Protein 8GQJ (pdb70)

B-factor: mean 18.92, std 11.09, range [7.87, 96.49]

Foldseek 3Di:
DFFKFFLDKAKAFWAAQCGQCLPPQFLCQLLLQVLVQCVVLVPDLAQAQEEEAEEFQCVVVDPFSRLSNSVSNVRDPNHYYHYDPLWQQQFQVQVVVVRVCQVVVVHFKYKGGYWFNLNPRDWDFPPVVVHPPDDDGDTDRSCQVRHFAFPPPGFGVVLLLQVLCVVVVPALLNLLVLLLQLLVLQVCCQVVCVCVVRHRWDQRDDPDDGGDTRHGQDQRDPPRDSVVSVPFAADGDRVTSFGLRQAFHAIGMAIITMMGGPVVCVVSVRDGLWTWLFKAKFFDALSNLLLQQQVRVVVRCVSSVHQLQLFQAEEEAPRGSSSVVSNCVNNVHDCCRYSSNHHRSRRHRSRRRRNSVSVSSQSSVCVVVVTAKYKYKYGGRNGMMMMIMIGDD/DFFKFFQFWAKAQWAAQCGQCLPPQFLCQLLLQVLVQCVVLVDDLAQAQEEEAEEFQCVVVDPFSRLSNSVSNVRDPNHYYHYDDLAQQQFQVQVVVVRVCQVVPVHFKYKGGYWFNLNPRDWDFPPVVPHPPDDDGDGDRSCCVRHFAFPPPGFGPVLLLLVLCVVVVPALLLLLQLLQVLLVLQVCCQVVCLRVVRHRWDQGDDPDDGGDTRTGQDQRDPPRDSVVSVPFQADGDRVTSFGLRQAFHAIGMAIITMMGGPVVCVVSVGDTLWTWLFKFKFFDALSNLLLQQQVQVVVRCVSNVHQLVLAQAEEEAPRGSSSVVSNCVNNVHDCCRYSSNHHRSRRHRSRRRRNSVSVSSQSSVCVVVVRAKYKYKYGGRNGMMMMIMIGDD

Secondary structure (DSSP, 8-state):
---EEEEEEEEEPPEETTSTTTTS-HHHHHHHHHHHHHHHHT--GGG--EEEEE-S--TT--S-HHHHHHHHTT--TTS-EEEEEBTBTHHHHHHHHHHHHHHTTS-SEEEEEEEEESTT--EEETTTTT---SS----EEHHIIIIIB-TTT-SBHHHHHHHHHHHHT--HHHHHHHHHHHHHHHHHHHHTTTTTTTEEPEEE--SSSSPEEE-S-----TT--HHHHTTSPPSSSTT-S--TTTB---EEEEEEEEEEEHHHHHHHTPPPSEEEEEEEEEE--GGGGGGTHHHHHHHHHHHHT--GGG-SEEEE--SBHHHHHHHHHHHT--GGGBSTT--HHHH---HHHHHHHHHHHHHHHHHHHT-SEEEEEEEETTTEEEEEEEE--/---EEEEEEEEEPPEETTSTTTTS-HHHHHHHHHHHHHHHHT--GGG--EEEEE-S--TTS-S-HHHHHHHHTT--TTS-EEEEEBTBTHHHHHHHHHHHHHHTTS-SEEEEEEEEESTTPPEEETTTTT---SS----EEHHIIIIIB-TTT-SBHHHHHHHHHHHTT--HHHHHHHHHHHHHHHHHHHHTTTTTTTEEPEEE--SSSS-EEE-S-----TT--HHHHHTSPPSSSTT-S--TTTB---EEEEEEEEEEEHHHHHHHTPPPSEEEEEEEEEE--GGGGGGHHHHHHHHHHHHHT--GGG-SEEEE--SBHHHHHHHHHHHT--GGGBSTT--HHHH---HHHHHHHHHHHHHHHHHHHT-SEEEEEEEETTTEEEEEEEE--

Radius of gyration: 25.19 Å; Cα contacts (8 Å, |Δi|>4): 2240; chains: 2; bounding box: 61×63×73 Å

Structure (mmCIF, N/CA/C/O backbone):
data_8GQJ
#
_entry.id   8GQJ
#
_cell.length_a   173.201
_cell.length_b   173.201
_cell.length_c   139.692
_cell.angle_alpha   90.000
_cell.angle_beta   90.000
_cell.angle_gamma   120.000
#
_symmetry.space_group_name_H-M   'P 63 2 2'
#
loop_
_entity.id
_entity.type
_entity.pdbx_description
1 polymer Thiolase
2 non-polymer GLYCEROL
3 non-polymer 'TRIETHYLENE GLYCOL'
4 non-polymer 'NONAETHYLENE GLYCOL'
5 water water
#
loop_
_atom_site.group_PDB
_atom_site.id
_atom_site.type_symbol
_atom_site.label_atom_id
_atom_site.label_alt_id
_atom_site.label_comp_id
_atom_site.label_asym_id
_atom_site.label_entity_id
_atom_site.label_seq_id
_atom_site.pdbx_PDB_ins_code
_atom_site.Cartn_x
_atom_site.Cartn_y
_atom_site.Cartn_z
_atom_site.occupancy
_atom_site.B_iso_or_equiv
_atom_site.auth_seq_id
_atom_site.auth_comp_id
_atom_site.auth_asym_id
_atom_site.auth_atom_id
_atom_site.pdbx_PDB_model_num
ATOM 1 N N . MET A 1 21 ? 13.970 83.067 4.466 1.00 51.88 1 MET A N 1
ATOM 2 C CA . MET A 1 21 ? 12.492 82.741 4.612 1.00 46.42 1 MET A CA 1
ATOM 3 C C . MET A 1 21 ? 12.130 82.728 6.102 1.00 40.09 1 MET A C 1
ATOM 4 O O . MET A 1 21 ? 12.857 82.015 6.868 1.00 38.24 1 MET A O 1
ATOM 9 N N . GLN A 1 22 ? 10.996 83.355 6.456 1.00 39.52 2 GLN A N 1
ATOM 10 C CA . GLN A 1 22 ? 10.460 83.516 7.850 1.00 44.70 2 GLN A CA 1
ATOM 11 C C . GLN A 1 22 ? 10.399 82.166 8.623 1.00 39.24 2 GLN A C 1
ATOM 12 O O . GLN A 1 22 ? 10.064 81.117 8.019 1.00 34.49 2 GLN A O 1
ATOM 18 N N . ASP A 1 23 ? 10.740 82.190 9.916 1.00 33.14 3 ASP A N 1
ATOM 19 C CA . ASP A 1 23 ? 10.316 81.189 10.933 1.00 31.34 3 ASP A CA 1
ATOM 20 C C . ASP A 1 23 ? 8.783 81.196 10.998 1.00 24.57 3 ASP A C 1
ATOM 21 O O . ASP A 1 23 ? 8.141 82.306 10.925 1.00 22.81 3 ASP A O 1
ATOM 26 N N . VAL A 1 24 ? 8.208 80.006 11.106 1.00 18.65 4 VAL A N 1
ATOM 27 C CA . VAL A 1 24 ? 6.756 79.875 11.315 1.00 15.12 4 VAL A CA 1
ATOM 28 C C . VAL A 1 24 ? 6.510 79.503 12.771 1.00 12.94 4 VAL A C 1
ATOM 29 O O . VAL A 1 24 ? 7.069 78.525 13.222 1.00 12.68 4 VAL A O 1
ATOM 33 N N . VAL A 1 25 ? 5.701 80.303 13.451 1.00 12.94 5 VAL A N 1
ATOM 34 C CA . VAL A 1 25 ? 5.459 80.110 14.889 1.00 13.45 5 VAL A CA 1
ATOM 35 C C . VAL A 1 25 ? 3.976 79.856 15.119 1.00 13.10 5 VAL A C 1
ATOM 36 O O . VAL A 1 25 ? 3.119 80.307 14.327 1.00 13.83 5 VAL A O 1
ATOM 40 N N . ILE A 1 26 ? 3.709 79.194 16.234 1.00 11.65 6 ILE A N 1
ATOM 41 C CA . ILE A 1 26 ? 2.353 78.951 16.754 1.00 12.11 6 ILE A CA 1
ATOM 42 C C . ILE A 1 26 ? 2.130 79.922 17.889 1.00 11.91 6 ILE A C 1
ATOM 43 O O . ILE A 1 26 ? 2.914 79.854 18.826 1.00 14.85 6 ILE A O 1
ATOM 48 N N . VAL A 1 27 ? 1.070 80.718 17.863 1.00 12.50 7 VAL A N 1
ATOM 49 C CA . VAL A 1 27 ? 0.808 81.713 18.945 1.00 13.38 7 VAL A CA 1
ATOM 50 C C . VAL A 1 27 ? -0.422 81.283 19.730 1.00 13.30 7 VAL A C 1
ATOM 51 O O . VAL A 1 27 ? -0.703 81.852 20.785 1.00 11.63 7 VAL A O 1
ATOM 55 N N . ALA A 1 28 ? -1.162 80.293 19.221 1.00 11.67 8 ALA A N 1
ATOM 56 C CA . ALA A 1 28 ? -2.342 79.756 19.918 1.00 11.79 8 ALA A CA 1
ATOM 57 C C . ALA A 1 28 ? -2.658 78.362 19.373 1.00 12.42 8 ALA A C 1
ATOM 58 O O . ALA A 1 28 ? -2.346 78.088 18.194 1.00 12.72 8 ALA A O 1
ATOM 60 N N . ALA A 1 29 ? -3.210 77.515 20.229 1.00 12.55 9 ALA A N 1
ATOM 61 C CA . ALA A 1 29 ? -3.466 76.092 19.921 1.00 12.79 9 ALA A CA 1
ATOM 62 C C . ALA A 1 29 ? -4.603 75.614 20.813 1.00 12.42 9 ALA A C 1
ATOM 63 O O . ALA A 1 29 ? -4.502 75.781 22.030 1.00 11.82 9 ALA A O 1
ATOM 65 N N . THR A 1 30 ? -5.648 75.041 20.220 1.00 11.02 10 THR A N 1
ATOM 66 C CA . THR A 1 30 ? -6.809 74.559 20.991 1.00 11.08 10 THR A CA 1
ATOM 67 C C . THR A 1 30 ? -7.553 73.470 20.214 1.00 11.36 10 THR A C 1
ATOM 68 O O . THR A 1 30 ? -7.376 73.349 18.985 1.00 10.58 10 THR A O 1
ATOM 72 N N . ARG A 1 31 ? -8.351 72.701 20.946 1.00 11.57 11 ARG A N 1
ATOM 73 C CA . ARG A 1 31 ? -9.129 71.594 20.368 1.00 11.53 11 ARG A CA 1
ATOM 74 C C . ARG A 1 31 ? -10.405 71.460 21.163 1.00 11.67 11 ARG A C 1
ATOM 75 O O . ARG A 1 31 ? -10.473 71.930 22.327 1.00 12.06 11 ARG A O 1
ATOM 83 N N . THR A 1 32 ? -11.426 70.886 20.537 1.00 10.19 12 THR A N 1
ATOM 84 C CA . THR A 1 32 ? -12.603 70.401 21.285 1.00 9.99 12 THR A CA 1
ATOM 85 C C . THR A 1 32 ? -12.156 69.221 22.110 1.00 9.19 12 THR A C 1
ATOM 86 O O . THR A 1 32 ? -11.197 68.495 21.768 1.00 10.53 12 THR A O 1
ATOM 90 N N . ALA A 1 33 ? -12.897 68.940 23.146 1.00 10.13 13 ALA A N 1
ATOM 91 C CA . ALA A 1 33 ? -12.910 67.557 23.654 1.00 11.31 13 ALA A CA 1
ATOM 92 C C . ALA A 1 33 ? -13.333 66.646 22.501 1.00 11.25 13 ALA A C 1
ATOM 93 O O . ALA A 1 33 ? -14.092 67.113 21.622 1.00 11.10 13 ALA A O 1
ATOM 95 N N . VAL A 1 34 ? -12.897 65.397 22.533 1.00 11.54 14 VAL A N 1
ATOM 96 C CA . VAL A 1 34 ? -13.231 64.402 21.489 1.00 11.63 14 VAL A CA 1
ATOM 97 C C . VAL A 1 34 ? -14.487 63.653 21.940 1.00 11.53 14 VAL A C 1
ATOM 98 O O . VAL A 1 34 ? -14.498 63.020 23.010 1.00 11.71 14 VAL A O 1
ATOM 102 N N . GLY A 1 35 ? -15.520 63.713 21.106 1.00 11.33 15 GLY A N 1
ATOM 103 C CA . GLY A 1 35 ? -16.782 62.979 21.324 1.00 10.43 15 GLY A CA 1
ATOM 104 C C . GLY A 1 35 ? -16.701 61.557 20.825 1.00 9.85 15 GLY A C 1
ATOM 105 O O . GLY A 1 35 ? -15.950 61.299 19.904 1.00 10.23 15 GLY A O 1
ATOM 106 N N . SER A 1 36 ? -17.429 60.653 21.469 1.00 10.99 16 SER A N 1
ATOM 107 C CA . SER A 1 36 ? -17.532 59.239 21.074 1.00 11.30 16 SER A CA 1
ATOM 108 C C . SER A 1 36 ? -18.610 59.175 19.963 1.00 11.81 16 SER A C 1
ATOM 109 O O . SER A 1 36 ? -19.367 60.164 19.730 1.00 11.31 16 SER A O 1
ATOM 112 N N . PHE A 1 37 ? -18.663 58.066 19.266 1.00 11.09 17 PHE A N 1
ATOM 113 C CA . PHE A 1 37 ? -19.607 57.854 18.139 1.00 11.07 17 PHE A CA 1
ATOM 114 C C . PHE A 1 37 ? -21.043 57.919 18.648 1.00 11.21 17 PHE A C 1
ATOM 115 O O . PHE A 1 37 ? -21.407 57.108 19.530 1.00 11.82 17 PHE A O 1
ATOM 123 N N . GLN A 1 38 ? -21.821 58.859 18.125 1.00 10.56 18 GLN A N 1
ATOM 124 C CA . GLN A 1 38 ? -23.198 59.184 18.597 1.00 11.16 18 GLN A CA 1
ATOM 125 C C . GLN A 1 38 ? -23.160 59.628 20.065 1.00 11.78 18 GLN A C 1
ATOM 126 O O . GLN A 1 38 ? -24.154 59.408 20.802 1.00 11.26 18 GLN A O 1
ATOM 132 N N . GLY A 1 39 ? -22.051 60.238 20.480 1.00 12.31 19 GLY A N 1
ATOM 133 C CA . GLY A 1 39 ? -21.878 60.805 21.825 1.00 11.85 19 GLY A CA 1
ATOM 134 C C . GLY A 1 39 ? -22.222 62.284 21.865 1.00 11.77 19 GLY A C 1
ATOM 135 O O . GLY A 1 39 ? -23.158 62.730 21.163 1.00 11.79 19 GLY A O 1
ATOM 136 N N . SER A 1 40 ? -21.474 63.083 22.632 1.00 12.70 20 SER A N 1
ATOM 137 C CA . SER A 1 40 ? -21.910 64.449 23.022 1.00 13.30 20 SER A CA 1
ATOM 138 C C . SER A 1 40 ? -21.956 65.402 21.826 1.00 12.46 20 SER A C 1
ATOM 139 O O . SER A 1 40 ? -22.712 66.349 21.894 1.00 13.90 20 SER A O 1
ATOM 142 N N . LEU A 1 41 ? -21.175 65.171 20.784 1.00 12.75 21 LEU A N 1
ATOM 143 C CA . LEU A 1 41 ? -21.050 66.124 19.651 1.00 12.53 21 LEU A CA 1
ATOM 144 C C . LEU A 1 41 ? -21.805 65.552 18.454 1.00 13.07 21 LEU A C 1
ATOM 145 O O . LEU A 1 41 ? -21.708 66.144 17.386 1.00 13.50 21 LEU A O 1
ATOM 150 N N . ALA A 1 42 ? -22.545 64.471 18.636 1.00 12.39 22 ALA A N 1
ATOM 151 C CA . ALA A 1 42 ? -23.186 63.731 17.508 1.00 13.69 22 ALA A CA 1
ATOM 152 C C . ALA A 1 42 ? -24.159 64.612 16.694 1.00 12.63 22 ALA A C 1
ATOM 153 O O . ALA A 1 42 ? -24.339 64.292 15.491 1.00 13.45 22 ALA A O 1
ATOM 155 N N . GLY A 1 43 ? -24.692 65.701 17.247 1.00 12.52 23 GLY A N 1
ATOM 156 C CA . GLY A 1 43 ? -25.602 66.627 16.554 1.00 12.67 23 GLY A CA 1
ATOM 157 C C . GLY A 1 43 ? -24.925 67.862 15.975 1.00 13.77 23 GLY A C 1
ATOM 158 O O . GLY A 1 43 ? -25.620 68.713 15.405 1.00 13.78 23 GLY A O 1
ATOM 159 N N . ILE A 1 44 ? -23.610 68.007 16.087 1.00 12.52 24 ILE A N 1
ATOM 160 C CA . ILE A 1 44 ? -22.899 69.263 15.711 1.00 12.81 24 ILE A CA 1
ATOM 161 C C . ILE A 1 44 ? -22.049 69.070 14.460 1.00 11.59 24 ILE A C 1
ATOM 162 O O . ILE A 1 44 ? -21.022 68.386 14.466 1.00 12.33 24 ILE A O 1
ATOM 167 N N . PRO A 1 45 ? -22.454 69.650 13.324 1.00 10.45 25 PRO A N 1
ATOM 168 C CA . PRO A 1 45 ? -21.727 69.480 12.081 1.00 10.67 25 PRO A CA 1
ATOM 169 C C . PRO A 1 45 ? -20.262 69.891 12.218 1.00 10.41 25 PRO A C 1
ATOM 170 O O . PRO A 1 45 ? -19.968 70.844 12.972 1.00 10.73 25 PRO A O 1
ATOM 174 N N . ALA A 1 46 ? -19.388 69.160 11.507 1.00 10.58 26 ALA A N 1
ATOM 175 C CA . ALA A 1 46 ? -17.940 69.352 11.582 1.00 10.13 26 ALA A CA 1
ATOM 176 C C . ALA A 1 46 ? -17.591 70.842 11.511 1.00 11.74 26 ALA A C 1
ATOM 177 O O . ALA A 1 46 ? -16.766 71.306 12.311 1.00 9.80 26 ALA A O 1
ATOM 179 N N . PRO A 1 47 ? -18.123 71.636 10.563 1.00 10.07 27 PRO A N 1
ATOM 180 C CA . PRO A 1 47 ? -17.700 73.029 10.464 1.00 10.94 27 PRO A CA 1
ATOM 181 C C . PRO A 1 47 ? -18.068 73.888 11.689 1.00 11.23 27 PRO A C 1
ATOM 182 O O . PRO A 1 47 ? -17.393 74.904 11.906 1.00 11.36 27 PRO A O 1
ATOM 186 N N . GLU A 1 48 ? -19.086 73.512 12.448 1.00 11.48 28 GLU A N 1
ATOM 187 C CA . GLU A 1 48 ? -19.435 74.229 13.699 1.00 12.52 28 GLU A CA 1
ATOM 188 C C . GLU A 1 48 ? -18.383 73.903 14.771 1.00 11.76 28 GLU A C 1
ATOM 189 O O . GLU A 1 48 ? -18.078 74.810 15.593 1.00 12.78 28 GLU A O 1
ATOM 195 N N . LEU A 1 49 ? -17.812 72.694 14.752 1.00 11.18 29 LEU A N 1
ATOM 196 C CA . LEU A 1 49 ? -16.687 72.322 15.646 1.00 11.34 29 LEU A CA 1
ATOM 197 C C . LEU A 1 49 ? -15.468 73.167 15.273 1.00 11.27 29 LEU A C 1
ATOM 198 O O . LEU A 1 49 ? -14.827 73.729 16.169 1.00 11.10 29 LEU A O 1
ATOM 203 N N . GLY A 1 50 ? -15.179 73.271 13.979 1.00 11.18 30 GLY A N 1
ATOM 204 C CA . GLY A 1 50 ? -14.102 74.110 13.477 1.00 11.11 30 GLY A CA 1
ATOM 205 C C . GLY A 1 50 ? -14.347 75.562 13.874 1.00 11.15 30 GLY A C 1
ATOM 206 O O . GLY A 1 50 ? -13.359 76.221 14.250 1.00 10.16 30 GLY A O 1
ATOM 207 N N . ALA A 1 51 ? -15.567 76.080 13.715 1.00 11.44 31 ALA A N 1
ATOM 208 C CA . ALA A 1 51 ? -15.881 77.503 14.038 1.00 11.58 31 ALA A CA 1
ATOM 209 C C . ALA A 1 51 ? -15.511 77.742 15.510 1.00 12.47 31 ALA A C 1
ATOM 210 O O . ALA A 1 51 ? -15.010 78.840 15.837 1.00 11.90 31 ALA A O 1
ATOM 212 N N . ALA A 1 52 ? -15.853 76.803 16.389 1.00 12.12 32 ALA A N 1
ATOM 213 C CA . ALA A 1 52 ? -15.691 77.001 17.846 1.00 13.24 32 ALA A CA 1
ATOM 214 C C . ALA A 1 52 ? -14.193 77.148 18.166 1.00 12.56 32 ALA A C 1
ATOM 215 O O . ALA A 1 52 ? -13.856 78.025 19.004 1.00 13.13 32 ALA A O 1
ATOM 217 N N . VAL A 1 53 ? -13.324 76.363 17.533 1.00 13.09 33 VAL A N 1
ATOM 218 C CA . VAL A 1 53 ? -11.872 76.393 17.835 1.00 14.33 33 VAL A CA 1
ATOM 219 C C . VAL A 1 53 ? -11.280 77.646 17.200 1.00 14.12 33 VAL A C 1
ATOM 220 O O . VAL A 1 53 ? -10.394 78.255 17.822 1.00 12.18 33 VAL A O 1
ATOM 224 N N . ILE A 1 54 ? -11.761 78.068 16.030 1.00 13.59 34 ILE A N 1
ATOM 225 C CA . ILE A 1 54 ? -11.232 79.302 15.404 1.00 13.65 34 ILE A CA 1
ATOM 226 C C . ILE A 1 54 ? -11.583 80.502 16.315 1.00 14.13 34 ILE A C 1
ATOM 227 O O . ILE A 1 54 ? -10.661 81.328 16.590 1.00 14.62 34 ILE A O 1
ATOM 232 N N . ARG A 1 55 ? -12.829 80.591 16.782 1.00 14.87 35 ARG A N 1
ATOM 233 C CA . ARG A 1 55 ? -13.245 81.665 17.706 1.00 17.70 35 ARG A CA 1
ATOM 234 C C . ARG A 1 55 ? -12.327 81.701 18.931 1.00 16.27 35 ARG A C 1
ATOM 235 O O . ARG A 1 55 ? -11.868 82.810 19.318 1.00 16.33 35 ARG A O 1
ATOM 243 N N . ARG A 1 56 ? -12.074 80.554 19.528 1.00 15.45 36 ARG A N 1
ATOM 244 C CA . ARG A 1 56 ? -11.224 80.464 20.734 1.00 15.58 36 ARG A CA 1
ATOM 245 C C . ARG A 1 56 ? -9.800 80.983 20.425 1.00 15.36 36 ARG A C 1
ATOM 246 O O . ARG A 1 56 ? -9.239 81.739 21.261 1.00 16.49 36 ARG A O 1
ATOM 254 N N . LEU A 1 57 ? -9.188 80.614 19.308 1.00 13.64 37 LEU A N 1
ATOM 255 C CA . LEU A 1 57 ? -7.820 81.077 18.987 1.00 12.91 37 LEU A CA 1
ATOM 256 C C . LEU A 1 57 ? -7.793 82.615 18.959 1.00 14.77 37 LEU A C 1
ATOM 257 O O . LEU A 1 57 ? -6.780 83.192 19.440 1.00 13.74 37 LEU A O 1
ATOM 262 N N . LEU A 1 58 ? -8.808 83.250 18.365 1.00 14.18 38 LEU A N 1
ATOM 263 C CA . LEU A 1 58 ? -8.871 84.732 18.291 1.00 16.95 38 LEU A CA 1
ATOM 264 C C . LEU A 1 58 ? -9.096 85.317 19.697 1.00 16.48 38 LEU A C 1
ATOM 265 O O . LEU A 1 58 ? -8.397 86.315 20.043 1.00 16.05 38 LEU A O 1
ATOM 270 N N . GLU A 1 59 ? -9.958 84.700 20.504 1.00 17.98 39 GLU A N 1
ATOM 271 C CA . GLU A 1 59 ? -10.244 85.166 21.892 1.00 20.17 39 GLU A CA 1
ATOM 272 C C . GLU A 1 59 ? -8.947 85.107 22.689 1.00 19.17 39 GLU A C 1
ATOM 273 O O . GLU A 1 59 ? -8.638 86.091 23.377 1.00 19.85 39 GLU A O 1
ATOM 279 N N . GLN A 1 60 ? -8.207 84.011 22.618 1.00 18.58 40 GLN A N 1
ATOM 280 C CA . GLN A 1 60 ? -6.993 83.804 23.441 1.00 19.15 40 GLN A CA 1
ATOM 281 C C . GLN A 1 60 ? -5.946 84.851 23.089 1.00 20.08 40 GLN A C 1
ATOM 282 O O . GLN A 1 60 ? -5.181 85.176 23.954 1.00 21.36 40 GLN A O 1
ATOM 288 N N . THR A 1 61 ? -5.841 85.268 21.830 1.00 17.65 41 THR A N 1
ATOM 289 C CA . THR A 1 61 ? -4.741 86.138 21.355 1.00 16.96 41 THR A CA 1
ATOM 290 C C . THR A 1 61 ? -5.242 87.589 21.290 1.00 17.35 41 THR A C 1
ATOM 291 O O . THR A 1 61 ? -4.401 88.446 21.106 1.00 19.75 41 THR A O 1
ATOM 295 N N . GLY A 1 62 ? -6.549 87.839 21.414 1.00 15.76 42 GLY A N 1
ATOM 296 C CA . GLY A 1 62 ? -7.154 89.166 21.223 1.00 17.64 42 GLY A CA 1
ATOM 297 C C . GLY A 1 62 ? -6.920 89.659 19.796 1.00 19.79 42 GLY A C 1
ATOM 298 O O . GLY A 1 62 ? -6.994 90.867 19.569 1.00 17.65 42 GLY A O 1
ATOM 299 N N . LEU A 1 63 ? -6.747 88.753 18.833 1.00 16.74 43 LEU A N 1
ATOM 300 C CA . LEU A 1 63 ? -6.499 89.123 17.415 1.00 16.70 43 LEU A CA 1
ATOM 301 C C . LEU A 1 63 ? -7.834 89.489 16.740 1.00 17.41 43 LEU A C 1
ATOM 302 O O . LEU A 1 63 ? -8.793 88.721 16.828 1.00 16.11 43 LEU A O 1
ATOM 307 N N . ASP A 1 64 ? -7.896 90.622 16.055 1.00 15.25 44 ASP A N 1
ATOM 308 C CA . ASP A 1 64 ? -9.075 90.943 15.215 1.00 16.75 44 ASP A CA 1
ATOM 309 C C . ASP A 1 64 ? -9.153 89.895 14.083 1.00 13.62 44 ASP A C 1
ATOM 310 O O . ASP A 1 64 ? -8.142 89.589 13.501 1.00 13.87 44 ASP A O 1
ATOM 315 N N . ALA A 1 65 ? -10.346 89.446 13.757 1.00 15.02 45 ALA A N 1
ATOM 316 C CA . ALA A 1 65 ? -10.629 88.390 12.758 1.00 15.25 45 ALA A CA 1
ATOM 317 C C . ALA A 1 65 ? -10.109 88.812 11.371 1.00 16.71 45 ALA A C 1
ATOM 318 O O . ALA A 1 65 ? -9.693 87.946 10.593 1.00 14.10 45 ALA A O 1
ATOM 320 N N . GLY A 1 66 ? -10.067 90.118 11.081 1.00 16.25 46 GLY A N 1
ATOM 321 C CA . GLY A 1 66 ? -9.543 90.628 9.801 1.00 16.55 46 GLY A CA 1
ATOM 322 C C . GLY A 1 66 ? -8.055 90.401 9.636 1.00 16.31 46 GLY A C 1
ATOM 323 O O . GLY A 1 66 ? -7.566 90.558 8.529 1.00 17.41 46 GLY A O 1
ATOM 324 N N . GLN A 1 67 ? -7.334 90.023 10.688 1.00 15.70 47 GLN A N 1
ATOM 325 C CA . GLN A 1 67 ? -5.875 89.829 10.569 1.00 16.75 47 GLN A CA 1
ATOM 326 C C . GLN A 1 67 ? -5.602 88.444 9.954 1.00 14.18 47 GLN A C 1
ATOM 327 O O . GLN A 1 67 ? -4.435 88.167 9.615 1.00 14.79 47 GLN A O 1
ATOM 333 N N . VAL A 1 68 ? -6.605 87.573 9.893 1.00 14.97 48 VAL A N 1
ATOM 334 C CA . VAL A 1 68 ? -6.348 86.189 9.395 1.00 13.87 48 VAL A CA 1
ATOM 335 C C . VAL A 1 68 ? -6.238 86.276 7.861 1.00 12.96 48 VAL A C 1
ATOM 336 O O . VAL A 1 68 ? -7.143 86.813 7.231 1.00 12.13 48 VAL A O 1
ATOM 340 N N . ASP A 1 69 ? -5.204 85.707 7.282 1.00 12.54 49 ASP A N 1
ATOM 341 C CA . ASP A 1 69 ? -4.990 85.701 5.805 1.00 12.94 49 ASP A CA 1
ATOM 342 C C . ASP A 1 69 ? -5.680 84.478 5.163 1.00 14.15 49 ASP A C 1
ATOM 343 O O . ASP A 1 69 ? -6.022 84.552 3.955 1.00 15.38 49 ASP A O 1
ATOM 348 N N . GLU A 1 70 ? -5.782 83.342 5.861 1.00 13.12 50 GLU A N 1
ATOM 349 C CA . GLU A 1 70 ? -6.421 82.142 5.247 1.00 12.36 50 GLU A CA 1
ATOM 350 C C . GLU A 1 70 ? -6.825 81.191 6.360 1.00 11.75 50 GLU A C 1
ATOM 351 O O . GLU A 1 70 ? -6.175 81.160 7.474 1.00 10.99 50 GLU A O 1
ATOM 357 N N . VAL A 1 71 ? -7.818 80.378 6.035 1.00 11.31 51 VAL A N 1
ATOM 358 C CA . VAL A 1 71 ? -8.202 79.226 6.867 1.00 11.72 51 VAL A CA 1
ATOM 359 C C . VAL A 1 71 ? -7.949 77.960 6.040 1.00 11.73 51 VAL A C 1
ATOM 360 O O . VAL A 1 71 ? -8.461 77.861 4.902 1.00 10.02 51 VAL A O 1
ATOM 364 N N . ILE A 1 72 ? -7.176 77.051 6.609 1.00 10.64 52 ILE A N 1
ATOM 365 C CA . ILE A 1 72 ? -6.859 75.740 5.996 1.00 10.56 52 ILE A CA 1
ATOM 366 C C . ILE A 1 72 ? -7.297 74.636 6.948 1.00 10.43 52 ILE A C 1
ATOM 367 O O . ILE A 1 72 ? -6.604 74.426 7.984 1.00 11.81 52 ILE A O 1
ATOM 372 N N . LEU A 1 73 ? -8.374 73.931 6.604 1.00 9.83 53 LEU A N 1
ATOM 373 C CA . LEU A 1 73 ? -8.910 72.886 7.479 1.00 10.37 53 LEU A CA 1
ATOM 374 C C . LEU A 1 73 ? -8.962 71.553 6.735 1.00 10.14 53 LEU A C 1
ATOM 375 O O . LEU A 1 73 ? -9.529 71.454 5.599 1.00 9.10 53 LEU A O 1
ATOM 380 N N . GLY A 1 74 ? -8.465 70.536 7.423 1.00 9.25 54 GLY A N 1
ATOM 381 C CA . GLY A 1 74 ? -8.748 69.141 7.032 1.00 10.04 54 GLY A CA 1
ATOM 382 C C . GLY A 1 74 ? -10.190 68.724 7.384 1.00 9.70 54 GLY A C 1
ATOM 383 O O . GLY A 1 74 ? -10.686 69.026 8.467 1.00 9.82 54 GLY A O 1
ATOM 384 N N . GLN A 1 75 ? -10.793 67.922 6.508 1.00 9.62 55 GLN A N 1
ATOM 385 C CA . GLN A 1 75 ? -12.026 67.176 6.767 1.00 9.73 55 GLN A CA 1
ATOM 386 C C . GLN A 1 75 ? -12.129 66.090 5.702 1.00 10.07 55 GLN A C 1
ATOM 387 O O . GLN A 1 75 ? -12.011 66.419 4.515 1.00 9.46 55 GLN A O 1
ATOM 393 N N . VAL A 1 76 ? -12.276 64.851 6.128 1.00 9.73 56 VAL A N 1
ATOM 394 C CA . VAL A 1 76 ? -12.279 63.715 5.183 1.00 9.91 56 VAL A CA 1
ATOM 395 C C . VAL A 1 76 ? -13.700 63.436 4.662 1.00 9.46 56 VAL A C 1
ATOM 396 O O . VAL A 1 76 ? -13.845 63.149 3.459 1.00 8.74 56 VAL A O 1
ATOM 400 N N . LEU A 1 77 ? -14.650 63.371 5.567 1.00 9.64 57 LEU A N 1
ATOM 401 C CA . LEU A 1 77 ? -16.029 62.859 5.299 1.00 10.40 57 LEU A CA 1
ATOM 402 C C . LEU A 1 77 ? -16.924 64.067 4.990 1.00 10.13 57 LEU A C 1
ATOM 403 O O . LEU A 1 77 ? -17.355 64.738 5.953 1.00 10.39 57 LEU A O 1
ATOM 408 N N . THR A 1 78 ? -17.133 64.360 3.701 1.00 9.13 58 THR A N 1
ATOM 409 C CA . THR A 1 78 ? -17.750 65.651 3.252 1.00 9.83 58 THR A CA 1
ATOM 410 C C . THR A 1 78 ? -19.039 65.412 2.459 1.00 10.26 58 THR A C 1
ATOM 411 O O . THR A 1 78 ? -19.577 66.381 1.927 1.00 10.16 58 THR A O 1
ATOM 415 N N . ALA A 1 79 ? -19.541 64.173 2.417 1.00 11.10 59 ALA A N 1
ATOM 416 C CA . ALA A 1 79 ? -20.744 63.803 1.650 1.00 11.34 59 ALA A CA 1
ATOM 417 C C . ALA A 1 79 ? -21.946 64.599 2.179 1.00 12.06 59 ALA A C 1
ATOM 418 O O . ALA A 1 79 ? -22.303 64.457 3.365 1.00 14.06 59 ALA A O 1
ATOM 420 N N . GLY A 1 80 ? -22.485 65.511 1.389 1.00 11.55 60 GLY A N 1
ATOM 421 C CA . GLY A 1 80 ? -23.643 66.281 1.847 1.00 12.01 60 GLY A CA 1
ATOM 422 C C . GLY A 1 80 ? -23.303 67.352 2.882 1.00 11.43 60 GLY A C 1
ATOM 423 O O . GLY A 1 80 ? -24.245 67.969 3.415 1.00 10.33 60 GLY A O 1
ATOM 424 N N . SER A 1 81 ? -22.011 67.668 3.057 1.00 10.90 61 SER A N 1
ATOM 425 C CA . SER A 1 81 ? -21.538 68.713 4.009 1.00 11.04 61 SER A CA 1
ATOM 426 C C . SER A 1 81 ? -21.766 70.133 3.486 1.00 10.59 61 SER A C 1
ATOM 427 O O . SER A 1 81 ? -21.581 71.073 4.272 1.00 10.12 61 SER A O 1
ATOM 430 N N . GLY A 1 82 ? -22.056 70.302 2.188 1.00 10.21 62 GLY A N 1
ATOM 431 C CA . GLY A 1 82 ? -22.202 71.619 1.537 1.00 10.17 62 GLY A CA 1
ATOM 432 C C . GLY A 1 82 ? -20.873 72.129 1.018 1.00 10.62 62 GLY A C 1
ATOM 433 O O . GLY A 1 82 ? -19.806 71.514 1.298 1.00 10.86 62 GLY A O 1
ATOM 434 N N . GLN A 1 83 ? -20.906 73.229 0.294 1.00 9.43 63 GLN A N 1
ATOM 435 C CA . GLN A 1 83 ? -19.713 73.783 -0.365 1.00 10.09 63 GLN A CA 1
ATOM 436 C C . GLN A 1 83 ? -18.659 74.126 0.706 1.00 10.15 63 GLN A C 1
ATOM 437 O O . GLN A 1 83 ? -19.008 74.884 1.690 1.00 10.18 63 GLN A O 1
ATOM 443 N N . ASN A 1 84 ? -17.460 73.569 0.545 1.00 9.61 64 ASN A N 1
ATOM 444 C CA . ASN A 1 84 ? -16.217 74.031 1.210 1.00 10.24 64 ASN A CA 1
ATOM 445 C C . ASN A 1 84 ? -16.413 74.071 2.724 1.00 10.61 64 ASN A C 1
ATOM 446 O O . ASN A 1 84 ? -16.528 75.154 3.346 1.00 10.42 64 ASN A O 1
ATOM 451 N N . PRO A 1 85 ? -16.360 72.893 3.384 1.00 10.46 65 PRO A N 1
ATOM 452 C CA . PRO A 1 85 ? -16.461 72.872 4.848 1.00 10.93 65 PRO A CA 1
ATOM 453 C C . PRO A 1 85 ? -15.566 73.873 5.595 1.00 9.86 65 PRO A C 1
ATOM 454 O O . PRO A 1 85 ? -15.985 74.396 6.606 1.00 9.13 65 PRO A O 1
ATOM 458 N N . ALA A 1 86 ? -14.333 74.082 5.154 1.00 9.84 66 ALA A N 1
ATOM 459 C CA . ALA A 1 86 ? -13.395 75.037 5.814 1.00 10.32 66 ALA A CA 1
ATOM 460 C C . ALA A 1 86 ? -13.963 76.470 5.781 1.00 11.01 66 ALA A C 1
ATOM 461 O O . ALA A 1 86 ? -13.806 77.247 6.749 1.00 10.85 66 ALA A O 1
ATOM 463 N N . ARG A 1 87 ? -14.495 76.867 4.634 1.00 10.64 67 ARG A N 1
ATOM 464 C CA . ARG A 1 87 ? -15.137 78.187 4.430 1.00 10.61 67 ARG A CA 1
ATOM 465 C C . ARG A 1 87 ? -16.352 78.295 5.348 1.00 10.39 67 ARG A C 1
ATOM 466 O O . ARG A 1 87 ? -16.558 79.359 5.947 1.00 10.41 67 ARG A O 1
ATOM 474 N N . GLN A 1 88 ? -17.118 77.216 5.513 1.00 10.10 68 GLN A N 1
ATOM 475 C CA . GLN A 1 88 ? -18.263 77.229 6.445 1.00 9.63 68 GLN A CA 1
ATOM 476 C C . GLN A 1 88 ? -17.759 77.465 7.870 1.00 9.57 68 GLN A C 1
ATOM 477 O O . GLN A 1 88 ? -18.395 78.263 8.602 1.00 8.20 68 GLN A O 1
ATOM 483 N N . ALA A 1 89 ? -16.685 76.808 8.282 1.00 9.23 69 ALA A N 1
ATOM 484 C CA . ALA A 1 89 ? -16.132 77.015 9.667 1.00 10.22 69 ALA A CA 1
ATOM 485 C C . ALA A 1 89 ? -15.669 78.492 9.826 1.00 10.49 69 ALA A C 1
ATOM 486 O O . ALA A 1 89 ? -15.975 79.117 10.886 1.00 11.19 69 ALA A O 1
ATOM 488 N N . ALA A 1 90 ? -14.944 79.034 8.836 1.00 11.53 70 ALA A N 1
ATOM 489 C CA . ALA A 1 90 ? -14.382 80.412 8.852 1.00 12.73 70 ALA A CA 1
ATOM 490 C C . ALA A 1 90 ? -15.504 81.441 9.002 1.00 12.63 70 ALA A C 1
ATOM 491 O O . ALA A 1 90 ? -15.436 82.337 9.899 1.00 12.85 70 ALA A O 1
ATOM 493 N N . ILE A 1 91 ? -16.546 81.330 8.199 1.00 13.00 71 ILE A N 1
ATOM 494 C CA . ILE A 1 91 ? -17.687 82.288 8.237 1.00 13.86 71 ILE A CA 1
ATOM 495 C C . ILE A 1 91 ? -18.435 82.130 9.569 1.00 14.73 71 ILE A C 1
ATOM 496 O O . ILE A 1 91 ? -18.775 83.129 10.186 1.00 13.10 71 ILE A O 1
ATOM 501 N N . LYS A 1 92 ? -18.698 80.902 10.001 1.00 14.00 72 LYS A N 1
ATOM 502 C CA . LYS A 1 92 ? -19.459 80.648 11.248 1.00 14.84 72 LYS A CA 1
ATOM 503 C C . LYS A 1 92 ? -18.638 81.133 12.448 1.00 14.59 72 LYS A C 1
ATOM 504 O O . LYS A 1 92 ? -19.258 81.501 13.440 1.00 14.73 72 LYS A O 1
ATOM 510 N N . ALA A 1 93 ? -17.316 81.188 12.359 1.00 14.55 73 ALA A N 1
ATOM 511 C CA . ALA A 1 93 ? -16.451 81.694 13.455 1.00 14.60 73 ALA A CA 1
ATOM 512 C C . ALA A 1 93 ? -16.439 83.244 13.490 1.00 14.56 73 ALA A C 1
ATOM 513 O O . ALA A 1 93 ? -15.800 83.808 14.408 1.00 13.45 73 ALA A O 1
ATOM 515 N N . GLY A 1 94 ? -17.056 83.897 12.518 1.00 14.95 74 GLY A N 1
ATOM 516 C CA . GLY A 1 94 ? -17.134 85.369 12.415 1.00 15.52 74 GLY A CA 1
ATOM 517 C C . GLY A 1 94 ? -15.954 85.967 11.674 1.00 15.78 74 GLY A C 1
ATOM 518 O O . GLY A 1 94 ? -15.773 87.185 11.783 1.00 14.23 74 GLY A O 1
ATOM 519 N N . LEU A 1 95 ? -15.163 85.172 10.937 1.00 13.61 75 LEU A N 1
ATOM 520 C CA . LEU A 1 95 ? -14.128 85.738 10.064 1.00 14.21 75 LEU A CA 1
ATOM 521 C C . LEU A 1 95 ? -14.838 86.478 8.925 1.00 14.70 75 LEU A C 1
ATOM 522 O O . LEU A 1 95 ? -15.870 86.048 8.390 1.00 14.84 75 LEU A O 1
ATOM 527 N N . PRO A 1 96 ? -14.291 87.621 8.518 1.00 13.87 76 PRO A N 1
ATOM 528 C CA . PRO A 1 96 ? -14.887 88.370 7.426 1.00 15.31 76 PRO A CA 1
ATOM 529 C C . PRO A 1 96 ? -14.845 87.576 6.100 1.00 13.63 76 PRO A C 1
ATOM 530 O O . PRO A 1 96 ? -13.985 86.716 5.889 1.00 12.63 76 PRO A O 1
ATOM 534 N N . VAL A 1 97 ? -15.756 87.932 5.209 1.00 14.44 77 VAL A N 1
ATOM 535 C CA . VAL A 1 97 ? -15.917 87.226 3.898 1.00 14.03 77 VAL A CA 1
ATOM 536 C C . VAL A 1 97 ? -14.615 87.366 3.104 1.00 12.96 77 VAL A C 1
ATOM 537 O O . VAL A 1 97 ? -14.315 86.528 2.234 1.00 12.33 77 VAL A O 1
ATOM 541 N N . GLY A 1 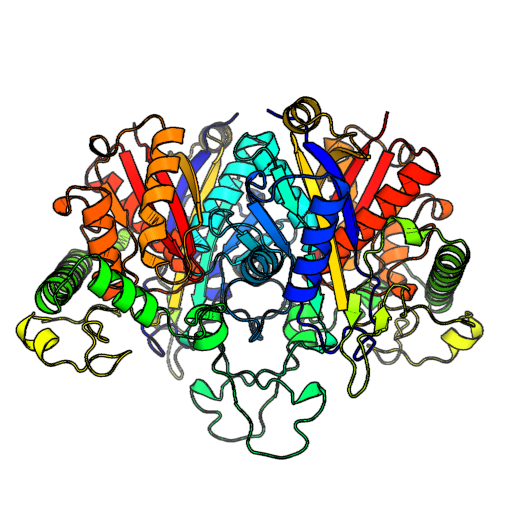98 ? -13.804 88.398 3.399 1.00 12.01 78 GLY A N 1
ATOM 542 C CA . GLY A 1 98 ? -12.513 88.609 2.718 1.00 11.87 78 GLY A CA 1
ATOM 543 C C . GLY A 1 98 ? -11.440 87.558 2.998 1.00 12.18 78 GLY A C 1
ATOM 544 O O . GLY A 1 98 ? -10.407 87.555 2.296 1.00 14.35 78 GLY A O 1
ATOM 545 N N . VAL A 1 99 ? -11.601 86.749 4.030 1.00 11.85 79 VAL A N 1
ATOM 546 C CA . VAL A 1 99 ? -10.623 85.698 4.407 1.00 11.75 79 VAL A CA 1
ATOM 547 C C . VAL A 1 99 ? -10.875 84.469 3.547 1.00 11.75 79 VAL A C 1
ATOM 548 O O . VAL A 1 99 ? -11.899 83.808 3.721 1.00 12.01 79 VAL A O 1
ATOM 552 N N . PRO A 1 100 ? -9.956 84.098 2.642 1.00 12.43 80 PRO A N 1
ATOM 553 C CA . PRO A 1 100 ? -10.143 82.857 1.896 1.00 12.38 80 PRO A CA 1
ATOM 554 C C . PRO A 1 100 ? -9.958 81.585 2.742 1.00 12.32 80 PRO A C 1
ATOM 555 O O . PRO A 1 100 ? -9.263 81.607 3.770 1.00 11.05 80 PRO A O 1
ATOM 559 N N . ALA A 1 101 ? -10.557 80.471 2.287 1.00 11.11 81 ALA A N 1
ATOM 560 C CA . ALA A 1 101 ? -10.477 79.192 3.004 1.00 10.72 81 ALA A CA 1
ATOM 561 C C . ALA A 1 101 ? -10.485 78.038 2.016 1.00 10.97 81 ALA A C 1
ATOM 562 O O . ALA A 1 101 ? -11.158 78.133 1.018 1.00 9.78 81 ALA A O 1
ATOM 564 N N . MET A 1 102 ? -9.852 76.958 2.416 1.00 10.78 82 MET A N 1
ATOM 565 C CA . MET A 1 102 ? -9.790 75.730 1.618 1.00 11.18 82 MET A CA 1
ATOM 566 C C . MET A 1 102 ? -9.865 74.536 2.562 1.00 11.28 82 MET A C 1
ATOM 567 O O . MET A 1 102 ? -9.326 74.578 3.670 1.00 9.83 82 MET A O 1
ATOM 572 N N . THR A 1 103 ? -10.484 73.472 2.061 1.00 9.68 83 THR A N 1
ATOM 573 C CA . THR A 1 103 ? -10.559 72.167 2.734 1.00 9.70 83 THR A CA 1
ATOM 574 C C . THR A 1 103 ? -9.541 71.223 2.097 1.00 10.27 83 THR A C 1
ATOM 575 O O . THR A 1 103 ? -9.279 71.347 0.882 1.00 10.65 83 THR A O 1
ATOM 579 N N . LEU A 1 104 ? -8.944 70.309 2.873 1.00 10.02 84 LEU A N 1
ATOM 580 C CA . LEU A 1 104 ? -8.058 69.306 2.270 1.00 10.41 84 LEU A CA 1
ATOM 581 C C . LEU A 1 104 ? -8.381 67.960 2.863 1.00 9.97 84 LEU A C 1
ATOM 582 O O . LEU A 1 104 ? -9.010 67.879 3.958 1.00 9.70 84 LEU A O 1
ATOM 587 N N . ASN A 1 105 ? -7.961 66.962 2.111 1.00 10.56 85 ASN A N 1
ATOM 588 C CA . ASN A 1 105 ? -8.151 65.537 2.453 1.00 10.51 85 ASN A CA 1
ATOM 589 C C . ASN A 1 105 ? -6.834 64.811 2.171 1.00 11.34 85 ASN A C 1
ATOM 590 O O . ASN A 1 105 ? -6.568 64.549 0.993 1.00 11.10 85 ASN A O 1
ATOM 595 N N . LYS A 1 106 ? -6.080 64.503 3.233 1.00 10.17 86 LYS A N 1
ATOM 596 C CA . LYS A 1 106 ? -4.959 63.555 3.238 1.00 10.54 86 LYS A CA 1
ATOM 597 C C . LYS A 1 106 ? -5.315 62.496 4.284 1.00 10.39 86 LYS A C 1
ATOM 598 O O . LYS A 1 106 ? -4.490 62.180 5.135 1.00 9.46 86 LYS A O 1
ATOM 604 N N . VAL A 1 107 ? -6.585 62.076 4.260 1.00 11.80 87 VAL A N 1
ATOM 605 C CA . VAL A 1 107 ? -7.273 61.134 5.198 1.00 11.04 87 VAL A CA 1
ATOM 606 C C . VAL A 1 107 ? -6.788 61.422 6.623 1.00 11.25 87 VAL A C 1
ATOM 607 O O . VAL A 1 107 ? -6.969 62.555 7.118 1.00 11.73 87 VAL A O 1
ATOM 611 N N . CYS A 1 108 ? -6.228 60.422 7.292 1.00 10.93 88 CYS A N 1
ATOM 612 C CA . CYS A 1 108 ? -5.857 60.506 8.734 1.00 10.87 88 CYS A CA 1
ATOM 613 C C . CYS A 1 108 ? -4.856 61.651 8.981 1.00 9.49 88 CYS A C 1
ATOM 614 O O . CYS A 1 108 ? -4.747 62.134 10.103 1.00 10.34 88 CYS A O 1
ATOM 617 N N . GLY A 1 109 ? -4.108 62.074 7.994 1.00 10.86 89 GLY A N 1
ATOM 618 C CA . GLY A 1 109 ? -3.076 63.109 8.194 1.00 10.30 89 GLY A CA 1
ATOM 619 C C . GLY A 1 109 ? -3.547 64.507 7.891 1.00 11.25 89 GLY A C 1
ATOM 620 O O . GLY A 1 109 ? -2.694 65.427 8.027 1.00 9.51 89 GLY A O 1
ATOM 621 N N . SER A 1 110 ? -4.831 64.681 7.500 1.00 9.55 90 SER A N 1
ATOM 622 C CA . SER A 1 110 ? -5.364 65.965 6.980 1.00 10.36 90 SER A CA 1
ATOM 623 C C . SER A 1 110 ? -5.085 67.124 7.951 1.00 9.72 90 SER A C 1
ATOM 624 O O . SER A 1 110 ? -4.666 68.192 7.506 1.00 10.21 90 SER A O 1
ATOM 627 N N . GLY A 1 111 ? -5.372 66.914 9.223 1.00 10.26 91 GLY A N 1
ATOM 628 C CA . GLY A 1 111 ? -5.296 67.946 10.280 1.00 10.07 91 GLY A CA 1
ATOM 629 C C . GLY A 1 111 ? -3.869 68.427 10.548 1.00 10.34 91 GLY A C 1
ATOM 630 O O . GLY A 1 111 ? -3.695 69.569 11.017 1.00 10.27 91 GLY A O 1
ATOM 631 N N . LEU A 1 112 ? -2.872 67.603 10.282 1.00 10.86 92 LEU A N 1
ATOM 632 C CA . LEU A 1 112 ? -1.460 68.011 10.418 1.00 11.02 92 LEU A CA 1
ATOM 633 C C . LEU A 1 112 ? -0.988 68.577 9.094 1.00 10.84 92 LEU A C 1
ATOM 634 O O . LEU A 1 112 ? -0.295 69.601 9.106 1.00 9.52 92 LEU A O 1
ATOM 639 N N . LYS A 1 113 ? -1.362 67.972 7.965 1.00 10.39 93 LYS A N 1
ATOM 640 C CA . LYS A 1 113 ? -0.904 68.484 6.656 1.00 10.37 93 LYS A CA 1
ATOM 641 C C . LYS A 1 113 ? -1.361 69.937 6.504 1.00 9.62 93 LYS A C 1
ATOM 642 O O . LYS A 1 113 ? -0.648 70.716 5.859 1.00 9.55 93 LYS A O 1
ATOM 648 N N . ALA A 1 114 ? -2.485 70.300 7.107 1.00 9.36 94 ALA A N 1
ATOM 649 C CA . ALA A 1 114 ? -3.030 71.672 7.047 1.00 9.54 94 ALA A CA 1
ATOM 650 C C . ALA A 1 114 ? -1.961 72.638 7.590 1.00 9.77 94 ALA A C 1
ATOM 651 O O . ALA A 1 114 ? -1.767 73.706 7.019 1.00 10.44 94 ALA A O 1
ATOM 653 N N . LEU A 1 115 ? -1.254 72.270 8.656 1.00 10.19 95 LEU A N 1
ATOM 654 C CA . LEU A 1 115 ? -0.172 73.151 9.192 1.00 10.32 95 LEU A CA 1
ATOM 655 C C . LEU A 1 115 ? 1.017 73.193 8.238 1.00 10.85 95 LEU A C 1
ATOM 656 O O . LEU A 1 115 ? 1.685 74.268 8.154 1.00 10.39 95 LEU A O 1
ATOM 661 N N . HIS A 1 116 ? 1.349 72.082 7.569 1.00 10.87 96 HIS A N 1
ATOM 662 C CA . HIS A 1 116 ? 2.394 72.083 6.525 1.00 10.98 96 HIS A CA 1
ATOM 663 C C . HIS A 1 116 ? 2.026 73.109 5.432 1.00 12.03 96 HIS A C 1
ATOM 664 O O . HIS A 1 116 ? 2.866 73.905 5.083 1.00 11.10 96 HIS A O 1
ATOM 671 N N . LEU A 1 117 ? 0.796 73.077 4.901 1.00 11.48 97 LEU A N 1
ATOM 672 C CA . LEU A 1 117 ? 0.339 74.055 3.885 1.00 11.11 97 LEU A CA 1
ATOM 673 C C . LEU A 1 117 ? 0.421 75.471 4.454 1.00 10.18 97 LEU A C 1
ATOM 674 O O . LEU A 1 117 ? 0.894 76.371 3.725 1.00 10.56 97 LEU A O 1
ATOM 679 N N . GLY A 1 118 ? 0.002 75.672 5.692 1.00 10.60 98 GLY A N 1
ATOM 680 C CA . GLY A 1 118 ? 0.020 77.013 6.313 1.00 11.30 98 GLY A CA 1
ATOM 681 C C . GLY A 1 118 ? 1.452 77.506 6.472 1.00 11.74 98 GLY A C 1
ATOM 682 O O . GLY A 1 118 ? 1.725 78.690 6.138 1.00 10.81 98 GLY A O 1
ATOM 683 N N . ALA A 1 119 ? 2.360 76.612 6.862 1.00 12.01 99 ALA A N 1
ATOM 684 C CA . ALA A 1 119 ? 3.813 76.888 7.000 1.00 12.19 99 ALA A CA 1
ATOM 685 C C . ALA A 1 119 ? 4.345 77.337 5.637 1.00 13.47 99 ALA A C 1
ATOM 686 O O . ALA A 1 119 ? 5.077 78.377 5.562 1.00 12.16 99 ALA A O 1
ATOM 688 N N . GLN A 1 120 ? 4.054 76.579 4.563 1.00 11.74 100 GLN A N 1
ATOM 689 C CA . GLN A 1 120 ? 4.522 76.924 3.214 1.00 11.57 100 GLN A CA 1
ATOM 690 C C . GLN A 1 120 ? 4.085 78.329 2.805 1.00 11.34 100 GLN A C 1
ATOM 691 O O . GLN A 1 120 ? 4.899 79.039 2.196 1.00 12.50 100 GLN A O 1
ATOM 697 N N . ALA A 1 121 ? 2.830 78.692 3.055 1.00 11.18 101 ALA A N 1
ATOM 698 C CA . ALA A 1 121 ? 2.275 79.989 2.627 1.00 12.43 101 ALA A CA 1
ATOM 699 C C . ALA A 1 121 ? 3.050 81.104 3.339 1.00 13.37 101 ALA A C 1
ATOM 700 O O . ALA A 1 121 ? 3.377 82.121 2.712 1.00 14.96 101 ALA A O 1
ATOM 702 N N . ILE A 1 122 ? 3.311 80.915 4.616 1.00 13.10 102 ILE A N 1
ATOM 703 C CA . ILE A 1 122 ? 4.044 81.912 5.441 1.00 14.39 102 ILE A CA 1
ATOM 704 C C . ILE A 1 122 ? 5.507 81.948 5.000 1.00 14.08 102 ILE A C 1
ATOM 705 O O . ILE A 1 122 ? 6.026 83.067 4.746 1.00 16.28 102 ILE A O 1
ATOM 710 N N . ARG A 1 123 ? 6.140 80.819 4.805 1.00 13.92 103 ARG A N 1
ATOM 711 C CA . ARG A 1 123 ? 7.544 80.772 4.326 1.00 16.61 103 ARG A CA 1
ATOM 712 C C . ARG A 1 123 ? 7.693 81.445 2.962 1.00 16.96 103 ARG A C 1
ATOM 713 O O . ARG A 1 123 ? 8.770 82.045 2.737 1.00 16.98 103 ARG A O 1
ATOM 721 N N . CYS A 1 124 ? 6.693 81.385 2.080 1.00 16.55 104 CYS A N 1
ATOM 722 C CA . CYS A 1 124 ? 6.770 82.010 0.726 1.00 15.48 104 CYS A CA 1
ATOM 723 C C . CYS A 1 124 ? 6.426 83.503 0.788 1.00 16.96 104 CYS A C 1
ATOM 724 O O . CYS A 1 124 ? 6.470 84.134 -0.273 1.00 16.98 104 CYS A O 1
ATOM 727 N N . GLY A 1 125 ? 5.959 84.037 1.924 1.00 16.64 105 GLY A N 1
ATOM 728 C CA . GLY A 1 125 ? 5.447 85.418 2.031 1.00 16.30 105 GLY A CA 1
ATOM 729 C C . GLY A 1 125 ? 4.062 85.579 1.430 1.00 16.72 105 GLY A C 1
ATOM 730 O O . GLY A 1 125 ? 3.682 86.707 1.130 1.00 16.47 105 GLY A O 1
ATOM 731 N N . ASP A 1 126 ? 3.302 84.505 1.210 1.00 14.33 106 ASP A N 1
ATOM 732 C CA . ASP A 1 126 ? 1.928 84.621 0.697 1.00 14.60 106 ASP A CA 1
ATOM 733 C C . ASP A 1 126 ? 0.978 85.052 1.816 1.00 14.03 106 ASP A C 1
ATOM 734 O O . ASP A 1 126 ? -0.134 85.471 1.523 1.00 12.49 106 ASP A O 1
ATOM 739 N N . ALA A 1 127 ? 1.372 84.895 3.073 1.00 15.65 107 ALA A N 1
ATOM 740 C CA . ALA A 1 127 ? 0.498 85.162 4.235 1.00 14.36 107 ALA A CA 1
ATOM 741 C C . ALA A 1 127 ? 1.376 85.491 5.438 1.00 13.99 107 ALA A C 1
ATOM 742 O O . ALA A 1 127 ? 2.546 85.056 5.474 1.00 13.47 107 ALA A O 1
ATOM 744 N N . GLU A 1 128 ? 0.755 86.116 6.433 1.00 15.28 108 GLU A N 1
ATOM 745 C CA . GLU A 1 128 ? 1.413 86.347 7.747 1.00 15.85 108 GLU A CA 1
ATOM 746 C C . GLU A 1 128 ? 0.683 85.597 8.854 1.00 13.20 108 GLU A C 1
ATOM 747 O O . GLU A 1 128 ? 1.334 85.384 9.902 1.00 13.17 108 GLU A O 1
ATOM 753 N N . VAL A 1 129 ? -0.625 85.346 8.689 1.00 12.32 109 VAL A N 1
ATOM 754 C CA . VAL A 1 129 ? -1.489 84.742 9.728 1.00 11.84 109 VAL A CA 1
ATOM 755 C C . VAL A 1 129 ? -2.385 83.698 9.044 1.00 12.90 109 VAL A C 1
ATOM 756 O O . VAL A 1 129 ? -3.144 84.074 8.173 1.00 11.57 109 VAL A O 1
ATOM 760 N N . ILE A 1 130 ? -2.250 82.456 9.470 1.00 11.89 110 ILE A N 1
ATOM 761 C CA . ILE A 1 130 ? -3.076 81.318 8.970 1.00 12.24 110 ILE A CA 1
ATOM 762 C C . ILE A 1 130 ? -3.665 80.544 10.139 1.00 11.52 110 ILE A C 1
ATOM 763 O O . ILE A 1 130 ? -2.921 80.201 11.093 1.00 12.16 110 ILE A O 1
ATOM 768 N N . VAL A 1 131 ? -4.960 80.273 10.061 1.00 10.09 111 VAL A N 1
ATOM 769 C CA . VAL A 1 131 ? -5.606 79.263 10.913 1.00 10.67 111 VAL A CA 1
ATOM 770 C C . VAL A 1 131 ? -5.517 77.924 10.201 1.00 10.81 111 VAL A C 1
ATOM 771 O O . VAL A 1 131 ? -5.946 77.866 9.043 1.00 11.43 111 VAL A O 1
ATOM 775 N N . ALA A 1 132 ? -4.951 76.926 10.868 1.00 11.13 112 ALA A N 1
ATOM 776 C CA . ALA A 1 132 ? -4.697 75.594 10.288 1.00 10.62 112 ALA A CA 1
ATOM 777 C C . ALA A 1 132 ? -5.112 74.526 11.269 1.00 11.51 112 ALA A C 1
ATOM 778 O O . ALA A 1 132 ? -4.819 74.627 12.487 1.00 11.31 112 ALA A O 1
ATOM 780 N N . GLY A 1 133 ? -5.741 73.473 10.740 1.00 10.95 113 GLY A N 1
ATOM 781 C CA . GLY A 1 133 ? -6.086 72.329 11.581 1.00 10.61 113 GLY A CA 1
ATOM 782 C C . GLY A 1 133 ? -7.052 71.418 10.881 1.00 9.75 113 GLY A C 1
ATOM 783 O O . GLY A 1 133 ? -6.946 71.271 9.641 1.00 8.41 113 GLY A O 1
ATOM 784 N N . GLY A 1 134 ? -7.935 70.805 11.648 1.00 9.96 114 GLY A N 1
ATOM 785 C CA . GLY A 1 134 ? -8.914 69.903 11.019 1.00 9.75 114 GLY A CA 1
ATOM 786 C C . GLY A 1 134 ? -10.142 69.721 11.875 1.00 9.97 114 GLY A C 1
ATOM 787 O O . GLY A 1 134 ? -10.231 70.212 13.058 1.00 9.07 114 GLY A O 1
ATOM 788 N N . GLN A 1 135 ? -11.140 69.117 11.249 1.00 8.84 115 GLN A N 1
ATOM 789 C CA . GLN A 1 135 ? -12.487 68.987 11.862 1.00 9.16 115 GLN A CA 1
ATOM 790 C C . GLN A 1 135 ? -13.110 67.715 11.304 1.00 9.19 115 GLN A C 1
ATOM 791 O O . GLN A 1 135 ? -12.885 67.386 10.127 1.00 8.91 115 GLN A O 1
ATOM 797 N N . GLU A 1 136 ? -13.846 66.993 12.131 1.00 10.17 116 GLU A N 1
ATOM 798 C CA . GLU A 1 136 ? -14.536 65.758 11.635 1.00 9.79 116 GLU A CA 1
ATOM 799 C C . GLU A 1 136 ? -15.721 65.462 12.539 1.00 10.00 116 GLU A C 1
ATOM 800 O O . GLU A 1 136 ? -15.590 65.504 13.781 1.00 10.25 116 GLU A O 1
ATOM 806 N N . ASN A 1 137 ? -16.849 65.096 11.929 1.00 9.94 117 ASN A N 1
ATOM 807 C CA . ASN A 1 137 ? -17.957 64.504 12.678 1.00 10.42 117 ASN A CA 1
ATOM 808 C C . ASN A 1 137 ? -18.271 63.171 12.004 1.00 10.59 117 ASN A C 1
ATOM 809 O O . ASN A 1 137 ? -19.035 63.127 11.029 1.00 9.19 117 ASN A O 1
ATOM 814 N N . MET A 1 138 ? -17.748 62.097 12.587 1.00 11.43 118 MET A N 1
ATOM 815 C CA . MET A 1 138 ? -17.994 60.750 12.051 1.00 10.98 118 MET A CA 1
ATOM 816 C C . MET A 1 138 ? -19.441 60.356 12.326 1.00 10.14 118 MET A C 1
ATOM 817 O O . MET A 1 138 ? -20.020 59.625 11.481 1.00 10.96 118 MET A O 1
ATOM 822 N N . SER A 1 139 ? -19.995 60.742 13.470 1.00 10.92 119 SER A N 1
ATOM 823 C CA . SER A 1 139 ? -21.396 60.436 13.856 1.00 10.47 119 SER A CA 1
ATOM 824 C C . SER A 1 139 ? -22.328 60.856 12.692 1.00 10.87 119 SER A C 1
ATOM 825 O O . SER A 1 139 ? -23.360 60.144 12.467 1.00 11.00 119 SER A O 1
ATOM 828 N N . LEU A 1 140 ? -22.049 61.990 12.038 1.00 10.52 120 LEU A N 1
ATOM 829 C CA . LEU A 1 140 ? -22.936 62.605 11.024 1.00 11.08 120 LEU A CA 1
ATOM 830 C C . LEU A 1 140 ? -22.590 62.168 9.598 1.00 11.09 120 LEU A C 1
ATOM 831 O O . LEU A 1 140 ? -23.305 62.636 8.696 1.00 11.10 120 LEU A O 1
ATOM 836 N N . ALA A 1 141 ? -21.527 61.397 9.367 1.00 10.69 121 ALA A N 1
ATOM 837 C CA . ALA A 1 141 ? -21.175 60.926 8.014 1.00 10.18 121 ALA A CA 1
ATOM 838 C C . ALA A 1 141 ? -22.370 60.121 7.492 1.00 12.08 121 ALA A C 1
ATOM 839 O O . ALA A 1 141 ? -22.902 59.229 8.146 1.00 11.72 121 ALA A O 1
ATOM 841 N N . PRO A 1 142 ? -22.946 60.498 6.338 1.00 11.30 122 PRO A N 1
ATOM 842 C CA . PRO A 1 142 ? -24.154 59.783 5.916 1.00 11.74 122 PRO A CA 1
ATOM 843 C C . PRO A 1 142 ? -23.940 58.533 5.070 1.00 11.39 122 PRO A C 1
ATOM 844 O O . PRO A 1 142 ? -22.851 58.271 4.570 1.00 11.10 122 PRO A O 1
ATOM 848 N N . TYR A 1 143 ? -25.063 57.879 4.817 1.00 11.61 123 TYR A N 1
ATOM 849 C CA . TYR A 1 143 ? -25.191 56.814 3.818 1.00 11.78 123 TYR A CA 1
ATOM 850 C C . TYR A 1 143 ? -25.317 57.474 2.442 1.00 11.95 123 TYR A C 1
ATOM 851 O O . TYR A 1 143 ? -25.866 58.593 2.321 1.00 11.00 123 TYR A O 1
ATOM 860 N N . VAL A 1 144 ? -24.812 56.756 1.445 1.00 11.75 124 VAL A N 1
ATOM 861 C CA . VAL A 1 144 ? -24.711 57.152 0.031 1.00 13.18 124 VAL A CA 1
ATOM 862 C C . VAL A 1 144 ? -25.407 56.096 -0.838 1.00 12.74 124 VAL A C 1
ATOM 863 O O . VAL A 1 144 ? -25.300 54.886 -0.542 1.00 12.58 124 VAL A O 1
ATOM 867 N N . MET A 1 145 ? -26.092 56.527 -1.890 1.00 12.63 125 MET A N 1
ATOM 868 C CA . MET A 1 145 ? -26.763 55.539 -2.788 1.00 13.81 125 MET A CA 1
ATOM 869 C C . MET A 1 145 ? -26.228 55.655 -4.210 1.00 14.80 125 MET A C 1
ATOM 870 O O . MET A 1 145 ? -26.829 56.278 -5.092 1.00 14.69 125 MET A O 1
ATOM 875 N N . PRO A 1 146 ? -25.066 55.038 -4.504 1.00 14.53 126 PRO A N 1
ATOM 876 C CA . PRO A 1 146 ? -24.537 55.027 -5.854 1.00 14.41 126 PRO A CA 1
ATOM 877 C C . PRO A 1 146 ? -25.568 54.388 -6.799 1.00 13.96 126 PRO A C 1
ATOM 878 O O . PRO A 1 146 ? -26.235 53.423 -6.387 1.00 12.87 126 PRO A O 1
ATOM 882 N N . GLY A 1 147 ? -25.641 54.891 -8.022 1.00 12.42 127 GLY A N 1
ATOM 883 C CA . GLY A 1 147 ? -26.486 54.312 -9.078 1.00 14.04 127 GLY A CA 1
ATOM 884 C C . GLY A 1 147 ? -27.919 54.818 -9.070 1.00 13.75 127 GLY A C 1
ATOM 885 O O . GLY A 1 147 ? -28.612 54.615 -10.110 1.00 14.94 127 GLY A O 1
ATOM 886 N N . ALA A 1 148 ? -28.403 55.441 -7.981 1.00 12.28 128 ALA A N 1
ATOM 887 C CA . ALA A 1 148 ? -29.782 55.954 -7.926 1.00 11.69 128 ALA A CA 1
ATOM 888 C C . ALA A 1 148 ? -29.976 57.058 -8.968 1.00 11.71 128 ALA A C 1
ATOM 889 O O . ALA A 1 148 ? -31.108 57.219 -9.493 1.00 10.78 128 ALA A O 1
ATOM 891 N N . ARG A 1 149 ? -28.899 57.778 -9.310 1.00 10.99 129 ARG A N 1
ATOM 892 C CA . ARG A 1 149 ? -29.003 58.924 -10.232 1.00 11.02 129 ARG A CA 1
ATOM 893 C C . ARG A 1 149 ? -29.359 58.389 -11.633 1.00 11.09 129 ARG A C 1
ATOM 894 O O . ARG A 1 149 ? -30.153 59.026 -12.322 1.00 11.36 129 ARG A O 1
ATOM 902 N N . THR A 1 150 ? -28.730 57.311 -12.071 1.00 12.42 130 THR A N 1
ATOM 903 C CA . THR A 1 150 ? -28.874 56.818 -13.461 1.00 12.84 130 THR A CA 1
ATOM 904 C C . THR A 1 150 ? -29.800 55.617 -13.512 1.00 11.92 130 THR A C 1
ATOM 905 O O . THR A 1 150 ? -30.275 55.353 -14.603 1.00 11.90 130 THR A O 1
ATOM 909 N N . GLY A 1 151 ? -30.067 54.959 -12.398 1.00 11.36 131 GLY A N 1
ATOM 910 C CA . GLY A 1 151 ? -31.019 53.837 -12.353 1.00 12.70 131 GLY A CA 1
ATOM 911 C C . GLY A 1 151 ? -30.388 52.550 -11.855 1.00 11.90 131 GLY A C 1
ATOM 912 O O . GLY A 1 151 ? -29.427 52.078 -12.465 1.00 11.78 131 GLY A O 1
ATOM 913 N N . LEU A 1 152 ? -30.957 51.987 -10.808 1.00 11.49 132 LEU A N 1
ATOM 914 C CA . LEU A 1 152 ? -30.514 50.682 -10.245 1.00 13.28 132 LEU A CA 1
ATOM 915 C C . LEU A 1 152 ? -30.976 49.487 -11.103 1.00 13.31 132 LEU A C 1
ATOM 916 O O . LEU A 1 152 ? -30.368 48.409 -10.970 1.00 12.72 132 LEU A O 1
ATOM 921 N N . ARG A 1 153 ? -32.012 49.675 -11.919 1.00 14.17 133 ARG A N 1
ATOM 922 C CA . ARG A 1 153 ? -32.549 48.723 -12.929 1.00 16.11 133 ARG A CA 1
ATOM 923 C C . ARG A 1 153 ? -33.288 47.584 -12.235 1.00 13.49 133 ARG A C 1
ATOM 924 O O . ARG A 1 153 ? -34.488 47.541 -12.329 1.00 11.79 133 ARG A O 1
ATOM 932 N N . MET A 1 154 ? -32.584 46.694 -11.557 1.00 13.21 134 MET A N 1
ATOM 933 C CA . MET A 1 154 ? -33.216 45.656 -10.732 1.00 14.52 134 MET A CA 1
ATOM 934 C C . MET A 1 154 ? -32.141 44.985 -9.917 1.00 12.65 134 MET A C 1
ATOM 935 O O . MET A 1 154 ? -30.936 45.067 -10.281 1.00 14.72 134 MET A O 1
ATOM 940 N N . GLY A 1 155 ? -32.562 44.269 -8.912 1.00 11.04 135 GLY A N 1
ATOM 941 C CA . GLY A 1 155 ? -31.619 43.608 -8.012 1.00 11.09 135 GLY A CA 1
ATOM 942 C C . GLY A 1 155 ? -31.407 44.416 -6.752 1.00 10.78 135 GLY A C 1
ATOM 943 O O . GLY A 1 155 ? -31.369 45.638 -6.838 1.00 10.59 135 GLY A O 1
ATOM 944 N N . HIS A 1 156 ? -31.150 43.745 -5.646 1.00 11.24 136 HIS A N 1
ATOM 945 C CA . HIS A 1 156 ? -30.843 44.441 -4.375 1.00 12.18 136 HIS A CA 1
ATOM 946 C C . HIS A 1 156 ? -29.533 45.225 -4.554 1.00 12.68 136 HIS A C 1
ATOM 947 O O . HIS A 1 156 ? -28.669 44.795 -5.291 1.00 11.97 136 HIS A O 1
ATOM 954 N N . ALA A 1 157 ? -29.419 46.384 -3.945 1.00 12.48 137 ALA A N 1
ATOM 955 C CA . ALA A 1 157 ? -28.274 47.277 -4.173 1.00 12.53 137 ALA A CA 1
ATOM 956 C C . ALA A 1 157 ? -27.642 47.638 -2.826 1.00 13.17 137 ALA A C 1
ATOM 957 O O . ALA A 1 157 ? -28.197 47.313 -1.746 1.00 12.67 137 ALA A O 1
ATOM 959 N N . LYS A 1 158 ? -26.453 48.195 -2.907 1.00 13.66 138 LYS A N 1
ATOM 960 C CA . LYS A 1 158 ? -25.643 48.432 -1.691 1.00 15.25 138 LYS A CA 1
ATOM 961 C C . LYS A 1 158 ? -25.831 49.888 -1.290 1.00 12.43 138 LYS A C 1
ATOM 962 O O . LYS A 1 158 ? -25.539 50.745 -2.101 1.00 13.34 138 LYS A O 1
ATOM 968 N N . LEU A 1 159 ? -26.315 50.125 -0.091 1.00 12.49 139 LEU A N 1
ATOM 969 C CA . LEU A 1 159 ? -26.375 51.463 0.482 1.00 11.10 139 LEU A CA 1
ATOM 970 C C . LEU A 1 159 ? -25.072 51.642 1.264 1.00 11.42 139 LEU A C 1
ATOM 971 O O . LEU A 1 159 ? -24.841 50.912 2.222 1.00 11.10 139 LEU A O 1
ATOM 976 N N . VAL A 1 160 ? -24.251 52.553 0.803 1.00 11.29 140 VAL A N 1
ATOM 977 C CA . VAL A 1 160 ? -22.836 52.718 1.237 1.00 11.03 140 VAL A CA 1
ATOM 978 C C . VAL A 1 160 ? -22.731 53.632 2.481 1.00 10.98 140 VAL A C 1
ATOM 979 O O . VAL A 1 160 ? -23.205 54.800 2.464 1.00 9.67 140 VAL A O 1
ATOM 983 N N . ASP A 1 161 ? -22.087 53.093 3.515 1.00 10.25 141 ASP A N 1
ATOM 984 C CA . ASP A 1 161 ? -21.672 53.812 4.725 1.00 10.24 141 ASP A CA 1
ATOM 985 C C . ASP A 1 161 ? -20.472 54.684 4.315 1.00 9.85 141 ASP A C 1
ATOM 986 O O . ASP A 1 161 ? -19.397 54.093 4.062 1.00 9.98 141 ASP A O 1
ATOM 991 N N . SER A 1 162 ? -20.655 55.998 4.125 1.00 9.71 142 SER A N 1
ATOM 992 C CA . SER A 1 162 ? -19.568 56.869 3.587 1.00 9.24 142 SER A CA 1
ATOM 993 C C . SER A 1 162 ? -18.408 56.944 4.602 1.00 10.09 142 SER A C 1
ATOM 994 O O . SER A 1 162 ? -17.278 57.157 4.148 1.00 9.80 142 SER A O 1
ATOM 997 N N . MET A 1 163 ? -18.685 56.808 5.889 1.00 9.46 143 MET A N 1
ATOM 998 C CA . MET A 1 163 ? -17.636 56.805 6.942 1.00 9.92 143 MET A CA 1
ATOM 999 C C . MET A 1 163 ? -16.698 55.643 6.648 1.00 10.11 143 MET A C 1
ATOM 1000 O O . MET A 1 163 ? -15.486 55.848 6.614 1.00 10.00 143 MET A O 1
ATOM 1005 N N . ILE A 1 164 ? -17.235 54.457 6.352 1.00 10.11 144 ILE A N 1
ATOM 1006 C CA . ILE A 1 164 ? -16.388 53.272 6.040 1.00 10.91 144 ILE A CA 1
ATOM 1007 C C . ILE A 1 164 ? -15.718 53.480 4.697 1.00 10.04 144 ILE A C 1
ATOM 1008 O O . ILE A 1 164 ? -14.478 53.370 4.588 1.00 9.44 144 ILE A O 1
ATOM 1013 N N . GLU A 1 165 ? -16.515 53.745 3.654 1.00 9.94 145 GLU A N 1
ATOM 1014 C CA . GLU A 1 165 ? -15.966 53.789 2.291 1.00 10.48 145 GLU A CA 1
ATOM 1015 C C . GLU A 1 165 ? -14.905 54.897 2.145 1.00 10.95 145 GLU A C 1
ATOM 1016 O O . GLU A 1 165 ? -13.841 54.639 1.499 1.00 10.29 145 GLU A O 1
ATOM 1022 N N . ASP A 1 166 ? -15.193 56.099 2.638 1.00 11.19 146 ASP A N 1
ATOM 1023 C CA . ASP A 1 166 ? -14.327 57.270 2.350 1.00 10.98 146 ASP A CA 1
ATOM 1024 C C . ASP A 1 166 ? -13.256 57.438 3.450 1.00 10.61 146 ASP A C 1
ATOM 1025 O O . ASP A 1 166 ? -12.266 58.126 3.179 1.00 10.98 146 ASP A O 1
ATOM 1030 N N . GLY A 1 167 ? -13.483 56.876 4.637 1.00 10.94 147 GLY A N 1
ATOM 1031 C CA . GLY A 1 167 ? -12.635 57.075 5.824 1.00 11.69 147 GLY A CA 1
ATOM 1032 C C . GLY A 1 167 ? -11.795 55.872 6.214 1.00 12.70 147 GLY A C 1
ATOM 1033 O O . GLY A 1 167 ? -10.636 56.097 6.715 1.00 11.33 147 GLY A O 1
ATOM 1034 N N . LEU A 1 168 ? -12.339 54.651 6.116 1.00 11.52 148 LEU A N 1
ATOM 1035 C CA . LEU A 1 168 ? -11.774 53.502 6.873 1.00 11.64 148 LEU A CA 1
ATOM 1036 C C . LEU A 1 168 ? -11.421 52.323 5.959 1.00 11.90 148 LEU A C 1
ATOM 1037 O O . LEU A 1 168 ? -11.019 51.276 6.491 1.00 12.45 148 LEU A O 1
ATOM 1042 N N . TRP A 1 169 ? -11.585 52.459 4.645 1.00 11.63 149 TRP A N 1
ATOM 1043 C CA . TRP A 1 169 ? -11.460 51.310 3.725 1.00 11.62 149 TRP A CA 1
ATOM 1044 C C . TRP A 1 169 ? -10.352 51.602 2.741 1.00 10.97 149 TRP A C 1
ATOM 1045 O O . TRP A 1 169 ? -10.333 52.719 2.121 1.00 11.39 149 TRP A O 1
ATOM 1056 N N . ASP A 1 170 ? -9.476 50.638 2.523 1.00 12.43 150 ASP A N 1
ATOM 1057 C CA . ASP A 1 170 ? -8.387 50.851 1.548 1.00 12.88 150 ASP A CA 1
ATOM 1058 C C . ASP A 1 170 ? -8.955 50.778 0.129 1.00 14.26 150 ASP A C 1
ATOM 1059 O O . ASP A 1 170 ? -9.659 49.803 -0.208 1.00 14.30 150 ASP A O 1
ATOM 1064 N N . ALA A 1 171 ? -8.638 51.755 -0.689 1.00 13.05 151 ALA A N 1
ATOM 1065 C CA . ALA A 1 171 ? -9.200 51.872 -2.040 1.00 14.36 151 ALA A CA 1
ATOM 1066 C C . ALA A 1 171 ? -8.501 50.912 -3.007 1.00 16.74 151 ALA A C 1
ATOM 1067 O O . ALA A 1 171 ? -8.949 50.846 -4.119 1.00 17.08 151 ALA A O 1
ATOM 1069 N N . PHE A 1 172 ? -7.365 50.325 -2.651 1.00 14.99 152 PHE A N 1
ATOM 1070 C CA . PHE A 1 172 ? -6.519 49.532 -3.573 1.00 16.44 152 PHE A CA 1
ATOM 1071 C C . PHE A 1 172 ? -6.701 48.049 -3.267 1.00 17.24 152 PHE A C 1
ATOM 1072 O O . PHE A 1 172 ? -6.663 47.255 -4.220 1.00 17.56 152 PHE A O 1
ATOM 1080 N N . ASN A 1 173 ? -6.845 47.701 -2.004 1.00 15.90 153 ASN A N 1
ATOM 1081 C CA . ASN A 1 173 ? -6.817 46.273 -1.561 1.00 16.68 153 ASN A CA 1
ATOM 1082 C C . ASN A 1 173 ? -8.205 45.796 -1.135 1.00 15.82 153 ASN A C 1
ATOM 1083 O O . ASN A 1 173 ? -8.345 44.597 -0.783 1.00 14.97 153 ASN A O 1
ATOM 1088 N N . ASP A 1 174 ? -9.179 46.700 -1.072 1.00 13.90 154 ASP A N 1
ATOM 1089 C CA . ASP A 1 174 ? -10.579 46.366 -0.762 1.00 15.23 154 ASP A CA 1
ATOM 1090 C C . ASP A 1 174 ? -10.657 45.667 0.586 1.00 17.74 154 ASP A C 1
ATOM 1091 O O . ASP A 1 174 ? -11.324 44.605 0.714 1.00 16.36 154 ASP A O 1
ATOM 1096 N N . TYR A 1 175 ? -10.036 46.237 1.632 1.00 15.20 155 TYR A N 1
ATOM 1097 C CA . TYR A 1 175 ? -10.279 45.776 3.016 1.00 14.31 155 TYR A CA 1
ATOM 1098 C C . TYR A 1 175 ? -10.089 46.953 3.966 1.00 13.54 155 TYR A C 1
ATOM 1099 O O . TYR A 1 175 ? -9.613 48.017 3.535 1.00 13.28 155 TYR A O 1
ATOM 1108 N N . HIS A 1 176 ? -10.449 46.741 5.209 1.00 13.85 156 HIS A N 1
ATOM 1109 C CA . HIS A 1 176 ? -10.479 47.754 6.278 1.00 13.71 156 HIS A CA 1
ATOM 1110 C C . HIS A 1 176 ? -9.043 48.143 6.678 1.00 14.35 156 HIS A C 1
ATOM 1111 O O . HIS A 1 176 ? -8.089 47.331 6.546 1.00 13.44 156 HIS A O 1
ATOM 1118 N N . MET A 1 177 ? -8.884 49.361 7.154 1.00 12.38 157 MET A N 1
ATOM 1119 C CA . MET A 1 177 ? -7.647 49.788 7.838 1.00 12.77 157 MET A CA 1
ATOM 1120 C C . MET A 1 177 ? -7.200 48.712 8.840 1.00 13.36 157 MET A C 1
ATOM 1121 O O . MET A 1 177 ? -5.995 48.470 8.957 1.00 15.53 157 MET A O 1
ATOM 1126 N N . GLY A 1 178 ? -8.130 48.063 9.503 1.00 13.45 158 GLY A N 1
ATOM 1127 C CA . GLY A 1 178 ? -7.810 47.050 10.520 1.00 15.20 158 GLY A CA 1
ATOM 1128 C C . GLY A 1 178 ? -7.049 45.883 9.931 1.00 15.72 158 GLY A C 1
ATOM 1129 O O . GLY A 1 178 ? -6.277 45.257 10.656 1.00 16.67 158 GLY A O 1
ATOM 1130 N N . ILE A 1 179 ? -7.230 45.591 8.647 1.00 15.87 159 ILE A N 1
ATOM 1131 C CA . ILE A 1 179 ? -6.462 44.490 8.013 1.00 15.62 159 ILE A CA 1
ATOM 1132 C C . ILE A 1 179 ? -5.022 44.971 7.801 1.00 14.44 159 ILE A C 1
ATOM 1133 O O . ILE A 1 179 ? -4.085 44.154 7.913 1.00 12.64 159 ILE A O 1
ATOM 1138 N N . THR A 1 180 ? -4.810 46.268 7.529 1.00 14.14 160 THR A N 1
ATOM 1139 C CA . THR A 1 180 ? -3.434 46.809 7.436 1.00 12.74 160 THR A CA 1
ATOM 1140 C C . THR A 1 180 ? -2.757 46.609 8.800 1.00 12.93 160 THR A C 1
ATOM 1141 O O . THR A 1 180 ? -1.529 46.319 8.806 1.00 14.42 160 THR A O 1
ATOM 1145 N N . ALA A 1 181 ? -3.494 46.766 9.881 1.00 12.90 161 ALA A N 1
ATOM 1146 C CA . ALA A 1 181 ? -2.964 46.532 11.234 1.00 14.89 161 ALA A CA 1
ATOM 1147 C C . ALA A 1 181 ? -2.585 45.041 11.402 1.00 15.59 161 ALA A C 1
ATOM 1148 O O . ALA A 1 181 ? -1.488 44.778 11.974 1.00 14.44 161 ALA A O 1
ATOM 1150 N N . GLU A 1 182 ? -3.468 44.122 11.007 1.00 15.92 162 GLU A N 1
ATOM 1151 C CA . GLU A 1 182 ? -3.174 42.654 11.035 1.00 16.40 162 GLU A CA 1
ATOM 1152 C C . GLU A 1 182 ? -1.900 42.401 10.233 1.00 17.51 162 GLU A C 1
ATOM 1153 O O . GLU A 1 182 ? -1.020 41.631 10.705 1.00 16.69 162 GLU A O 1
ATOM 1159 N N . ASN A 1 183 ? -1.763 43.046 9.076 1.00 14.81 163 ASN A N 1
ATOM 1160 C CA . ASN A 1 183 ? -0.578 42.834 8.212 1.00 16.41 163 ASN A CA 1
ATOM 1161 C C . ASN A 1 183 ? 0.686 43.230 8.990 1.00 18.19 163 ASN A C 1
ATOM 1162 O O . ASN A 1 183 ? 1.727 42.490 8.891 1.00 18.21 163 ASN A O 1
ATOM 1167 N N . LEU A 1 184 ? 0.639 44.336 9.741 1.00 16.90 164 LEU A N 1
ATOM 1168 C CA . LEU A 1 184 ? 1.793 44.774 10.563 1.00 18.91 164 LEU A CA 1
ATOM 1169 C C . LEU A 1 184 ? 1.976 43.826 11.745 1.00 18.06 164 LEU A C 1
ATOM 1170 O O . LEU A 1 184 ? 3.143 43.566 12.068 1.00 19.33 164 LEU A O 1
ATOM 1175 N N . ALA A 1 185 ? 0.923 43.380 12.413 1.00 17.55 165 ALA A N 1
ATOM 1176 C CA . ALA A 1 185 ? 1.082 42.418 13.535 1.00 20.15 165 ALA A CA 1
ATOM 1177 C C . ALA A 1 185 ? 1.811 41.149 13.020 1.00 21.93 165 ALA A C 1
ATOM 1178 O O . ALA A 1 185 ? 2.729 40.672 13.711 1.00 20.70 165 ALA A O 1
ATOM 1180 N N . GLU A 1 186 ? 1.435 40.637 11.850 1.00 21.72 166 GLU A N 1
ATOM 1181 C CA . GLU A 1 186 ? 2.042 39.404 11.277 1.00 25.39 166 GLU A CA 1
ATOM 1182 C C . GLU A 1 186 ? 3.505 39.720 10.942 1.00 24.94 166 GLU A C 1
ATOM 1183 O O . GLU A 1 186 ? 4.401 38.952 11.294 1.00 23.98 166 GLU A O 1
ATOM 1189 N N . LYS A 1 187 ? 3.763 40.834 10.274 1.00 22.81 167 LYS A N 1
ATOM 1190 C CA . LYS A 1 187 ? 5.112 41.137 9.773 1.00 23.76 167 LYS A CA 1
ATOM 1191 C C . LYS A 1 187 ? 6.075 41.342 10.958 1.00 22.72 167 LYS A C 1
ATOM 1192 O O . LYS A 1 187 ? 7.214 40.953 10.844 1.00 21.75 167 LYS A O 1
ATOM 1198 N N . TYR A 1 188 ? 5.674 42.000 12.039 1.00 19.05 168 TYR A N 1
ATOM 1199 C CA . TYR A 1 188 ? 6.590 42.312 13.176 1.00 22.10 168 TYR A CA 1
ATOM 1200 C C . TYR A 1 188 ? 6.469 41.259 14.298 1.00 22.50 168 TYR A C 1
ATOM 1201 O O . TYR A 1 188 ? 7.091 41.443 15.353 1.00 24.14 168 TYR A O 1
ATOM 1210 N N . GLY A 1 189 ? 5.642 40.237 14.115 1.00 23.78 169 GLY A N 1
ATOM 1211 C CA . GLY A 1 189 ? 5.337 39.226 15.147 1.00 25.71 169 GLY A CA 1
ATOM 1212 C C . GLY A 1 189 ? 4.843 39.855 16.431 1.00 26.39 169 GLY A C 1
ATOM 1213 O O . GLY A 1 189 ? 5.324 39.468 17.516 1.00 22.74 169 GLY A O 1
ATOM 1214 N N . LEU A 1 190 ? 3.885 40.788 16.338 1.00 21.04 170 LEU A N 1
ATOM 1215 C CA . LEU A 1 190 ? 3.332 41.483 17.519 1.00 20.75 170 LEU A CA 1
ATOM 1216 C C . LEU A 1 190 ? 2.178 40.661 18.049 1.00 20.41 170 LEU A C 1
ATOM 1217 O O . LEU A 1 190 ? 1.156 40.525 17.341 1.00 23.41 170 LEU A O 1
ATOM 1222 N N . THR A 1 191 ? 2.286 40.193 19.285 1.00 21.79 171 THR A N 1
ATOM 1223 C CA . THR A 1 191 ? 1.278 39.297 19.881 1.00 22.44 171 THR A CA 1
ATOM 1224 C C . THR A 1 191 ? 0.043 40.097 20.286 1.00 22.73 171 THR A C 1
ATOM 1225 O O . THR A 1 191 ? 0.154 41.332 20.554 1.00 22.52 171 THR A O 1
ATOM 1229 N N . ARG A 1 192 ? -1.089 39.406 20.373 1.00 20.79 172 ARG A N 1
ATOM 1230 C CA . ARG A 1 192 ? -2.324 39.904 20.998 1.00 22.26 172 ARG A CA 1
ATOM 1231 C C . ARG A 1 192 ? -1.955 40.506 22.348 1.00 22.73 172 ARG A C 1
ATOM 1232 O O . ARG A 1 192 ? -2.497 41.573 22.678 1.00 21.96 172 ARG A O 1
ATOM 1240 N N . GLU A 1 193 ? -1.127 39.820 23.139 1.00 22.97 173 GLU A N 1
ATOM 1241 C CA . GLU A 1 193 ? -0.830 40.267 24.527 1.00 23.35 173 GLU A CA 1
ATOM 1242 C C . GLU A 1 193 ? -0.093 41.619 24.484 1.00 20.94 173 GLU A C 1
ATOM 1243 O O . GLU A 1 193 ? -0.372 42.488 25.344 1.00 21.74 173 GLU A O 1
ATOM 1249 N N . GLU A 1 194 ? 0.861 41.789 23.579 1.00 22.00 174 GLU A N 1
ATOM 1250 C CA . GLU A 1 194 ? 1.641 43.051 23.520 1.00 24.37 174 GLU A CA 1
ATOM 1251 C C . GLU A 1 194 ? 0.708 44.190 23.052 1.00 21.48 174 GLU A C 1
ATOM 1252 O O . GLU A 1 194 ? 0.745 45.269 23.641 1.00 19.16 174 GLU A O 1
ATOM 1258 N N . GLN A 1 195 ? -0.158 43.924 22.083 1.00 21.20 175 GLN A N 1
ATOM 1259 C CA . GLN A 1 195 ? -1.161 44.925 21.587 1.00 18.63 175 GLN A CA 1
ATOM 1260 C C . GLN A 1 195 ? -2.106 45.336 22.717 1.00 18.87 175 GLN A C 1
ATOM 1261 O O . GLN A 1 195 ? -2.327 46.550 22.946 1.00 17.93 175 GLN A O 1
ATOM 1267 N N . ASP A 1 196 ? -2.610 44.379 23.488 1.00 17.53 176 ASP A N 1
ATOM 1268 C CA . ASP A 1 196 ? -3.549 44.689 24.586 1.00 18.75 176 ASP A CA 1
ATOM 1269 C C . ASP A 1 196 ? -2.826 45.459 25.698 1.00 18.56 176 ASP A C 1
ATOM 1270 O O . ASP A 1 196 ? -3.450 46.319 26.315 1.00 18.34 176 ASP A O 1
ATOM 1275 N N . ALA A 1 197 ? -1.576 45.121 26.008 1.00 20.77 177 ALA A N 1
ATOM 1276 C CA . ALA A 1 197 ? -0.766 45.863 27.012 1.00 22.25 177 ALA A CA 1
ATOM 1277 C C . ALA A 1 197 ? -0.668 47.346 26.583 1.00 20.69 177 ALA A C 1
ATOM 1278 O O . ALA A 1 197 ? -0.881 48.239 27.430 1.00 21.07 177 ALA A O 1
ATOM 1280 N N . PHE A 1 198 ? -0.320 47.599 25.322 1.00 19.17 178 PHE A N 1
ATOM 1281 C CA . PHE A 1 198 ? -0.195 48.968 24.746 1.00 18.28 178 PHE A CA 1
ATOM 1282 C C . PHE A 1 198 ? -1.534 49.710 24.896 1.00 16.43 178 PHE A C 1
ATOM 1283 O O . PHE A 1 198 ? -1.580 50.811 25.424 1.00 14.83 178 PHE A O 1
ATOM 1291 N N . ALA A 1 199 ? -2.650 49.060 24.531 1.00 16.81 179 ALA A N 1
ATOM 1292 C CA . ALA A 1 199 ? -4.012 49.615 24.631 1.00 17.12 179 ALA A CA 1
ATOM 1293 C C . ALA A 1 199 ? -4.388 49.937 26.080 1.00 16.07 179 ALA A C 1
ATOM 1294 O O . ALA A 1 199 ? -4.933 51.005 26.328 1.00 14.89 179 ALA A O 1
ATOM 1296 N N . ALA A 1 200 ? -4.179 49.022 27.023 1.00 17.34 180 ALA A N 1
ATOM 1297 C CA . ALA A 1 200 ? -4.449 49.262 28.462 1.00 18.74 180 ALA A CA 1
ATOM 1298 C C . ALA A 1 200 ? -3.681 50.497 28.966 1.00 16.68 180 ALA A C 1
ATOM 1299 O O . ALA A 1 200 ? -4.267 51.283 29.732 1.00 18.91 180 ALA A O 1
ATOM 1301 N N . ALA A 1 201 ? -2.414 50.643 28.581 1.00 16.96 181 ALA A N 1
ATOM 1302 C CA . ALA A 1 201 ? -1.551 51.755 29.012 1.00 17.28 181 ALA A CA 1
ATOM 1303 C C . ALA A 1 201 ? -2.099 53.056 28.412 1.00 16.96 181 ALA A C 1
ATOM 1304 O O . ALA A 1 201 ? -2.148 54.073 29.121 1.00 16.67 181 ALA A O 1
ATOM 1306 N N . SER A 1 202 ? -2.531 53.016 27.155 1.00 16.45 182 SER A N 1
ATOM 1307 C CA . SER A 1 202 ? -3.121 54.228 26.516 1.00 16.29 182 SER A CA 1
ATOM 1308 C C . SER A 1 202 ? -4.335 54.653 27.324 1.00 15.04 182 SER A C 1
ATOM 1309 O O . SER A 1 202 ? -4.459 55.859 27.644 1.00 14.96 182 SER A O 1
ATOM 1312 N N . GLN A 1 203 ? -5.239 53.720 27.649 1.00 14.94 183 GLN A N 1
ATOM 1313 C CA . GLN A 1 203 ? -6.435 54.030 28.454 1.00 14.84 183 GLN A CA 1
ATOM 1314 C C . GLN A 1 203 ? -6.032 54.616 29.828 1.00 17.26 183 GLN A C 1
ATOM 1315 O O . GLN A 1 203 ? -6.629 55.624 30.262 1.00 15.37 183 GLN A O 1
ATOM 1321 N N . GLN A 1 204 ? -5.096 53.960 30.518 1.00 17.48 184 GLN A N 1
ATOM 1322 C CA . GLN A 1 204 ? -4.737 54.313 31.920 1.00 21.15 184 GLN A CA 1
ATOM 1323 C C . GLN A 1 204 ? -4.166 55.723 31.905 1.00 16.83 184 GLN A C 1
ATOM 1324 O O . GLN A 1 204 ? -4.641 56.529 32.682 1.00 18.72 184 GLN A O 1
ATOM 1330 N N . LYS A 1 205 ? -3.310 56.014 30.941 1.00 17.04 185 LYS A N 1
ATOM 1331 C CA . LYS A 1 205 ? -2.620 57.319 30.822 1.00 18.16 185 LYS A CA 1
ATOM 1332 C C . LYS A 1 205 ? -3.627 58.414 30.468 1.00 19.31 185 LYS A C 1
ATOM 1333 O O . LYS A 1 205 ? -3.546 59.505 31.022 1.00 16.00 185 LYS A O 1
ATOM 1339 N N . ALA A 1 206 ? -4.542 58.153 29.532 1.00 15.83 186 ALA A N 1
ATOM 1340 C CA . ALA A 1 206 ? -5.564 59.166 29.187 1.00 15.67 186 ALA A CA 1
ATOM 1341 C C . ALA A 1 206 ? -6.463 59.471 30.387 1.00 15.34 186 ALA A C 1
ATOM 1342 O O . ALA A 1 206 ? -6.836 60.616 30.609 1.00 14.10 186 ALA A O 1
ATOM 1344 N N . ILE A 1 207 ? -6.925 58.456 31.102 1.00 17.57 187 ILE A N 1
ATOM 1345 C CA . ILE A 1 207 ? -7.845 58.666 32.246 1.00 18.60 187 ILE A CA 1
ATOM 1346 C C . ILE A 1 207 ? -7.097 59.498 33.298 1.00 19.79 187 ILE A C 1
ATOM 1347 O O . ILE A 1 207 ? -7.688 60.411 33.872 1.00 17.67 187 ILE A O 1
ATOM 1352 N N . ALA A 1 208 ? -5.828 59.178 33.540 1.00 21.23 188 ALA A N 1
ATOM 1353 C CA . ALA A 1 208 ? -5.044 59.898 34.569 1.00 21.41 188 ALA A CA 1
ATOM 1354 C C . ALA A 1 208 ? -4.909 61.368 34.161 1.00 20.03 188 ALA A C 1
ATOM 1355 O O . ALA A 1 208 ? -5.061 62.238 35.032 1.00 18.60 188 ALA A O 1
ATOM 1357 N N . ALA A 1 209 ? -4.690 61.640 32.870 1.00 18.10 189 ALA A N 1
ATOM 1358 C CA . ALA A 1 209 ? -4.509 63.007 32.342 1.00 16.78 189 ALA A CA 1
ATOM 1359 C C . ALA A 1 209 ? -5.816 63.777 32.492 1.00 16.49 189 ALA A C 1
ATOM 1360 O O . ALA A 1 209 ? -5.825 64.931 32.960 1.00 15.82 189 ALA A O 1
ATOM 1362 N N . ILE A 1 210 ? -6.937 63.148 32.142 1.00 16.12 190 ILE A N 1
ATOM 1363 C CA . ILE A 1 210 ? -8.247 63.841 32.222 1.00 15.64 190 ILE A CA 1
ATOM 1364 C C . ILE A 1 210 ? -8.489 64.224 33.683 1.00 15.83 190 ILE A C 1
ATOM 1365 O O . ILE A 1 210 ? -8.713 65.419 33.972 1.00 15.41 190 ILE A O 1
ATOM 1370 N N . GLU A 1 211 ? -8.402 63.248 34.575 1.00 17.73 191 GLU A N 1
ATOM 1371 C CA . GLU A 1 211 ? -8.738 63.440 36.009 1.00 20.34 191 GLU A CA 1
ATOM 1372 C C . GLU A 1 211 ? -7.790 64.464 36.642 1.00 18.84 191 GLU A C 1
ATOM 1373 O O . GLU A 1 211 ? -8.199 65.159 37.580 1.00 21.18 191 GLU A O 1
ATOM 1379 N N . GLY A 1 212 ? -6.577 64.538 36.125 1.00 16.83 192 GLY A N 1
ATOM 1380 C CA . GLY A 1 212 ? -5.536 65.449 36.612 1.00 19.64 192 GLY A CA 1
ATOM 1381 C C . GLY A 1 212 ? -5.710 66.847 36.071 1.00 18.78 192 GLY A C 1
ATOM 1382 O O . GLY A 1 212 ? -4.902 67.685 36.460 1.00 18.21 192 GLY A O 1
ATOM 1383 N N . GLY A 1 213 ? -6.665 67.074 35.161 1.00 16.94 193 GLY A N 1
ATOM 1384 C CA . GLY A 1 213 ? -6.882 68.396 34.543 1.00 16.30 193 GLY A CA 1
ATOM 1385 C C . GLY A 1 213 ? -5.837 68.717 33.499 1.00 15.60 193 GLY A C 1
ATOM 1386 O O . GLY A 1 213 ? -5.720 69.913 33.093 1.00 17.75 193 GLY A O 1
ATOM 1387 N N . ARG A 1 214 ? -5.121 67.709 33.020 1.00 15.37 194 ARG A N 1
ATOM 1388 C CA . ARG A 1 214 ? -4.006 67.908 32.064 1.00 17.22 194 ARG A CA 1
ATOM 1389 C C . ARG A 1 214 ? -4.509 68.489 30.736 1.00 15.93 194 ARG A C 1
ATOM 1390 O O . ARG A 1 214 ? -3.746 69.164 30.071 1.00 18.01 194 ARG A O 1
ATOM 1398 N N . PHE A 1 215 ? -5.781 68.272 30.361 1.00 15.25 195 PHE A N 1
ATOM 1399 C CA . PHE A 1 215 ? -6.282 68.768 29.049 1.00 14.40 195 PHE A CA 1
ATOM 1400 C C . PHE A 1 215 ? -7.081 70.059 29.203 1.00 15.87 195 PHE A C 1
ATOM 1401 O O . PHE A 1 215 ? -7.633 70.601 28.207 1.00 15.05 195 PHE A O 1
ATOM 1409 N N . ARG A 1 216 ? -7.203 70.588 30.410 1.00 15.72 196 ARG A N 1
ATOM 1410 C CA . ARG A 1 216 ? -8.028 71.809 30.604 1.00 17.55 196 ARG A CA 1
ATOM 1411 C C . ARG A 1 216 ? -7.515 72.948 29.722 1.00 16.16 196 ARG A C 1
ATOM 1412 O O . ARG A 1 216 ? -8.366 73.619 29.123 1.00 16.89 196 ARG A O 1
ATOM 1420 N N . ASP A 1 217 ? -6.207 73.178 29.648 1.00 14.01 197 ASP A N 1
ATOM 1421 C CA . ASP A 1 217 ? -5.678 74.395 28.978 1.00 16.06 197 ASP A CA 1
ATOM 1422 C C . ASP A 1 217 ? -5.888 74.276 27.461 1.00 14.82 197 ASP A C 1
ATOM 1423 O O . ASP A 1 217 ? -6.122 75.297 26.854 1.00 16.07 197 ASP A O 1
ATOM 1428 N N . GLU A 1 218 ? -5.922 73.066 26.920 1.00 13.35 198 GLU A N 1
ATOM 1429 C CA . GLU A 1 218 ? -5.948 72.873 25.450 1.00 13.84 198 GLU A CA 1
ATOM 1430 C C . GLU A 1 218 ? -7.373 72.734 24.907 1.00 13.60 198 GLU A C 1
ATOM 1431 O O . GLU A 1 218 ? -7.506 72.731 23.652 1.00 15.16 198 GLU A O 1
ATOM 1437 N N . ILE A 1 219 ? -8.384 72.609 25.760 1.00 13.46 199 ILE A N 1
ATOM 1438 C CA . ILE A 1 219 ? -9.775 72.293 25.322 1.00 12.68 199 ILE A CA 1
ATOM 1439 C C . ILE A 1 219 ? -10.635 73.551 25.293 1.00 14.39 199 ILE A C 1
ATOM 1440 O O . ILE A 1 219 ? -10.673 74.286 26.287 1.00 14.46 199 ILE A O 1
ATOM 1445 N N . THR A 1 220 ? -11.318 73.754 24.173 1.00 13.25 200 THR A N 1
ATOM 1446 C CA . THR A 1 220 ? -12.426 74.716 24.001 1.00 14.10 200 THR A CA 1
ATOM 1447 C C . THR A 1 220 ? -13.731 73.972 24.271 1.00 14.00 200 THR A C 1
ATOM 1448 O O . THR A 1 220 ? -14.010 72.999 23.605 1.00 12.96 200 THR A O 1
ATOM 1452 N N . PRO A 1 221 ? -14.551 74.387 25.244 1.00 16.25 201 PRO A N 1
ATOM 1453 C CA . PRO A 1 221 ? -15.837 73.755 25.477 1.00 16.56 201 PRO A CA 1
ATOM 1454 C C . PRO A 1 221 ? -16.770 74.024 24.298 1.00 15.37 201 PRO A C 1
ATOM 1455 O O . PRO A 1 221 ? -16.642 75.057 23.628 1.00 16.51 201 PRO A O 1
ATOM 1459 N N . ILE A 1 222 ? -17.643 73.063 24.003 1.00 15.27 202 ILE A N 1
ATOM 1460 C CA . ILE A 1 222 ? -18.767 73.208 23.041 1.00 15.77 202 ILE A CA 1
ATOM 1461 C C . ILE A 1 222 ? -20.068 73.293 23.848 1.00 16.30 202 ILE A C 1
ATOM 1462 O O . ILE A 1 222 ? -20.289 72.442 24.709 1.00 16.22 202 ILE A O 1
ATOM 1467 N N . GLN A 1 223 ? -20.884 74.309 23.601 1.00 17.23 203 GLN A N 1
ATOM 1468 C CA . GLN A 1 223 ? -22.240 74.426 24.193 1.00 20.52 203 GLN A CA 1
ATOM 1469 C C . GLN A 1 223 ? -23.161 73.530 23.366 1.00 20.31 203 GLN A C 1
ATOM 1470 O O . GLN A 1 223 ? -23.441 73.852 22.203 1.00 22.43 203 GLN A O 1
ATOM 1476 N N . VAL A 1 224 ? -23.548 72.387 23.895 1.00 20.09 204 VAL A N 1
ATOM 1477 C CA . VAL A 1 224 ? -24.361 71.418 23.106 1.00 23.01 204 VAL A CA 1
ATOM 1478 C C . VAL A 1 224 ? -25.847 71.747 23.282 1.00 26.10 204 VAL A C 1
ATOM 1479 O O . VAL A 1 224 ? -26.365 71.628 24.390 1.00 24.76 204 VAL A O 1
ATOM 1483 N N . PRO A 1 225 ? -26.567 72.192 22.216 1.00 30.11 205 PRO A N 1
ATOM 1484 C CA . PRO A 1 225 ? -28.027 72.340 22.281 1.00 36.75 205 PRO A CA 1
ATOM 1485 C C . PRO A 1 225 ? -28.671 71.075 22.863 1.00 34.18 205 PRO A C 1
ATOM 1486 O O . PRO A 1 225 ? -28.234 69.978 22.515 1.00 36.20 205 PRO A O 1
ATOM 1490 N N . GLN A 1 226 ? -29.651 71.228 23.750 1.00 40.83 206 GLN A N 1
ATOM 1491 C CA . GLN A 1 226 ? -30.390 70.075 24.337 1.00 51.94 206 GLN A CA 1
ATOM 1492 C C . GLN A 1 226 ? -31.832 70.087 23.800 1.00 64.29 206 GLN A C 1
ATOM 1493 O O . GLN A 1 226 ? -32.361 71.197 23.535 1.00 67.41 206 GLN A O 1
ATOM 1499 N N . ARG A 1 227 ? -32.457 68.916 23.642 1.00 72.65 207 ARG A N 1
ATOM 1500 C CA . ARG A 1 227 ? -33.888 68.831 23.234 1.00 82.19 207 ARG A CA 1
ATOM 1501 C C . ARG A 1 227 ? -34.692 69.792 24.123 1.00 78.53 207 ARG A C 1
ATOM 1502 O O . ARG A 1 227 ? -35.357 70.669 23.540 1.00 70.16 207 ARG A O 1
ATOM 1510 N N . LYS A 1 228 ? -34.571 69.680 25.458 1.00 76.24 208 LYS A N 1
ATOM 1511 C CA . LYS A 1 228 ? -35.136 70.642 26.454 1.00 77.01 208 LYS A CA 1
ATOM 1512 C C . LYS A 1 228 ? -34.023 71.193 27.350 1.00 70.08 208 LYS A C 1
ATOM 1513 O O . LYS A 1 228 ? -33.173 70.396 27.777 1.00 71.19 208 LYS A O 1
ATOM 1519 N N . GLY A 1 229 ? -34.058 72.493 27.658 1.00 63.08 209 GLY A N 1
ATOM 1520 C CA . GLY A 1 229 ? -33.148 73.140 28.623 1.00 58.72 209 GLY A CA 1
ATOM 1521 C C . GLY A 1 229 ? -32.163 74.064 27.926 1.00 61.79 209 GLY A C 1
ATOM 1522 O O . GLY A 1 229 ? -32.190 74.126 26.673 1.00 57.58 209 GLY A O 1
ATOM 1523 N N . GLU A 1 230 ? -31.337 74.774 28.705 1.00 60.87 210 GLU A N 1
ATOM 1524 C CA . GLU A 1 230 ? -30.201 75.609 28.210 1.00 59.72 210 GLU A CA 1
ATOM 1525 C C . GLU A 1 230 ? -29.119 74.649 27.689 1.00 49.95 210 GLU A C 1
ATOM 1526 O O . GLU A 1 230 ? -29.093 73.483 28.091 1.00 43.37 210 GLU A O 1
ATOM 1532 N N . PRO A 1 231 ? -28.243 75.038 26.726 1.00 44.69 211 PRO A N 1
ATOM 1533 C CA . PRO A 1 231 ? -27.175 74.141 26.271 1.00 38.95 211 PRO A CA 1
ATOM 1534 C C . PRO A 1 231 ? -26.315 73.584 27.421 1.00 37.09 211 PRO A C 1
ATOM 1535 O O . PRO A 1 231 ? -26.223 74.207 28.454 1.00 31.64 211 PRO A O 1
ATOM 1539 N N . LEU A 1 232 ? -25.761 72.376 27.250 1.00 33.74 212 LEU A N 1
ATOM 1540 C CA . LEU A 1 232 ? -24.801 71.762 28.205 1.00 33.08 212 LEU A CA 1
ATOM 1541 C C . LEU A 1 232 ? -23.401 71.877 27.616 1.00 27.61 212 LEU A C 1
ATOM 1542 O O . LEU A 1 232 ? -23.247 71.486 26.412 1.00 20.62 212 LEU A O 1
ATOM 1547 N N . GLY A 1 233 ? -22.435 72.314 28.435 1.00 22.86 213 GLY A N 1
ATOM 1548 C CA . GLY A 1 233 ? -21.017 72.444 28.041 1.00 21.99 213 GLY A CA 1
ATOM 1549 C C . GLY A 1 233 ? -20.383 71.055 27.943 1.00 21.40 213 GLY A C 1
ATOM 1550 O O . GLY A 1 233 ? -20.640 70.205 28.825 1.00 22.64 213 GLY A O 1
ATOM 1551 N N . PHE A 1 234 ? -19.733 70.741 26.827 1.00 15.27 214 PHE A N 1
ATOM 1552 C CA . PHE A 1 234 ? -18.969 69.495 26.641 1.00 13.70 214 PHE A CA 1
ATOM 1553 C C . PHE A 1 234 ? -17.506 69.924 26.634 1.00 13.94 214 PHE A C 1
ATOM 1554 O O . PHE A 1 234 ? -17.139 70.735 25.760 1.00 12.97 214 PHE A O 1
ATOM 1562 N N . ASP A 1 235 ? -16.729 69.503 27.637 1.00 14.96 215 ASP A N 1
ATOM 1563 C CA . ASP A 1 235 ? -15.313 69.939 27.761 1.00 16.42 215 ASP A CA 1
ATOM 1564 C C . ASP A 1 235 ? -14.439 68.797 28.272 1.00 16.45 215 ASP A C 1
ATOM 1565 O O . ASP A 1 235 ? -13.288 69.074 28.558 1.00 15.37 215 ASP A O 1
ATOM 1570 N N . THR A 1 236 ? -14.963 67.565 28.345 1.00 14.47 216 THR A N 1
ATOM 1571 C CA . THR A 1 236 ? -14.184 66.433 28.860 1.00 14.21 216 THR A CA 1
ATOM 1572 C C . THR A 1 236 ? -14.187 65.286 27.857 1.00 13.82 216 THR A C 1
ATOM 1573 O O . THR A 1 236 ? -15.279 64.816 27.482 1.00 12.83 216 THR A O 1
ATOM 1577 N N . ASP A 1 237 ? -12.995 64.883 27.429 1.00 12.82 217 ASP A N 1
ATOM 1578 C CA . ASP A 1 237 ? -12.815 63.778 26.460 1.00 13.02 217 ASP A CA 1
ATOM 1579 C C . ASP A 1 237 ? -13.638 62.572 26.952 1.00 13.45 217 ASP A C 1
ATOM 1580 O O . ASP A 1 237 ? -13.458 62.186 28.125 1.00 13.41 217 ASP A O 1
ATOM 1585 N N . GLU A 1 238 ? -14.491 61.969 26.104 1.00 13.84 218 GLU A N 1
ATOM 1586 C CA . GLU A 1 238 ? -15.447 60.933 26.584 1.00 14.37 218 GLU A CA 1
ATOM 1587 C C . GLU A 1 238 ? -15.155 59.543 25.997 1.00 13.13 218 GLU A C 1
ATOM 1588 O O . GLU A 1 238 ? -15.795 58.599 26.450 1.00 14.42 218 GLU A O 1
ATOM 1594 N N . GLN A 1 239 ? -14.157 59.374 25.141 1.00 12.95 219 GLN A N 1
ATOM 1595 C CA . GLN A 1 239 ? -13.824 58.062 24.574 1.00 13.59 219 GLN A CA 1
ATOM 1596 C C . GLN A 1 239 ? -13.148 57.153 25.612 1.00 16.09 219 GLN A C 1
ATOM 1597 O O . GLN A 1 239 ? -13.361 55.951 25.561 1.00 14.81 219 GLN A O 1
ATOM 1603 N N . PRO A 1 240 ? -12.254 57.627 26.518 1.00 16.30 220 PRO A N 1
ATOM 1604 C CA . PRO A 1 240 ? -11.516 56.688 27.378 1.00 17.52 220 PRO A CA 1
ATOM 1605 C C . PRO A 1 240 ? -12.440 55.825 28.256 1.00 18.97 220 PRO A C 1
ATOM 1606 O O . PRO A 1 240 ? -13.486 56.299 28.677 1.00 19.37 220 PRO A O 1
ATOM 1610 N N . ARG A 1 241 ? -12.056 54.549 28.426 1.00 23.34 221 ARG A N 1
ATOM 1611 C CA . ARG A 1 241 ? -12.837 53.471 29.095 1.00 28.01 221 ARG A CA 1
ATOM 1612 C C . ARG A 1 241 ? -12.151 53.227 30.447 1.00 26.93 221 ARG A C 1
ATOM 1613 O O . ARG A 1 241 ? -11.000 52.691 30.460 1.00 25.48 221 ARG A O 1
ATOM 1621 N N . ALA A 1 242 ? -12.734 53.746 31.517 1.00 30.34 222 ALA A N 1
ATOM 1622 C CA . ALA A 1 242 ? -12.244 53.596 32.908 1.00 35.40 222 ALA A CA 1
ATOM 1623 C C . ALA A 1 242 ? -12.111 52.091 33.254 1.00 31.45 222 ALA A C 1
ATOM 1624 O O . ALA A 1 242 ? -12.873 51.268 32.696 1.00 31.28 222 ALA A O 1
ATOM 1626 N N . GLY A 1 243 ? -11.168 51.737 34.131 1.00 33.10 223 GLY A N 1
ATOM 1627 C CA . GLY A 1 243 ? -10.962 50.347 34.587 1.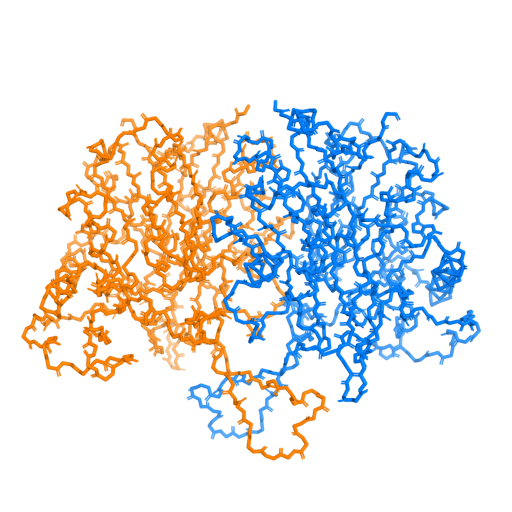00 33.35 223 GLY A CA 1
ATOM 1628 C C . GLY A 1 243 ? -10.734 49.388 33.430 1.00 34.31 223 GLY A C 1
ATOM 1629 O O . GLY A 1 243 ? -11.212 48.260 33.499 1.00 34.25 223 GLY A O 1
ATOM 1630 N N . THR A 1 244 ? -10.056 49.809 32.355 1.00 32.59 224 THR A N 1
ATOM 1631 C CA . THR A 1 244 ? -9.579 48.881 31.298 1.00 29.12 224 THR A CA 1
ATOM 1632 C C . THR A 1 244 ? -8.448 48.064 31.912 1.00 28.86 224 THR A C 1
ATOM 1633 O O . THR A 1 244 ? -7.600 48.663 32.587 1.00 29.00 224 THR A O 1
ATOM 1637 N N . THR A 1 245 ? -8.421 46.771 31.657 1.00 27.69 225 THR A N 1
ATOM 1638 C CA . THR A 1 245 ? -7.336 45.877 32.110 1.00 30.15 225 THR A CA 1
ATOM 1639 C C . THR A 1 245 ? -6.977 44.964 30.947 1.00 27.15 225 THR A C 1
ATOM 1640 O O . THR A 1 245 ? -7.873 44.696 30.091 1.00 27.68 225 THR A O 1
ATOM 1644 N N . VAL A 1 246 ? -5.754 44.449 30.947 1.00 28.90 226 VAL A N 1
ATOM 1645 C CA . VAL A 1 246 ? -5.332 43.435 29.944 1.00 27.19 226 VAL A CA 1
ATOM 1646 C C . VAL A 1 246 ? -6.247 42.207 30.056 1.00 27.84 226 VAL A C 1
ATOM 1647 O O . VAL A 1 246 ? -6.501 41.579 29.030 1.00 24.94 226 VAL A O 1
ATOM 1651 N N . GLU A 1 247 ? -6.768 41.880 31.248 1.00 32.58 227 GLU A N 1
ATOM 1652 C CA . GLU A 1 247 ? -7.552 40.620 31.437 1.00 32.38 227 GLU A CA 1
ATOM 1653 C C . GLU A 1 247 ? -8.874 40.779 30.692 1.00 28.83 227 GLU A C 1
ATOM 1654 O O . GLU A 1 247 ? -9.294 39.815 30.021 1.00 30.62 227 GLU A O 1
ATOM 1660 N N . ALA A 1 248 ? -9.463 41.977 30.761 1.00 25.92 228 ALA A N 1
ATOM 1661 C CA . ALA A 1 248 ? -10.717 42.340 30.064 1.00 26.40 228 ALA A CA 1
ATOM 1662 C C . ALA A 1 248 ? -10.439 42.422 28.561 1.00 24.59 228 ALA A C 1
ATOM 1663 O O . ALA A 1 248 ? -11.229 41.849 27.805 1.00 28.48 228 ALA A O 1
ATOM 1665 N N . LEU A 1 249 ? -9.347 43.066 28.138 1.00 26.58 229 LEU A N 1
ATOM 1666 C CA . LEU A 1 249 ? -9.013 43.165 26.684 1.00 23.80 229 LEU A CA 1
ATOM 1667 C C . LEU A 1 249 ? -8.778 41.761 26.117 1.00 25.56 229 LEU A C 1
ATOM 1668 O O . LEU A 1 249 ? -9.100 41.530 24.941 1.00 22.91 229 LEU A O 1
ATOM 1673 N N . ALA A 1 250 ? -8.233 40.839 26.912 1.00 23.82 230 ALA A N 1
ATOM 1674 C CA . ALA A 1 250 ? -7.921 39.464 26.449 1.00 25.41 230 ALA A CA 1
ATOM 1675 C C . ALA A 1 250 ? -9.189 38.728 26.000 1.00 23.22 230 ALA A C 1
ATOM 1676 O O . ALA A 1 250 ? -9.078 37.848 25.179 1.00 26.66 230 ALA A O 1
ATOM 1678 N N . LYS A 1 251 ? -10.353 39.102 26.474 1.00 23.34 231 LYS A N 1
ATOM 1679 C CA . LYS A 1 251 ? -11.610 38.370 26.170 1.00 28.77 231 LYS A CA 1
ATOM 1680 C C . LYS A 1 251 ? -12.281 38.822 24.873 1.00 30.01 231 LYS A C 1
ATOM 1681 O O . LYS A 1 251 ? -13.268 38.168 24.485 1.00 25.07 231 LYS A O 1
ATOM 1687 N N . LEU A 1 252 ? -11.836 39.915 24.240 1.00 26.51 232 LEU A N 1
ATOM 1688 C CA . LEU A 1 252 ? -12.599 40.499 23.107 1.00 24.52 232 LEU A CA 1
ATOM 1689 C C . LEU A 1 252 ? -12.368 39.612 21.877 1.00 23.29 232 LEU A C 1
ATOM 1690 O O . LEU A 1 252 ? -11.286 38.990 21.769 1.00 25.12 232 LEU A O 1
ATOM 1695 N N . LYS A 1 253 ? -13.320 39.600 20.956 1.00 25.51 233 LYS A N 1
ATOM 1696 C CA . LYS A 1 253 ? -13.203 38.865 19.671 1.00 29.68 233 LYS A CA 1
ATOM 1697 C C . LYS A 1 253 ? -12.399 39.721 18.713 1.00 27.90 233 LYS A C 1
ATOM 1698 O O . LYS A 1 253 ? -12.530 40.941 18.756 1.00 25.21 233 LYS A O 1
ATOM 1704 N N . PRO A 1 254 ? -11.631 39.101 17.796 1.00 28.90 234 PRO A N 1
ATOM 1705 C CA . PRO A 1 254 ? -10.968 39.829 16.723 1.00 28.20 234 PRO A CA 1
ATOM 1706 C C . PRO A 1 254 ? -12.026 40.598 15.928 1.00 28.03 234 PRO A C 1
ATOM 1707 O O . PRO A 1 254 ? -13.126 40.061 15.709 1.00 25.55 234 PRO A O 1
ATOM 1711 N N . ALA A 1 255 ? -11.710 41.827 15.512 1.00 23.35 235 ALA A N 1
ATOM 17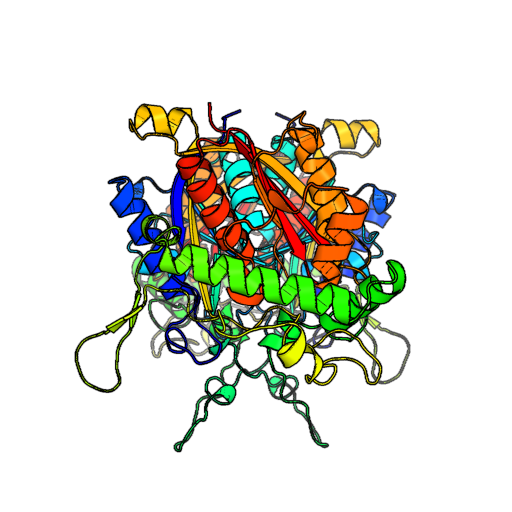12 C CA . ALA A 1 255 ? -12.712 42.733 14.916 1.00 22.80 235 ALA A CA 1
ATOM 1713 C C . ALA A 1 255 ? -12.659 42.618 13.391 1.00 21.84 235 ALA A C 1
ATOM 1714 O O . ALA A 1 255 ? -13.630 43.010 12.772 1.00 22.00 235 ALA A O 1
ATOM 1716 N N . PHE A 1 256 ? -11.566 42.168 12.795 1.00 21.84 236 PHE A N 1
ATOM 1717 C CA . PHE A 1 256 ? -11.377 42.291 11.319 1.00 23.44 236 PHE A CA 1
ATOM 1718 C C . PHE A 1 256 ? -11.127 40.965 10.600 1.00 25.79 236 PHE A C 1
ATOM 1719 O O . PHE A 1 256 ? -11.389 40.914 9.359 1.00 26.58 236 PHE A O 1
ATOM 1727 N N . ARG A 1 257 ? -10.587 39.957 11.287 1.00 27.85 237 ARG A N 1
ATOM 1728 C CA . ARG A 1 257 ? -10.236 38.656 10.657 1.00 30.33 237 ARG A CA 1
ATOM 1729 C C . ARG A 1 257 ? -10.456 37.541 11.695 1.00 31.82 237 ARG A C 1
ATOM 1730 O O . ARG A 1 257 ? -10.102 37.732 12.849 1.00 27.17 237 ARG A O 1
ATOM 1738 N N . LYS A 1 258 ? -11.043 36.419 11.281 1.00 35.29 238 LYS A N 1
ATOM 1739 C CA . LYS A 1 258 ? -11.335 35.228 12.125 1.00 39.73 238 LYS A CA 1
ATOM 1740 C C . LYS A 1 258 ? -10.249 34.988 13.185 1.00 37.98 238 LYS A C 1
ATOM 1741 O O . LYS A 1 258 ? -10.602 34.929 14.396 1.00 43.49 238 LYS A O 1
ATOM 1747 N N . ASP A 1 259 ? -8.991 34.767 12.814 1.00 34.30 239 ASP A N 1
ATOM 1748 C CA . ASP A 1 259 ? -8.024 34.354 13.878 1.00 37.77 239 ASP A CA 1
ATOM 1749 C C . ASP A 1 259 ? -7.063 35.526 14.160 1.00 33.66 239 ASP A C 1
ATOM 1750 O O . ASP A 1 259 ? -5.901 35.304 14.529 1.00 30.60 239 ASP A O 1
ATOM 1755 N N . GLY A 1 260 ? -7.559 36.751 14.037 1.00 29.13 240 GLY A N 1
ATOM 1756 C CA . GLY A 1 260 ? -6.707 37.957 14.108 1.00 26.97 240 GLY A CA 1
ATOM 1757 C C . GLY A 1 260 ? -6.363 38.318 15.535 1.00 24.58 240 GLY A C 1
ATOM 1758 O O . GLY A 1 260 ? -6.905 37.699 16.488 1.00 24.27 240 GLY A O 1
ATOM 1759 N N . SER A 1 261 ? -5.475 39.297 15.692 1.00 22.28 241 SER A N 1
ATOM 1760 C CA . SER A 1 261 ? -5.082 39.847 17.006 1.00 19.81 241 SER A CA 1
ATOM 1761 C C . SER A 1 261 ? -5.693 41.229 17.213 1.00 19.38 241 SER A C 1
ATOM 1762 O O . SER A 1 261 ? -5.699 41.690 18.372 1.00 18.53 241 SER A O 1
ATOM 1765 N N . VAL A 1 262 ? -6.197 41.879 16.153 1.00 19.08 242 VAL A N 1
ATOM 1766 C CA . VAL A 1 262 ? -6.743 43.257 16.291 1.00 17.31 242 VAL A CA 1
ATOM 1767 C C . VAL A 1 262 ? -8.199 43.196 16.702 1.00 17.33 242 VAL A C 1
ATOM 1768 O O . VAL A 1 262 ? -9.010 42.506 15.992 1.00 19.57 242 VAL A O 1
ATOM 1772 N N . THR A 1 263 ? -8.546 43.929 17.768 1.00 15.95 243 THR A N 1
ATOM 1773 C CA . THR A 1 263 ? -9.886 43.995 18.354 1.00 17.24 243 THR A CA 1
ATOM 1774 C C . THR A 1 263 ? -10.375 45.441 18.424 1.00 18.72 243 THR A C 1
ATOM 1775 O O . THR A 1 263 ? -9.557 46.377 18.249 1.00 18.09 243 THR A O 1
ATOM 1779 N N . ALA A 1 264 ? -11.627 45.611 18.819 1.00 18.73 244 ALA A N 1
ATOM 1780 C CA . ALA A 1 264 ? -12.218 46.929 19.122 1.00 18.61 244 ALA A CA 1
ATOM 1781 C C . ALA A 1 264 ? -11.456 47.560 20.298 1.00 20.78 244 ALA A C 1
ATOM 1782 O O . ALA A 1 264 ? -11.456 48.803 20.404 1.00 18.73 244 ALA A O 1
ATOM 1784 N N . GLY A 1 265 ? -10.881 46.754 21.198 1.00 18.40 245 GLY A N 1
ATOM 1785 C CA . GLY A 1 265 ? -10.218 47.306 22.394 1.00 19.10 245 GLY A CA 1
ATOM 1786 C C . GLY A 1 265 ? -8.779 47.728 22.150 1.00 17.39 245 GLY A C 1
ATOM 1787 O O . GLY A 1 265 ? -8.248 48.503 22.980 1.00 18.91 245 GLY A O 1
ATOM 1788 N N . ASN A 1 266 ? -8.128 47.216 21.106 1.00 16.05 246 ASN A N 1
ATOM 1789 C CA . ASN A 1 266 ? -6.718 47.597 20.808 1.00 16.49 246 ASN A CA 1
ATOM 1790 C C . ASN A 1 266 ? -6.633 48.363 19.471 1.00 15.24 246 ASN A C 1
ATOM 1791 O O . ASN A 1 266 ? -5.529 48.579 18.997 1.00 15.53 246 ASN A O 1
ATOM 1796 N N . ALA A 1 267 ? -7.778 48.819 18.949 1.00 16.91 247 ALA A N 1
ATOM 1797 C CA . ALA A 1 267 ? -7.901 49.701 17.763 1.00 16.87 247 ALA A CA 1
ATOM 1798 C C . ALA A 1 267 ? -8.432 51.044 18.226 1.00 15.13 247 ALA A C 1
ATOM 1799 O O . ALA A 1 267 ? -9.185 51.071 19.216 1.00 13.92 247 ALA A O 1
ATOM 1801 N N . SER A 1 268 ? -8.118 52.119 17.497 1.00 14.82 248 SER A N 1
ATOM 1802 C CA . SER A 1 268 ? -8.822 53.418 17.686 1.00 14.42 248 SER A CA 1
ATOM 1803 C C . SER A 1 268 ? -10.319 53.243 17.422 1.00 14.41 248 SER A C 1
ATOM 1804 O O . SER A 1 268 ? -10.760 52.255 16.818 1.00 13.84 248 SER A O 1
ATOM 1807 N N . SER A 1 269 ? -11.066 54.229 17.849 1.00 13.52 249 SER A N 1
ATOM 1808 C CA . SER A 1 269 ? -12.521 54.302 17.759 1.00 13.40 249 SER A CA 1
ATOM 1809 C C . SER A 1 269 ? -12.936 55.316 16.683 1.00 13.03 249 SER A C 1
ATOM 1810 O O . SER A 1 269 ? -12.085 55.938 15.995 1.00 13.63 249 SER A O 1
ATOM 1813 N N . LEU A 1 270 ? -14.242 55.480 16.579 1.00 12.00 250 LEU A N 1
ATOM 1814 C CA . LEU A 1 270 ? -14.928 56.433 15.690 1.00 11.72 250 LEU A CA 1
ATOM 1815 C C . LEU A 1 270 ? -15.300 57.652 16.533 1.00 10.89 250 LEU A C 1
ATOM 1816 O O . LEU A 1 270 ? -15.882 57.485 17.601 1.00 11.50 250 LEU A O 1
ATOM 1821 N N . ASN A 1 271 ? -15.037 58.860 16.038 1.00 10.11 251 ASN A N 1
ATOM 1822 C CA . ASN A 1 271 ? -15.115 60.044 16.914 1.00 10.21 251 ASN A CA 1
ATOM 1823 C C . ASN A 1 271 ? -15.423 61.345 16.167 1.00 9.72 251 ASN A C 1
ATOM 1824 O O . ASN A 1 271 ? -15.194 61.432 14.943 1.00 10.00 251 ASN A O 1
ATOM 1829 N N . ASP A 1 272 ? -15.746 62.360 16.964 1.00 9.77 252 ASP A N 1
ATOM 1830 C CA . ASP A 1 272 ? -16.106 63.710 16.510 1.00 9.72 252 ASP A CA 1
ATOM 1831 C C . ASP A 1 272 ? -15.217 64.728 17.230 1.00 10.56 252 ASP A C 1
ATOM 1832 O O . ASP A 1 272 ? -14.996 64.580 18.469 1.00 10.81 252 ASP A O 1
ATOM 1837 N N . GLY A 1 273 ? -14.693 65.692 16.485 1.00 10.03 253 GLY A N 1
ATOM 1838 C CA . GLY A 1 273 ? -13.943 66.779 17.134 1.00 10.45 253 GLY A CA 1
ATOM 1839 C C . GLY A 1 273 ? -13.277 67.685 16.135 1.00 10.45 253 GLY A C 1
ATOM 1840 O O . GLY A 1 273 ? -13.343 67.406 14.914 1.00 10.49 253 GLY A O 1
ATOM 1841 N N . ALA A 1 274 ? -12.664 68.760 16.639 1.00 9.33 254 ALA A N 1
ATOM 1842 C CA . ALA A 1 274 ? -11.887 69.696 15.805 1.00 10.17 254 ALA A CA 1
ATOM 1843 C C . ALA A 1 274 ? -10.712 70.220 16.615 1.00 10.16 254 ALA A C 1
ATOM 1844 O O . ALA A 1 274 ? -10.757 70.216 17.856 1.00 10.38 254 ALA A O 1
ATOM 1846 N N . ALA A 1 275 ? -9.703 70.673 15.911 1.00 10.53 255 ALA A N 1
ATOM 1847 C CA . ALA A 1 275 ? -8.460 71.189 16.525 1.00 10.14 255 ALA A CA 1
ATOM 1848 C C . ALA A 1 275 ? -7.856 72.176 15.544 1.00 10.21 255 ALA A C 1
ATOM 1849 O O . ALA A 1 275 ? -7.863 71.903 14.334 1.00 10.30 255 ALA A O 1
ATOM 1851 N N . ALA A 1 276 ? -7.321 73.283 16.029 1.00 10.48 256 ALA A N 1
ATOM 1852 C CA . ALA A 1 276 ? -6.667 74.261 15.144 1.00 10.83 256 ALA A CA 1
ATOM 1853 C C . ALA A 1 276 ? -5.602 75.036 15.919 1.00 12.23 256 ALA A C 1
ATOM 1854 O O . ALA A 1 276 ? -5.645 75.066 17.160 1.00 11.66 256 ALA A O 1
ATOM 1856 N N . VAL A 1 277 ? -4.677 75.552 15.139 1.00 11.66 257 VAL A N 1
ATOM 1857 C CA . VAL A 1 277 ? -3.608 76.462 15.617 1.00 11.49 257 VAL A CA 1
ATOM 1858 C C . VAL A 1 277 ? -3.662 77.751 14.821 1.00 11.91 257 VAL A C 1
ATOM 1859 O O . VAL A 1 277 ? -4.142 77.785 13.656 1.00 10.77 257 VAL A O 1
ATOM 1863 N N . LEU A 1 278 ? -3.121 78.789 15.449 1.00 12.68 258 LEU A N 1
ATOM 1864 C CA . LEU A 1 278 ? -2.908 80.097 14.805 1.00 13.45 258 LEU A CA 1
ATOM 1865 C C . LEU A 1 278 ? -1.412 80.220 14.483 1.00 13.11 258 LEU A C 1
ATOM 1866 O O . LEU A 1 278 ? -0.560 80.234 15.434 1.00 13.70 258 LEU A O 1
ATOM 1871 N N . LEU A 1 279 ? -1.080 80.107 13.218 1.00 11.91 259 LEU A N 1
ATOM 1872 C CA . LEU A 1 279 ? 0.296 80.219 12.690 1.00 11.93 259 LEU A CA 1
ATOM 1873 C C . LEU A 1 279 ? 0.563 81.664 12.289 1.00 12.60 259 LEU A C 1
ATOM 1874 O O . LEU A 1 279 ? -0.320 82.310 11.684 1.00 13.11 259 LEU A O 1
ATOM 1879 N N . MET A 1 280 ? 1.781 82.129 12.556 1.00 13.27 260 MET A N 1
ATOM 1880 C CA . MET A 1 280 ? 2.227 83.460 12.069 1.00 13.86 260 MET A CA 1
ATOM 1881 C C . MET A 1 280 ? 3.680 83.362 11.655 1.00 13.44 260 MET A C 1
ATOM 1882 O O . MET A 1 280 ? 4.375 82.404 12.075 1.00 15.10 260 MET A O 1
ATOM 1887 N N . SER A 1 281 ? 4.103 84.328 10.838 1.00 13.63 261 SER A N 1
ATOM 1888 C CA . SER A 1 281 ? 5.533 84.616 10.702 1.00 14.51 261 SER A CA 1
ATOM 1889 C C . SER A 1 281 ? 6.044 85.047 12.091 1.00 14.89 261 SER A C 1
ATOM 1890 O O . SER A 1 281 ? 5.285 85.718 12.832 1.00 13.94 261 SER A O 1
ATOM 1893 N N . ALA A 1 282 ? 7.324 84.806 12.377 1.00 14.84 262 ALA A N 1
ATOM 1894 C CA . ALA A 1 282 ? 7.979 85.305 13.613 1.00 17.13 262 ALA A CA 1
ATOM 1895 C C . ALA A 1 282 ? 7.806 86.839 13.674 1.00 16.10 262 ALA A C 1
ATOM 1896 O O . ALA A 1 282 ? 7.426 87.385 14.744 1.00 15.37 262 ALA A O 1
ATOM 1898 N N . ALA A 1 283 ? 7.913 87.499 12.516 1.00 15.59 263 ALA A N 1
ATOM 1899 C CA . ALA A 1 283 ? 7.866 88.969 12.396 1.00 17.96 263 ALA A CA 1
ATOM 1900 C C . ALA A 1 283 ? 6.495 89.468 12.810 1.00 18.62 263 ALA A C 1
ATOM 1901 O O . ALA A 1 283 ? 6.411 90.467 13.567 1.00 17.39 263 ALA A O 1
ATOM 1903 N N . LYS A 1 284 ? 5.432 88.802 12.339 1.00 16.46 264 LYS A N 1
ATOM 1904 C CA . LYS A 1 284 ? 4.038 89.236 12.596 1.00 16.34 264 LYS A CA 1
ATOM 1905 C C . LYS A 1 284 ? 3.724 89.021 14.075 1.00 15.65 264 LYS A C 1
ATOM 1906 O O . LYS A 1 284 ? 3.134 89.918 14.690 1.00 18.51 264 LYS A O 1
ATOM 1912 N N . ALA A 1 285 ? 4.122 87.890 14.642 1.00 15.60 265 ALA A N 1
ATOM 1913 C CA . ALA A 1 285 ? 3.888 87.612 16.065 1.00 15.75 265 ALA A CA 1
ATOM 1914 C C . ALA A 1 285 ? 4.569 88.740 16.876 1.00 16.89 265 ALA A C 1
ATOM 1915 O O . ALA A 1 285 ? 3.968 89.238 17.869 1.00 19.55 265 ALA A O 1
ATOM 1917 N N . LYS A 1 286 ? 5.777 89.103 16.490 1.00 17.70 266 LYS A N 1
ATOM 1918 C CA . LYS A 1 286 ? 6.549 90.149 17.232 1.00 20.39 266 LYS A CA 1
ATOM 1919 C C . LYS A 1 286 ? 5.793 91.477 17.119 1.00 20.77 266 LYS A C 1
ATOM 1920 O O . LYS A 1 286 ? 5.544 92.125 18.170 1.00 21.60 266 LYS A O 1
ATOM 1926 N N . ALA A 1 287 ? 5.329 91.828 15.931 1.00 17.42 267 ALA A N 1
ATOM 1927 C CA . ALA A 1 287 ? 4.674 93.120 15.658 1.00 20.10 267 ALA A CA 1
ATOM 1928 C C . ALA A 1 287 ? 3.365 93.193 16.435 1.00 21.85 267 ALA A C 1
ATOM 1929 O O . ALA A 1 287 ? 3.010 94.283 16.839 1.00 20.53 267 ALA A O 1
ATOM 1931 N N . LEU A 1 288 ? 2.708 92.058 16.688 1.00 19.81 268 LEU A N 1
ATOM 1932 C CA . LEU A 1 288 ? 1.445 92.032 17.458 1.00 19.19 268 LEU A CA 1
ATOM 1933 C C . LEU A 1 288 ? 1.737 91.942 18.963 1.00 19.50 268 LEU A C 1
ATOM 1934 O O . LEU A 1 288 ? 0.788 92.093 19.731 1.00 21.43 268 LEU A O 1
ATOM 1939 N N . GLY A 1 289 ? 2.957 91.652 19.375 1.00 18.86 269 GLY A N 1
ATOM 1940 C CA . GLY A 1 289 ? 3.272 91.463 20.804 1.00 21.05 269 GLY A CA 1
ATOM 1941 C C . GLY A 1 289 ? 2.748 90.139 21.330 1.00 22.86 269 GLY A C 1
ATOM 1942 O O . GLY A 1 289 ? 2.438 90.049 22.518 1.00 21.83 269 GLY A O 1
ATOM 1943 N N . LEU A 1 290 ? 2.627 89.118 20.476 1.00 20.53 270 LEU A N 1
ATOM 1944 C CA . LEU A 1 290 ? 2.128 87.789 20.916 1.00 18.34 270 LEU A CA 1
ATOM 1945 C C . LEU A 1 290 ? 3.302 86.886 21.236 1.00 17.76 270 LEU A C 1
ATOM 1946 O O . LEU A 1 290 ? 4.221 86.686 20.431 1.00 18.80 270 LEU A O 1
ATOM 1951 N N . PRO A 1 291 ? 3.293 86.271 22.426 1.00 16.65 271 PRO A N 1
ATOM 1952 C CA . PRO A 1 291 ? 4.290 85.273 22.768 1.00 18.40 271 PRO A CA 1
ATOM 1953 C C . PRO A 1 291 ? 4.224 84.063 21.819 1.00 18.60 271 PRO A C 1
ATOM 1954 O O . PRO A 1 291 ? 3.110 83.690 21.448 1.00 19.49 271 PRO A O 1
ATOM 1958 N N . VAL A 1 292 ? 5.385 83.495 21.514 1.00 17.86 272 VAL A N 1
ATOM 1959 C CA . VAL A 1 292 ? 5.558 82.302 20.654 1.00 18.08 272 VAL A CA 1
ATOM 1960 C C . VAL A 1 292 ? 5.391 81.084 21.559 1.00 19.37 272 VAL A C 1
ATOM 1961 O O . VAL A 1 292 ? 6.134 80.979 22.552 1.00 16.19 272 VAL A O 1
ATOM 1965 N N . LEU A 1 293 ? 4.437 80.189 21.258 1.00 15.79 273 LEU A N 1
ATOM 1966 C CA . LEU A 1 293 ? 4.293 78.932 22.018 1.00 14.83 273 LEU A CA 1
ATOM 1967 C C . LEU A 1 293 ? 5.346 77.949 21.542 1.00 15.08 273 LEU A C 1
ATOM 1968 O O . LEU A 1 293 ? 5.890 77.195 22.354 1.00 14.68 273 LEU A O 1
ATOM 1973 N N . ALA A 1 294 ? 5.561 77.869 20.245 1.00 14.60 274 ALA A N 1
ATOM 1974 C CA . ALA A 1 294 ? 6.573 76.988 19.642 1.00 14.61 274 ALA A CA 1
ATOM 1975 C C . ALA A 1 294 ? 6.837 77.453 18.211 1.00 14.43 274 ALA A C 1
ATOM 1976 O O . ALA A 1 294 ? 6.011 78.155 17.594 1.00 14.36 274 ALA A O 1
ATOM 1978 N N . ARG A 1 295 ? 7.970 77.047 17.699 1.00 14.33 275 ARG A N 1
ATOM 1979 C CA . ARG A 1 295 ? 8.326 77.223 16.280 1.00 16.58 275 ARG A CA 1
ATOM 1980 C C . ARG A 1 295 ? 8.138 75.885 15.559 1.00 15.32 275 ARG A C 1
ATOM 1981 O O . ARG A 1 295 ? 8.502 74.839 16.104 1.00 13.85 275 ARG A O 1
ATOM 1989 N N . ILE A 1 296 ? 7.624 75.912 14.334 1.00 13.58 276 ILE A N 1
ATOM 1990 C CA . ILE A 1 296 ? 7.636 74.676 13.505 1.00 13.82 276 ILE A CA 1
ATOM 1991 C C . ILE A 1 296 ? 9.025 74.544 12.885 1.00 13.22 276 ILE A C 1
ATOM 1992 O O . ILE A 1 296 ? 9.416 75.398 12.053 1.00 14.15 276 ILE A O 1
ATOM 1997 N N . ALA A 1 297 ? 9.788 73.559 13.290 1.00 12.17 277 ALA A N 1
ATOM 1998 C CA . ALA A 1 297 ? 11.185 73.435 12.829 1.00 14.82 277 ALA A CA 1
ATOM 1999 C C . ALA A 1 297 ? 11.230 72.695 11.478 1.00 16.10 277 ALA A C 1
ATOM 2000 O O . ALA A 1 297 ? 12.095 73.018 10.651 1.00 15.74 277 ALA A O 1
ATOM 2002 N N . SER A 1 298 ? 10.276 71.790 11.214 1.00 14.44 278 SER A N 1
ATOM 2003 C CA . SER A 1 298 ? 10.228 71.050 9.940 1.00 14.07 278 SER A CA 1
ATOM 2004 C C . SER A 1 298 ? 8.898 70.324 9.787 1.00 12.79 278 SER A C 1
ATOM 2005 O O . SER A 1 298 ? 8.188 70.198 10.747 1.00 12.30 278 SER A O 1
ATOM 2008 N N . TYR A 1 299 ? 8.671 69.770 8.612 1.00 12.11 279 TYR A N 1
ATOM 2009 C CA . TYR A 1 299 ? 7.464 68.949 8.363 1.00 12.56 279 TYR A CA 1
ATOM 2010 C C . TYR A 1 299 ? 7.785 68.134 7.126 1.00 12.92 279 TYR A C 1
ATOM 2011 O O . TYR A 1 299 ? 8.642 68.551 6.317 1.00 12.50 279 TYR A O 1
ATOM 2020 N N . ALA A 1 300 ? 7.128 66.979 6.986 1.00 12.72 280 ALA A N 1
ATOM 2021 C CA . ALA A 1 300 ? 7.348 66.085 5.828 1.00 12.95 280 ALA A CA 1
ATOM 2022 C C . ALA A 1 300 ? 6.159 65.152 5.651 1.00 12.16 280 ALA A C 1
ATOM 2023 O O . ALA A 1 300 ? 5.452 64.877 6.641 1.00 12.07 280 ALA A O 1
ATOM 2025 N N . SER A 1 301 ? 6.015 64.663 4.429 1.00 12.18 281 SER A N 1
ATOM 2026 C CA . SER A 1 301 ? 5.093 63.579 4.008 1.00 12.26 281 SER A CA 1
ATOM 2027 C C . SER A 1 301 ? 5.938 62.414 3.511 1.00 11.86 281 SER A C 1
ATOM 2028 O O . SER A 1 301 ? 7.085 62.627 3.056 1.00 12.75 281 SER A O 1
ATOM 2031 N N . ALA A 1 302 ? 5.383 61.213 3.548 1.00 12.21 282 ALA A N 1
ATOM 2032 C CA . ALA A 1 302 ? 5.990 60.016 2.961 1.00 11.90 282 ALA A CA 1
ATOM 2033 C C . ALA A 1 302 ? 4.879 59.101 2.413 1.00 12.71 282 ALA A C 1
ATOM 2034 O O . ALA A 1 302 ? 3.685 59.220 2.851 1.00 11.61 282 ALA A O 1
ATOM 2036 N N . GLY A 1 303 ? 5.264 58.249 1.466 1.00 12.64 283 GLY A N 1
ATOM 2037 C CA . GLY A 1 303 ? 4.399 57.226 0.885 1.00 14.35 283 GLY A CA 1
ATOM 2038 C C . GLY A 1 303 ? 4.946 55.849 1.146 1.00 14.15 283 GLY A C 1
ATOM 2039 O O . GLY A 1 303 ? 6.160 55.710 1.122 1.00 12.34 283 GLY A O 1
ATOM 2040 N N . VAL A 1 304 ? 4.086 54.916 1.520 1.00 12.32 284 VAL A N 1
ATOM 2041 C CA . VAL A 1 304 ? 4.428 53.486 1.681 1.00 13.37 284 VAL A CA 1
ATOM 2042 C C . VAL A 1 304 ? 3.349 52.621 1.006 1.00 14.46 284 VAL A C 1
ATOM 2043 O O . VAL A 1 304 ? 2.330 53.144 0.470 1.00 11.28 284 VAL A O 1
ATOM 2047 N N . ASP A 1 305 ? 3.579 51.305 1.023 1.00 13.30 285 ASP A N 1
ATOM 2048 C CA . ASP A 1 305 ? 2.601 50.311 0.551 1.00 14.44 285 ASP A CA 1
ATOM 2049 C C . ASP A 1 305 ? 1.306 50.496 1.331 1.00 12.92 285 ASP A C 1
ATOM 2050 O O . ASP A 1 305 ? 1.271 50.446 2.580 1.00 12.90 285 ASP A O 1
ATOM 2055 N N . PRO A 1 306 ? 0.178 50.679 0.627 1.00 12.79 286 PRO A N 1
ATOM 2056 C CA . PRO A 1 306 ? -1.131 50.767 1.296 1.00 12.69 286 PRO A CA 1
ATOM 2057 C C . PRO A 1 306 ? -1.448 49.619 2.266 1.00 11.66 286 PRO A C 1
ATOM 2058 O O . PRO A 1 306 ? -2.100 49.835 3.274 1.00 12.50 286 PRO A O 1
ATOM 2062 N N . ALA A 1 307 ? -0.951 48.423 1.955 1.00 12.59 287 ALA A N 1
ATOM 2063 C CA . ALA A 1 307 ? -1.192 47.176 2.728 1.00 13.26 287 ALA A CA 1
ATOM 2064 C C . ALA A 1 307 ? -0.612 47.317 4.138 1.00 12.98 287 ALA A C 1
ATOM 2065 O O . ALA A 1 307 ? -1.109 46.643 5.048 1.00 13.23 287 ALA A O 1
ATOM 2067 N N . ILE A 1 308 ? 0.427 48.140 4.300 1.00 13.62 288 ILE A N 1
ATOM 2068 C CA . ILE A 1 308 ? 1.058 48.373 5.630 1.00 14.15 288 ILE A CA 1
ATOM 2069 C C . ILE A 1 308 ? 1.100 49.875 5.898 1.00 13.95 288 ILE A C 1
ATOM 2070 O O . ILE A 1 308 ? 2.128 50.406 6.378 1.00 14.77 288 ILE A O 1
ATOM 2075 N N . MET A 1 309 ? -0.012 50.543 5.653 1.00 12.87 289 MET A N 1
ATOM 2076 C CA . MET A 1 309 ? -0.052 52.022 5.765 1.00 12.75 289 MET A CA 1
ATOM 2077 C C . MET A 1 309 ? 0.392 52.482 7.162 1.00 12.68 289 MET A C 1
ATOM 2078 O O . MET A 1 309 ? 0.897 53.598 7.265 1.00 13.29 289 MET A O 1
ATOM 2083 N N . GLY A 1 310 ? 0.172 51.683 8.199 1.00 12.84 290 GLY A N 1
ATOM 2084 C CA . GLY A 1 310 ? 0.508 52.033 9.585 1.00 13.34 290 GLY A CA 1
ATOM 2085 C C . GLY A 1 310 ? 1.979 52.355 9.806 1.00 14.12 290 GLY A C 1
ATOM 2086 O O . GLY A 1 310 ? 2.254 53.022 10.812 1.00 14.60 290 GLY A O 1
ATOM 2087 N N . ILE A 1 311 ? 2.868 51.992 8.884 1.00 14.46 291 ILE A N 1
ATOM 2088 C CA . ILE A 1 311 ? 4.340 52.186 8.979 1.00 15.27 291 ILE A CA 1
ATOM 2089 C C . ILE A 1 311 ? 4.740 53.542 8.380 1.00 15.30 291 ILE A C 1
ATOM 2090 O O . ILE A 1 311 ? 5.928 53.913 8.554 1.00 15.65 291 ILE A O 1
ATOM 2095 N N . GLY A 1 312 ? 3.791 54.289 7.769 1.00 14.07 292 GLY A N 1
ATOM 2096 C CA . GLY A 1 312 ? 4.039 55.613 7.158 1.00 12.87 292 GLY A CA 1
ATOM 2097 C C . GLY A 1 312 ? 4.850 56.542 8.069 1.00 13.33 292 GLY A C 1
ATOM 2098 O O . GLY A 1 312 ? 5.674 57.294 7.547 1.00 13.21 292 GLY A O 1
ATOM 2099 N N . PRO A 1 313 ? 4.584 56.590 9.400 1.00 11.89 293 PRO A N 1
ATOM 2100 C CA . PRO A 1 313 ? 5.321 57.485 10.297 1.00 12.87 293 PRO A CA 1
ATOM 2101 C C . PRO A 1 313 ? 6.851 57.309 10.318 1.00 13.77 293 PRO A C 1
ATOM 2102 O O . PRO A 1 313 ? 7.554 58.260 10.665 1.00 14.47 293 PRO A O 1
ATOM 2106 N N . VAL A 1 314 ? 7.341 56.124 9.949 1.00 15.36 294 VAL A N 1
ATOM 2107 C CA . VAL A 1 314 ? 8.801 55.835 10.041 1.00 15.74 294 VAL A CA 1
ATOM 2108 C C . VAL A 1 314 ? 9.539 56.768 9.077 1.00 16.01 294 VAL A C 1
ATOM 2109 O O . VAL A 1 314 ? 10.350 57.573 9.557 1.00 15.82 294 VAL A O 1
ATOM 2113 N N . SER A 1 315 ? 9.270 56.707 7.769 1.00 15.32 295 SER A N 1
ATOM 2114 C CA . SER A 1 315 ? 9.957 57.565 6.778 1.00 16.56 295 SER A CA 1
ATOM 2115 C C . SER A 1 315 ? 9.512 59.018 6.952 1.00 15.74 295 SER A C 1
ATOM 2116 O O . SER A 1 315 ? 10.367 59.887 6.726 1.00 16.67 295 SER A O 1
ATOM 2119 N N . ALA A 1 316 ? 8.257 59.311 7.296 1.00 14.31 296 ALA A N 1
ATOM 2120 C CA . ALA A 1 316 ? 7.828 60.727 7.494 1.00 13.86 296 ALA A CA 1
ATOM 2121 C C . ALA A 1 316 ? 8.671 61.357 8.627 1.00 12.85 296 ALA A C 1
ATOM 2122 O O . ALA A 1 316 ? 9.129 62.496 8.472 1.00 12.97 296 ALA A O 1
ATOM 2124 N N . THR A 1 317 ? 8.837 60.610 9.717 1.00 13.18 297 THR A N 1
ATOM 2125 C CA . THR A 1 317 ? 9.600 61.046 10.921 1.00 13.88 297 THR A CA 1
ATOM 2126 C C . THR A 1 317 ? 11.058 61.265 10.487 1.00 14.93 297 THR A C 1
ATOM 2127 O O . THR A 1 317 ? 11.621 62.315 10.829 1.00 14.79 297 THR A O 1
ATOM 2131 N N . ARG A 1 318 ? 11.645 60.316 9.762 1.00 16.34 298 ARG A N 1
ATOM 2132 C CA . ARG A 1 318 ? 13.076 60.383 9.369 1.00 16.72 298 ARG A CA 1
ATOM 2133 C C . ARG A 1 318 ? 13.282 61.589 8.473 1.00 17.45 298 ARG A C 1
ATOM 2134 O O . ARG A 1 318 ? 14.256 62.336 8.725 1.00 16.60 298 ARG A O 1
ATOM 2142 N N . ARG A 1 319 ? 12.354 61.855 7.541 1.00 15.68 299 ARG A N 1
ATOM 2143 C CA . ARG A 1 319 ? 12.474 63.022 6.656 1.00 15.61 299 ARG A CA 1
ATOM 2144 C C . ARG A 1 319 ? 12.347 64.297 7.506 1.00 15.76 299 ARG A C 1
ATOM 2145 O O . ARG A 1 319 ? 13.081 65.249 7.239 1.00 16.21 299 ARG A O 1
ATOM 2153 N N . ALA A 1 320 ? 11.392 64.386 8.422 1.00 14.37 300 ALA A N 1
ATOM 2154 C CA . ALA A 1 320 ? 11.190 65.629 9.194 1.00 14.59 300 ALA A CA 1
ATOM 2155 C C . ALA A 1 320 ? 12.435 65.907 10.073 1.00 16.63 300 ALA A C 1
ATOM 2156 O O . ALA A 1 320 ? 12.853 67.076 10.173 1.00 18.40 300 ALA A O 1
ATOM 2158 N N . LEU A 1 321 ? 12.992 64.884 10.694 1.00 14.62 301 LEU A N 1
ATOM 2159 C CA . LEU A 1 321 ? 14.228 65.004 11.509 1.00 18.05 301 LEU A CA 1
ATOM 2160 C C . LEU A 1 321 ? 15.371 65.477 10.613 1.00 19.74 301 LEU A C 1
ATOM 2161 O O . LEU A 1 321 ? 16.062 66.436 11.006 1.00 18.04 301 LEU A O 1
ATOM 2166 N N . ASP A 1 322 ? 15.546 64.877 9.440 1.00 18.94 302 ASP A N 1
ATOM 2167 C CA . ASP A 1 322 ? 16.603 65.307 8.490 1.00 23.04 302 ASP A CA 1
ATOM 2168 C C . ASP A 1 322 ? 16.412 66.781 8.145 1.00 22.63 302 ASP A C 1
ATOM 2169 O O . ASP A 1 322 ? 17.408 67.515 8.156 1.00 21.05 302 ASP A O 1
ATOM 2174 N N . LYS A 1 323 ? 15.196 67.202 7.808 1.00 19.56 303 LYS A N 1
ATOM 2175 C CA . LYS A 1 323 ? 14.941 68.616 7.448 1.00 21.16 303 LYS A CA 1
ATOM 2176 C C . LYS A 1 323 ? 15.241 69.530 8.651 1.00 20.71 303 LYS A C 1
ATOM 2177 O O . LYS A 1 323 ? 15.639 70.674 8.373 1.00 20.38 303 LYS A O 1
ATOM 2183 N N . ALA A 1 324 ? 15.009 69.111 9.901 1.00 17.82 304 ALA A N 1
ATOM 2184 C CA . ALA A 1 324 ? 15.262 69.976 11.088 1.00 20.13 304 ALA A CA 1
ATOM 2185 C C . ALA A 1 324 ? 16.769 69.945 11.463 1.00 21.71 304 ALA A C 1
ATOM 2186 O O . ALA A 1 324 ? 17.197 70.777 12.259 1.00 19.98 304 ALA A O 1
ATOM 2188 N N . GLY A 1 325 ? 17.514 68.953 10.976 1.00 23.39 305 GLY A N 1
ATOM 2189 C CA . GLY A 1 325 ? 18.896 68.696 11.414 1.00 24.83 305 GLY A CA 1
ATOM 2190 C C . GLY A 1 325 ? 18.930 68.051 12.775 1.00 24.29 305 GLY A C 1
ATOM 2191 O O . GLY A 1 325 ? 19.896 68.283 13.500 1.00 24.00 305 GLY A O 1
ATOM 2192 N N . TRP A 1 326 ? 17.913 67.259 13.141 1.00 22.13 306 TRP A N 1
ATOM 2193 C CA . TRP A 1 326 ? 17.822 66.622 14.471 1.00 19.64 306 TRP A CA 1
ATOM 2194 C C . TRP A 1 326 ? 17.963 65.110 14.336 1.00 21.92 306 TRP A C 1
ATOM 2195 O O . TRP A 1 326 ? 17.663 64.563 13.271 1.00 22.06 306 TRP A O 1
ATOM 2206 N N . SER A 1 327 ? 18.423 64.459 15.392 1.00 20.07 307 SER A N 1
ATOM 2207 C CA . SER A 1 327 ? 18.437 62.991 15.495 1.00 19.62 307 SER A CA 1
ATOM 2208 C C . SER A 1 327 ? 17.215 62.600 16.320 1.00 19.98 307 SER A C 1
ATOM 2209 O O . SER A 1 327 ? 16.719 63.449 17.093 1.00 18.13 307 SER A O 1
ATOM 2212 N N . LEU A 1 328 ? 16.801 61.333 16.252 1.00 21.11 308 LEU A N 1
ATOM 2213 C CA . LEU A 1 328 ? 15.643 60.851 17.028 1.00 22.34 308 LEU A CA 1
ATOM 2214 C C . LEU A 1 328 ? 15.918 61.025 18.515 1.00 24.73 308 LEU A C 1
ATOM 2215 O O . LEU A 1 328 ? 14.978 61.338 19.260 1.00 21.89 308 LEU A O 1
ATOM 2220 N N . GLU A 1 329 ? 17.181 60.812 18.936 1.00 24.63 309 GLU A N 1
ATOM 2221 C CA . GLU A 1 329 ? 17.583 60.845 20.368 1.00 25.45 309 GLU A CA 1
ATOM 2222 C C . GLU A 1 329 ? 17.373 62.253 20.927 1.00 21.94 309 GLU A C 1
ATOM 2223 O O . GLU A 1 329 ? 17.243 62.367 22.142 1.00 22.56 309 GLU A O 1
ATOM 2229 N N . GLN A 1 330 ? 17.344 63.298 20.103 1.00 20.75 310 GLN A N 1
ATOM 2230 C CA . GLN A 1 330 ? 17.180 64.698 20.566 1.00 20.79 310 GLN A CA 1
ATOM 2231 C C . GLN A 1 330 ? 15.721 65.022 20.902 1.00 20.30 310 GLN A C 1
ATOM 2232 O O . GLN A 1 330 ? 15.472 66.057 21.568 1.00 19.89 310 GLN A O 1
ATOM 2238 N N . LEU A 1 331 ? 14.754 64.216 20.447 1.00 18.57 311 LEU A N 1
ATOM 2239 C CA . LEU A 1 331 ? 13.334 64.520 20.770 1.00 18.53 311 LEU A CA 1
ATOM 2240 C C . LEU A 1 331 ? 13.064 64.319 22.258 1.00 17.70 311 LEU A C 1
ATOM 2241 O O . LEU A 1 331 ? 13.367 63.258 22.782 1.00 19.42 311 LEU A O 1
ATOM 2246 N N . ASP A 1 332 ? 12.451 65.299 22.898 1.00 16.24 312 ASP A N 1
ATOM 2247 C CA . ASP A 1 332 ? 12.027 65.209 24.310 1.00 16.40 312 ASP A CA 1
ATOM 2248 C C . ASP A 1 332 ? 10.679 64.495 24.366 1.00 18.01 312 ASP A C 1
ATOM 2249 O O . ASP A 1 332 ? 10.410 63.795 25.342 1.00 15.59 312 ASP A O 1
ATOM 2254 N N . LEU A 1 333 ? 9.828 64.682 23.350 1.00 15.66 313 LEU A N 1
ATOM 2255 C CA . LEU A 1 333 ? 8.405 64.310 23.482 1.00 13.69 313 LEU A CA 1
ATOM 2256 C C . LEU A 1 333 ? 7.842 64.013 22.074 1.00 14.66 313 LEU A C 1
ATOM 2257 O O . LEU A 1 333 ? 8.191 64.712 21.096 1.00 12.69 313 LEU A O 1
ATOM 2262 N N . ILE A 1 334 ? 7.048 62.968 21.995 1.00 13.66 314 ILE A N 1
ATOM 2263 C CA . ILE A 1 334 ? 6.511 62.446 20.714 1.00 13.91 314 ILE A CA 1
ATOM 2264 C C . ILE A 1 334 ? 5.013 62.205 20.894 1.00 12.97 314 ILE A C 1
ATOM 2265 O O . ILE A 1 334 ? 4.594 61.582 21.878 1.00 12.21 314 ILE A O 1
ATOM 2270 N N . GLU A 1 335 ? 4.238 62.627 19.899 1.00 13.59 315 GLU A N 1
ATOM 2271 C CA . GLU A 1 335 ? 2.816 62.219 19.732 1.00 13.23 315 GLU A CA 1
ATOM 2272 C C . GLU A 1 335 ? 2.753 61.453 18.405 1.00 12.40 315 GLU A C 1
ATOM 2273 O O . GLU A 1 335 ? 3.087 62.025 17.374 1.00 12.99 315 GLU A O 1
ATOM 2279 N N . ALA A 1 336 ? 2.523 60.140 18.471 1.00 12.55 316 ALA A N 1
ATOM 2280 C CA . ALA A 1 336 ? 2.440 59.231 17.317 1.00 12.41 316 ALA A CA 1
ATOM 2281 C C . ALA A 1 336 ? 1.023 58.656 17.340 1.00 12.38 316 ALA A C 1
ATOM 2282 O O . ALA A 1 336 ? 0.672 57.932 18.279 1.00 12.25 316 ALA A O 1
ATOM 2284 N N . ASN A 1 337 ? 0.181 59.080 16.396 1.00 12.39 317 ASN A N 1
ATOM 2285 C CA . ASN A 1 337 ? -1.266 58.786 16.475 1.00 11.63 317 ASN A CA 1
ATOM 2286 C C . ASN A 1 337 ? -1.503 57.266 16.518 1.00 11.11 317 ASN A C 1
ATOM 2287 O O . ASN A 1 337 ? -0.897 56.494 15.711 1.00 12.05 317 ASN A O 1
ATOM 2292 N N . GLU A 1 338 ? -2.321 56.822 17.469 1.00 11.69 318 GLU A N 1
ATOM 2293 C CA . GLU A 1 338 ? -2.563 55.373 17.674 1.00 12.28 318 GLU A CA 1
ATOM 2294 C C . GLU A 1 338 ? -3.766 54.917 16.823 1.00 11.47 318 GLU A C 1
ATOM 2295 O O . GLU A 1 338 ? -4.819 54.687 17.384 1.00 13.79 318 GLU A O 1
ATOM 2301 N N . ALA A 1 339 ? -3.562 54.659 15.541 1.00 12.32 319 ALA A N 1
ATOM 2302 C CA . ALA A 1 339 ? -4.605 54.069 14.663 1.00 12.28 319 ALA A CA 1
ATOM 2303 C C . ALA A 1 339 ? -4.966 52.675 15.210 1.00 13.62 319 ALA A C 1
ATOM 2304 O O . ALA A 1 339 ? -6.155 52.353 15.336 1.00 12.81 319 ALA A O 1
ATOM 2306 N N . PHE A 1 340 ? -3.940 51.885 15.546 1.00 12.59 320 PHE A N 1
ATOM 2307 C CA . PHE A 1 340 ? -4.085 50.516 16.107 1.00 14.11 320 PHE A CA 1
ATOM 2308 C C . PHE A 1 340 ? -2.868 50.243 16.997 1.00 14.14 320 PHE A C 1
ATOM 2309 O O . PHE A 1 340 ? -1.800 50.687 16.638 1.00 15.04 320 PHE A O 1
ATOM 2317 N N . ALA A 1 341 ? -3.009 49.503 18.074 1.00 14.75 321 ALA A N 1
ATOM 2318 C CA . ALA A 1 341 ? -1.819 49.115 18.876 1.00 14.58 321 ALA A CA 1
ATOM 2319 C C . ALA A 1 341 ? -0.764 48.447 17.985 1.00 14.96 321 ALA A C 1
ATOM 2320 O O . ALA A 1 341 ? 0.466 48.757 18.095 1.00 14.80 321 ALA A O 1
ATOM 2322 N N . ALA A 1 342 ? -1.169 47.558 17.086 1.00 14.56 322 ALA A N 1
ATOM 2323 C CA . ALA A 1 342 ? -0.215 46.835 16.234 1.00 15.61 322 ALA A CA 1
ATOM 2324 C C . ALA A 1 342 ? 0.583 47.847 15.400 1.00 17.19 322 ALA A C 1
ATOM 2325 O O . ALA A 1 342 ? 1.787 47.679 15.211 1.00 15.92 322 ALA A O 1
ATOM 2327 N N . GLN A 1 343 ? -0.107 48.864 14.871 1.00 17.55 323 GLN A N 1
ATOM 2328 C CA . GLN A 1 343 ? 0.502 49.893 14.006 1.00 15.68 323 GLN A CA 1
ATOM 2329 C C . GLN A 1 343 ? 1.499 50.705 14.842 1.00 14.68 323 GLN A C 1
ATOM 2330 O O . GLN A 1 343 ? 2.641 50.859 14.376 1.00 15.77 323 GLN A O 1
ATOM 2336 N N . SER A 1 344 ? 1.089 51.171 16.006 1.00 15.07 324 SER A N 1
ATOM 2337 C CA . SER A 1 344 ? 1.935 51.980 16.940 1.00 16.85 324 SER A CA 1
ATOM 2338 C C . SER A 1 344 ? 3.151 51.145 17.358 1.00 16.35 324 SER A C 1
ATOM 2339 O O . SER A 1 344 ? 4.257 51.655 17.291 1.00 15.48 324 SER A O 1
ATOM 2342 N N . LEU A 1 345 ? 2.955 49.879 17.715 1.00 17.96 325 LEU A N 1
ATOM 2343 C CA . LEU A 1 345 ? 4.110 49.027 18.099 1.00 17.32 325 LEU A CA 1
ATOM 2344 C C . LEU A 1 345 ? 5.096 48.863 16.942 1.00 17.82 325 LEU A C 1
ATOM 2345 O O . LEU A 1 345 ? 6.319 49.000 17.179 1.00 18.06 325 LEU A O 1
ATOM 2350 N N . ALA A 1 346 ? 4.622 48.640 15.723 1.00 15.76 326 ALA A N 1
ATOM 2351 C CA . ALA A 1 346 ? 5.481 48.448 14.557 1.00 16.36 326 ALA A CA 1
ATOM 2352 C C . ALA A 1 346 ? 6.346 49.696 14.355 1.00 17.24 326 ALA A C 1
ATOM 2353 O O . ALA A 1 346 ? 7.580 49.571 14.042 1.00 17.07 326 ALA A O 1
ATOM 2355 N N . VAL A 1 347 ? 5.744 50.884 14.464 1.00 15.70 327 VAL A N 1
ATOM 2356 C CA . VAL A 1 347 ? 6.509 52.120 14.200 1.00 14.77 327 VAL A CA 1
ATOM 2357 C C . VAL A 1 347 ? 7.640 52.206 15.266 1.00 16.27 327 VAL A C 1
ATOM 2358 O O . VAL A 1 347 ? 8.795 52.557 14.897 1.00 16.60 327 VAL A O 1
ATOM 2362 N N . GLY A 1 348 ? 7.286 51.980 16.526 1.00 17.55 328 GLY A N 1
ATOM 2363 C CA . GLY A 1 348 ? 8.222 51.999 17.666 1.00 21.26 328 GLY A CA 1
ATOM 2364 C C . GLY A 1 348 ? 9.358 51.009 17.453 1.00 21.50 328 GLY A C 1
ATOM 2365 O O . GLY A 1 348 ? 10.531 51.388 17.701 1.00 24.66 328 GLY A O 1
ATOM 2366 N N . ARG A 1 349 ? 9.072 49.822 16.922 1.00 21.95 329 ARG A N 1
ATOM 2367 C CA . ARG A 1 349 ? 10.124 48.797 16.653 1.00 24.17 329 ARG A CA 1
ATOM 2368 C C . ARG A 1 349 ? 11.081 49.282 15.580 1.00 23.83 329 ARG A C 1
ATOM 2369 O O . ARG A 1 349 ? 12.296 49.054 15.725 1.00 21.62 329 ARG A O 1
ATOM 2377 N N . GLU A 1 350 ? 10.577 49.867 14.496 1.00 20.96 330 GLU A N 1
ATOM 2378 C CA . GLU A 1 350 ? 11.442 50.327 13.387 1.00 21.64 330 GLU A CA 1
ATOM 2379 C C . GLU A 1 350 ? 12.286 51.531 13.797 1.00 19.64 330 GLU A C 1
ATOM 2380 O O . GLU A 1 350 ? 13.456 51.566 13.393 1.00 21.20 330 GLU A O 1
ATOM 2386 N N . LEU A 1 351 ? 11.697 52.529 14.446 1.00 18.53 331 LEU A N 1
ATOM 2387 C CA . LEU A 1 351 ? 12.419 53.776 14.807 1.00 19.17 331 LEU A CA 1
ATOM 2388 C C . LEU A 1 351 ? 13.300 53.560 16.056 1.00 20.61 331 LEU A C 1
ATOM 2389 O O . LEU A 1 351 ? 14.345 54.244 16.152 1.00 19.53 331 LEU A O 1
ATOM 2394 N N . GLY A 1 352 ? 12.906 52.663 16.948 1.00 19.75 332 GLY A N 1
ATOM 2395 C CA . GLY A 1 352 ? 13.651 52.370 18.195 1.00 21.96 332 GLY A CA 1
ATOM 2396 C C . GLY A 1 352 ? 13.568 53.520 19.178 1.00 25.80 332 GLY A C 1
ATOM 2397 O O . GLY A 1 352 ? 14.540 53.750 19.943 1.00 24.72 332 GLY A O 1
ATOM 2398 N N . TRP A 1 353 ? 12.445 54.239 19.223 1.00 23.58 333 TRP A N 1
ATOM 2399 C CA . TRP A 1 353 ? 12.358 55.416 20.119 1.00 21.35 333 TRP A CA 1
ATOM 2400 C C . TRP A 1 353 ? 12.089 54.954 21.549 1.00 20.71 333 TRP A C 1
ATOM 2401 O O . TRP A 1 353 ? 11.743 53.799 21.783 1.00 20.87 333 TRP A O 1
ATOM 2412 N N . ASP A 1 354 ? 12.226 55.860 22.490 1.00 21.61 334 ASP A N 1
ATOM 2413 C CA . ASP A 1 354 ? 11.905 55.582 23.909 1.00 22.70 334 ASP A CA 1
ATOM 2414 C C . ASP A 1 354 ? 10.402 55.725 24.095 1.00 21.73 334 ASP A C 1
ATOM 2415 O O . ASP A 1 354 ? 9.907 56.862 24.114 1.00 20.10 334 ASP A O 1
ATOM 2420 N N . ALA A 1 355 ? 9.700 54.631 24.311 1.00 22.01 335 ALA A N 1
ATOM 2421 C CA . ALA A 1 355 ? 8.233 54.627 24.472 1.00 22.94 335 ALA A CA 1
ATOM 2422 C C . ALA A 1 355 ? 7.793 55.518 25.637 1.00 21.35 335 ALA A C 1
ATOM 2423 O O . ALA A 1 355 ? 6.631 55.921 25.677 1.00 19.49 335 ALA A O 1
ATOM 2425 N N . ALA A 1 356 ? 8.653 55.758 26.618 1.00 21.26 336 ALA A N 1
ATOM 2426 C CA . ALA A 1 356 ? 8.300 56.569 27.803 1.00 20.81 336 ALA A CA 1
ATOM 2427 C C . ALA A 1 356 ? 8.058 58.021 27.374 1.00 17.04 336 ALA A C 1
ATOM 2428 O O . ALA A 1 356 ? 7.442 58.750 28.134 1.00 20.17 336 ALA A O 1
ATOM 2430 N N . ARG A 1 357 ? 8.577 58.444 26.230 1.00 17.32 337 ARG A N 1
ATOM 2431 C CA . ARG A 1 357 ? 8.445 59.825 25.695 1.00 17.83 337 ARG A CA 1
ATOM 2432 C C . ARG A 1 357 ? 7.297 59.890 24.655 1.00 16.54 337 ARG A C 1
ATOM 2433 O O . ARG A 1 357 ? 7.105 60.966 24.070 1.00 15.37 337 ARG A O 1
ATOM 2441 N N . VAL A 1 358 ? 6.607 58.773 24.394 1.00 16.89 338 VAL A N 1
ATOM 2442 C CA . VAL A 1 358 ? 5.539 58.686 23.337 1.00 15.87 338 VAL A CA 1
ATOM 2443 C C . VAL A 1 358 ? 4.151 58.661 23.957 1.00 14.77 338 VAL A C 1
ATOM 2444 O O . VAL A 1 358 ? 3.879 57.806 24.838 1.00 13.53 338 VAL A O 1
ATOM 2448 N N . ASN A 1 359 ? 3.269 59.559 23.494 1.00 14.33 339 ASN A N 1
ATOM 2449 C CA . ASN A 1 359 ? 1.855 59.594 23.918 1.00 13.36 339 ASN A CA 1
ATOM 2450 C C . ASN A 1 359 ? 1.747 59.509 25.438 1.00 14.10 339 ASN A C 1
ATOM 2451 O O . ASN A 1 359 ? 0.992 58.629 25.993 1.00 12.37 339 ASN A O 1
ATOM 2456 N N . VAL A 1 360 ? 2.372 60.462 26.118 1.00 15.30 340 VAL A N 1
ATOM 2457 C CA . VAL A 1 360 ? 2.561 60.338 27.592 1.00 14.30 340 VAL A CA 1
ATOM 2458 C C . VAL A 1 360 ? 1.240 60.578 28.317 1.00 15.20 340 VAL A C 1
ATOM 2459 O O . VAL A 1 360 ? 1.119 60.144 29.467 1.00 16.50 340 VAL A O 1
ATOM 2463 N N . ASN A 1 361 ? 0.259 61.200 27.668 1.00 15.51 341 ASN A N 1
ATOM 2464 C CA . ASN A 1 361 ? -1.096 61.427 28.223 1.00 16.73 341 ASN A CA 1
ATOM 2465 C C . ASN A 1 361 ? -2.142 60.525 27.533 1.00 17.17 341 ASN A C 1
ATOM 2466 O O . ASN A 1 361 ? -3.362 60.865 27.596 1.00 17.81 341 ASN A O 1
ATOM 2471 N N . GLY A 1 362 ? -1.711 59.428 26.928 1.00 16.97 342 GLY A N 1
ATOM 2472 C CA . GLY A 1 362 ? -2.601 58.511 26.192 1.00 15.92 342 GLY A CA 1
ATOM 2473 C C . GLY A 1 362 ? -2.674 58.919 24.724 1.00 14.93 342 GLY A C 1
ATOM 2474 O O . GLY A 1 362 ? -2.223 60.035 24.369 1.00 15.36 342 GLY A O 1
ATOM 2475 N N . GLY A 1 363 ? -3.189 58.040 23.891 1.00 13.85 343 GLY A N 1
ATOM 2476 C CA . GLY A 1 363 ? -3.394 58.298 22.459 1.00 13.41 343 GLY A CA 1
ATOM 2477 C C . GLY A 1 363 ? -4.773 57.844 22.008 1.00 13.23 343 GLY A C 1
ATOM 2478 O O . GLY A 1 363 ? -5.655 57.548 22.876 1.00 12.49 343 GLY A O 1
ATOM 2479 N N . ALA A 1 364 ? -4.911 57.720 20.691 1.00 12.76 344 ALA A N 1
ATOM 2480 C CA . ALA A 1 364 ? -6.203 57.579 19.989 1.00 13.72 344 ALA A CA 1
ATOM 2481 C C . ALA A 1 364 ? -6.934 56.297 20.418 1.00 13.82 344 ALA A C 1
ATOM 2482 O O . ALA A 1 364 ? -8.166 56.295 20.311 1.00 13.35 344 ALA A O 1
ATOM 2484 N N . ILE A 1 365 ? -6.243 55.237 20.864 1.00 14.45 345 ILE A N 1
ATOM 2485 C CA . ILE A 1 365 ? -7.005 54.028 21.336 1.00 15.40 345 ILE A CA 1
ATOM 2486 C C . ILE A 1 365 ? -7.941 54.476 22.444 1.00 14.65 345 ILE A C 1
ATOM 2487 O O . ILE A 1 365 ? -9.100 54.048 22.449 1.00 14.91 345 ILE A O 1
ATOM 2492 N N . ALA A 1 366 ? -7.440 55.311 23.366 1.00 13.65 346 ALA A N 1
ATOM 2493 C CA . ALA A 1 366 ? -8.214 55.852 24.475 1.00 13.45 346 ALA A CA 1
ATOM 2494 C C . ALA A 1 366 ? -9.014 57.084 24.053 1.00 12.82 346 ALA A C 1
ATOM 2495 O O . ALA A 1 366 ? -10.141 57.196 24.495 1.00 14.36 346 ALA A O 1
ATOM 2497 N N . LEU A 1 367 ? -8.407 58.048 23.342 1.00 13.25 347 LEU A N 1
ATOM 2498 C CA . LEU A 1 367 ? -8.964 59.415 23.190 1.00 13.12 347 LEU A CA 1
ATOM 2499 C C . LEU A 1 367 ? -9.809 59.550 21.925 1.00 13.04 347 LEU A C 1
ATOM 2500 O O . LEU A 1 367 ? -10.551 60.533 21.830 1.00 14.11 347 LEU A O 1
ATOM 2505 N N . GLY A 1 368 ? -9.619 58.664 20.959 1.00 14.89 348 GLY A N 1
ATOM 2506 C CA . GLY A 1 368 ? -10.436 58.664 19.728 1.00 13.92 348 GLY A CA 1
ATOM 2507 C C . GLY A 1 368 ? -9.671 59.143 18.515 1.00 14.39 348 GLY A C 1
ATOM 2508 O O . GLY A 1 368 ? -8.536 59.708 18.625 1.00 13.44 348 GLY A O 1
ATOM 2509 N N . HIS A 1 369 ? -10.183 58.833 17.332 1.00 12.64 349 HIS A N 1
ATOM 2510 C CA . HIS A 1 369 ? -9.542 59.181 16.045 1.00 13.00 349 HIS A CA 1
ATOM 2511 C C . HIS A 1 369 ? -10.569 59.882 15.142 1.00 12.49 349 HIS A C 1
ATOM 2512 O O . HIS A 1 369 ? -11.045 59.274 14.190 1.00 11.16 349 HIS A O 1
ATOM 2519 N N . PRO A 1 370 ? -10.906 61.147 15.432 1.00 11.92 350 PRO A N 1
ATOM 2520 C CA . PRO A 1 370 ? -11.779 61.964 14.569 1.00 11.64 350 PRO A CA 1
ATOM 2521 C C . PRO A 1 370 ? -10.979 62.349 13.314 1.00 12.35 350 PRO A C 1
ATOM 2522 O O . PRO A 1 370 ? -10.277 63.372 13.297 1.00 11.98 350 PRO A O 1
ATOM 2526 N N . ILE A 1 371 ? -11.054 61.461 12.299 1.00 10.62 351 ILE A N 1
ATOM 2527 C CA . ILE A 1 371 ? -10.030 61.299 11.230 1.00 11.76 351 ILE A CA 1
ATOM 2528 C C . ILE A 1 371 ? -9.382 62.645 10.849 1.00 10.87 351 ILE A C 1
ATOM 2529 O O . ILE A 1 371 ? -8.129 62.806 11.047 1.00 10.45 351 ILE A O 1
ATOM 2534 N N . GLY A 1 372 ? -10.149 63.545 10.215 1.00 9.66 352 GLY A N 1
ATOM 2535 C CA . GLY A 1 372 ? -9.591 64.783 9.639 1.00 9.48 352 GLY A CA 1
ATOM 2536 C C . GLY A 1 372 ? -9.095 65.782 10.686 1.00 10.00 352 GLY A C 1
ATOM 2537 O O . GLY A 1 372 ? -8.320 66.705 10.308 1.00 9.64 352 GLY A O 1
ATOM 2538 N N . ALA A 1 373 ? -9.466 65.620 11.949 1.00 10.25 353 ALA A N 1
ATOM 2539 C CA . ALA A 1 373 ? -8.969 66.488 13.035 1.00 10.55 353 ALA A CA 1
ATOM 2540 C C . ALA A 1 373 ? -7.757 65.901 13.767 1.00 11.45 353 ALA A C 1
ATOM 2541 O O . ALA A 1 373 ? -6.985 66.684 14.369 1.00 10.84 353 ALA A O 1
ATOM 2543 N N . SER A 1 374 ? -7.606 64.580 13.780 1.00 10.91 354 SER A N 1
ATOM 2544 C CA . SER A 1 374 ? -6.581 63.887 14.596 1.00 11.53 354 SER A CA 1
ATOM 2545 C C . SER A 1 374 ? -5.195 64.498 14.419 1.00 10.95 354 SER A C 1
ATOM 2546 O O . SER A 1 374 ? -4.484 64.554 15.412 1.00 9.82 354 SER A O 1
ATOM 2549 N N . GLY A 1 375 ? -4.834 64.893 13.208 1.00 10.93 355 GLY A N 1
ATOM 2550 C CA . GLY A 1 375 ? -3.490 65.411 12.942 1.00 10.76 355 GLY A CA 1
ATOM 2551 C C . GLY A 1 375 ? -3.215 66.662 13.759 1.00 11.27 355 GLY A C 1
ATOM 2552 O O . GLY A 1 375 ? -2.106 66.817 14.326 1.00 10.82 355 GLY A O 1
ATOM 2553 N N . CYS A 1 376 ? -4.190 67.540 13.842 1.00 10.78 356 CYS A N 1
ATOM 2554 C CA . CYS A 1 376 ? -4.031 68.741 14.680 1.00 11.06 356 CYS A CA 1
ATOM 2555 C C . CYS A 1 376 ? -4.336 68.395 16.143 1.00 11.39 356 CYS A C 1
ATOM 2556 O O . CYS A 1 376 ? -3.750 69.064 17.007 1.00 11.48 356 CYS A O 1
ATOM 2559 N N . ARG A 1 377 ? -5.202 67.419 16.436 1.00 9.97 357 ARG A N 1
ATOM 2560 C CA . ARG A 1 377 ? -5.545 67.069 17.831 1.00 10.79 357 ARG A CA 1
ATOM 2561 C C . ARG A 1 377 ? -4.250 66.662 18.555 1.00 11.30 357 ARG A C 1
ATOM 2562 O O . ARG A 1 377 ? -3.966 67.182 19.704 1.00 10.50 357 ARG A O 1
ATOM 2570 N N . VAL A 1 378 ? -3.471 65.788 17.924 1.00 11.26 358 VAL A N 1
ATOM 2571 C CA . VAL A 1 378 ? -2.230 65.274 18.574 1.00 12.32 358 VAL A CA 1
ATOM 2572 C C . VAL A 1 378 ? -1.181 66.398 18.669 1.00 12.81 358 VAL A C 1
ATOM 2573 O O . VAL A 1 378 ? -0.394 66.374 19.636 1.00 12.94 358 VAL A O 1
ATOM 2577 N N . LEU A 1 379 ? -1.180 67.348 17.742 1.00 12.23 359 LEU A N 1
ATOM 2578 C CA . LEU A 1 379 ? -0.206 68.473 17.719 1.00 12.39 359 LEU A CA 1
ATOM 2579 C C . LEU A 1 379 ? -0.529 69.402 18.892 1.00 12.09 359 LEU A C 1
ATOM 2580 O O . LEU A 1 379 ? 0.416 69.797 19.639 1.00 12.40 359 LEU A O 1
ATOM 2585 N N . VAL A 1 380 ? -1.807 69.677 19.108 1.00 10.53 360 VAL A N 1
ATOM 2586 C CA . VAL A 1 380 ? -2.273 70.497 20.240 1.00 11.98 360 VAL A CA 1
ATOM 2587 C C . VAL A 1 380 ? -1.856 69.837 21.561 1.00 12.67 360 VAL A C 1
ATOM 2588 O O . VAL A 1 380 ? -1.313 70.541 22.477 1.00 13.21 360 VAL A O 1
ATOM 2592 N N . THR A 1 381 ? -2.086 68.539 21.691 1.00 11.65 361 THR A N 1
ATOM 2593 C CA . THR A 1 381 ? -1.728 67.767 22.908 1.00 12.86 361 THR A CA 1
ATOM 2594 C C . THR A 1 381 ? -0.193 67.770 23.089 1.00 13.60 361 THR A C 1
ATOM 2595 O O . THR A 1 381 ? 0.244 68.059 24.218 1.00 14.31 361 THR A O 1
ATOM 2599 N N . LEU A 1 382 ? 0.586 67.528 22.012 1.00 12.70 362 LEU A N 1
ATOM 2600 C CA . LEU A 1 382 ? 2.076 67.639 22.044 1.00 13.51 362 LEU A CA 1
ATOM 2601 C C . LEU A 1 382 ? 2.477 69.013 22.612 1.00 14.76 362 LEU A C 1
ATOM 2602 O O . LEU A 1 382 ? 3.254 69.050 23.586 1.00 14.71 362 LEU A O 1
ATOM 2607 N N . LEU A 1 383 ? 1.967 70.092 22.049 1.00 13.27 363 LEU A N 1
ATOM 2608 C CA . LEU A 1 383 ? 2.429 71.455 22.370 1.00 14.34 363 LEU A CA 1
ATOM 2609 C C . LEU A 1 383 ? 2.150 71.761 23.842 1.00 14.50 363 LEU A C 1
ATOM 2610 O O . LEU A 1 383 ? 3.092 72.243 24.517 1.00 14.14 363 LEU A O 1
ATOM 2615 N N . HIS A 1 384 ? 0.973 71.421 24.379 1.00 12.98 364 HIS A N 1
ATOM 2616 C CA . HIS A 1 384 ? 0.623 71.768 25.776 1.00 13.03 364 HIS A CA 1
ATOM 2617 C C . HIS A 1 384 ? 1.489 70.978 26.748 1.00 13.84 364 HIS A C 1
ATOM 2618 O O . HIS A 1 384 ? 1.901 71.581 27.766 1.00 14.13 364 HIS A O 1
ATOM 2625 N N . GLU A 1 385 ? 1.802 69.735 26.429 1.00 13.23 365 GLU A N 1
ATOM 2626 C CA . GLU A 1 385 ? 2.684 68.894 27.271 1.00 14.67 365 GLU A CA 1
ATOM 2627 C C . GLU A 1 385 ? 4.145 69.390 27.198 1.00 13.99 365 GLU A C 1
ATOM 2628 O O . GLU A 1 385 ? 4.822 69.383 28.264 1.00 14.07 365 GLU A O 1
ATOM 2634 N N . MET A 1 386 ? 4.619 69.804 26.027 1.00 13.51 366 MET A N 1
ATOM 2635 C CA . MET A 1 386 ? 5.973 70.371 25.857 1.00 15.50 366 MET A CA 1
ATOM 2636 C C . MET A 1 386 ? 6.133 71.580 26.792 1.00 15.07 366 MET A C 1
ATOM 2637 O O . MET A 1 386 ? 7.159 71.664 27.461 1.00 17.04 366 MET A O 1
ATOM 2642 N N . ILE A 1 387 ? 5.125 72.428 26.868 1.00 15.37 367 ILE A N 1
ATOM 2643 C CA . ILE A 1 387 ? 5.167 73.622 27.745 1.00 16.12 367 ILE A CA 1
ATOM 2644 C C . ILE A 1 387 ? 5.263 73.189 29.210 1.00 17.33 367 ILE A C 1
ATOM 2645 O O . ILE A 1 387 ? 6.169 73.706 29.886 1.00 15.36 367 ILE A O 1
ATOM 2650 N N . ARG A 1 388 ? 4.431 72.273 29.677 1.00 16.53 368 ARG A N 1
ATOM 2651 C CA . ARG A 1 388 ? 4.429 71.844 31.112 1.00 17.96 368 ARG A CA 1
ATOM 2652 C C . ARG A 1 388 ? 5.756 71.166 31.483 1.00 18.99 368 ARG A C 1
ATOM 2653 O O . ARG A 1 388 ? 6.197 71.330 32.639 1.00 19.67 368 ARG A O 1
ATOM 2661 N N . ARG A 1 389 ? 6.370 70.417 30.562 1.00 17.94 369 ARG A N 1
ATOM 2662 C CA . ARG A 1 389 ? 7.644 69.700 30.783 1.00 18.44 369 ARG A CA 1
ATOM 2663 C C . ARG A 1 389 ? 8.843 70.602 30.530 1.00 18.87 369 ARG A C 1
ATOM 2664 O O . ARG A 1 389 ? 9.927 70.140 30.741 1.00 19.96 369 ARG A O 1
ATOM 2672 N N . ASP A 1 390 ? 8.650 71.779 29.952 1.00 19.97 370 ASP A N 1
ATOM 2673 C CA . ASP A 1 390 ? 9.738 72.598 29.396 1.00 21.25 370 ASP A CA 1
ATOM 2674 C C . ASP A 1 390 ? 10.534 71.761 28.393 1.00 20.89 370 ASP A C 1
ATOM 2675 O O . ASP A 1 390 ? 11.760 71.924 28.334 1.00 20.76 370 ASP A O 1
ATOM 2680 N N . ALA A 1 391 ? 9.866 70.952 27.565 1.00 19.78 371 ALA A N 1
ATOM 2681 C CA . ALA A 1 391 ? 10.503 70.228 26.444 1.00 18.27 371 ALA A CA 1
ATOM 2682 C C . ALA A 1 391 ? 10.927 71.226 25.368 1.00 16.44 371 ALA A C 1
ATOM 2683 O O . ALA A 1 391 ? 10.188 72.166 25.098 1.00 17.81 371 ALA A O 1
ATOM 2685 N N . LYS A 1 392 ? 12.095 71.007 24.756 1.00 16.07 372 LYS A N 1
ATOM 2686 C CA . LYS A 1 392 ? 12.638 71.910 23.718 1.00 16.28 372 LYS A CA 1
ATOM 2687 C C . LYS A 1 392 ? 12.319 71.396 22.301 1.00 14.31 372 LYS A C 1
ATOM 2688 O O . LYS A 1 392 ? 12.412 72.232 21.352 1.00 15.02 372 LYS A O 1
ATOM 2694 N N . LYS A 1 393 ? 12.223 70.072 22.145 1.00 14.56 373 LYS A N 1
ATOM 2695 C CA . LYS A 1 393 ? 12.091 69.430 20.805 1.00 14.98 373 LYS A CA 1
ATOM 2696 C C . LYS A 1 393 ? 10.985 68.376 20.844 1.00 15.17 373 LYS A C 1
ATOM 2697 O O . LYS A 1 393 ? 11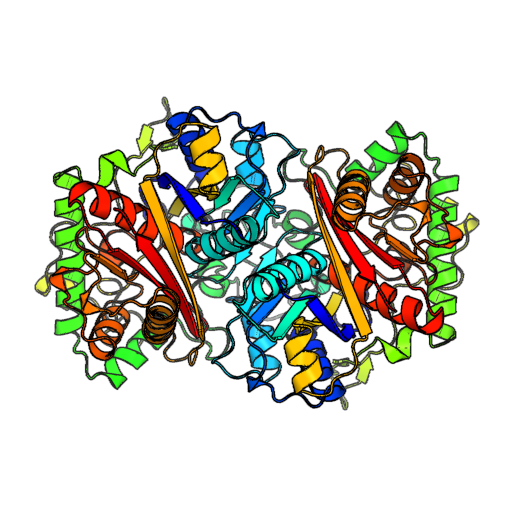.007 67.481 21.719 1.00 16.37 373 LYS A O 1
ATOM 2703 N N . GLY A 1 394 ? 10.007 68.510 19.945 1.00 15.18 374 GLY A N 1
ATOM 2704 C CA . GLY A 1 394 ? 8.810 67.654 19.924 1.00 14.21 374 GLY A CA 1
ATOM 2705 C C . GLY A 1 394 ? 8.487 67.178 18.512 1.00 13.70 374 GLY A C 1
ATOM 2706 O O . GLY A 1 394 ? 8.907 67.843 17.542 1.00 12.28 374 GLY A O 1
ATOM 2707 N N . LEU A 1 395 ? 7.860 66.015 18.420 1.00 13.47 375 LEU A N 1
ATOM 2708 C CA . LEU A 1 395 ? 7.433 65.447 17.120 1.00 14.11 375 LEU A CA 1
ATOM 2709 C C . LEU A 1 395 ? 5.981 65.015 17.191 1.00 13.40 375 LEU A C 1
ATOM 2710 O O . LEU A 1 395 ? 5.606 64.338 18.180 1.00 12.36 375 LEU A O 1
ATOM 2715 N N . ALA A 1 396 ? 5.216 65.308 16.127 1.00 13.05 376 ALA A N 1
ATOM 2716 C CA . ALA A 1 396 ? 3.855 64.765 15.909 1.00 12.86 376 ALA A CA 1
ATOM 2717 C C . ALA A 1 396 ? 3.890 64.001 14.597 1.00 11.57 376 ALA A C 1
ATOM 2718 O O . ALA A 1 396 ? 4.478 64.510 13.610 1.00 11.02 376 ALA A O 1
ATOM 2720 N N . THR A 1 397 ? 3.370 62.770 14.592 1.00 11.98 377 THR A N 1
ATOM 2721 C CA . THR A 1 397 ? 3.414 61.947 13.365 1.00 12.26 377 THR A CA 1
ATOM 2722 C C . THR A 1 397 ? 2.174 61.054 13.292 1.00 11.79 377 THR A C 1
ATOM 2723 O O . THR A 1 397 ? 1.641 60.707 14.357 1.00 12.43 377 THR A O 1
ATOM 2727 N N . LEU A 1 398 ? 1.701 60.801 12.063 1.00 10.83 378 LEU A N 1
ATOM 2728 C CA . LEU A 1 398 ? 0.467 60.015 11.845 1.00 10.56 378 LEU A CA 1
ATOM 2729 C C . LEU A 1 398 ? 0.668 59.099 10.666 1.00 10.58 378 LEU A C 1
ATOM 2730 O O . LEU A 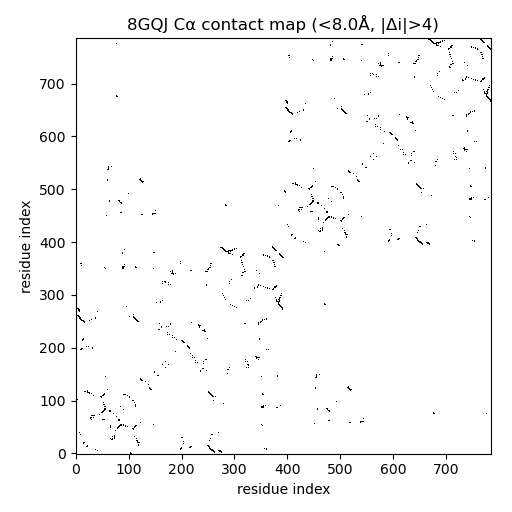1 398 ? 1.236 59.522 9.633 1.00 10.15 378 LEU A O 1
ATOM 2735 N N . CYS A 1 399 ? 0.095 57.916 10.783 1.00 11.02 379 CYS A N 1
ATOM 2736 C CA . CYS A 1 399 ? -0.078 57.068 9.597 1.00 11.59 379 CYS A CA 1
ATOM 2737 C C . CYS A 1 399 ? -1.365 57.509 8.904 1.00 10.49 379 CYS A C 1
ATOM 2738 O O . CYS A 1 399 ? -2.245 58.173 9.514 1.00 11.18 379 CYS A O 1
ATOM 2741 N N . ILE A 1 400 ? -1.441 57.151 7.647 1.00 11.23 380 ILE A N 1
ATOM 2742 C CA . ILE A 1 400 ? -2.516 57.616 6.728 1.00 10.76 380 ILE A CA 1
ATOM 2743 C C . ILE A 1 400 ? -2.986 56.446 5.866 1.00 10.97 380 ILE A C 1
ATOM 2744 O O . ILE A 1 400 ? -2.169 55.866 5.132 1.00 11.02 380 ILE A O 1
ATOM 2749 N N . GLY A 1 401 ? -4.293 56.231 5.866 1.00 10.80 381 GLY A N 1
ATOM 2750 C CA . GLY A 1 401 ? -4.957 55.265 4.994 1.00 11.58 381 GLY A CA 1
ATOM 2751 C C . GLY A 1 401 ? -4.606 55.543 3.572 1.00 10.69 381 GLY A C 1
ATOM 2752 O O . GLY A 1 401 ? -4.589 56.738 3.162 1.00 11.62 381 GLY A O 1
ATOM 2753 N N . GLY A 1 402 ? -4.267 54.498 2.839 1.00 11.44 382 GLY A N 1
ATOM 2754 C CA . GLY A 1 402 ? -3.791 54.641 1.449 1.00 12.12 382 GLY A CA 1
ATOM 2755 C C . GLY A 1 402 ? -2.268 54.556 1.347 1.00 11.36 382 GLY A C 1
ATOM 2756 O O . GLY A 1 402 ? -1.722 54.562 0.217 1.00 12.38 382 GLY A O 1
ATOM 2757 N N . GLY A 1 403 ? -1.579 54.496 2.476 1.00 12.05 383 GLY A N 1
ATOM 2758 C CA . GLY A 1 403 ? -0.121 54.295 2.512 1.00 11.96 383 GLY A CA 1
ATOM 2759 C C . GLY A 1 403 ? 0.648 55.591 2.568 1.00 10.76 383 GLY A C 1
ATOM 2760 O O . GLY A 1 403 ? 1.490 55.825 1.694 1.00 12.08 383 GLY A O 1
ATOM 2761 N N . GLN A 1 404 ? 0.380 56.417 3.567 1.00 10.94 384 GLN A N 1
ATOM 2762 C CA . GLN A 1 404 ? 1.133 57.664 3.706 1.00 10.76 384 GLN A CA 1
ATOM 2763 C C . GLN A 1 404 ? 1.446 57.911 5.175 1.00 11.26 384 GLN A C 1
ATOM 2764 O O . GLN A 1 404 ? 0.957 57.216 6.072 1.00 11.94 384 GLN A O 1
ATOM 2770 N N . GLY A 1 405 ? 2.284 58.905 5.368 1.00 12.31 385 GLY A N 1
ATOM 2771 C CA . GLY A 1 405 ? 2.653 59.416 6.684 1.00 11.92 385 GLY A CA 1
ATOM 2772 C C . GLY A 1 405 ? 2.867 60.912 6.635 1.00 10.85 385 GLY A C 1
ATOM 2773 O O . GLY A 1 405 ? 3.325 61.427 5.601 1.00 10.35 385 GLY A O 1
ATOM 2774 N N . VAL A 1 406 ? 2.642 61.568 7.758 1.00 10.59 386 VAL A N 1
ATOM 2775 C CA . VAL A 1 406 ? 3.069 62.986 7.936 1.00 10.71 386 VAL A CA 1
ATOM 2776 C C . VAL A 1 406 ? 3.796 63.089 9.262 1.00 11.39 386 VAL A C 1
ATOM 2777 O O . VAL A 1 406 ? 3.492 62.332 10.177 1.00 10.47 386 VAL A O 1
ATOM 2781 N N . ALA A 1 407 ? 4.674 64.061 9.342 1.00 11.49 387 ALA A N 1
ATOM 2782 C CA . ALA A 1 407 ? 5.427 64.352 10.583 1.00 11.63 387 ALA A CA 1
ATOM 2783 C C . ALA A 1 407 ? 5.707 65.845 10.617 1.00 11.73 387 ALA A C 1
ATOM 2784 O O . ALA A 1 407 ? 5.880 66.444 9.560 1.00 13.20 387 ALA A O 1
ATOM 2786 N N . LEU A 1 408 ? 5.720 66.432 11.807 1.00 12.19 388 LEU A N 1
ATOM 2787 C CA . LEU A 1 408 ? 6.056 67.852 11.985 1.00 11.39 388 LEU A CA 1
ATOM 2788 C C . LEU A 1 408 ? 6.784 67.976 13.334 1.00 11.58 388 LEU A C 1
ATOM 2789 O O . LEU A 1 408 ? 6.420 67.256 14.295 1.00 11.79 388 LEU A O 1
ATOM 2794 N N . THR A 1 409 ? 7.793 68.834 13.379 1.00 11.67 389 THR A N 1
ATOM 2795 C CA . THR A 1 409 ? 8.620 69.054 14.598 1.00 12.31 389 THR A CA 1
ATOM 2796 C C . THR A 1 409 ? 8.269 70.409 15.201 1.00 11.99 389 THR A C 1
ATOM 2797 O O . THR A 1 409 ? 8.062 71.360 14.442 1.00 13.17 389 THR A O 1
ATOM 2801 N N . LEU A 1 410 ? 8.218 70.480 16.526 1.00 12.19 390 LEU A N 1
ATOM 2802 C CA . LEU A 1 410 ? 8.133 71.751 17.281 1.00 13.65 390 LEU A CA 1
ATOM 2803 C C . LEU A 1 410 ? 9.444 71.993 18.062 1.00 13.97 390 LEU A C 1
ATOM 2804 O O . LEU A 1 410 ? 9.920 71.052 18.689 1.00 13.48 390 LEU A O 1
ATOM 2809 N N . ALA A 1 411 ? 9.928 73.232 18.044 1.00 14.87 391 ALA A N 1
ATOM 2810 C CA . ALA A 1 411 ? 11.042 73.703 18.899 1.00 16.29 391 ALA A CA 1
ATOM 2811 C C . ALA A 1 411 ? 10.524 74.773 19.862 1.00 17.22 391 ALA A C 1
ATOM 2812 O O . ALA A 1 411 ? 9.749 75.635 19.425 1.00 16.21 391 ALA A O 1
ATOM 2814 N N . ARG A 1 412 ? 11.013 74.756 21.102 1.00 18.63 392 ARG A N 1
ATOM 2815 C CA . ARG A 1 412 ? 10.929 75.883 22.061 1.00 19.84 392 ARG A CA 1
ATOM 2816 C C . ARG A 1 412 ? 12.365 76.262 22.495 1.00 23.06 392 ARG A C 1
ATOM 2817 O O . ARG A 1 412 ? 13.138 75.365 22.744 1.00 20.27 392 ARG A O 1
ATOM 2825 N N . ASP A 1 413 ? 12.677 77.545 22.668 1.00 29.08 393 ASP A N 1
ATOM 2826 C CA . ASP A 1 413 ? 13.935 78.049 23.321 1.00 32.63 393 ASP A CA 1
ATOM 2827 C C . ASP A 1 413 ? 14.188 77.474 24.730 1.00 32.38 393 ASP A C 1
ATOM 2828 O O . ASP A 1 413 ? 13.155 77.287 25.426 1.00 30.81 393 ASP A O 1
ATOM 2833 N N . MET B 1 21 ? 15.180 80.528 -2.521 1.00 28.71 1 MET B N 1
ATOM 2834 C CA . MET B 1 21 ? 13.807 80.278 -3.070 1.00 26.89 1 MET B CA 1
ATOM 2835 C C . MET B 1 21 ? 13.905 79.921 -4.562 1.00 25.68 1 MET B C 1
ATOM 2836 O O . MET B 1 21 ? 14.906 80.308 -5.178 1.00 27.30 1 MET B O 1
ATOM 2841 N N . GLN B 1 22 ? 12.987 79.093 -5.070 1.00 18.48 2 GLN B N 1
ATOM 2842 C CA . GLN B 1 22 ? 13.100 78.544 -6.447 1.00 18.31 2 GLN B CA 1
ATOM 2843 C C . GLN B 1 22 ? 12.049 79.230 -7.298 1.00 16.32 2 GLN B C 1
ATOM 2844 O O . GLN B 1 22 ? 11.003 79.617 -6.737 1.00 15.21 2 GLN B O 1
ATOM 2850 N N . ASP B 1 23 ? 12.322 79.382 -8.586 1.00 14.03 3 ASP B N 1
ATOM 2851 C CA . ASP B 1 23 ? 11.318 79.845 -9.570 1.00 14.49 3 ASP B CA 1
ATOM 2852 C C . ASP B 1 23 ? 10.515 78.613 -10.018 1.00 14.11 3 ASP B C 1
ATOM 2853 O O . ASP B 1 23 ? 11.099 77.532 -10.084 1.00 12.62 3 ASP B O 1
ATOM 2858 N N . VAL B 1 24 ? 9.217 78.773 -10.316 1.00 13.31 4 VAL B N 1
ATOM 2859 C CA . VAL B 1 24 ? 8.345 77.605 -10.620 1.00 12.20 4 VAL B CA 1
ATOM 2860 C C . VAL B 1 24 ? 7.962 77.668 -12.093 1.00 12.61 4 VAL B C 1
ATOM 2861 O O . VAL B 1 24 ? 7.504 78.752 -12.533 1.00 12.63 4 VAL B O 1
ATOM 2865 N N . VAL B 1 25 ? 8.175 76.556 -12.795 1.00 12.29 5 VAL B N 1
ATOM 2866 C CA . VAL B 1 25 ? 7.900 76.413 -14.236 1.00 12.14 5 VAL B CA 1
ATOM 2867 C C . VAL B 1 25 ? 6.964 75.240 -14.493 1.00 12.66 5 VAL B C 1
ATOM 2868 O O . VAL B 1 25 ? 6.824 74.329 -13.656 1.00 13.04 5 VAL B O 1
ATOM 2872 N N . ILE B 1 26 ? 6.350 75.282 -15.659 1.00 12.57 6 ILE B N 1
ATOM 2873 C CA . ILE B 1 26 ? 5.451 74.211 -16.154 1.00 11.98 6 ILE B CA 1
ATOM 2874 C C . ILE B 1 26 ? 6.199 73.555 -17.293 1.00 12.23 6 ILE B C 1
ATOM 2875 O O . ILE B 1 26 ? 6.508 74.273 -18.232 1.00 12.01 6 ILE B O 1
ATOM 2880 N N . VAL B 1 27 ? 6.404 72.258 -17.236 1.00 11.99 7 VAL B N 1
ATOM 2881 C CA . VAL B 1 27 ? 7.107 71.554 -18.336 1.00 12.30 7 VAL B CA 1
ATOM 2882 C C . VAL B 1 27 ? 6.145 70.674 -19.141 1.00 13.45 7 VAL B C 1
ATOM 2883 O O . VAL B 1 27 ? 6.558 70.203 -20.223 1.00 11.33 7 VAL B O 1
ATOM 2887 N N . ALA B 1 28 ? 4.911 70.495 -18.664 1.00 11.98 8 ALA B N 1
ATOM 2888 C CA . ALA B 1 28 ? 3.895 69.678 -19.359 1.00 13.01 8 ALA B CA 1
ATOM 2889 C C . ALA B 1 28 ? 2.532 70.076 -18.815 1.00 12.69 8 ALA B C 1
ATOM 2890 O O . ALA B 1 28 ? 2.432 70.444 -17.632 1.00 11.67 8 ALA B O 1
ATOM 2892 N N . ALA B 1 29 ? 1.528 70.034 -19.685 1.00 12.12 9 ALA B N 1
ATOM 2893 C CA . ALA B 1 29 ? 0.184 70.528 -19.390 1.00 12.37 9 ALA B CA 1
ATOM 2894 C C . ALA B 1 29 ? -0.775 69.789 -20.315 1.00 12.63 9 ALA B C 1
ATOM 2895 O O . ALA B 1 29 ? -0.559 69.811 -21.559 1.00 11.92 9 ALA B O 1
ATOM 2897 N N . THR B 1 30 ? -1.802 69.176 -19.735 1.00 12.56 10 THR B N 1
ATOM 2898 C CA . THR B 1 30 ? -2.762 68.389 -20.544 1.00 13.16 10 THR B CA 1
ATOM 2899 C C . THR B 1 30 ? -4.120 68.280 -19.825 1.00 12.93 10 THR B C 1
ATOM 2900 O O . THR B 1 30 ? -4.203 68.471 -18.613 1.00 10.83 10 THR B O 1
ATOM 2904 N N . ARG B 1 31 ? -5.164 67.982 -20.578 1.00 10.59 11 ARG B N 1
ATOM 2905 C CA . ARG B 1 31 ? -6.509 67.791 -20.026 1.00 10.95 11 ARG B CA 1
ATOM 2906 C C . ARG B 1 31 ? -7.229 66.697 -20.822 1.00 11.32 11 ARG B C 1
ATOM 2907 O O . ARG B 1 31 ? -6.882 66.458 -21.985 1.00 12.16 11 ARG B O 1
ATOM 2915 N N . THR B 1 32 ? -8.241 66.099 -20.237 1.00 11.89 12 THR B N 1
ATOM 2916 C CA . THR B 1 32 ? -9.216 65.308 -21.029 1.00 12.14 12 THR B CA 1
ATOM 2917 C C . THR B 1 32 ? -10.037 66.300 -21.833 1.00 12.22 12 THR B C 1
ATOM 2918 O O . THR B 1 32 ? -10.202 67.482 -21.437 1.00 11.39 12 THR B O 1
ATOM 2922 N N . ALA B 1 33 ? -10.646 65.840 -22.909 1.00 11.81 13 ALA B N 1
ATOM 2923 C CA . ALA B 1 33 ? -11.814 66.542 -23.465 1.00 12.95 13 ALA B CA 1
ATOM 2924 C C . ALA B 1 33 ? -12.851 66.600 -22.347 1.00 12.83 13 ALA B C 1
ATOM 2925 O O . ALA B 1 33 ? -12.812 65.740 -21.439 1.00 11.66 13 ALA B O 1
ATOM 2927 N N . VAL B 1 34 ? -13.754 67.562 -22.401 1.00 12.73 14 VAL B N 1
ATOM 2928 C CA . VAL B 1 34 ? -14.750 67.706 -21.314 1.00 12.43 14 VAL B CA 1
ATOM 2929 C C . VAL B 1 34 ? -16.054 67.012 -21.724 1.00 12.96 14 VAL B C 1
ATOM 2930 O O . VAL B 1 34 ? -16.599 67.349 -22.770 1.00 13.88 14 VAL B O 1
ATOM 2934 N N . GLY B 1 35 ? -16.495 66.058 -20.904 1.00 13.03 15 GLY B N 1
ATOM 2935 C CA . GLY B 1 35 ? -17.727 65.283 -21.127 1.00 13.50 15 GLY B CA 1
ATOM 2936 C C . GLY B 1 35 ? -18.941 66.030 -20.645 1.00 13.75 15 GLY B C 1
ATOM 2937 O O . GLY B 1 35 ? -18.824 66.819 -19.661 1.00 12.56 15 GLY B O 1
ATOM 2938 N N . SER B 1 36 ? -20.070 65.805 -21.326 1.00 12.22 16 SER B N 1
ATOM 2939 C CA . SER B 1 36 ? -21.372 66.371 -20.930 1.00 12.40 16 SER B CA 1
ATOM 2940 C C . SER B 1 36 ? -21.938 65.471 -19.827 1.00 11.73 16 SER B C 1
ATOM 2941 O O . SER B 1 36 ? -21.386 64.376 -19.550 1.00 11.92 16 SER B O 1
ATOM 2944 N N . PHE B 1 37 ? -22.984 65.945 -19.162 1.00 11.09 17 PHE B N 1
ATOM 2945 C CA . PHE B 1 37 ? -23.623 65.231 -18.053 1.00 11.14 17 PHE B CA 1
ATOM 2946 C C . PHE B 1 37 ? -24.279 63.942 -18.595 1.00 12.95 17 PHE B C 1
ATOM 2947 O O . PHE B 1 37 ? -25.086 64.020 -19.503 1.00 11.58 17 PHE B O 1
ATOM 2955 N N . GLN B 1 38 ? -23.861 62.794 -18.085 1.00 13.20 18 GLN B N 1
ATOM 2956 C CA . GLN B 1 38 ? -24.237 61.435 -18.551 1.00 13.62 18 GLN B CA 1
ATOM 2957 C C . GLN B 1 38 ? -23.799 61.280 -20.003 1.00 14.51 18 GLN B C 1
ATOM 2958 O O . GLN B 1 38 ? -24.455 60.500 -20.752 1.00 13.74 18 GLN B O 1
ATOM 2964 N N . GLY B 1 39 ? -22.724 61.954 -20.370 1.00 13.43 19 GLY B N 1
ATOM 2965 C CA . GLY B 1 39 ? -22.079 61.831 -21.683 1.00 13.31 19 GLY B CA 1
ATOM 2966 C C . GLY B 1 39 ? -20.975 60.793 -21.738 1.00 11.73 19 GLY B C 1
ATOM 2967 O O . GLY B 1 39 ? -21.040 59.725 -21.071 1.00 13.04 19 GLY B O 1
ATOM 2968 N N . SER B 1 40 ? -19.936 61.085 -22.496 1.00 13.34 20 SER B N 1
ATOM 2969 C CA . SER B 1 40 ? -18.922 60.079 -22.904 1.00 12.99 20 SER B CA 1
ATOM 2970 C C . SER B 1 40 ? -18.095 59.600 -21.712 1.00 14.02 20 SER B C 1
ATOM 2971 O O . SER B 1 40 ? -17.578 58.469 -21.800 1.00 14.48 20 SER B O 1
ATOM 2974 N N . LEU B 1 41 ? -17.914 60.421 -20.662 1.00 13.07 21 LEU B N 1
ATOM 2975 C CA . LEU B 1 41 ? -17.051 60.066 -19.491 1.00 12.97 21 LEU B CA 1
ATOM 2976 C C . LEU B 1 41 ? -17.896 59.643 -18.302 1.00 13.58 21 LEU B C 1
ATOM 2977 O O . LEU B 1 41 ? -17.307 59.398 -17.188 1.00 12.22 21 LEU B O 1
ATOM 2982 N N . ALA B 1 42 ? -19.194 59.456 -18.517 1.00 13.77 22 ALA B N 1
ATOM 2983 C CA . ALA B 1 42 ? -20.159 59.269 -17.417 1.00 14.91 22 ALA B CA 1
ATOM 2984 C C . ALA B 1 42 ? -19.910 57.976 -16.654 1.00 12.86 22 ALA B C 1
ATOM 2985 O O . ALA B 1 42 ? -20.386 57.914 -15.507 1.00 13.53 22 ALA B O 1
ATOM 2987 N N . GLY B 1 43 ? -19.191 56.998 -17.231 1.00 12.55 23 GLY B N 1
ATOM 2988 C CA . GLY B 1 43 ? -18.887 55.737 -16.561 1.00 13.75 23 GLY B CA 1
ATOM 2989 C C . GLY B 1 43 ? -17.493 55.697 -15.939 1.00 14.75 23 GLY B C 1
ATOM 2990 O O . GLY B 1 43 ? -17.148 54.657 -15.375 1.00 15.41 23 GLY B O 1
ATOM 2991 N N . ILE B 1 44 ? -16.736 56.790 -15.943 1.00 12.97 24 ILE B N 1
ATOM 2992 C CA . ILE B 1 44 ? -15.298 56.737 -15.586 1.00 13.22 24 ILE B CA 1
ATOM 2993 C C . ILE B 1 44 ? -15.033 57.585 -14.338 1.00 11.54 24 ILE B C 1
ATOM 2994 O O . ILE B 1 44 ? -15.077 58.799 -14.381 1.00 11.72 24 ILE B O 1
ATOM 2999 N N . PRO B 1 45 ? -14.769 56.952 -13.205 1.00 12.35 25 PRO B N 1
ATOM 3000 C CA . PRO B 1 45 ? -14.595 57.669 -11.958 1.00 12.54 25 PRO B CA 1
ATOM 3001 C C . PRO B 1 45 ? -13.500 58.742 -12.061 1.00 10.72 25 PRO B C 1
ATOM 3002 O O . PRO B 1 45 ? -12.523 58.577 -12.815 1.00 10.08 25 PRO B O 1
ATOM 3006 N N . ALA B 1 46 ? -13.681 59.825 -11.299 1.00 10.02 26 ALA B N 1
ATOM 3007 C CA . ALA B 1 46 ? -12.825 61.014 -11.381 1.00 10.77 26 ALA B CA 1
ATOM 3008 C C . ALA B 1 46 ? -11.345 60.615 -11.283 1.00 10.36 26 ALA B C 1
ATOM 3009 O O . ALA B 1 46 ? -10.549 61.131 -12.037 1.00 9.94 26 ALA B O 1
ATOM 3011 N N . PRO B 1 47 ? -10.911 59.746 -10.356 1.00 11.22 27 PRO B N 1
ATOM 3012 C CA . PRO B 1 47 ? -9.484 59.427 -10.243 1.00 11.44 27 PRO B CA 1
ATOM 3013 C C . PRO B 1 47 ? -8.898 58.689 -11.434 1.00 11.57 27 PRO B C 1
ATOM 3014 O O . PRO B 1 47 ? -7.694 58.822 -11.667 1.00 11.74 27 PRO B O 1
ATOM 3018 N N . GLU B 1 48 ? -9.747 57.994 -12.210 1.00 10.95 28 GLU B N 1
ATOM 3019 C CA . GLU B 1 48 ? -9.272 57.367 -13.473 1.00 12.07 28 GLU B CA 1
ATOM 3020 C C . GLU B 1 48 ? -9.069 58.470 -14.510 1.00 10.79 28 GLU B C 1
ATOM 3021 O O . GLU B 1 48 ? -8.144 58.309 -15.336 1.00 11.07 28 GLU B O 1
ATOM 3027 N N . LEU B 1 49 ? -9.869 59.538 -14.514 1.00 10.23 29 LEU B N 1
ATOM 3028 C CA . LEU B 1 49 ? -9.592 60.680 -15.430 1.00 10.74 29 LEU B CA 1
ATOM 3029 C C . LEU B 1 49 ? -8.261 61.359 -15.027 1.00 10.68 29 LEU B C 1
ATOM 3030 O O . LEU B 1 49 ? -7.434 61.656 -15.913 1.00 11.42 29 LEU B O 1
ATOM 3035 N N . GLY B 1 50 ? -8.069 61.615 -13.741 1.00 11.14 30 GLY B N 1
ATOM 3036 C CA . GLY B 1 50 ? -6.785 62.113 -13.199 1.00 11.09 30 GLY B CA 1
ATOM 3037 C C . GLY B 1 50 ? -5.622 61.213 -13.584 1.00 11.32 30 GLY B C 1
ATOM 3038 O O . GLY B 1 50 ? -4.567 61.733 -14.000 1.00 12.12 30 GLY B O 1
ATOM 3039 N N . ALA B 1 51 ? -5.787 59.891 -13.484 1.00 11.99 31 ALA B N 1
ATOM 3040 C CA . ALA B 1 51 ? -4.665 58.967 -13.756 1.00 11.97 31 ALA B CA 1
ATOM 3041 C C . ALA B 1 51 ? -4.236 59.126 -15.213 1.00 11.85 31 ALA B C 1
ATOM 3042 O O . ALA B 1 51 ? -3.018 59.104 -15.515 1.00 12.93 31 ALA B O 1
ATOM 3044 N N . ALA B 1 52 ? -5.226 59.273 -16.108 1.00 11.62 32 ALA B N 1
ATOM 3045 C CA . ALA B 1 52 ? -4.950 59.354 -17.557 1.00 12.18 32 ALA B CA 1
ATOM 3046 C C . ALA B 1 52 ? -4.154 60.628 -17.847 1.00 12.65 32 ALA B C 1
ATOM 3047 O O . ALA B 1 52 ? -3.218 60.574 -18.680 1.00 12.29 32 ALA B O 1
ATOM 3049 N N . VAL B 1 53 ? -4.444 61.746 -17.170 1.00 12.43 33 VAL B N 1
ATOM 3050 C CA . VAL B 1 53 ? -3.679 62.974 -17.494 1.00 12.26 33 VAL B CA 1
ATOM 3051 C C . VAL B 1 53 ? -2.290 62.894 -16.839 1.00 13.44 33 VAL B C 1
ATOM 3052 O O . VAL B 1 53 ? -1.362 63.433 -17.438 1.00 14.69 33 VAL B O 1
ATOM 3056 N N . ILE B 1 54 ? -2.153 62.301 -15.654 1.00 13.05 34 ILE B N 1
ATOM 3057 C CA . ILE B 1 54 ? -0.815 62.095 -15.037 1.00 14.23 34 ILE B CA 1
ATOM 3058 C C . ILE B 1 54 ? 0.066 61.256 -15.978 1.00 14.20 34 ILE B C 1
ATOM 3059 O O . ILE B 1 54 ? 1.216 61.648 -16.251 1.00 14.16 34 ILE B O 1
ATOM 3064 N N . ARG B 1 55 ? -0.437 60.130 -16.463 1.00 15.13 35 ARG B N 1
ATOM 3065 C CA . ARG B 1 55 ? 0.350 59.296 -17.392 1.00 17.49 35 ARG B CA 1
ATOM 3066 C C . ARG B 1 55 ? 0.821 60.127 -18.571 1.00 15.79 35 ARG B C 1
ATOM 3067 O O . ARG B 1 55 ? 1.993 59.997 -18.920 1.00 15.61 35 ARG B O 1
ATOM 3075 N N . ARG B 1 56 ? -0.050 60.935 -19.167 1.00 15.45 36 ARG B N 1
ATOM 3076 C CA . ARG B 1 56 ? 0.320 61.719 -20.363 1.00 16.63 36 ARG B CA 1
ATOM 3077 C C . ARG B 1 56 ? 1.453 62.693 -20.010 1.00 14.79 36 ARG B C 1
ATOM 3078 O O . ARG B 1 56 ? 2.386 62.832 -20.796 1.00 15.06 36 ARG B O 1
ATOM 3086 N N . LEU B 1 57 ? 1.383 63.393 -18.885 1.00 14.08 37 LEU B N 1
ATOM 3087 C CA . LEU B 1 57 ? 2.457 64.358 -18.520 1.00 13.87 37 LEU B CA 1
ATOM 3088 C C . LEU B 1 57 ? 3.804 63.638 -18.494 1.00 14.57 37 LEU B C 1
ATOM 3089 O O . LEU B 1 57 ? 4.797 64.206 -18.997 1.00 15.75 37 LEU B O 1
ATOM 3094 N N . LEU B 1 58 ? 3.851 62.456 -17.906 1.00 15.78 38 LEU B N 1
ATOM 3095 C CA . LEU B 1 58 ? 5.124 61.683 -17.809 1.00 17.34 38 LEU B CA 1
ATOM 3096 C C . LEU B 1 58 ? 5.542 61.201 -19.216 1.00 17.56 38 LEU B C 1
ATOM 3097 O O . LEU B 1 58 ? 6.768 61.247 -19.543 1.00 17.22 38 LEU B O 1
ATOM 3102 N N . GLU B 1 59 ? 4.600 60.753 -20.047 1.00 18.21 39 GLU B N 1
ATOM 3103 C CA . GLU B 1 59 ? 4.918 60.387 -21.465 1.00 21.07 39 GLU B CA 1
ATOM 3104 C C . GLU B 1 59 ? 5.498 61.586 -22.223 1.00 19.31 39 GLU B C 1
ATOM 3105 O O . GLU B 1 59 ? 6.466 61.433 -22.952 1.00 18.58 39 GLU B O 1
ATOM 3111 N N . GLN B 1 60 ? 4.932 62.763 -22.054 1.00 19.87 40 GLN B N 1
ATOM 3112 C CA . GLN B 1 60 ? 5.308 63.956 -22.845 1.00 19.81 40 GLN B CA 1
ATOM 3113 C C . GLN B 1 60 ? 6.722 64.386 -22.463 1.00 20.99 40 GLN B C 1
ATOM 3114 O O . GLN B 1 60 ? 7.372 64.958 -23.324 1.00 25.15 40 GLN B O 1
ATOM 3120 N N . THR B 1 61 ? 7.150 64.149 -21.224 1.00 19.06 41 THR B N 1
ATOM 3121 C CA . THR B 1 61 ? 8.466 64.593 -20.732 1.00 17.82 41 THR B CA 1
ATOM 3122 C C . THR B 1 61 ? 9.478 63.432 -20.692 1.00 18.80 41 THR B C 1
ATOM 3123 O O . THR B 1 61 ? 10.641 63.702 -20.351 1.00 20.61 41 THR B O 1
ATOM 3127 N N . GLY B 1 62 ? 9.050 62.170 -20.825 1.00 18.02 42 GLY B N 1
ATOM 3128 C CA . GLY B 1 62 ? 9.923 61.000 -20.613 1.00 17.68 42 GLY B CA 1
ATOM 3129 C C . GLY B 1 62 ? 10.407 60.919 -19.179 1.00 18.34 42 GLY B C 1
ATOM 3130 O O . GLY B 1 62 ? 11.415 60.292 -18.927 1.00 16.84 42 GLY B O 1
ATOM 3131 N N . LEU B 1 63 ? 9.642 61.465 -18.233 1.00 16.80 43 LEU B N 1
ATOM 3132 C CA . LEU B 1 63 ? 10.083 61.527 -16.822 1.00 19.04 43 LEU B CA 1
ATOM 3133 C C . LEU B 1 63 ? 9.831 60.186 -16.152 1.00 18.63 43 LEU B C 1
ATOM 3134 O O . LEU B 1 63 ? 8.674 59.734 -16.164 1.00 20.93 43 LEU B O 1
ATOM 3139 N N . ASP B 1 64 ? 10.837 59.651 -15.473 1.00 18.61 44 ASP B N 1
ATOM 3140 C CA . ASP B 1 64 ? 10.653 58.517 -14.545 1.00 22.24 44 ASP B CA 1
ATOM 3141 C C . ASP B 1 64 ? 9.648 58.903 -13.448 1.00 19.27 44 ASP B C 1
ATOM 3142 O O . ASP B 1 64 ? 9.815 59.969 -12.840 1.00 20.08 44 ASP B O 1
ATOM 3147 N N . ALA B 1 65 ? 8.673 58.037 -13.207 1.00 17.94 45 ALA B N 1
ATOM 3148 C CA . ALA B 1 65 ? 7.556 58.249 -12.265 1.00 18.51 45 ALA B CA 1
ATOM 3149 C C . ALA B 1 65 ? 8.112 58.520 -10.860 1.00 20.08 45 ALA B C 1
ATOM 3150 O O . ALA B 1 65 ? 7.474 59.290 -10.119 1.00 21.42 45 ALA B O 1
ATOM 3152 N N . GLY B 1 66 ? 9.271 57.950 -10.531 1.00 18.90 46 GLY B N 1
ATOM 3153 C CA . GLY B 1 66 ? 9.953 58.104 -9.234 1.00 19.21 46 GLY B CA 1
ATOM 3154 C C . GLY B 1 66 ? 10.435 59.523 -8.996 1.00 20.54 46 GLY B C 1
ATOM 3155 O O . GLY B 1 66 ? 10.821 59.812 -7.865 1.00 20.74 46 GLY B O 1
ATOM 3156 N N . GLN B 1 67 ? 10.504 60.366 -10.026 1.00 18.21 47 GLN B N 1
ATOM 3157 C CA . GLN B 1 67 ? 11.004 61.759 -9.883 1.00 18.75 47 GLN B CA 1
ATOM 3158 C C . GLN B 1 67 ? 9.870 62.668 -9.364 1.00 16.41 47 GLN B C 1
ATOM 3159 O O . GLN B 1 67 ? 10.143 63.826 -9.056 1.00 15.94 47 GLN B O 1
ATOM 3165 N N . VAL B 1 68 ? 8.615 62.220 -9.341 1.00 15.31 48 VAL B N 1
ATOM 3166 C CA . VAL B 1 68 ? 7.504 63.078 -8.838 1.00 14.15 48 VAL B CA 1
ATOM 3167 C C . VAL B 1 68 ? 7.621 63.148 -7.320 1.00 13.29 48 VAL B C 1
ATOM 3168 O O . VAL B 1 68 ? 7.628 62.078 -6.697 1.00 13.40 48 VAL B O 1
ATOM 3172 N N . ASP B 1 69 ? 7.560 64.342 -6.728 1.00 12.13 49 ASP B N 1
ATOM 3173 C CA . ASP B 1 69 ? 7.650 64.522 -5.256 1.00 12.51 49 ASP B CA 1
ATOM 3174 C C . ASP B 1 69 ? 6.267 64.470 -4.618 1.00 12.18 49 ASP B C 1
ATOM 3175 O O . ASP B 1 69 ? 6.165 64.089 -3.447 1.00 12.56 49 ASP B O 1
ATOM 3180 N N . GLU B 1 70 ? 5.230 64.920 -5.324 1.00 11.91 50 GLU B N 1
ATOM 3181 C CA . GLU B 1 70 ? 3.862 64.980 -4.762 1.00 11.42 50 GLU B CA 1
ATOM 3182 C C . GLU B 1 70 ? 2.846 65.082 -5.898 1.00 10.35 50 GLU B C 1
ATOM 3183 O O . GLU B 1 70 ? 3.152 65.640 -6.967 1.00 10.78 50 GLU B O 1
ATOM 3189 N N . VAL B 1 71 ? 1.651 64.597 -5.601 1.00 10.68 51 VAL B N 1
ATOM 3190 C CA . VAL B 1 71 ? 0.426 64.798 -6.422 1.00 10.36 51 VAL B CA 1
ATOM 3191 C C . VAL B 1 71 ? -0.600 65.584 -5.603 1.00 10.44 51 VAL B C 1
ATOM 3192 O O . VAL B 1 71 ? -0.975 65.149 -4.492 1.00 10.24 51 VAL B O 1
ATOM 3196 N N . ILE B 1 72 ? -1.034 66.719 -6.142 1.00 10.25 52 ILE B N 1
ATOM 3197 C CA . ILE B 1 72 ? -2.009 67.642 -5.508 1.00 10.50 52 ILE B CA 1
ATOM 3198 C C . ILE B 1 72 ? -3.159 67.787 -6.498 1.00 10.26 52 ILE B C 1
ATOM 3199 O O . ILE B 1 72 ? -2.948 68.402 -7.550 1.00 10.52 52 ILE B O 1
ATOM 3204 N N . LEU B 1 73 ? -4.323 67.211 -6.182 1.00 10.32 53 LEU B N 1
ATOM 3205 C CA . LEU B 1 73 ? -5.472 67.247 -7.120 1.00 10.68 53 LEU B CA 1
ATOM 3206 C C . LEU B 1 73 ? -6.715 67.765 -6.430 1.00 10.41 53 LEU B C 1
ATOM 3207 O O . LEU B 1 73 ? -7.061 67.287 -5.334 1.00 10.05 53 LEU B O 1
ATOM 3212 N N . GLY B 1 74 ? -7.361 68.734 -7.069 1.00 9.28 54 GLY B N 1
ATOM 3213 C CA . GLY B 1 74 ? -8.688 69.152 -6.656 1.00 9.39 54 GLY B CA 1
ATOM 3214 C C . GLY B 1 74 ? -9.771 68.149 -7.069 1.00 10.01 54 GLY B C 1
ATOM 3215 O O . GLY B 1 74 ? -9.671 67.531 -8.144 1.00 10.60 54 GLY B O 1
ATOM 3216 N N . GLN B 1 75 ? -10.732 67.960 -6.196 1.00 10.44 55 GLN B N 1
ATOM 3217 C CA . GLN B 1 75 ? -11.983 67.226 -6.501 1.00 10.10 55 GLN B CA 1
ATOM 3218 C C . GLN B 1 75 ? -12.981 67.670 -5.457 1.00 9.58 55 GLN B C 1
ATOM 3219 O O . GLN B 1 75 ? -12.697 67.529 -4.248 1.00 10.85 55 GLN B O 1
ATOM 3225 N N . VAL B 1 76 ? -14.150 68.098 -5.898 1.00 9.49 56 VAL B N 1
ATOM 3226 C CA . VAL B 1 76 ? -15.138 68.640 -4.949 1.00 9.27 56 VAL B CA 1
ATOM 3227 C C . VAL B 1 76 ? -16.069 67.538 -4.475 1.00 9.64 56 VAL B C 1
ATOM 3228 O O . VAL B 1 76 ? -16.418 67.521 -3.264 1.00 9.01 56 VAL B O 1
ATOM 3232 N N . LEU B 1 77 ? -16.535 66.710 -5.399 1.00 9.57 57 LEU B N 1
ATOM 3233 C CA . LEU B 1 77 ? -17.647 65.770 -5.116 1.00 10.42 57 LEU B CA 1
ATOM 3234 C C . LEU B 1 77 ? -17.056 64.391 -4.816 1.00 10.06 57 LEU B C 1
ATOM 3235 O O . LEU B 1 77 ? -16.705 63.681 -5.766 1.00 10.83 57 LEU B O 1
ATOM 3240 N N . THR B 1 78 ? -16.868 64.079 -3.529 1.00 9.39 58 THR B N 1
ATOM 3241 C CA . THR B 1 78 ? -16.084 62.910 -3.086 1.00 10.15 58 THR B CA 1
ATOM 3242 C C . THR B 1 78 ? -16.944 61.932 -2.288 1.00 10.47 58 THR B C 1
ATOM 3243 O O . THR B 1 78 ? -16.381 61.017 -1.730 1.00 10.28 58 THR B O 1
ATOM 3247 N N . ALA B 1 79 ? -18.270 62.050 -2.299 1.00 10.80 59 ALA B N 1
ATOM 3248 C CA . ALA B 1 79 ? -19.144 61.163 -1.515 1.00 10.01 59 ALA B CA 1
ATOM 3249 C C . ALA B 1 79 ? -18.998 59.757 -2.107 1.00 11.98 59 ALA B C 1
ATOM 3250 O O . ALA B 1 79 ? -19.339 59.600 -3.284 1.00 13.65 59 ALA B O 1
ATOM 3252 N N . GLY B 1 80 ? -18.586 58.784 -1.298 1.00 11.55 60 GLY B N 1
ATOM 3253 C CA . GLY B 1 80 ? -18.413 57.398 -1.755 1.00 12.25 60 GLY B CA 1
ATOM 3254 C C . GLY B 1 80 ? -17.265 57.204 -2.734 1.00 11.96 60 GLY B C 1
ATOM 3255 O O . GLY B 1 80 ? -17.143 56.047 -3.304 1.00 10.88 60 GLY B O 1
ATOM 3256 N N . SER B 1 81 ? -16.389 58.205 -2.917 1.00 10.91 61 SER B N 1
ATOM 3257 C CA . SER B 1 81 ? -15.230 58.097 -3.832 1.00 10.35 61 SER B CA 1
ATOM 3258 C C . SER B 1 81 ? -14.106 57.200 -3.278 1.00 10.29 61 SER B C 1
ATOM 3259 O O . SER B 1 81 ? -13.179 56.921 -4.039 1.00 10.75 61 SER B O 1
ATOM 3262 N N . GLY B 1 82 ? -14.146 56.813 -2.011 1.00 9.97 62 GLY B N 1
ATOM 3263 C CA . GLY B 1 82 ? -13.073 56.039 -1.368 1.00 9.34 62 GLY B CA 1
ATOM 3264 C C . GLY B 1 82 ? -12.004 56.968 -0.804 1.00 9.41 62 GLY B C 1
ATOM 3265 O O . GLY B 1 82 ? -12.013 58.202 -1.082 1.00 9.50 62 GLY B O 1
ATOM 3266 N N . GLN B 1 83 ? -11.058 56.402 -0.076 1.00 9.61 63 GLN B N 1
ATOM 3267 C CA . GLN B 1 83 ? -10.011 57.206 0.586 1.00 10.52 63 GLN B CA 1
ATOM 3268 C C . GLN B 1 83 ? -9.206 58.005 -0.461 1.00 10.75 63 GLN B C 1
ATOM 3269 O O . GLN B 1 83 ? -8.623 57.383 -1.366 1.00 11.01 63 GLN B O 1
ATOM 3275 N N . ASN B 1 84 ? -9.099 59.324 -0.242 1.00 11.04 64 ASN B N 1
ATOM 3276 C CA . ASN B 1 84 ? -8.115 60.242 -0.874 1.00 10.70 64 ASN B CA 1
ATOM 3277 C C . ASN B 1 84 ? -8.108 60.062 -2.402 1.00 10.80 64 ASN B C 1
ATOM 3278 O O . ASN B 1 84 ? -7.213 59.428 -2.950 1.00 10.10 64 ASN B O 1
ATOM 3283 N N . PRO B 1 85 ? -9.086 60.660 -3.108 1.00 10.22 65 PRO B N 1
ATOM 3284 C CA . PRO B 1 85 ? -9.144 60.603 -4.566 1.00 10.73 65 PRO B CA 1
ATOM 3285 C C . PRO B 1 85 ? -7.830 60.908 -5.279 1.00 9.95 65 PRO B C 1
ATOM 3286 O O . PRO B 1 85 ? -7.564 60.236 -6.279 1.00 10.04 65 PRO B O 1
ATOM 3290 N N . ALA B 1 86 ? -7.041 61.903 -4.819 1.00 9.97 66 ALA B N 1
ATOM 3291 C CA . ALA B 1 86 ? -5.728 62.236 -5.430 1.00 10.60 66 ALA B CA 1
ATOM 3292 C C . ALA B 1 86 ? -4.769 61.018 -5.355 1.00 11.27 66 ALA B C 1
ATOM 3293 O O . ALA B 1 86 ? -4.038 60.793 -6.316 1.00 11.28 66 ALA B O 1
ATOM 3295 N N . ARG B 1 87 ? -4.714 60.312 -4.224 1.00 11.03 67 ARG B N 1
ATOM 3296 C CA . ARG B 1 87 ? -3.876 59.096 -4.077 1.00 10.81 67 ARG B CA 1
ATOM 3297 C C . ARG B 1 87 ? -4.344 57.995 -5.059 1.00 10.12 67 ARG B C 1
ATOM 3298 O O . ARG B 1 87 ? -3.489 57.343 -5.686 1.00 9.95 67 ARG B O 1
ATOM 3306 N N . GLN B 1 88 ? -5.646 57.820 -5.212 1.00 10.12 68 GLN B N 1
ATOM 3307 C CA . GLN B 1 88 ? -6.214 56.866 -6.203 1.00 10.45 68 GLN B CA 1
ATOM 3308 C C . GLN B 1 88 ? -5.716 57.225 -7.597 1.00 10.62 68 GLN B C 1
ATOM 3309 O O . GLN B 1 88 ? -5.277 56.298 -8.325 1.00 10.76 68 GLN B O 1
ATOM 3315 N N . ALA B 1 89 ? -5.740 58.506 -7.997 1.00 10.00 69 ALA B N 1
ATOM 3316 C CA . ALA B 1 89 ? -5.266 58.924 -9.339 1.00 11.42 69 ALA B CA 1
ATOM 3317 C C . ALA B 1 89 ? -3.766 58.616 -9.500 1.00 11.50 69 ALA B C 1
ATOM 3318 O O . ALA B 1 89 ? -3.339 58.073 -10.514 1.00 12.81 69 ALA B O 1
ATOM 3320 N N . ALA B 1 90 ? -2.977 58.955 -8.485 1.00 12.13 70 ALA B N 1
ATOM 3321 C CA . ALA B 1 90 ? -1.507 58.757 -8.516 1.00 12.40 70 ALA B CA 1
ATOM 3322 C C . ALA B 1 90 ? -1.169 57.264 -8.667 1.00 12.21 70 ALA B C 1
ATOM 3323 O O . ALA B 1 90 ? -0.340 56.895 -9.537 1.00 12.52 70 ALA B O 1
ATOM 3325 N N . ILE B 1 91 ? -1.789 56.409 -7.861 1.00 12.47 71 ILE B N 1
ATOM 3326 C CA . ILE B 1 91 ? -1.500 54.943 -7.884 1.00 13.62 71 ILE B CA 1
ATOM 3327 C C . ILE B 1 91 ? -1.974 54.370 -9.231 1.00 14.83 71 ILE B C 1
ATOM 3328 O O . ILE B 1 91 ? -1.242 53.571 -9.871 1.00 14.47 71 ILE B O 1
ATOM 3333 N N . LYS B 1 92 ? -3.164 54.755 -9.673 1.00 15.60 72 LYS B N 1
ATOM 3334 C CA . LYS B 1 92 ? -3.727 54.247 -10.936 1.00 16.10 72 LYS B CA 1
ATOM 3335 C C . LYS B 1 92 ? -2.898 54.696 -12.134 1.00 14.63 72 LYS B C 1
ATOM 3336 O O . LYS B 1 92 ? -2.889 53.936 -13.135 1.00 14.09 72 LYS B O 1
ATOM 3342 N N . ALA B 1 93 ? -2.220 55.836 -12.052 1.00 12.60 73 ALA B N 1
ATOM 3343 C CA . ALA B 1 93 ? -1.308 56.350 -13.092 1.00 13.70 73 ALA B CA 1
ATOM 3344 C C . ALA B 1 93 ? 0.005 55.564 -13.136 1.00 15.14 73 ALA B C 1
ATOM 3345 O O . ALA B 1 93 ? 0.800 55.838 -14.074 1.00 15.95 73 ALA B O 1
ATOM 3347 N N . GLY B 1 94 ? 0.250 54.704 -12.154 1.00 15.60 74 GLY B N 1
ATOM 3348 C CA . GLY B 1 94 ? 1.505 53.936 -12.073 1.00 17.26 74 GLY B CA 1
ATOM 3349 C C . GLY B 1 94 ? 2.606 54.681 -11.317 1.00 17.64 74 GLY B C 1
ATOM 3350 O O . GLY B 1 94 ? 3.795 54.308 -11.464 1.00 18.11 74 GLY B O 1
ATOM 3351 N N . LEU B 1 95 ? 2.282 55.699 -10.526 1.00 14.84 75 LEU B N 1
ATOM 3352 C CA . LEU B 1 95 ? 3.345 56.380 -9.730 1.00 15.80 75 LEU B CA 1
ATOM 3353 C C . LEU B 1 95 ? 3.662 55.449 -8.566 1.00 14.50 75 LEU B C 1
ATOM 3354 O O . LEU B 1 95 ? 2.735 54.843 -8.067 1.00 15.29 75 LEU B O 1
ATOM 3359 N N . PRO B 1 96 ? 4.925 55.355 -8.107 1.00 14.11 76 PRO B N 1
ATOM 3360 C CA . PRO B 1 96 ? 5.259 54.440 -7.021 1.00 15.16 76 PRO B CA 1
ATOM 3361 C C . PRO B 1 96 ? 4.545 54.828 -5.709 1.00 14.63 76 PRO B C 1
ATOM 3362 O O . PRO B 1 96 ? 4.154 55.998 -5.549 1.00 13.57 76 PRO B O 1
ATOM 3366 N N . VAL B 1 97 ? 4.419 53.876 -4.779 1.00 14.40 77 VAL B N 1
ATOM 3367 C CA . VAL B 1 97 ? 3.697 54.088 -3.500 1.00 14.53 77 VAL B CA 1
ATOM 3368 C C . VAL B 1 97 ? 4.409 55.191 -2.694 1.00 14.17 77 VAL B C 1
ATOM 3369 O O . VAL B 1 97 ? 3.747 55.803 -1.810 1.00 13.07 77 VAL B O 1
ATOM 3373 N N . GLY B 1 98 ? 5.691 55.445 -2.992 1.00 13.64 78 GLY B N 1
ATOM 3374 C CA . GLY B 1 98 ? 6.508 56.435 -2.280 1.00 14.02 78 GLY B CA 1
ATOM 3375 C C . GLY B 1 98 ? 6.114 57.865 -2.601 1.00 13.55 78 GLY B C 1
ATOM 3376 O O . GLY B 1 98 ? 6.525 58.750 -1.860 1.00 14.24 78 GLY B O 1
ATOM 3377 N N . VAL B 1 99 ? 5.288 58.117 -3.617 1.00 13.05 79 VAL B N 1
ATOM 3378 C CA . VAL B 1 99 ? 4.893 59.510 -3.955 1.00 12.99 79 VAL B CA 1
ATOM 3379 C C . VAL B 1 99 ? 3.676 59.885 -3.112 1.00 13.16 79 VAL B C 1
ATOM 3380 O O . VAL B 1 99 ? 2.626 59.266 -3.209 1.00 12.86 79 VAL B O 1
ATOM 3384 N N . PRO B 1 100 ? 3.767 60.905 -2.253 1.00 13.28 80 PRO B N 1
ATOM 3385 C CA . PRO B 1 100 ? 2.620 61.318 -1.450 1.00 12.91 80 PRO B CA 1
ATOM 3386 C C . PRO B 1 100 ? 1.600 62.067 -2.322 1.00 12.01 80 PRO B C 1
ATOM 3387 O O . PRO B 1 100 ? 1.967 62.581 -3.382 1.00 12.87 80 PRO B O 1
ATOM 3391 N N . ALA B 1 101 ? 0.351 62.047 -1.894 1.00 10.76 81 ALA B N 1
ATOM 3392 C CA . ALA B 1 101 ? -0.747 62.717 -2.623 1.00 11.16 81 ALA B CA 1
ATOM 3393 C C . ALA B 1 101 ? -1.757 63.257 -1.639 1.00 10.33 81 ALA B C 1
ATOM 3394 O O . ALA B 1 101 ? -1.993 62.629 -0.597 1.00 11.49 81 ALA B O 1
ATOM 3396 N N . MET B 1 102 ? -2.355 64.378 -1.995 1.00 10.10 82 MET B N 1
ATOM 3397 C CA . MET B 1 102 ? -3.479 64.943 -1.230 1.00 10.08 82 MET B CA 1
ATOM 3398 C C . MET B 1 102 ? -4.560 65.468 -2.173 1.00 9.92 82 MET B C 1
ATOM 3399 O O . MET B 1 102 ? -4.245 65.941 -3.262 1.00 9.54 82 MET B O 1
ATOM 3404 N N . THR B 1 103 ? -5.798 65.468 -1.689 1.00 9.72 83 THR B N 1
ATOM 3405 C CA . THR B 1 103 ? -6.963 66.015 -2.406 1.00 10.74 83 THR B CA 1
ATOM 3406 C C . THR B 1 103 ? -7.287 67.367 -1.777 1.00 11.01 83 THR B C 1
ATOM 3407 O O . THR B 1 103 ? -7.121 67.521 -0.524 1.00 10.49 83 THR B O 1
ATOM 3411 N N . LEU B 1 104 ? -7.722 68.324 -2.578 1.00 11.10 84 LEU B N 1
ATOM 3412 C CA . LEU B 1 104 ? -8.219 69.576 -1.975 1.00 12.10 84 LEU B CA 1
ATOM 3413 C C . LEU B 1 104 ? -9.553 69.972 -2.577 1.00 11.04 84 LEU B C 1
ATOM 3414 O O . LEU B 1 104 ? -9.927 69.480 -3.667 1.00 10.35 84 LEU B O 1
ATOM 3419 N N . ASN B 1 105 ? -10.227 70.810 -1.806 1.00 9.65 85 ASN B N 1
ATOM 3420 C CA . ASN B 1 105 ? -11.532 71.388 -2.150 1.00 10.06 85 ASN B CA 1
ATOM 3421 C C . ASN B 1 105 ? -11.526 72.884 -1.830 1.00 9.99 85 ASN B C 1
ATOM 3422 O O . ASN B 1 105 ? -11.754 73.199 -0.635 1.00 9.92 85 ASN B O 1
ATOM 3427 N N . LYS B 1 106 ? -11.407 73.712 -2.875 1.00 9.23 86 LYS B N 1
ATOM 3428 C CA . LYS B 1 106 ? -11.701 75.170 -2.902 1.00 10.11 86 LYS B CA 1
ATOM 3429 C C . LYS B 1 106 ? -12.839 75.308 -3.950 1.00 10.48 86 LYS B C 1
ATOM 3430 O O . LYS B 1 106 ? -12.753 76.185 -4.768 1.00 10.60 86 LYS B O 1
ATOM 3436 N N . VAL B 1 107 ? -13.788 74.347 -3.979 1.00 11.15 87 VAL B N 1
ATOM 3437 C CA . VAL B 1 107 ? -14.975 74.275 -4.892 1.00 10.40 87 VAL B CA 1
ATOM 3438 C C . VAL B 1 107 ? -14.474 74.569 -6.298 1.00 10.10 87 VAL B C 1
ATOM 3439 O O . VAL B 1 107 ? -13.537 73.886 -6.743 1.00 10.09 87 VAL B O 1
ATOM 3443 N N . CYS B 1 108 ? -15.050 75.562 -6.969 1.00 10.09 88 CYS B N 1
ATOM 3444 C CA . CYS B 1 108 ? -14.781 75.859 -8.403 1.00 10.51 88 CYS B CA 1
ATOM 3445 C C . CYS B 1 108 ? -13.318 76.224 -8.634 1.00 9.78 88 CYS B C 1
ATOM 3446 O O . CYS B 1 108 ? -12.804 76.080 -9.761 1.00 10.31 88 CYS B O 1
ATOM 3449 N N . GLY B 1 109 ? -12.602 76.643 -7.602 1.00 10.08 89 GLY B N 1
ATOM 3450 C CA . GLY B 1 109 ? -11.192 77.029 -7.780 1.00 9.36 89 GLY B CA 1
ATOM 3451 C C . GLY B 1 109 ? -10.207 75.915 -7.488 1.00 9.50 89 GLY B C 1
ATOM 3452 O O . GLY B 1 109 ? -8.987 76.145 -7.723 1.00 9.74 89 GLY B O 1
ATOM 3453 N N . SER B 1 110 ? -10.675 74.720 -7.081 1.00 9.54 90 SER B N 1
ATOM 3454 C CA . SER B 1 110 ? -9.806 73.613 -6.610 1.00 8.93 90 SER B CA 1
ATOM 3455 C C . SER B 1 110 ? -8.676 73.337 -7.592 1.00 9.14 90 SER B C 1
ATOM 3456 O O . SER B 1 110 ? -7.489 73.164 -7.156 1.00 8.73 90 SER B O 1
ATOM 3459 N N . GLY B 1 111 ? -8.984 73.211 -8.881 1.00 9.25 91 GLY B N 1
ATOM 3460 C CA . GLY B 1 111 ? -7.998 72.775 -9.881 1.00 9.11 91 GLY B CA 1
ATOM 3461 C C . GLY B 1 111 ? -6.903 73.819 -10.140 1.00 9.38 91 GLY B C 1
ATOM 3462 O O . GLY B 1 111 ? -5.813 73.416 -10.523 1.00 8.59 91 GLY B O 1
ATOM 3463 N N . LEU B 1 112 ? -7.152 75.097 -9.851 1.00 9.54 92 LEU B N 1
ATOM 3464 C CA . LEU B 1 112 ? -6.118 76.138 -9.963 1.00 10.12 92 LEU B CA 1
ATOM 3465 C C . LEU B 1 112 ? -5.364 76.297 -8.630 1.00 10.45 92 LEU B C 1
ATOM 3466 O O . LEU B 1 112 ? -4.104 76.306 -8.660 1.00 11.12 92 LEU B O 1
ATOM 3471 N N . LYS B 1 113 ? -6.072 76.253 -7.511 1.00 10.43 93 LYS B N 1
ATOM 3472 C CA . LYS B 1 113 ? -5.458 76.317 -6.170 1.00 10.03 93 LYS B CA 1
ATOM 3473 C C . LYS B 1 113 ? -4.458 75.165 -6.000 1.00 10.25 93 LYS B C 1
ATOM 3474 O O . LYS B 1 113 ? -3.456 75.350 -5.352 1.00 10.54 93 LYS B O 1
ATOM 3480 N N . ALA B 1 114 ? -4.671 74.016 -6.630 1.00 10.02 94 ALA B N 1
ATOM 3481 C CA . ALA B 1 114 ? -3.711 72.909 -6.607 1.00 10.18 94 ALA B CA 1
ATOM 3482 C C . ALA B 1 114 ? -2.378 73.425 -7.129 1.00 10.05 94 ALA B C 1
ATOM 3483 O O . ALA B 1 114 ? -1.338 73.057 -6.534 1.00 10.18 94 ALA B O 1
ATOM 3485 N N . LEU B 1 115 ? -2.365 74.230 -8.188 1.00 9.70 95 LEU B N 1
ATOM 3486 C CA . LEU B 1 115 ? -1.095 74.734 -8.750 1.00 10.52 95 LEU B CA 1
ATOM 3487 C C . LEU B 1 115 ? -0.488 75.736 -7.756 1.00 10.57 95 LEU B C 1
ATOM 3488 O O . LEU B 1 115 ? 0.741 75.788 -7.638 1.00 11.35 95 LEU B O 1
ATOM 3493 N N . HIS B 1 116 ? -1.304 76.512 -7.057 1.00 10.89 96 HIS B N 1
ATOM 3494 C CA . HIS B 1 116 ? -0.787 77.453 -6.043 1.00 10.60 96 HIS B CA 1
ATOM 3495 C C . HIS B 1 116 ? -0.031 76.663 -4.954 1.00 11.10 96 HIS B C 1
ATOM 3496 O O . HIS B 1 116 ? 1.090 77.094 -4.582 1.00 11.41 96 HIS B O 1
ATOM 3503 N N . LEU B 1 117 ? -0.612 75.557 -4.450 1.00 10.89 97 LEU B N 1
ATOM 3504 C CA . LEU B 1 117 ? 0.016 74.735 -3.379 1.00 11.06 97 LEU B CA 1
ATOM 3505 C C . LEU B 1 117 ? 1.277 74.092 -3.937 1.00 11.04 97 LEU B C 1
ATOM 3506 O O . LEU B 1 117 ? 2.283 74.074 -3.251 1.00 11.36 97 LEU B O 1
ATOM 3511 N N . GLY B 1 118 ? 1.253 73.615 -5.178 1.00 11.02 98 GLY B N 1
ATOM 3512 C CA . GLY B 1 118 ? 2.467 73.026 -5.754 1.00 12.10 98 GLY B CA 1
ATOM 3513 C C . GLY B 1 118 ? 3.582 74.046 -5.922 1.00 11.00 98 GLY B C 1
ATOM 3514 O O . GLY B 1 118 ? 4.779 73.721 -5.639 1.00 10.82 98 GLY B O 1
ATOM 3515 N N . ALA B 1 119 ? 3.221 75.247 -6.344 1.00 11.39 99 ALA B N 1
ATOM 3516 C CA . ALA B 1 119 ? 4.178 76.366 -6.536 1.00 11.95 99 ALA B CA 1
ATOM 3517 C C . ALA B 1 119 ? 4.792 76.671 -5.167 1.00 12.20 99 ALA B C 1
ATOM 3518 O O . ALA B 1 119 ? 6.025 76.829 -5.091 1.00 13.38 99 ALA B O 1
ATOM 3520 N N . GLN B 1 120 ? 3.972 76.744 -4.113 1.00 11.61 100 GLN B N 1
ATOM 3521 C CA . GLN B 1 120 ? 4.484 77.061 -2.756 1.00 12.51 100 GLN B CA 1
ATOM 3522 C C . GLN B 1 120 ? 5.506 76.014 -2.313 1.00 13.16 100 GLN B C 1
ATOM 3523 O O . GLN B 1 120 ? 6.590 76.395 -1.800 1.00 14.41 100 GLN B O 1
ATOM 3529 N N . ALA B 1 121 ? 5.201 74.732 -2.509 1.00 12.12 101 ALA B N 1
ATOM 3530 C CA . ALA B 1 121 ? 6.104 73.641 -2.084 1.00 12.50 101 ALA B CA 1
ATOM 3531 C C . ALA B 1 121 ? 7.421 73.737 -2.845 1.00 12.60 101 ALA B C 1
ATOM 3532 O O . ALA B 1 121 ? 8.494 73.486 -2.280 1.00 13.55 101 ALA B O 1
ATOM 3534 N N . ILE B 1 122 ? 7.354 74.073 -4.116 1.00 11.90 102 ILE B N 1
ATOM 3535 C CA . ILE B 1 122 ? 8.574 74.213 -4.933 1.00 11.85 102 ILE B CA 1
ATOM 3536 C C . ILE B 1 122 ? 9.333 75.493 -4.542 1.00 12.28 102 ILE B C 1
ATOM 3537 O O . ILE B 1 122 ? 10.587 75.361 -4.350 1.00 14.43 102 ILE B O 1
ATOM 3542 N N . ARG B 1 123 ? 8.649 76.620 -4.361 1.00 13.81 103 ARG B N 1
ATOM 3543 C CA . ARG B 1 123 ? 9.317 77.905 -4.031 1.00 15.12 103 ARG B CA 1
ATOM 3544 C C . ARG B 1 123 ? 10.167 77.731 -2.777 1.00 17.06 103 ARG B C 1
ATOM 3545 O O . ARG B 1 123 ? 11.298 78.248 -2.786 1.00 19.10 103 ARG B O 1
ATOM 3553 N N . CYS B 1 124 ? 9.673 77.056 -1.749 1.00 15.20 104 CYS B N 1
ATOM 3554 C CA . CYS B 1 124 ? 10.414 77.004 -0.468 1.00 18.37 104 CYS B CA 1
ATOM 3555 C C . CYS B 1 124 ? 11.281 75.731 -0.358 1.00 17.87 104 CYS B C 1
ATOM 3556 O O . CYS B 1 124 ? 11.846 75.477 0.736 1.00 19.87 104 CYS B O 1
ATOM 3559 N N . GLY B 1 125 ? 11.420 74.959 -1.441 1.00 17.17 105 GLY B N 1
ATOM 3560 C CA . GLY B 1 125 ? 12.374 73.833 -1.503 1.00 17.54 105 GLY B CA 1
ATOM 3561 C C . GLY B 1 125 ? 11.841 72.555 -0.885 1.00 17.13 105 GLY B C 1
ATOM 3562 O O . GLY B 1 125 ? 12.626 71.638 -0.692 1.00 16.63 105 GLY B O 1
ATOM 3563 N N . ASP B 1 126 ? 10.537 72.431 -0.624 1.00 14.09 106 ASP B N 1
ATOM 3564 C CA . ASP B 1 126 ? 9.986 71.166 -0.089 1.00 14.42 106 ASP B CA 1
ATOM 3565 C C . ASP B 1 126 ? 9.926 70.087 -1.177 1.00 14.24 106 ASP B C 1
ATOM 3566 O O . ASP B 1 126 ? 9.760 68.905 -0.843 1.00 15.28 106 ASP B O 1
ATOM 3571 N N . ALA B 1 127 ? 9.906 70.491 -2.435 1.00 14.77 107 ALA B N 1
ATOM 3572 C CA . ALA B 1 127 ? 9.739 69.588 -3.587 1.00 13.37 107 ALA B CA 1
ATOM 3573 C C . ALA B 1 127 ? 10.434 70.222 -4.788 1.00 14.27 107 ALA B C 1
ATOM 3574 O O . ALA B 1 127 ? 10.552 71.459 -4.847 1.00 12.59 107 ALA B O 1
ATOM 3576 N N . GLU B 1 128 ? 10.793 69.400 -5.772 1.00 13.61 108 GLU B N 1
ATOM 3577 C CA . GLU B 1 128 ? 11.311 69.880 -7.073 1.00 14.98 108 GLU B CA 1
ATOM 3578 C C . GLU B 1 128 ? 10.347 69.551 -8.209 1.00 12.64 108 GLU B C 1
ATOM 3579 O O . GLU B 1 128 ? 10.499 70.176 -9.269 1.00 13.72 108 GLU B O 1
ATOM 3585 N N . VAL B 1 129 ? 9.505 68.536 -8.046 1.00 12.65 109 VAL B N 1
ATOM 3586 C CA . VAL B 1 129 ? 8.582 68.090 -9.127 1.00 12.54 109 VAL B CA 1
ATOM 3587 C C . VAL B 1 129 ? 7.205 67.814 -8.518 1.00 12.60 109 VAL B C 1
ATOM 3588 O O . VAL B 1 129 ? 7.118 66.955 -7.643 1.00 12.64 109 VAL B O 1
ATOM 3592 N N . ILE B 1 130 ? 6.163 68.447 -9.041 1.00 13.08 110 ILE B N 1
ATOM 3593 C CA . ILE B 1 130 ? 4.789 68.241 -8.527 1.00 12.04 110 ILE B CA 1
ATOM 3594 C C . ILE B 1 130 ? 3.823 68.107 -9.697 1.00 12.06 110 ILE B C 1
ATOM 3595 O O . ILE B 1 130 ? 3.852 68.914 -10.635 1.00 11.96 110 ILE B O 1
ATOM 3600 N N . VAL B 1 131 ? 2.951 67.124 -9.584 1.00 10.99 111 VAL B N 1
ATOM 3601 C CA . VAL B 1 131 ? 1.749 67.033 -10.446 1.00 11.70 111 VAL B CA 1
ATOM 3602 C C . VAL B 1 131 ? 0.619 67.769 -9.742 1.00 10.89 111 VAL B C 1
ATOM 3603 O O . VAL B 1 131 ? 0.277 67.412 -8.602 1.00 10.38 111 VAL B O 1
ATOM 3607 N N . ALA B 1 132 ? 0.031 68.761 -10.398 1.00 11.17 112 ALA B N 1
ATOM 3608 C CA . ALA B 1 132 ? -1.046 69.567 -9.829 1.00 11.75 112 ALA B CA 1
ATOM 3609 C C . ALA B 1 132 ? -2.148 69.727 -10.868 1.00 10.55 112 ALA B C 1
ATOM 3610 O O . ALA B 1 132 ? -1.863 69.937 -12.043 1.00 11.72 112 ALA B O 1
ATOM 3612 N N . GLY B 1 133 ? -3.374 69.671 -10.400 1.00 11.34 113 GLY B N 1
ATOM 3613 C CA . GLY B 1 133 ? -4.559 69.931 -11.207 1.00 11.62 113 GLY B CA 1
ATOM 3614 C C . GLY B 1 133 ? -5.821 69.559 -10.476 1.00 11.39 113 GLY B C 1
ATOM 3615 O O . GLY B 1 133 ? -5.898 69.715 -9.246 1.00 10.40 113 GLY B O 1
ATOM 3616 N N . GLY B 1 134 ? -6.803 69.065 -11.232 1.00 10.18 114 GLY B N 1
ATOM 3617 C CA . GLY B 1 134 ? -8.076 68.643 -10.650 1.00 9.61 114 GLY B CA 1
ATOM 3618 C C . GLY B 1 134 ? -8.801 67.641 -11.546 1.00 9.49 114 GLY B C 1
ATOM 3619 O O . GLY B 1 134 ? -8.426 67.453 -12.725 1.00 10.66 114 GLY B O 1
ATOM 3620 N N . GLN B 1 135 ? -9.846 67.069 -10.988 1.00 9.67 115 GLN B N 1
ATOM 3621 C CA . GLN B 1 135 ? -10.611 65.964 -11.608 1.00 9.44 115 GLN B CA 1
ATOM 3622 C C . GLN B 1 135 ? -12.021 66.045 -11.034 1.00 9.85 115 GLN B C 1
ATOM 3623 O O . GLN B 1 135 ? -12.174 66.361 -9.816 1.00 9.58 115 GLN B O 1
ATOM 3629 N N . GLU B 1 136 ? -13.034 65.794 -11.871 1.00 9.73 116 GLU B N 1
ATOM 3630 C CA . GLU B 1 136 ? -14.419 65.755 -11.394 1.00 9.39 116 GLU B CA 1
ATOM 3631 C C . GLU B 1 136 ? -15.260 64.894 -12.325 1.00 9.41 116 GLU B C 1
ATOM 3632 O O . GLU B 1 136 ? -15.115 65.019 -13.540 1.00 10.66 116 GLU B O 1
ATOM 3638 N N . ASN B 1 137 ? -16.078 64.039 -11.739 1.00 9.65 117 ASN B N 1
ATOM 3639 C CA . ASN B 1 137 ? -17.120 63.319 -12.487 1.00 9.64 117 ASN B CA 1
ATOM 3640 C C . ASN B 1 137 ? -18.456 63.684 -11.868 1.00 9.35 117 ASN B C 1
ATOM 3641 O O . ASN B 1 137 ? -18.844 63.097 -10.861 1.00 10.22 117 ASN B O 1
ATOM 3646 N N . MET B 1 138 ? -19.112 64.683 -12.441 1.00 9.91 118 MET B N 1
ATOM 3647 C CA . MET B 1 138 ? -20.381 65.141 -11.866 1.00 10.47 118 MET B CA 1
ATOM 3648 C C . MET B 1 138 ? -21.472 64.105 -12.175 1.00 10.28 118 MET B C 1
ATOM 3649 O O . MET B 1 138 ? -22.318 63.905 -11.313 1.00 10.30 118 MET B O 1
ATOM 3654 N N . SER B 1 139 ? -21.380 63.429 -13.321 1.00 11.55 119 SER B N 1
ATOM 3655 C CA . SER B 1 139 ? -22.321 62.357 -13.736 1.00 10.80 119 SER B CA 1
ATOM 3656 C C . SER B 1 139 ? -22.417 61.294 -12.640 1.00 11.38 119 SER B C 1
ATOM 3657 O O . SER B 1 139 ? -23.540 60.780 -12.400 1.00 12.02 119 SER B O 1
ATOM 3660 N N . LEU B 1 140 ? -21.295 60.967 -11.987 1.00 10.75 120 LEU B N 1
ATOM 3661 C CA . LEU B 1 140 ? -21.189 59.889 -10.985 1.00 11.37 120 LEU B CA 1
ATOM 3662 C C . LEU B 1 140 ? -21.371 60.409 -9.549 1.00 11.18 120 LEU B C 1
ATOM 3663 O O . LEU B 1 140 ? -21.395 59.583 -8.607 1.00 10.63 120 LEU B O 1
ATOM 3668 N N . ALA B 1 141 ? -21.538 61.704 -9.337 1.00 11.22 121 ALA B N 1
ATOM 3669 C CA . ALA B 1 141 ? -21.807 62.187 -7.965 1.00 11.47 121 ALA B CA 1
ATOM 3670 C C . ALA B 1 141 ? -23.091 61.530 -7.455 1.00 11.38 121 ALA B C 1
ATOM 3671 O O . ALA B 1 141 ? -24.108 61.590 -8.139 1.00 12.00 121 ALA B O 1
ATOM 3673 N N . PRO B 1 142 ? -23.075 60.865 -6.277 1.00 11.48 122 PRO B N 1
ATOM 3674 C CA . PRO B 1 142 ? -24.236 60.126 -5.810 1.00 11.52 122 PRO B CA 1
ATOM 3675 C C . PRO B 1 142 ? -25.251 60.947 -5.005 1.00 12.71 122 PRO B C 1
ATOM 3676 O O . PRO B 1 142 ? -24.963 62.051 -4.502 1.00 12.58 122 PRO B O 1
ATOM 3680 N N . TYR B 1 143 ? -26.387 60.312 -4.792 1.00 11.48 123 TYR B N 1
ATOM 3681 C CA . TYR B 1 143 ? -27.396 60.720 -3.806 1.00 11.15 123 TYR B CA 1
ATOM 3682 C C . TYR B 1 143 ? -26.880 60.271 -2.439 1.00 11.92 123 TYR B C 1
ATOM 3683 O O . TYR B 1 143 ? -26.251 59.212 -2.309 1.00 12.84 123 TYR B O 1
ATOM 3692 N N . VAL B 1 144 ? -27.291 61.035 -1.443 1.00 12.32 124 VAL B N 1
ATOM 3693 C CA . VAL B 1 144 ? -26.863 60.908 -0.025 1.00 14.27 124 VAL B CA 1
ATOM 3694 C C . VAL B 1 144 ? -28.100 60.871 0.841 1.00 13.05 124 VAL B C 1
ATOM 3695 O O . VAL B 1 144 ? -29.090 61.568 0.500 1.00 12.90 124 VAL B O 1
ATOM 3699 N N . MET B 1 145 ? -28.094 60.068 1.915 1.00 12.28 125 MET B N 1
ATOM 3700 C CA . MET B 1 145 ? -29.295 59.922 2.762 1.00 13.72 125 MET B CA 1
ATOM 3701 C C . MET B 1 145 ? -28.957 60.304 4.192 1.00 13.63 125 MET B C 1
ATOM 3702 O O . MET B 1 145 ? -28.798 59.435 5.068 1.00 12.86 125 MET B O 1
ATOM 3707 N N . PRO B 1 146 ? -28.951 61.615 4.521 1.00 13.17 126 PRO B N 1
ATOM 3708 C CA . PRO B 1 146 ? -28.757 62.023 5.898 1.00 13.80 126 PRO B CA 1
ATOM 3709 C C . PRO B 1 146 ? -29.842 61.452 6.811 1.00 13.75 126 PRO B C 1
ATOM 3710 O O . PRO B 1 146 ? -31.011 61.382 6.408 1.00 15.44 126 PRO B O 1
ATOM 3714 N N . GLY B 1 147 ? -29.471 61.176 8.054 1.00 12.72 127 GLY B N 1
ATOM 3715 C CA . GLY B 1 147 ? -30.415 60.752 9.085 1.00 12.28 127 GLY B CA 1
ATOM 3716 C C . GLY B 1 147 ? -30.683 59.264 9.071 1.00 12.07 127 GLY B C 1
ATOM 3717 O O . GLY B 1 147 ? -31.117 58.787 10.150 1.00 14.31 127 GLY B O 1
ATOM 3718 N N . ALA B 1 148 ? -30.396 58.527 7.989 1.00 11.55 128 ALA B N 1
ATOM 3719 C CA . ALA B 1 148 ? -30.655 57.062 7.952 1.00 11.27 128 ALA B CA 1
ATOM 3720 C C . ALA B 1 148 ? -29.741 56.378 8.978 1.00 10.31 128 ALA B C 1
ATOM 3721 O O . ALA B 1 148 ? -30.134 55.346 9.563 1.00 11.45 128 ALA B O 1
ATOM 3723 N N . ARG B 1 149 ? -28.567 56.945 9.260 1.00 9.84 129 ARG B N 1
ATOM 3724 C CA . ARG B 1 149 ? -27.642 56.296 10.235 1.00 10.21 129 ARG B CA 1
ATOM 3725 C C . ARG B 1 149 ? -28.309 56.215 11.623 1.00 9.80 129 ARG B C 1
ATOM 3726 O O . ARG B 1 149 ? -28.255 55.136 12.269 1.00 10.70 129 ARG B O 1
ATOM 3734 N N . THR B 1 150 ? -28.919 57.291 12.082 1.00 10.88 130 THR B N 1
ATOM 3735 C CA . THR B 1 150 ? -29.418 57.409 13.466 1.00 12.25 130 THR B CA 1
ATOM 3736 C C . THR B 1 150 ? -30.926 57.211 13.518 1.00 12.53 130 THR B C 1
ATOM 3737 O O . THR B 1 150 ? -31.441 56.905 14.609 1.00 13.70 130 THR B O 1
ATOM 3741 N N . GLY B 1 151 ? -31.612 57.325 12.391 1.00 12.10 131 GLY B N 1
ATOM 3742 C CA . GLY B 1 151 ? -33.060 57.054 12.358 1.00 11.81 131 GLY B CA 1
ATOM 3743 C C . GLY B 1 151 ? -33.838 58.256 11.860 1.00 13.40 131 GLY B C 1
ATOM 3744 O O . GLY B 1 151 ? -33.773 59.332 12.477 1.00 11.41 131 GLY B O 1
ATOM 3745 N N . LEU B 1 152 ? -34.597 58.081 10.775 1.00 11.88 132 LEU B N 1
ATOM 3746 C CA . LEU B 1 152 ? -35.511 59.130 10.245 1.00 12.21 132 LEU B CA 1
ATOM 3747 C C . LEU B 1 152 ? -36.786 59.266 11.104 1.00 11.86 132 LEU B C 1
ATOM 3748 O O . LEU B 1 152 ? -37.375 60.325 11.040 1.00 11.84 132 LEU B O 1
ATOM 3753 N N . ARG B 1 153 ? -37.125 58.262 11.895 1.00 12.41 133 ARG B N 1
ATOM 3754 C CA . ARG B 1 153 ? -38.221 58.193 12.905 1.00 16.10 133 ARG B CA 1
ATOM 3755 C C . ARG B 1 153 ? -39.591 58.172 12.201 1.00 14.56 133 ARG B C 1
ATOM 3756 O O . ARG B 1 153 ? -40.318 57.184 12.369 1.00 13.71 133 ARG B O 1
ATOM 3764 N N . MET B 1 154 ? -39.972 59.269 11.547 1.00 14.16 134 MET B N 1
ATOM 3765 C CA . MET B 1 154 ? -41.229 59.342 10.772 1.00 14.68 134 MET B CA 1
ATOM 3766 C C . MET B 1 154 ? -41.250 60.613 9.950 1.00 14.31 134 MET B C 1
ATOM 3767 O O . MET B 1 154 ? -40.553 61.570 10.299 1.00 12.32 134 MET B O 1
ATOM 3772 N N . GLY B 1 155 ? -42.049 60.607 8.885 1.00 13.09 135 GLY B N 1
ATOM 3773 C CA . GLY B 1 155 ? -42.132 61.771 7.986 1.00 12.61 135 GLY B CA 1
ATOM 3774 C C . GLY B 1 155 ? -41.289 61.536 6.769 1.00 11.85 135 GLY B C 1
ATOM 3775 O O . GLY B 1 155 ? -40.263 60.837 6.902 1.00 11.18 135 GLY B O 1
ATOM 3776 N N . HIS B 1 156 ? -41.707 62.077 5.637 1.00 11.30 136 HIS B N 1
ATOM 3777 C CA . HIS B 1 156 ? -40.933 61.981 4.373 1.00 12.47 136 HIS B CA 1
ATOM 3778 C C . HIS B 1 156 ? -39.600 62.687 4.572 1.00 13.08 136 HIS B C 1
ATOM 3779 O O . HIS B 1 156 ? -39.575 63.655 5.343 1.00 11.51 136 HIS B O 1
ATOM 3786 N N . ALA B 1 157 ? -38.534 62.165 3.996 1.00 13.13 137 ALA B N 1
ATOM 3787 C CA . ALA B 1 157 ? -37.175 62.714 4.192 1.00 15.05 137 ALA B CA 1
ATOM 3788 C C . ALA B 1 157 ? -36.592 63.126 2.848 1.00 15.05 137 ALA B C 1
ATOM 3789 O O . ALA B 1 157 ? -37.115 62.728 1.754 1.00 13.96 137 ALA B O 1
ATOM 3791 N N . LYS B 1 158 ? -35.500 63.878 2.922 1.00 13.15 138 LYS B N 1
ATOM 3792 C CA . LYS B 1 158 ? -34.851 64.430 1.713 1.00 14.94 138 LYS B CA 1
ATOM 3793 C C . LYS B 1 158 ? -33.680 63.533 1.333 1.00 12.97 138 LYS B C 1
ATOM 3794 O O . LYS B 1 158 ? -32.783 63.332 2.189 1.00 13.05 138 LYS B O 1
ATOM 3800 N N . LEU B 1 159 ? -33.732 62.941 0.152 1.00 12.38 139 LEU B N 1
ATOM 3801 C CA . LEU B 1 159 ? -32.601 62.238 -0.481 1.00 12.08 139 LEU B CA 1
ATOM 3802 C C . LEU B 1 159 ? -31.827 63.319 -1.244 1.00 12.27 139 LEU B C 1
ATOM 3803 O O . LEU B 1 159 ? -32.332 63.904 -2.229 1.00 11.46 139 LEU B O 1
ATOM 3808 N N . VAL B 1 160 ? -30.627 63.619 -0.763 1.00 11.64 140 VAL B N 1
ATOM 3809 C CA . VAL B 1 160 ? -29.836 64.795 -1.193 1.00 11.22 140 VAL B CA 1
ATOM 3810 C C . VAL B 1 160 ? -29.006 64.468 -2.442 1.00 11.46 140 VAL B C 1
ATOM 3811 O O . VAL B 1 160 ? -28.217 63.491 -2.461 1.00 10.05 140 VAL B O 1
ATOM 3815 N N . ASP B 1 161 ? -29.165 65.315 -3.463 1.00 10.75 141 ASP B N 1
ATOM 3816 C CA . ASP B 1 161 ? -28.286 65.295 -4.641 1.00 11.24 141 ASP B CA 1
ATOM 3817 C C . ASP B 1 161 ? -26.941 65.914 -4.193 1.00 11.07 141 ASP B C 1
ATOM 3818 O O . ASP B 1 161 ? -26.908 67.162 -4.018 1.00 9.83 141 ASP B O 1
ATOM 3823 N N . SER B 1 162 ? -25.903 65.092 -4.024 1.00 10.37 142 SER B N 1
ATOM 3824 C CA . SER B 1 162 ? -24.598 65.574 -3.482 1.00 10.40 142 SER B CA 1
ATOM 3825 C C . SER B 1 162 ? -23.992 66.583 -4.457 1.00 10.90 142 SER B C 1
ATOM 3826 O O . SER B 1 162 ? -23.281 67.521 -3.978 1.00 10.56 142 SER B O 1
ATOM 3829 N N . MET B 1 163 ? -24.239 66.421 -5.754 1.00 10.79 143 MET B N 1
ATOM 3830 C CA . MET B 1 163 ? -23.692 67.366 -6.762 1.00 9.81 143 MET B CA 1
ATOM 3831 C C . MET B 1 163 ? -24.246 68.765 -6.465 1.00 10.75 143 MET B C 1
ATOM 3832 O O . MET B 1 163 ? -23.469 69.761 -6.465 1.00 9.91 143 MET B O 1
ATOM 3837 N N . ILE B 1 164 ? -25.549 68.870 -6.242 1.00 9.56 144 ILE B N 1
ATOM 3838 C CA . ILE B 1 164 ? -26.193 70.174 -5.939 1.00 10.46 144 ILE B CA 1
ATOM 3839 C C . ILE B 1 164 ? -25.681 70.630 -4.558 1.00 11.18 144 ILE B C 1
ATOM 3840 O O . ILE B 1 164 ? -25.217 71.757 -4.449 1.00 11.38 144 ILE B O 1
ATOM 3845 N N . GLU B 1 165 ? -25.849 69.815 -3.534 1.00 10.08 145 GLU B N 1
ATOM 3846 C CA . GLU B 1 165 ? -25.588 70.238 -2.156 1.00 10.77 145 GLU B CA 1
ATOM 3847 C C . GLU B 1 165 ? -24.112 70.647 -1.989 1.00 10.94 145 GLU B C 1
ATOM 3848 O O . GLU B 1 165 ? -23.864 71.664 -1.344 1.00 11.51 145 GLU B O 1
ATOM 3854 N N . ASP B 1 166 ? -23.182 69.853 -2.500 1.00 11.23 146 ASP B N 1
ATOM 3855 C CA . ASP B 1 166 ? -21.727 70.018 -2.213 1.00 11.62 146 ASP B CA 1
ATOM 3856 C C . ASP B 1 166 ? -21.071 70.870 -3.289 1.00 11.62 146 ASP B C 1
ATOM 3857 O O . ASP B 1 166 ? -19.961 71.386 -3.045 1.00 11.99 146 ASP B O 1
ATOM 3862 N N . GLY B 1 167 ? -21.696 70.987 -4.459 1.00 9.66 147 GLY B N 1
ATOM 3863 C CA . GLY B 1 167 ? -21.050 71.620 -5.622 1.00 10.29 147 GLY B CA 1
ATOM 3864 C C . GLY B 1 167 ? -21.711 72.928 -6.033 1.00 10.77 147 GLY B C 1
ATOM 3865 O O . GLY B 1 167 ? -20.983 73.839 -6.489 1.00 10.42 147 GLY B O 1
ATOM 3866 N N . LEU B 1 168 ? -23.035 73.055 -5.873 1.00 11.19 148 LEU B N 1
ATOM 3867 C CA . LEU B 1 168 ? -23.767 74.113 -6.602 1.00 11.89 148 LEU B CA 1
ATOM 3868 C C . LEU B 1 168 ? -24.670 74.973 -5.702 1.00 11.88 148 LEU B C 1
ATOM 3869 O O . LEU B 1 168 ? -25.432 75.812 -6.232 1.00 12.49 148 LEU B O 1
ATOM 3874 N N . TRP B 1 169 ? -24.662 74.749 -4.405 1.00 11.36 149 TRP B N 1
ATOM 3875 C CA . TRP B 1 169 ? -25.600 75.383 -3.484 1.00 11.70 149 TRP B CA 1
ATOM 3876 C C . TRP B 1 169 ? -24.807 76.201 -2.484 1.00 11.32 149 TRP B C 1
ATOM 3877 O O . TRP B 1 169 ? -23.784 75.709 -1.992 1.00 11.23 149 TRP B O 1
ATOM 3888 N N . ASP B 1 170 ? -25.265 77.420 -2.198 1.00 11.70 150 ASP B N 1
ATOM 3889 C CA . ASP B 1 170 ? -24.547 78.286 -1.231 1.00 11.34 150 ASP B CA 1
ATOM 3890 C C . ASP B 1 170 ? -24.873 77.817 0.191 1.00 11.21 150 ASP B C 1
ATOM 3891 O O . ASP B 1 170 ? -26.037 77.711 0.546 1.00 12.36 150 ASP B O 1
ATOM 3896 N N . ALA B 1 171 ? -23.861 77.561 0.997 1.00 11.61 151 ALA B N 1
ATOM 3897 C CA . ALA B 1 171 ? -24.033 77.064 2.373 1.00 12.76 151 ALA B CA 1
ATOM 3898 C C . ALA B 1 171 ? -24.579 78.135 3.317 1.00 14.70 151 ALA B C 1
ATOM 3899 O O . ALA B 1 171 ? -25.001 77.760 4.387 1.00 16.24 151 ALA B O 1
ATOM 3901 N N . PHE B 1 172 ? -24.493 79.418 2.994 1.00 13.66 152 PHE B N 1
ATOM 3902 C CA . PHE B 1 172 ? -24.854 80.527 3.916 1.00 14.82 152 PHE B CA 1
ATOM 3903 C C . PHE B 1 172 ? -26.226 81.074 3.567 1.00 16.69 152 PHE B C 1
ATOM 3904 O O . PHE B 1 172 ? -26.962 81.324 4.522 1.00 17.26 152 PHE B O 1
ATOM 3912 N N . ASN B 1 173 ? -26.561 81.214 2.275 1.00 15.49 153 ASN B N 1
ATOM 3913 C CA . ASN B 1 173 ? -27.819 81.886 1.848 1.00 17.51 153 ASN B CA 1
ATOM 3914 C C . ASN B 1 173 ? -28.890 80.863 1.444 1.00 17.15 153 ASN B C 1
ATOM 3915 O O . ASN B 1 173 ? -30.022 81.271 1.174 1.00 15.66 153 ASN B O 1
ATOM 3920 N N . ASP B 1 174 ? -28.545 79.579 1.352 1.00 15.68 154 ASP B N 1
ATOM 3921 C CA . ASP B 1 174 ? -29.503 78.491 1.066 1.00 16.64 154 ASP B CA 1
ATOM 3922 C C . ASP B 1 174 ? -30.179 78.755 -0.287 1.00 15.39 154 ASP B C 1
ATOM 3923 O O . ASP B 1 174 ? -31.409 78.774 -0.346 1.00 16.33 154 ASP B O 1
ATOM 3928 N N . TYR B 1 175 ? -29.399 79.012 -1.328 1.00 13.72 155 TYR B N 1
ATOM 3929 C CA . TYR B 1 175 ? -29.869 79.118 -2.721 1.00 13.03 155 TYR B CA 1
ATOM 3930 C C . TYR B 1 175 ? -28.741 78.688 -3.645 1.00 13.29 155 TYR B C 1
ATOM 3931 O O . TYR B 1 175 ? -27.576 78.534 -3.230 1.00 13.16 155 TYR B O 1
ATOM 3940 N N . HIS B 1 176 ? -29.105 78.471 -4.896 1.00 12.73 156 HIS B N 1
ATOM 3941 C CA . HIS B 1 176 ? -28.204 77.996 -5.955 1.00 12.80 156 HIS B CA 1
ATOM 3942 C C . HIS B 1 176 ? -27.179 79.073 -6.327 1.00 13.01 156 HIS B C 1
ATOM 3943 O O . HIS B 1 176 ? -27.465 80.284 -6.194 1.00 13.39 156 HIS B O 1
ATOM 3950 N N . MET B 1 177 ? -26.025 78.645 -6.813 1.00 11.42 157 MET B N 1
ATOM 3951 C CA . MET B 1 177 ? -25.045 79.526 -7.489 1.00 11.65 157 MET B CA 1
ATOM 3952 C C . MET B 1 177 ? -25.791 80.420 -8.488 1.00 12.64 157 MET B C 1
ATOM 3953 O O . MET B 1 177 ? -25.451 81.608 -8.590 1.00 11.75 157 MET B O 1
ATOM 3958 N N . GLY B 1 178 ? -26.835 79.906 -9.157 1.00 13.22 158 GLY B N 1
ATOM 3959 C CA . GLY B 1 178 ? -27.537 80.729 -10.170 1.00 13.16 158 GLY B CA 1
ATOM 3960 C C . GLY B 1 178 ? -28.164 81.974 -9.564 1.00 13.12 158 GLY B C 1
ATOM 3961 O O . GLY B 1 178 ? -28.276 82.999 -10.284 1.00 14.31 158 GLY B O 1
ATOM 3962 N N . ILE B 1 179 ? -28.588 81.945 -8.315 1.00 12.79 159 ILE B N 1
ATOM 3963 C CA . ILE B 1 179 ? -29.130 83.163 -7.640 1.00 13.66 159 ILE B CA 1
ATOM 3964 C C . ILE B 1 179 ? -28.009 84.191 -7.434 1.00 13.69 159 ILE B C 1
ATOM 3965 O O . ILE B 1 179 ? -28.292 85.433 -7.570 1.00 11.86 159 ILE B O 1
ATOM 3970 N N . THR B 1 180 ? -26.784 83.730 -7.148 1.00 12.17 160 THR B N 1
ATOM 3971 C CA . THR B 1 180 ? -25.637 84.652 -7.025 1.00 12.10 160 THR B CA 1
ATOM 3972 C C . THR B 1 180 ? -25.454 85.372 -8.351 1.00 11.90 160 THR B C 1
ATOM 3973 O O . THR B 1 180 ? -25.045 86.559 -8.336 1.00 11.50 160 THR B O 1
ATOM 3977 N N . ALA B 1 181 ? -25.714 84.677 -9.465 1.00 12.57 161 ALA B N 1
ATOM 3978 C CA . ALA B 1 181 ? -25.626 85.253 -10.816 1.00 13.12 161 ALA B CA 1
ATOM 3979 C C . ALA B 1 181 ? -26.759 86.277 -11.045 1.00 13.04 161 ALA B C 1
ATOM 3980 O O . ALA B 1 181 ? -26.454 87.395 -11.550 1.00 12.86 161 ALA B O 1
ATOM 3982 N N . GLU B 1 182 ? -27.988 85.955 -10.636 1.00 12.64 162 GLU B N 1
ATOM 3983 C CA . GLU B 1 182 ? -29.109 86.928 -10.634 1.00 13.33 162 GLU B CA 1
ATOM 3984 C C . GLU B 1 182 ? -28.691 88.164 -9.838 1.00 15.11 162 GLU B C 1
ATOM 3985 O O . GLU B 1 182 ? -28.933 89.297 -10.330 1.00 12.88 162 GLU B O 1
ATOM 3991 N N . ASN B 1 183 ? -28.034 87.988 -8.691 1.00 13.58 163 ASN B N 1
ATOM 3992 C CA . ASN B 1 183 ? -27.637 89.143 -7.855 1.00 13.58 163 ASN B CA 1
ATOM 3993 C C . ASN B 1 183 ? -26.716 90.063 -8.644 1.00 15.20 163 ASN B C 1
ATOM 3994 O O . ASN B 1 183 ? -26.864 91.311 -8.493 1.00 15.27 163 ASN B O 1
ATOM 3999 N N . LEU B 1 184 ? -25.769 89.511 -9.414 1.00 12.68 164 LEU B N 1
ATOM 4000 C CA . LEU B 1 184 ? -24.821 90.321 -10.199 1.00 13.54 164 LEU B CA 1
ATOM 4001 C C . LEU B 1 184 ? -25.561 90.945 -11.397 1.00 14.08 164 LEU B C 1
ATOM 4002 O O . LEU B 1 184 ? -25.202 92.111 -11.733 1.00 14.46 164 LEU B O 1
ATOM 4007 N N . ALA B 1 185 ? -26.531 90.272 -12.007 1.00 13.21 165 ALA B N 1
ATOM 4008 C CA . ALA B 1 185 ? -27.305 90.831 -13.140 1.00 14.85 165 ALA B CA 1
ATOM 4009 C C . ALA B 1 185 ? -28.039 92.070 -12.626 1.00 16.80 165 ALA B C 1
ATOM 4010 O O . ALA B 1 185 ? -28.093 93.080 -13.311 1.00 16.36 165 ALA B O 1
ATOM 4012 N N . GLU B 1 186 ? -28.576 91.992 -11.426 1.00 18.59 166 GLU B N 1
ATOM 4013 C CA . GLU B 1 186 ? -29.260 93.153 -10.797 1.00 22.09 166 GLU B CA 1
ATOM 4014 C C . GLU B 1 186 ? -28.208 94.248 -10.554 1.00 20.38 166 GLU B C 1
ATOM 4015 O O . GLU B 1 186 ? -28.388 95.388 -11.022 1.00 24.04 166 GLU B O 1
ATOM 4021 N N . LYS B 1 187 ? -27.146 93.958 -9.829 1.00 17.62 167 LYS B N 1
ATOM 4022 C CA . LYS B 1 187 ? -26.186 94.977 -9.384 1.00 18.43 167 LYS B CA 1
ATOM 4023 C C . LYS B 1 187 ? -25.673 95.754 -10.602 1.00 19.35 167 LYS B C 1
ATOM 4024 O O . LYS B 1 187 ? -25.551 96.999 -10.487 1.00 19.32 167 LYS B O 1
ATOM 4030 N N . TYR B 1 188 ? -25.338 95.072 -11.697 1.00 17.32 168 TYR B N 1
ATOM 4031 C CA . TYR B 1 188 ? -24.728 95.723 -12.881 1.00 17.32 168 TYR B CA 1
ATOM 4032 C C . TYR B 1 188 ? -25.762 96.073 -13.956 1.00 15.64 168 TYR B C 1
ATOM 4033 O O . TYR B 1 188 ? -25.311 96.544 -15.020 1.00 16.66 168 TYR B O 1
ATOM 4042 N N . GLY B 1 189 ? -27.068 95.915 -13.702 1.00 16.40 169 GLY B N 1
ATOM 4043 C CA . GLY B 1 189 ? -28.127 96.184 -14.708 1.00 16.45 169 GLY B CA 1
ATOM 4044 C C . GLY B 1 189 ? -27.862 95.425 -16.001 1.00 18.61 169 GLY B C 1
ATOM 4045 O O . GLY B 1 189 ? -28.057 95.979 -17.108 1.00 17.41 169 GLY B O 1
ATOM 4046 N N . LEU B 1 190 ? -27.465 94.154 -15.903 1.00 14.53 170 LEU B N 1
ATOM 4047 C CA . LEU B 1 190 ? -27.160 93.346 -17.110 1.00 16.66 170 LEU B CA 1
ATOM 4048 C C . LEU B 1 190 ? -28.459 92.762 -17.626 1.00 16.61 170 LEU B C 1
ATOM 4049 O O . LEU B 1 190 ? -29.146 92.101 -16.851 1.00 17.52 170 LEU B O 1
ATOM 4054 N N . THR B 1 191 ? -28.793 92.961 -18.886 1.00 16.12 171 THR B N 1
ATOM 4055 C CA . THR B 1 191 ? -30.078 92.454 -19.437 1.00 17.82 171 THR B CA 1
ATOM 4056 C C . THR B 1 191 ? -29.979 90.972 -19.832 1.00 17.18 171 THR B C 1
ATOM 4057 O O . THR B 1 191 ? -28.854 90.475 -20.010 1.00 15.09 171 THR B O 1
ATOM 4061 N N . ARG B 1 192 ? -31.131 90.298 -19.924 1.00 17.41 172 ARG B N 1
ATOM 4062 C CA . ARG B 1 192 ? -31.271 88.969 -20.570 1.00 17.88 172 ARG B CA 1
ATOM 4063 C C . ARG B 1 192 ? -30.517 88.973 -21.898 1.00 19.83 172 ARG B C 1
ATOM 4064 O O . ARG B 1 192 ? -29.700 88.039 -22.161 1.00 17.26 172 ARG B O 1
ATOM 4072 N N . GLU B 1 193 ? -30.731 90.001 -22.736 1.00 19.87 173 GLU B N 1
ATOM 4073 C CA . GLU B 1 193 ? -30.154 90.006 -24.102 1.00 20.13 173 GLU B CA 1
ATOM 4074 C C . GLU B 1 193 ? -28.619 90.082 -24.018 1.00 18.28 173 GLU B C 1
ATOM 4075 O O . GLU B 1 193 ? -27.956 89.472 -24.828 1.00 16.87 173 GLU B O 1
ATOM 4081 N N . GLU B 1 194 ? -28.051 90.885 -23.124 1.00 17.96 174 GLU B N 1
ATOM 4082 C CA . GLU B 1 194 ? -26.583 90.974 -22.983 1.00 17.80 174 GLU B CA 1
ATOM 4083 C C . GLU B 1 194 ? -26.038 89.592 -22.563 1.00 15.72 174 GLU B C 1
ATOM 4084 O O . GLU B 1 194 ? -24.959 89.192 -23.056 1.00 16.32 174 GLU B O 1
ATOM 4090 N N . GLN B 1 195 ? -26.724 88.916 -21.643 1.00 16.90 175 GLN B N 1
ATOM 4091 C CA . GLN B 1 195 ? -26.276 87.596 -21.106 1.00 15.74 175 GLN B CA 1
ATOM 4092 C C . GLN B 1 195 ? -26.347 86.554 -22.219 1.00 16.84 175 GLN B C 1
ATOM 4093 O O . GLN B 1 195 ? -25.384 85.769 -22.399 1.00 15.12 175 GLN B O 1
ATOM 4099 N N . ASP B 1 196 ? -27.424 86.583 -23.007 1.00 17.37 176 ASP B N 1
ATOM 4100 C CA . ASP B 1 196 ? -27.573 85.633 -24.143 1.00 16.41 176 ASP B CA 1
ATOM 4101 C C . ASP B 1 196 ? -26.492 85.901 -25.200 1.00 17.24 176 ASP B C 1
ATOM 4102 O O . ASP B 1 196 ? -25.967 84.908 -25.776 1.00 17.06 176 ASP B O 1
ATOM 4107 N N . ALA B 1 197 ? -26.156 87.163 -25.466 1.00 16.89 177 ALA B N 1
ATOM 4108 C CA . ALA B 1 197 ? -25.164 87.512 -26.501 1.00 17.92 177 ALA B CA 1
ATOM 4109 C C . ALA B 1 197 ? -23.809 86.935 -26.067 1.00 18.17 177 ALA B C 1
ATOM 4110 O O . ALA B 1 197 ? -23.050 86.435 -26.921 1.00 16.65 177 ALA B O 1
ATOM 4112 N N . PHE B 1 198 ? -23.480 87.083 -24.784 1.00 16.98 178 PHE B N 1
ATOM 4113 C CA . PHE B 1 198 ? -22.212 86.551 -24.227 1.00 16.24 178 PHE B CA 1
ATOM 4114 C C . PHE B 1 198 ? -22.181 85.021 -24.398 1.00 14.36 178 PHE B C 1
ATOM 4115 O O . PHE B 1 198 ? -21.175 84.494 -24.848 1.00 14.64 178 PHE B O 1
ATOM 4123 N N . ALA B 1 199 ? -23.268 84.349 -24.058 1.00 15.17 179 ALA B N 1
ATOM 4124 C CA . ALA B 1 199 ? -23.423 82.876 -24.176 1.00 15.84 179 ALA B CA 1
ATOM 4125 C C . ALA B 1 199 ? -23.234 82.430 -25.632 1.00 15.87 179 ALA B C 1
ATOM 4126 O O . ALA B 1 199 ? -22.436 81.521 -25.906 1.00 15.31 179 ALA B O 1
ATOM 4128 N N . ALA B 1 200 ? -23.860 83.111 -26.578 1.00 17.21 180 ALA B N 1
ATOM 4129 C CA . ALA B 1 200 ? -23.759 82.742 -28.022 1.00 16.82 180 ALA B CA 1
ATOM 4130 C C . ALA B 1 200 ? -22.322 82.903 -28.531 1.00 15.87 180 ALA B C 1
ATOM 4131 O O . ALA B 1 200 ? -21.830 82.036 -29.315 1.00 16.53 180 ALA B O 1
ATOM 4133 N N . ALA B 1 201 ? -21.637 83.970 -28.122 1.00 14.84 181 ALA B N 1
ATOM 4134 C CA . ALA B 1 201 ? -20.256 84.221 -28.554 1.00 14.67 181 ALA B CA 1
ATOM 4135 C C . ALA B 1 201 ? -19.329 83.151 -27.969 1.00 13.94 181 ALA B C 1
ATOM 4136 O O . ALA B 1 201 ? -18.406 82.756 -28.652 1.00 14.47 181 ALA B O 1
ATOM 4138 N N . SER B 1 202 ? -19.587 82.690 -26.747 1.00 14.38 182 SER B N 1
ATOM 4139 C CA . SER B 1 202 ? -18.787 81.604 -26.115 1.00 14.12 182 SER B CA 1
ATOM 4140 C C . SER B 1 202 ? -18.939 80.312 -26.928 1.00 13.96 182 SER B C 1
ATOM 4141 O O . SER B 1 202 ? -17.908 79.671 -27.275 1.00 14.04 182 SER B O 1
ATOM 4144 N N . GLN B 1 203 ? -20.166 79.971 -27.285 1.00 14.51 183 GLN B N 1
ATOM 4145 C CA . GLN B 1 203 ? -20.484 78.803 -28.151 1.00 15.39 183 GLN B CA 1
ATOM 4146 C C . GLN B 1 203 ? -19.740 78.927 -29.488 1.00 15.98 183 GLN B C 1
ATOM 4147 O O . GLN B 1 203 ? -19.057 77.931 -29.915 1.00 15.79 183 GLN B O 1
ATOM 4153 N N . GLN B 1 204 ? -19.863 80.091 -30.138 1.00 17.65 184 GLN B N 1
ATOM 4154 C CA . GLN B 1 204 ? -19.282 80.315 -31.491 1.00 20.86 184 GLN B CA 1
ATOM 4155 C C . GLN B 1 204 ? -17.767 80.151 -31.391 1.00 18.61 184 GLN B C 1
ATOM 4156 O O . GLN B 1 204 ? -17.168 79.435 -32.227 1.00 15.58 184 GLN B O 1
ATOM 4162 N N . LYS B 1 205 ? -17.151 80.761 -30.379 1.00 17.28 185 LYS B N 1
ATOM 4163 C CA . LYS B 1 205 ? -15.674 80.698 -30.217 1.00 16.75 185 LYS B CA 1
ATOM 4164 C C . LYS B 1 205 ? -15.214 79.261 -29.940 1.00 15.24 185 LYS B C 1
ATOM 4165 O O . LYS B 1 205 ? -14.176 78.886 -30.474 1.00 15.38 185 LYS B O 1
ATOM 4171 N N . ALA B 1 206 ? -15.922 78.500 -29.105 1.00 16.14 186 ALA B N 1
ATOM 4172 C CA . ALA B 1 206 ? -15.568 77.100 -28.755 1.00 14.85 186 ALA B CA 1
ATOM 4173 C C . ALA B 1 206 ? -15.663 76.225 -30.025 1.00 15.58 186 ALA B C 1
ATOM 4174 O O . ALA B 1 206 ? -14.717 75.484 -30.338 1.00 14.58 186 ALA B O 1
ATOM 4176 N N . ILE B 1 207 ? -16.757 76.333 -30.775 1.00 15.65 187 ILE B N 1
ATOM 4177 C CA . ILE B 1 207 ? -16.895 75.510 -32.020 1.00 16.73 187 ILE B CA 1
ATOM 4178 C C . ILE B 1 207 ? -15.775 75.881 -33.001 1.00 15.54 187 ILE B C 1
ATOM 4179 O O . ILE B 1 207 ? -15.182 74.951 -33.560 1.00 15.84 187 ILE B O 1
ATOM 4184 N N . ALA B 1 208 ? -15.458 77.165 -33.185 1.00 16.64 188 ALA B N 1
ATOM 4185 C CA . ALA B 1 208 ? -14.362 77.578 -34.094 1.00 16.91 188 ALA B CA 1
ATOM 4186 C C . ALA B 1 208 ? -13.026 77.001 -33.615 1.00 18.19 188 ALA B C 1
ATOM 4187 O O . ALA B 1 208 ? -12.213 76.570 -34.446 1.00 17.45 188 ALA B O 1
ATOM 4189 N N . ALA B 1 209 ? -12.759 77.028 -32.311 1.00 15.51 189 ALA B N 1
ATOM 4190 C CA . ALA B 1 209 ? -11.499 76.499 -31.747 1.00 15.46 189 ALA B CA 1
ATOM 4191 C C . ALA B 1 209 ? -11.438 74.989 -31.962 1.00 14.26 189 ALA B C 1
ATOM 4192 O O . ALA B 1 209 ? -10.382 74.468 -32.397 1.00 15.96 189 ALA B O 1
ATOM 4194 N N . ILE B 1 210 ? -12.529 74.284 -31.718 1.00 15.17 190 ILE B N 1
ATOM 4195 C CA . ILE B 1 210 ? -12.555 72.810 -31.910 1.00 16.01 190 ILE B CA 1
ATOM 4196 C C . ILE B 1 210 ? -12.290 72.490 -33.391 1.00 19.31 190 ILE B C 1
ATOM 4197 O O . ILE B 1 210 ? -11.390 71.699 -33.657 1.00 17.78 190 ILE B O 1
ATOM 4202 N N . GLU B 1 211 ? -13.046 73.120 -34.298 1.00 21.85 191 GLU B N 1
ATOM 4203 C CA . GLU B 1 211 ? -12.954 72.849 -35.774 1.00 24.02 191 GLU B CA 1
ATOM 4204 C C . GLU B 1 211 ? -11.589 73.301 -36.273 1.00 23.71 191 GLU B C 1
ATOM 4205 O O . GLU B 1 211 ? -11.056 72.657 -37.188 1.00 24.02 191 GLU B O 1
ATOM 4211 N N . GLY B 1 212 ? -11.006 74.364 -35.701 1.00 21.96 192 GLY B N 1
ATOM 4212 C CA . GLY B 1 212 ? -9.684 74.852 -36.126 1.00 19.51 192 GLY B CA 1
ATOM 4213 C C . GLY B 1 212 ? -8.531 74.057 -35.549 1.00 19.98 192 GLY B C 1
ATOM 4214 O O . GLY B 1 212 ? -7.392 74.492 -35.742 1.00 23.63 192 GLY B O 1
ATOM 4215 N N . GLY B 1 213 ? -8.781 72.984 -34.798 1.00 20.19 193 GLY B N 1
ATOM 4216 C CA . GLY B 1 213 ? -7.733 72.146 -34.173 1.00 18.78 193 GLY B CA 1
ATOM 4217 C C . GLY B 1 213 ? -7.004 72.843 -33.014 1.00 18.50 193 GLY B C 1
ATOM 4218 O O . GLY B 1 213 ? -5.914 72.382 -32.670 1.00 18.22 193 GLY B O 1
ATOM 4219 N N . ARG B 1 214 ? -7.563 73.892 -32.394 1.00 17.37 194 ARG B N 1
ATOM 4220 C CA . ARG B 1 214 ? -6.835 74.648 -31.334 1.00 17.77 194 ARG B CA 1
ATOM 4221 C C . ARG B 1 214 ? -6.799 73.856 -30.014 1.00 17.73 194 ARG B C 1
ATOM 4222 O O . ARG B 1 214 ? -5.991 74.243 -29.146 1.00 18.01 194 ARG B O 1
ATOM 4230 N N . PHE B 1 215 ? -7.563 72.779 -29.875 1.00 15.72 195 PHE B N 1
ATOM 4231 C CA . PHE B 1 215 ? -7.540 71.965 -28.642 1.00 15.66 195 PHE B CA 1
ATOM 4232 C C . PHE B 1 215 ? -6.792 70.635 -28.832 1.00 15.34 195 PHE B C 1
ATOM 4233 O O . PHE B 1 215 ? -6.664 69.895 -27.874 1.00 15.67 195 PHE B O 1
ATOM 4241 N N . ARG B 1 216 ? -6.274 70.330 -30.016 1.00 17.27 196 ARG B N 1
ATOM 4242 C CA . ARG B 1 216 ? -5.653 68.998 -30.244 1.00 17.96 196 ARG B CA 1
ATOM 4243 C C . ARG B 1 216 ? -4.409 68.827 -29.369 1.00 16.65 196 ARG B C 1
ATOM 4244 O O . ARG B 1 216 ? -4.213 67.763 -28.816 1.00 15.81 196 ARG B O 1
ATOM 4252 N N . ASP B 1 217 ? -3.571 69.833 -29.245 1.00 16.25 197 ASP B N 1
ATOM 4253 C CA . ASP B 1 217 ? -2.291 69.633 -28.532 1.00 15.81 197 ASP B CA 1
ATOM 4254 C C . ASP B 1 217 ? -2.568 69.400 -27.035 1.00 15.18 197 ASP B C 1
ATOM 4255 O O . ASP B 1 217 ? -1.829 68.621 -26.401 1.00 14.26 197 ASP B O 1
ATOM 4260 N N . GLU B 1 218 ? -3.594 70.041 -26.490 1.00 14.93 198 GLU B N 1
ATOM 4261 C CA . GLU B 1 218 ? -3.829 70.099 -25.019 1.00 14.35 198 GLU B CA 1
ATOM 4262 C C . GLU B 1 218 ? -4.640 68.893 -24.548 1.00 14.55 198 GLU B C 1
ATOM 4263 O O . GLU B 1 218 ? -4.607 68.631 -23.330 1.00 12.10 198 GLU B O 1
ATOM 4269 N N . ILE B 1 219 ? -5.270 68.130 -25.460 1.00 12.93 199 ILE B N 1
ATOM 4270 C CA . ILE B 1 219 ? -6.202 67.046 -25.049 1.00 13.50 199 ILE B CA 1
ATOM 4271 C C . ILE B 1 219 ? -5.492 65.691 -25.079 1.00 14.22 199 ILE B C 1
ATOM 4272 O O . ILE B 1 219 ? -4.796 65.396 -26.078 1.00 18.03 199 ILE B O 1
ATOM 4277 N N . THR B 1 220 ? -5.660 64.935 -24.008 1.00 13.72 200 THR B N 1
ATOM 4278 C CA . THR B 1 220 ? -5.333 63.502 -23.848 1.00 14.68 200 THR B CA 1
ATOM 4279 C C . THR B 1 220 ? -6.615 62.723 -24.106 1.00 15.07 200 THR B C 1
ATOM 4280 O O . THR B 1 220 ? -7.591 62.874 -23.350 1.00 13.13 200 THR B O 1
ATOM 4284 N N . PRO B 1 221 ? -6.677 61.865 -25.150 1.00 16.50 201 PRO B N 1
ATOM 4285 C CA . PRO B 1 221 ? -7.865 61.038 -25.377 1.00 17.10 201 PRO B CA 1
ATOM 4286 C C . PRO B 1 221 ? -8.098 60.060 -24.236 1.00 17.50 201 PRO B C 1
ATOM 4287 O O . PRO B 1 221 ? -7.131 59.610 -23.643 1.00 17.69 201 PRO B O 1
ATOM 4291 N N . ILE B 1 222 ? -9.364 59.746 -23.956 1.00 15.48 202 ILE B N 1
ATOM 4292 C CA . ILE B 1 222 ? -9.713 58.675 -22.992 1.00 17.30 202 ILE B CA 1
ATOM 4293 C C . ILE B 1 222 ? -10.286 57.528 -23.823 1.00 19.43 202 ILE B C 1
ATOM 4294 O O . ILE B 1 222 ? -11.133 57.785 -24.672 1.00 17.61 202 ILE B O 1
ATOM 4299 N N . GLN B 1 223 ? -9.787 56.324 -23.598 1.00 18.44 203 GLN B N 1
ATOM 4300 C CA . GLN B 1 223 ? -10.321 55.092 -24.223 1.00 21.35 203 GLN B CA 1
ATOM 4301 C C . GLN B 1 223 ? -11.528 54.672 -23.384 1.00 21.18 203 GLN B C 1
ATOM 4302 O O . GLN B 1 223 ? -11.332 54.261 -22.265 1.00 24.12 203 GLN B O 1
ATOM 4308 N N . VAL B 1 224 ? -12.739 54.892 -23.862 1.00 20.06 204 VAL B N 1
ATOM 4309 C CA . VAL B 1 224 ? -13.972 54.685 -23.064 1.00 23.08 204 VAL B CA 1
ATOM 4310 C C . VAL B 1 224 ? -14.476 53.270 -23.327 1.00 29.16 204 VAL B C 1
ATOM 4311 O O . VAL B 1 224 ? -14.878 52.978 -24.468 1.00 25.73 204 VAL B O 1
ATOM 4315 N N . PRO B 1 225 ? -14.495 52.393 -22.296 1.00 34.26 205 PRO B N 1
ATOM 4316 C CA . PRO B 1 225 ? -15.086 51.059 -22.422 1.00 38.04 205 PRO B CA 1
ATOM 4317 C C . PRO B 1 225 ? -16.543 51.131 -22.904 1.00 38.74 205 PRO B C 1
ATOM 4318 O O . PRO B 1 225 ? -17.281 51.989 -22.454 1.00 36.91 205 PRO B O 1
ATOM 4322 N N . GLN B 1 226 ? -16.897 50.272 -23.853 1.00 48.17 206 GLN B N 1
ATOM 4323 C CA . GLN B 1 226 ? -18.250 50.205 -24.478 1.00 57.67 206 GLN B CA 1
ATOM 4324 C C . GLN B 1 226 ? -19.042 49.048 -23.844 1.00 65.10 206 GLN B C 1
ATOM 4325 O O . GLN B 1 226 ? -18.409 48.190 -23.183 1.00 62.32 206 GLN B O 1
ATOM 4331 N N . ARG B 1 227 ? -20.371 49.035 -24.012 1.00 73.54 207 ARG B N 1
ATOM 4332 C CA . ARG B 1 227 ? -21.230 47.856 -23.693 1.00 78.98 207 ARG B CA 1
ATOM 4333 C C . ARG B 1 227 ? -20.697 46.647 -24.481 1.00 71.21 207 ARG B C 1
ATOM 4334 O O . ARG B 1 227 ? -20.377 45.631 -23.838 1.00 59.29 207 ARG B O 1
ATOM 4342 N N . LYS B 1 228 ? -20.552 46.787 -25.807 1.00 70.47 208 LYS B N 1
ATOM 4343 C CA . LYS B 1 228 ? -19.953 45.767 -26.717 1.00 75.77 208 LYS B CA 1
ATOM 4344 C C . LYS B 1 228 ? -18.890 46.412 -27.624 1.00 65.81 208 LYS B C 1
ATOM 4345 O O . LYS B 1 228 ? -19.110 47.544 -28.110 1.00 67.52 208 LYS B O 1
ATOM 4351 N N . GLY B 1 229 ? -17.797 45.688 -27.879 1.00 57.42 209 GLY B N 1
ATOM 4352 C CA . GLY B 1 229 ? -16.732 46.071 -28.826 1.00 60.06 209 GLY B CA 1
ATOM 4353 C C . GLY B 1 229 ? -15.494 46.535 -28.078 1.00 60.45 209 GLY B C 1
ATOM 4354 O O . GLY B 1 229 ? -15.465 46.382 -26.843 1.00 55.62 209 GLY B O 1
ATOM 4355 N N . GLU B 1 230 ? -14.498 47.065 -28.789 1.00 61.64 210 GLU B N 1
ATOM 4356 C CA . GLU B 1 230 ? -13.270 47.646 -28.176 1.00 63.48 210 GLU B CA 1
ATOM 4357 C C . GLU B 1 230 ? -13.587 49.069 -27.704 1.00 51.19 210 GLU B C 1
ATOM 4358 O O . GLU B 1 230 ? -14.577 49.659 -28.139 1.00 46.32 210 GLU B O 1
ATOM 4364 N N . PRO B 1 231 ? -12.797 49.636 -26.758 1.00 46.82 211 PRO B N 1
ATOM 4365 C CA . PRO B 1 231 ? -12.999 51.016 -26.303 1.00 38.58 211 PRO B CA 1
ATOM 4366 C C . PRO B 1 231 ? -13.077 52.002 -27.473 1.00 33.94 211 PRO B C 1
ATOM 4367 O O . PRO B 1 231 ? -12.443 51.746 -28.458 1.00 37.17 211 PRO B O 1
ATOM 4371 N N . LEU B 1 232 ? -13.857 53.082 -27.348 1.00 29.07 212 LEU B N 1
ATOM 4372 C CA . LEU B 1 232 ? -13.897 54.207 -28.320 1.00 29.75 212 LEU B CA 1
ATOM 4373 C C . LEU B 1 232 ? -13.142 55.391 -27.692 1.00 27.21 212 LEU B C 1
ATOM 4374 O O . LEU B 1 232 ? -13.414 55.683 -26.499 1.00 22.97 212 LEU B O 1
ATOM 4379 N N . GLY B 1 233 ? -12.276 56.017 -28.475 1.00 22.14 213 GLY B N 1
ATOM 4380 C CA . GLY B 1 233 ? -11.521 57.232 -28.126 1.00 25.11 213 GLY B CA 1
ATOM 4381 C C . GLY B 1 233 ? -12.461 58.414 -27.929 1.00 22.42 213 GLY B C 1
ATOM 4382 O O . GLY B 1 233 ? -13.311 58.682 -28.796 1.00 22.11 213 GLY B O 1
ATOM 4383 N N . PHE B 1 234 ? -12.382 59.072 -26.783 1.00 18.54 214 PHE B N 1
ATOM 4384 C CA . PHE B 1 234 ? -13.064 60.363 -26.574 1.00 14.98 214 PHE B CA 1
ATOM 4385 C C . PHE B 1 234 ? -11.980 61.445 -26.539 1.00 14.68 214 PHE B C 1
ATOM 4386 O O . PHE B 1 234 ? -11.139 61.411 -25.626 1.00 14.99 214 PHE B O 1
ATOM 4394 N N . ASP B 1 235 ? -11.937 62.297 -27.549 1.00 15.31 215 ASP B N 1
ATOM 4395 C CA . ASP B 1 235 ? -10.887 63.327 -27.689 1.00 16.30 215 ASP B CA 1
ATOM 4396 C C . ASP B 1 235 ? -11.404 64.709 -28.094 1.00 14.55 215 ASP B C 1
ATOM 4397 O O . ASP B 1 235 ? -10.577 65.541 -28.394 1.00 17.44 215 ASP B O 1
ATOM 4402 N N . THR B 1 236 ? -12.709 64.933 -28.140 1.00 15.01 216 THR B N 1
ATOM 4403 C CA . THR B 1 236 ? -13.326 66.169 -28.656 1.00 14.42 216 THR B CA 1
ATOM 4404 C C . THR B 1 236 ? -14.369 66.667 -27.641 1.00 14.13 216 THR B C 1
ATOM 4405 O O . THR B 1 236 ? -15.309 65.928 -27.326 1.00 14.41 216 THR B O 1
ATOM 4409 N N . ASP B 1 237 ? -14.151 67.859 -27.105 1.00 13.73 217 ASP B N 1
ATOM 4410 C CA . ASP B 1 237 ? -15.104 68.550 -26.214 1.00 13.82 217 ASP B CA 1
ATOM 4411 C C . ASP B 1 237 ? -16.537 68.400 -26.770 1.00 14.62 217 ASP B C 1
ATOM 4412 O O . ASP B 1 237 ? -16.807 68.813 -27.934 1.00 13.69 217 ASP B O 1
ATOM 4417 N N . GLU B 1 238 ? -17.467 67.938 -25.950 1.00 15.49 218 GLU B N 1
ATOM 4418 C CA . GLU B 1 238 ? -18.812 67.546 -26.459 1.00 16.08 218 GLU B CA 1
ATOM 4419 C C . GLU B 1 238 ? -19.912 68.450 -25.898 1.00 17.38 218 GLU B C 1
ATOM 4420 O O . GLU B 1 238 ? -21.086 68.253 -26.289 1.00 16.08 218 GLU B O 1
ATOM 4426 N N . GLN B 1 239 ? -19.591 69.414 -25.031 1.00 14.33 219 GLN B N 1
ATOM 4427 C CA . GLN B 1 239 ? -20.626 70.308 -24.459 1.00 13.49 219 GLN B CA 1
ATOM 4428 C C . GLN B 1 239 ? -21.082 71.339 -25.499 1.00 13.92 219 GLN B C 1
ATOM 4429 O O . GLN B 1 239 ? -22.226 71.725 -25.424 1.00 14.33 219 GLN B O 1
ATOM 4435 N N . PRO B 1 240 ? -20.250 71.926 -26.383 1.00 15.48 220 PRO B N 1
ATOM 4436 C CA . PRO B 1 240 ? -20.728 73.008 -27.253 1.00 17.33 220 PRO B CA 1
ATOM 4437 C C . PRO B 1 240 ? -21.941 72.636 -28.133 1.00 19.24 220 PRO B C 1
ATOM 4438 O O . PRO B 1 240 ? -22.125 71.478 -28.495 1.00 16.07 220 PRO B O 1
ATOM 4442 N N . ARG B 1 241 ? -22.819 73.613 -28.354 1.00 23.06 221 ARG B N 1
ATOM 4443 C CA . ARG B 1 241 ? -24.121 73.389 -29.036 1.00 28.20 221 ARG B CA 1
ATOM 4444 C C . ARG B 1 241 ? -24.075 74.236 -30.307 1.00 25.23 221 ARG B C 1
ATOM 4445 O O . ARG B 1 241 ? -24.054 75.477 -30.191 1.00 25.21 221 ARG B O 1
ATOM 4453 N N . ALA B 1 242 ? -24.007 73.592 -31.465 1.00 26.31 222 ALA B N 1
ATOM 4454 C CA . ALA B 1 242 ? -24.107 74.266 -32.778 1.00 31.55 222 ALA B CA 1
ATOM 4455 C C . ALA B 1 242 ? -25.438 75.023 -32.823 1.00 25.70 222 ALA B C 1
ATOM 4456 O O . ALA B 1 242 ? -26.416 74.547 -32.213 1.00 27.93 222 ALA B O 1
ATOM 4458 N N . GLY B 1 243 ? -25.506 76.156 -33.503 1.00 27.64 223 GLY B N 1
ATOM 4459 C CA . GLY B 1 243 ? -26.811 76.803 -33.755 1.00 31.91 223 GLY B CA 1
ATOM 4460 C C . GLY B 1 243 ? -27.279 77.532 -32.530 1.00 37.96 223 GLY B C 1
ATOM 4461 O O . GLY B 1 243 ? -28.494 77.825 -32.377 1.00 40.04 223 GLY B O 1
ATOM 4462 N N . THR B 1 244 ? -26.346 77.842 -31.629 1.00 37.08 224 THR B N 1
ATOM 4463 C CA . THR B 1 244 ? -26.719 78.707 -30.501 1.00 37.68 224 THR B CA 1
ATOM 4464 C C . THR B 1 244 ? -26.743 80.155 -31.016 1.00 41.34 224 THR B C 1
ATOM 4465 O O . THR B 1 244 ? -25.729 80.683 -31.612 1.00 43.55 224 THR B O 1
ATOM 4469 N N . THR B 1 245 ? -27.892 80.782 -30.841 1.00 33.36 225 THR B N 1
ATOM 4470 C CA . THR B 1 245 ? -28.082 82.194 -31.211 1.00 31.57 225 THR B CA 1
ATOM 4471 C C . THR B 1 245 ? -28.806 82.856 -30.052 1.00 24.31 225 THR B C 1
ATOM 4472 O O . THR B 1 245 ? -29.476 82.133 -29.273 1.00 25.32 225 THR B O 1
ATOM 4476 N N . VAL B 1 246 ? -28.740 84.174 -30.023 1.00 26.71 226 VAL B N 1
ATOM 4477 C CA . VAL B 1 246 ? -29.540 84.992 -29.069 1.00 27.79 226 VAL B CA 1
ATOM 4478 C C . VAL B 1 246 ? -31.022 84.693 -29.298 1.00 24.64 226 VAL B C 1
ATOM 4479 O O . VAL B 1 246 ? -31.790 84.651 -28.336 1.00 23.10 226 VAL B O 1
ATOM 4483 N N . GLU B 1 247 ? -31.418 84.345 -30.529 1.00 27.56 227 GLU B N 1
ATOM 4484 C CA . GLU B 1 247 ? -32.847 84.111 -30.858 1.00 25.61 227 GLU B CA 1
ATOM 4485 C C . GLU B 1 247 ? -33.286 82.789 -30.231 1.00 25.79 227 GLU B C 1
ATOM 4486 O O . GLU B 1 247 ? -34.344 82.773 -29.591 1.00 26.80 227 GLU B O 1
ATOM 4492 N N . ALA B 1 248 ? -32.508 81.711 -30.355 1.00 23.75 228 ALA B N 1
ATOM 4493 C CA . ALA B 1 248 ? -32.849 80.440 -29.680 1.00 24.10 228 ALA B CA 1
ATOM 4494 C C . ALA B 1 248 ? -32.795 80.650 -28.150 1.00 23.10 228 ALA B C 1
ATOM 4495 O O . ALA B 1 248 ? -33.674 80.120 -27.413 1.00 26.32 228 ALA B O 1
ATOM 4497 N N . LEU B 1 249 ? -31.777 81.357 -27.671 1.00 23.55 229 LEU B N 1
ATOM 4498 C CA . LEU B 1 249 ? -31.530 81.503 -26.219 1.00 21.77 229 LEU B CA 1
ATOM 4499 C C . LEU B 1 249 ? -32.669 82.320 -25.619 1.00 20.93 229 LEU B C 1
ATOM 4500 O O . LEU B 1 249 ? -33.038 82.053 -24.485 1.00 23.05 229 LEU B O 1
ATOM 4505 N N . ALA B 1 250 ? -33.238 83.261 -26.372 1.00 20.99 230 ALA B N 1
ATOM 4506 C CA . ALA B 1 250 ? -34.361 84.119 -25.931 1.00 24.35 230 ALA B CA 1
ATOM 4507 C C . ALA B 1 250 ? -35.591 83.288 -25.557 1.00 22.06 230 ALA B C 1
ATOM 4508 O O . ALA B 1 250 ? -36.382 83.750 -24.728 1.00 20.87 230 ALA B O 1
ATOM 4510 N N . LYS B 1 251 ? -35.742 82.089 -26.094 1.00 22.79 231 LYS B N 1
ATOM 4511 C CA . LYS B 1 251 ? -36.946 81.250 -25.853 1.00 27.17 231 LYS B CA 1
ATOM 4512 C C . LYS B 1 251 ? -36.854 80.543 -24.497 1.00 26.60 231 LYS B C 1
ATOM 4513 O O . LYS B 1 251 ? -37.879 80.119 -24.020 1.00 23.91 231 LYS B O 1
ATOM 4519 N N . LEU B 1 252 ? -35.666 80.427 -23.888 1.00 24.56 232 LEU B N 1
ATOM 4520 C CA . LEU B 1 252 ? -35.499 79.589 -22.671 1.00 22.73 232 LEU B CA 1
ATOM 4521 C C . LEU B 1 252 ? -36.195 80.260 -21.497 1.00 21.28 232 LEU B C 1
ATOM 4522 O O . LEU B 1 252 ? -36.234 81.472 -21.452 1.00 24.76 232 LEU B O 1
ATOM 4527 N N . LYS B 1 253 ? -36.675 79.467 -20.549 1.00 23.21 233 LYS B N 1
ATOM 4528 C CA . LYS B 1 253 ? -37.276 79.990 -19.305 1.00 27.49 233 LYS B CA 1
ATOM 4529 C C . LYS B 1 253 ? -36.146 80.272 -18.324 1.00 23.70 233 LYS B C 1
ATOM 4530 O O . LYS B 1 253 ? -35.115 79.616 -18.361 1.00 22.23 233 LYS B O 1
ATOM 4536 N N . PRO B 1 254 ? -36.330 81.233 -17.426 1.00 25.32 234 PRO B N 1
ATOM 4537 C CA . PRO B 1 254 ? -35.351 81.475 -16.360 1.00 24.80 234 PRO B CA 1
ATOM 4538 C C . PRO B 1 254 ? -35.207 80.202 -15.525 1.00 24.95 234 PRO B C 1
ATOM 4539 O O . PRO B 1 254 ? -36.203 79.529 -15.287 1.00 23.93 234 PRO B O 1
ATOM 4543 N N . ALA B 1 255 ? -33.985 79.816 -15.186 1.00 20.84 235 ALA B N 1
ATOM 4544 C CA . ALA B 1 255 ? -33.733 78.521 -14.527 1.00 20.85 235 ALA B CA 1
ATOM 4545 C C . ALA B 1 255 ? -33.815 78.647 -12.996 1.00 20.75 235 ALA B C 1
ATOM 4546 O O . ALA B 1 255 ? -33.946 77.617 -12.364 1.00 22.91 235 ALA B O 1
ATOM 4548 N N . PHE B 1 256 ? -33.714 79.829 -12.384 1.00 20.66 236 PHE B N 1
ATOM 4549 C CA . PHE B 1 256 ? -33.477 79.909 -10.908 1.00 21.04 236 PHE B CA 1
ATOM 4550 C C . PHE B 1 256 ? -34.500 80.783 -10.207 1.00 23.25 236 PHE B C 1
ATOM 4551 O O . PHE B 1 256 ? -34.711 80.559 -9.018 1.00 23.36 236 PHE B O 1
ATOM 4559 N N . ARG B 1 257 ? -35.064 81.774 -10.895 1.00 23.79 237 ARG B N 1
ATOM 4560 C CA . ARG B 1 257 ? -36.003 82.774 -10.318 1.00 27.41 237 ARG B CA 1
ATOM 4561 C C . ARG B 1 257 ? -37.071 83.115 -11.377 1.00 28.77 237 ARG B C 1
ATOM 4562 O O . ARG B 1 257 ? -36.726 83.290 -12.570 1.00 22.41 237 ARG B O 1
ATOM 4570 N N . LYS B 1 258 ? -38.321 83.243 -10.944 1.00 31.55 238 LYS B N 1
ATOM 4571 C CA . LYS B 1 258 ? -39.504 83.451 -11.822 1.00 38.05 238 LYS B CA 1
ATOM 4572 C C . LYS B 1 258 ? -39.232 84.557 -12.846 1.00 36.71 238 LYS B C 1
ATOM 4573 O O . LYS B 1 258 ? -39.420 84.296 -14.046 1.00 40.38 238 LYS B O 1
ATOM 4579 N N . ASP B 1 259 ? -38.864 85.763 -12.437 1.00 33.44 239 ASP B N 1
ATOM 4580 C CA . ASP B 1 259 ? -38.734 86.844 -13.456 1.00 36.88 239 ASP B CA 1
ATOM 4581 C C . ASP B 1 259 ? -37.235 87.117 -13.687 1.00 31.59 239 ASP B C 1
ATOM 4582 O O . ASP B 1 259 ? -36.823 88.271 -13.927 1.00 28.62 239 ASP B O 1
ATOM 4587 N N . GLY B 1 260 ? -36.441 86.058 -13.624 1.00 27.39 240 GLY B N 1
ATOM 4588 C CA . GLY B 1 260 ? -34.977 86.139 -13.688 1.00 26.71 240 GLY B CA 1
ATOM 4589 C C . GLY B 1 260 ? -34.451 86.234 -15.111 1.00 23.97 240 GLY B C 1
ATOM 4590 O O . GLY B 1 260 ? -35.209 86.226 -16.087 1.00 23.87 240 GLY B O 1
ATOM 4591 N N . SER B 1 261 ? -33.153 86.403 -15.238 1.00 20.88 241 SER B N 1
ATOM 4592 C CA . SER B 1 261 ? -32.525 86.511 -16.561 1.00 18.20 241 SER B CA 1
ATOM 4593 C C . SER B 1 261 ? -31.558 85.351 -16.779 1.00 17.74 241 SER B C 1
ATOM 4594 O O . SER B 1 261 ? -31.171 85.179 -17.905 1.00 15.56 241 SER B O 1
ATOM 4597 N N . VAL B 1 262 ? -31.219 84.575 -15.737 1.00 15.77 242 VAL B N 1
ATOM 4598 C CA . VAL B 1 262 ? -30.247 83.466 -15.877 1.00 15.00 242 VAL B CA 1
ATOM 4599 C C . VAL B 1 262 ? -31.018 82.236 -16.324 1.00 15.21 242 VAL B C 1
ATOM 4600 O O . VAL B 1 262 ? -32.016 81.886 -15.648 1.00 16.95 242 VAL B O 1
ATOM 4604 N N . THR B 1 263 ? -30.537 81.586 -17.365 1.00 15.14 243 THR B N 1
ATOM 4605 C CA . THR B 1 263 ? -31.144 80.354 -17.891 1.00 15.54 243 THR B CA 1
ATOM 4606 C C . THR B 1 263 ? -30.104 79.231 -17.989 1.00 16.95 243 THR B C 1
ATOM 4607 O O . THR B 1 263 ? -28.897 79.480 -17.886 1.00 16.91 243 THR B O 1
ATOM 4611 N N . ALA B 1 264 ? -30.552 78.023 -18.278 1.00 16.33 244 ALA B N 1
ATOM 4612 C CA . ALA B 1 264 ? -29.654 76.882 -18.599 1.00 17.36 244 ALA B CA 1
ATOM 4613 C C . ALA B 1 264 ? -28.772 77.230 -19.796 1.00 17.69 244 ALA B C 1
ATOM 4614 O O . ALA B 1 264 ? -27.677 76.726 -19.859 1.00 17.94 244 ALA B O 1
ATOM 4616 N N . GLY B 1 265 ? -29.213 78.084 -20.720 1.00 16.72 245 GLY B N 1
ATOM 4617 C CA . GLY B 1 265 ? -28.410 78.424 -21.906 1.00 15.67 245 GLY B CA 1
ATOM 4618 C C . GLY B 1 265 ? -27.379 79.529 -21.694 1.00 15.31 245 GLY B C 1
ATOM 4619 O O . GLY B 1 265 ? -26.528 79.685 -22.572 1.00 14.64 245 GLY B O 1
ATOM 4620 N N . ASN B 1 266 ? -27.484 80.354 -20.645 1.00 13.92 246 ASN B N 1
ATOM 4621 C CA . ASN B 1 266 ? -26.454 81.411 -20.417 1.00 14.69 246 ASN B CA 1
ATOM 4622 C C . ASN B 1 266 ? -25.723 81.103 -19.104 1.00 14.05 246 ASN B C 1
ATOM 4623 O O . ASN B 1 266 ? -24.990 81.976 -18.640 1.00 13.58 246 ASN B O 1
ATOM 4628 N N . ALA B 1 267 ? -25.934 79.898 -18.565 1.00 14.42 247 ALA B N 1
ATOM 4629 C CA . ALA B 1 267 ? -25.189 79.334 -17.411 1.00 13.05 247 ALA B CA 1
ATOM 4630 C C . ALA B 1 267 ? -24.234 78.259 -17.899 1.00 14.01 247 ALA B C 1
ATOM 4631 O O . ALA B 1 267 ? -24.466 77.644 -18.927 1.00 13.85 247 ALA B O 1
ATOM 4633 N N . SER B 1 268 ? -23.179 77.996 -17.130 1.00 13.56 248 SER B N 1
ATOM 4634 C CA . SER B 1 268 ? -22.314 76.825 -17.348 1.00 13.48 248 SER B CA 1
ATOM 4635 C C . SER B 1 268 ? -23.139 75.552 -17.138 1.00 12.82 248 SER B C 1
ATOM 4636 O O . SER B 1 268 ? -24.239 75.596 -16.524 1.00 13.38 248 SER B O 1
ATOM 4639 N N . SER B 1 269 ? -22.656 74.443 -17.663 1.00 12.22 249 SER B N 1
ATOM 4640 C CA . SER B 1 269 ? -23.388 73.152 -17.600 1.00 12.84 249 SER B CA 1
ATOM 4641 C C . SER B 1 269 ? -22.752 72.258 -16.518 1.00 12.92 249 SER B C 1
ATOM 4642 O O . SER B 1 269 ? -21.772 72.683 -15.823 1.00 13.07 249 SER B O 1
ATOM 4645 N N . LEU B 1 270 ? -23.210 71.018 -16.444 1.00 11.54 250 LEU B N 1
ATOM 4646 C CA . LEU B 1 270 ? -22.684 69.966 -15.556 1.00 12.03 250 LEU B CA 1
ATOM 4647 C C . LEU B 1 270 ? -21.788 69.050 -16.376 1.00 11.49 250 LEU B C 1
ATOM 4648 O O . LEU B 1 270 ? -22.203 68.649 -17.520 1.00 10.74 250 LEU B O 1
ATOM 4653 N N . ASN B 1 271 ? -20.582 68.733 -15.888 1.00 10.79 251 ASN B N 1
ATOM 4654 C CA . ASN B 1 271 ? -19.566 68.119 -16.777 1.00 10.42 251 ASN B CA 1
ATOM 4655 C C . ASN B 1 271 ? -18.580 67.241 -16.033 1.00 11.50 251 ASN B C 1
ATOM 4656 O O . ASN B 1 271 ? -18.504 67.299 -14.798 1.00 10.06 251 ASN B O 1
ATOM 4661 N N . ASP B 1 272 ? -17.887 66.413 -16.817 1.00 11.24 252 ASP B N 1
ATOM 4662 C CA . ASP B 1 272 ? -16.894 65.423 -16.369 1.00 10.89 252 ASP B CA 1
ATOM 4663 C C . ASP B 1 272 ? -15.568 65.733 -17.052 1.00 11.37 252 ASP B C 1
ATOM 4664 O O . ASP B 1 272 ? -15.552 66.071 -18.250 1.00 11.66 252 ASP B O 1
ATOM 4669 N N . GLY B 1 273 ? -14.464 65.637 -16.317 1.00 10.89 253 GLY B N 1
ATOM 4670 C CA . GLY B 1 273 ? -13.143 65.839 -16.926 1.00 10.13 253 GLY B CA 1
ATOM 4671 C C . GLY B 1 273 ? -12.020 65.935 -15.913 1.00 9.83 253 GLY B C 1
ATOM 4672 O O . GLY B 1 273 ? -12.289 65.985 -14.702 1.00 10.18 253 GLY B O 1
ATOM 4673 N N . ALA B 1 274 ? -10.788 65.931 -16.400 1.00 10.11 254 ALA B N 1
ATOM 4674 C CA . ALA B 1 274 ? -9.605 66.141 -15.547 1.00 10.23 254 ALA B CA 1
ATOM 4675 C C . ALA B 1 274 ? -8.587 66.987 -16.280 1.00 9.84 254 ALA B C 1
ATOM 4676 O O . ALA B 1 274 ? -8.600 67.076 -17.514 1.00 10.41 254 ALA B O 1
ATOM 4678 N N . ALA B 1 275 ? -7.715 67.636 -15.532 1.00 10.45 255 ALA B N 1
ATOM 4679 C CA . ALA B 1 275 ? -6.641 68.448 -16.147 1.00 9.94 255 ALA B CA 1
ATOM 4680 C C . ALA B 1 275 ? -5.475 68.568 -15.175 1.00 10.42 255 ALA B C 1
ATOM 4681 O O . ALA B 1 275 ? -5.736 68.670 -13.956 1.00 10.53 255 ALA B O 1
ATOM 4683 N N . ALA B 1 276 ? -4.244 68.507 -15.666 1.00 10.34 256 ALA B N 1
ATOM 4684 C CA . ALA B 1 276 ? -3.097 68.584 -14.734 1.00 10.69 256 ALA B CA 1
ATOM 4685 C C . ALA B 1 276 ? -1.878 69.149 -15.445 1.00 11.79 256 ALA B C 1
ATOM 4686 O O . ALA B 1 276 ? -1.832 69.139 -16.739 1.00 11.73 256 ALA B O 1
ATOM 4688 N N . VAL B 1 277 ? -0.956 69.698 -14.633 1.00 11.56 257 VAL B N 1
ATOM 4689 C CA . VAL B 1 277 ? 0.356 70.188 -15.134 1.00 11.27 257 VAL B CA 1
ATOM 4690 C C . VAL B 1 277 ? 1.459 69.530 -14.315 1.00 11.71 257 VAL B C 1
ATOM 4691 O O . VAL B 1 277 ? 1.205 69.056 -13.147 1.00 10.54 257 VAL B O 1
ATOM 4695 N N . LEU B 1 278 ? 2.635 69.501 -14.914 1.00 11.75 258 LEU B N 1
ATOM 4696 C CA . LEU B 1 278 ? 3.866 69.034 -14.260 1.00 12.32 258 LEU B CA 1
ATOM 4697 C C . LEU B 1 278 ? 4.648 70.294 -13.938 1.00 12.70 258 LEU B C 1
ATOM 4698 O O . LEU B 1 278 ? 5.103 71.016 -14.880 1.00 12.74 258 LEU B O 1
ATOM 4703 N N . LEU B 1 279 ? 4.685 70.614 -12.657 1.00 11.86 259 LEU B N 1
ATOM 4704 C CA . LEU B 1 279 ? 5.441 71.762 -12.118 1.00 12.21 259 LEU B CA 1
ATOM 4705 C C . LEU B 1 279 ? 6.835 71.293 -11.743 1.00 11.92 259 LEU B C 1
ATOM 4706 O O . LEU B 1 279 ? 6.971 70.197 -11.209 1.00 11.46 259 LEU B O 1
ATOM 4711 N N . MET B 1 280 ? 7.816 72.145 -11.955 1.00 12.09 260 MET B N 1
ATOM 4712 C CA . MET B 1 280 ? 9.179 71.877 -11.436 1.00 13.03 260 MET B CA 1
ATOM 4713 C C . MET B 1 280 ? 9.799 73.195 -10.961 1.00 11.99 260 MET B C 1
ATOM 4714 O O . MET B 1 280 ? 9.357 74.251 -11.394 1.00 12.07 260 MET B O 1
ATOM 4719 N N . SER B 1 281 ? 10.857 73.116 -10.176 1.00 11.79 261 SER B N 1
ATOM 4720 C CA . SER B 1 281 ? 11.771 74.273 -10.021 1.00 13.01 261 SER B CA 1
ATOM 4721 C C . SER B 1 281 ? 12.392 74.505 -11.399 1.00 12.35 261 SER B C 1
ATOM 4722 O O . SER B 1 281 ? 12.579 73.543 -12.189 1.00 12.18 261 SER B O 1
ATOM 4725 N N . ALA B 1 282 ? 12.707 75.748 -11.731 1.00 13.46 262 ALA B N 1
ATOM 4726 C CA . ALA B 1 282 ? 13.461 76.074 -12.960 1.00 13.03 262 ALA B CA 1
ATOM 4727 C C . ALA B 1 282 ? 14.773 75.294 -12.929 1.00 13.26 262 ALA B C 1
ATOM 4728 O O . ALA B 1 282 ? 15.184 74.770 -14.010 1.00 13.32 262 ALA B O 1
ATOM 4730 N N . ALA B 1 283 ? 15.399 75.196 -11.773 1.00 13.62 263 ALA B N 1
ATOM 4731 C CA . ALA B 1 283 ? 16.685 74.451 -11.603 1.00 16.01 263 ALA B CA 1
ATOM 4732 C C . ALA B 1 283 ? 16.503 72.979 -11.984 1.00 16.43 263 ALA B C 1
ATOM 4733 O O . ALA B 1 283 ? 17.369 72.431 -12.675 1.00 14.94 263 ALA B O 1
ATOM 4735 N N . LYS B 1 284 ? 15.408 72.347 -11.563 1.00 15.27 264 LYS B N 1
ATOM 4736 C CA . LYS B 1 284 ? 15.193 70.905 -11.835 1.00 15.25 264 LYS B CA 1
ATOM 4737 C C . LYS B 1 284 ? 14.906 70.703 -13.318 1.00 14.22 264 LYS B C 1
ATOM 4738 O O . LYS B 1 284 ? 15.481 69.767 -13.912 1.00 16.06 264 LYS B O 1
ATOM 4744 N N . ALA B 1 285 ? 14.029 71.520 -13.909 1.00 14.34 265 ALA B N 1
ATOM 4745 C CA . ALA B 1 285 ? 13.756 71.469 -15.355 1.00 16.19 265 ALA B CA 1
ATOM 4746 C C . ALA B 1 285 ? 15.087 71.561 -16.113 1.00 17.37 265 ALA B C 1
ATOM 4747 O O . ALA B 1 285 ? 15.300 70.789 -17.104 1.00 15.62 265 ALA B O 1
ATOM 4749 N N . LYS B 1 286 ? 15.945 72.518 -15.748 1.00 17.84 266 LYS B N 1
ATOM 4750 C CA . LYS B 1 286 ? 17.226 72.672 -16.494 1.00 19.01 266 LYS B CA 1
ATOM 4751 C C . LYS B 1 286 ? 18.066 71.394 -16.314 1.00 19.76 266 LYS B C 1
ATOM 4752 O O . LYS B 1 286 ? 18.641 70.939 -17.329 1.00 19.47 266 LYS B O 1
ATOM 4758 N N . ALA B 1 287 ? 18.179 70.854 -15.093 1.00 17.62 267 ALA B N 1
ATOM 4759 C CA . ALA B 1 287 ? 19.006 69.657 -14.816 1.00 20.26 267 ALA B CA 1
ATOM 4760 C C . ALA B 1 287 ? 18.481 68.478 -15.633 1.00 21.78 267 ALA B C 1
ATOM 4761 O O . ALA B 1 287 ? 19.278 67.662 -16.018 1.00 19.68 267 ALA B O 1
ATOM 4763 N N . LEU B 1 288 ? 17.177 68.380 -15.855 1.00 21.14 268 LEU B N 1
ATOM 4764 C CA . LEU B 1 288 ? 16.589 67.279 -16.662 1.00 20.75 268 LEU B CA 1
ATOM 4765 C C . LEU B 1 288 ? 16.663 67.595 -18.152 1.00 21.70 268 LEU B C 1
ATOM 4766 O O . LEU B 1 288 ? 16.371 66.691 -18.943 1.00 21.10 268 LEU B O 1
ATOM 4771 N N . GLY B 1 289 ? 17.027 68.811 -18.541 1.00 20.09 269 GLY B N 1
ATOM 4772 C CA . GLY B 1 289 ? 17.059 69.217 -19.955 1.00 21.77 269 GLY B CA 1
ATOM 4773 C C . GLY B 1 289 ? 15.668 69.323 -20.551 1.00 22.57 269 GLY B C 1
ATOM 4774 O O . GLY B 1 289 ? 15.541 69.139 -21.775 1.00 21.16 269 GLY B O 1
ATOM 4775 N N . LEU B 1 290 ? 14.641 69.650 -19.745 1.00 20.38 270 LEU B N 1
ATOM 4776 C CA . LEU B 1 290 ? 13.244 69.800 -20.263 1.00 18.68 270 LEU B CA 1
ATOM 4777 C C . LEU B 1 290 ? 12.970 71.240 -20.659 1.00 21.05 270 LEU B C 1
ATOM 4778 O O . LEU B 1 290 ? 13.204 72.184 -19.885 1.00 21.51 270 LEU B O 1
ATOM 4783 N N . PRO B 1 291 ? 12.375 71.447 -21.849 1.00 19.51 271 PRO B N 1
ATOM 4784 C CA . PRO B 1 291 ? 11.927 72.772 -22.248 1.00 20.38 271 PRO B CA 1
ATOM 4785 C C . PRO B 1 291 ? 10.813 73.249 -21.305 1.00 17.92 271 PRO B C 1
ATOM 4786 O O . PRO B 1 291 ? 10.049 72.428 -20.823 1.00 17.72 271 PRO B O 1
ATOM 4790 N N . VAL B 1 292 ? 10.818 74.540 -21.001 1.00 16.36 272 VAL B N 1
ATOM 4791 C CA . VAL B 1 292 ? 9.805 75.185 -20.148 1.00 16.60 272 VAL B CA 1
ATOM 4792 C C . VAL B 1 292 ? 8.699 75.723 -21.052 1.00 14.74 272 VAL B C 1
ATOM 4793 O O . VAL B 1 292 ? 9.000 76.510 -21.984 1.00 16.21 272 VAL B O 1
ATOM 4797 N N . LEU B 1 293 ? 7.460 75.349 -20.773 1.00 13.21 273 LEU B N 1
ATOM 4798 C CA . LEU B 1 293 ? 6.296 75.882 -21.495 1.00 13.43 273 LEU B CA 1
ATOM 4799 C C . LEU B 1 293 ? 5.953 77.284 -20.997 1.00 14.12 273 LEU B C 1
ATOM 4800 O O . LEU B 1 293 ? 5.623 78.131 -21.843 1.00 14.14 273 LEU B O 1
ATOM 4805 N N . ALA B 1 294 ? 5.991 77.541 -19.683 1.00 14.01 274 ALA B N 1
ATOM 4806 C CA . ALA B 1 294 ? 5.748 78.893 -19.128 1.00 13.80 274 ALA B CA 1
ATOM 4807 C C . ALA B 1 294 ? 6.266 78.903 -17.699 1.00 13.53 274 ALA B C 1
ATOM 4808 O O . ALA B 1 294 ? 6.476 77.830 -17.182 1.00 14.02 274 ALA B O 1
ATOM 4810 N N . ARG B 1 295 ? 6.569 80.065 -17.161 1.00 14.17 275 ARG B N 1
ATOM 4811 C CA . ARG B 1 295 ? 6.819 80.198 -15.719 1.00 14.55 275 ARG B CA 1
ATOM 4812 C C . ARG B 1 295 ? 5.557 80.709 -15.054 1.00 13.63 275 ARG B C 1
ATOM 4813 O O . ARG B 1 295 ? 4.771 81.452 -15.692 1.00 12.27 275 ARG B O 1
ATOM 4821 N N . ILE B 1 296 ? 5.383 80.346 -13.785 1.00 12.65 276 ILE B N 1
ATOM 4822 C CA . ILE B 1 296 ? 4.326 80.936 -12.940 1.00 12.71 276 ILE B CA 1
ATOM 4823 C C . ILE B 1 296 ? 4.847 82.260 -12.349 1.00 12.20 276 ILE B C 1
ATOM 4824 O O . ILE B 1 296 ? 5.821 82.236 -11.555 1.00 12.11 276 ILE B O 1
ATOM 4829 N N . ALA B 1 297 ? 4.257 83.379 -12.737 1.00 13.46 277 ALA B N 1
ATOM 4830 C CA . ALA B 1 297 ? 4.735 84.728 -12.301 1.00 14.26 277 ALA B CA 1
ATOM 4831 C C . ALA B 1 297 ? 4.151 85.030 -10.933 1.00 15.11 277 ALA B C 1
ATOM 4832 O O . ALA B 1 297 ? 4.864 85.667 -10.130 1.00 15.04 277 ALA B O 1
ATOM 4834 N N . SER B 1 298 ? 2.889 84.661 -10.680 1.00 14.10 278 SER B N 1
ATOM 4835 C CA . SER B 1 298 ? 2.199 84.920 -9.389 1.00 13.00 278 SER B CA 1
ATOM 4836 C C . SER B 1 298 ? 0.913 84.096 -9.289 1.00 14.11 278 SER B C 1
ATOM 4837 O O . SER B 1 298 ? 0.449 83.535 -10.290 1.00 13.03 278 SER B O 1
ATOM 4840 N N . TYR B 1 299 ? 0.315 84.106 -8.108 1.00 12.62 279 TYR B N 1
ATOM 4841 C CA . TYR B 1 299 ? -0.951 83.431 -7.805 1.00 12.35 279 TYR B CA 1
ATOM 4842 C C . TYR B 1 299 ? -1.535 84.175 -6.617 1.00 12.49 279 TYR B C 1
ATOM 4843 O O . TYR B 1 299 ? -0.773 84.765 -5.809 1.00 12.47 279 TYR B O 1
ATOM 4852 N N . ALA B 1 300 ? -2.853 84.085 -6.437 1.00 12.40 280 ALA B N 1
ATOM 4853 C CA . ALA B 1 300 ? -3.550 84.722 -5.309 1.00 12.10 280 ALA B CA 1
ATOM 4854 C C . ALA B 1 300 ? -4.929 84.118 -5.142 1.00 12.25 280 ALA B C 1
ATOM 4855 O O . ALA B 1 300 ? -5.517 83.599 -6.139 1.00 10.78 280 ALA B O 1
ATOM 4857 N N . SER B 1 301 ? -5.426 84.228 -3.922 1.00 11.98 281 SER B N 1
ATOM 4858 C CA . SER B 1 301 ? -6.830 83.969 -3.546 1.00 12.12 281 SER B CA 1
ATOM 4859 C C . SER B 1 301 ? -7.437 85.267 -3.054 1.00 12.57 281 SER B C 1
ATOM 4860 O O . SER B 1 301 ? -6.671 86.163 -2.656 1.00 13.15 281 SER B O 1
ATOM 4863 N N . ALA B 1 302 ? -8.750 85.336 -3.030 1.00 13.51 282 ALA B N 1
ATOM 4864 C CA . ALA B 1 302 ? -9.529 86.441 -2.425 1.00 13.73 282 ALA B CA 1
ATOM 4865 C C . ALA B 1 302 ? -10.846 85.891 -1.913 1.00 13.83 282 ALA B C 1
ATOM 4866 O O . ALA B 1 302 ? -11.355 84.817 -2.405 1.00 12.66 282 ALA B O 1
ATOM 4868 N N . GLY B 1 303 ? -11.439 86.639 -0.996 1.00 13.39 283 GLY B N 1
ATOM 4869 C CA . GLY B 1 303 ? -12.779 86.356 -0.501 1.00 13.36 283 GLY B CA 1
ATOM 4870 C C . GLY B 1 303 ? -13.692 87.526 -0.781 1.00 13.56 283 GLY B C 1
ATOM 4871 O O . GLY B 1 303 ? -13.240 88.684 -0.660 1.00 12.47 283 GLY B O 1
ATOM 4872 N N . VAL B 1 304 ? -14.964 87.235 -1.060 1.00 12.74 284 VAL B N 1
ATOM 4873 C CA . VAL B 1 304 ? -16.040 88.218 -1.250 1.00 12.77 284 VAL B CA 1
ATOM 4874 C C . VAL B 1 304 ? -17.307 87.698 -0.587 1.00 13.44 284 VAL B C 1
ATOM 4875 O O . VAL B 1 304 ? -17.311 86.556 -0.039 1.00 13.46 284 VAL B O 1
ATOM 4879 N N . ASP B 1 305 ? -18.370 88.520 -0.595 1.00 14.35 285 ASP B N 1
ATOM 4880 C CA . ASP B 1 305 ? -19.675 88.090 -0.063 1.00 15.95 285 ASP B CA 1
ATOM 4881 C C . ASP B 1 305 ? -20.176 86.882 -0.884 1.00 13.57 285 ASP B C 1
ATOM 4882 O O . ASP B 1 305 ? -20.179 86.901 -2.118 1.00 11.99 285 ASP B O 1
ATOM 4887 N N . PRO B 1 306 ? -20.577 85.780 -0.219 1.00 13.12 286 PRO B N 1
ATOM 4888 C CA . PRO B 1 306 ? -21.101 84.610 -0.921 1.00 12.94 286 PRO B CA 1
ATOM 4889 C C . PRO B 1 306 ? -22.257 84.961 -1.874 1.00 13.49 286 PRO B C 1
ATOM 4890 O O . PRO B 1 306 ? -22.351 84.352 -2.911 1.00 12.48 286 PRO B O 1
ATOM 4894 N N . ALA B 1 307 ? -23.073 85.958 -1.518 1.00 12.79 287 ALA B N 1
ATOM 4895 C CA . ALA B 1 307 ? -24.260 86.375 -2.309 1.00 13.07 287 ALA B CA 1
ATOM 4896 C C . ALA B 1 307 ? -23.816 86.858 -3.699 1.00 12.54 287 ALA B C 1
ATOM 4897 O O . ALA B 1 307 ? -24.628 86.748 -4.606 1.00 12.10 287 ALA B O 1
ATOM 4899 N N . ILE B 1 308 ? -22.571 87.331 -3.868 1.00 12.61 288 ILE B N 1
ATOM 4900 C CA . ILE B 1 308 ? -22.032 87.810 -5.179 1.00 13.70 288 ILE B CA 1
ATOM 4901 C C . ILE B 1 308 ? -20.707 87.101 -5.465 1.00 13.49 288 ILE B C 1
ATOM 4902 O O . ILE B 1 308 ? -19.764 87.696 -5.947 1.00 12.59 288 ILE B O 1
ATOM 4907 N N . MET B 1 309 ? -20.680 85.785 -5.268 1.00 12.00 289 MET B N 1
ATOM 4908 C CA . MET B 1 309 ? -19.418 85.015 -5.346 1.00 12.14 289 MET B CA 1
ATOM 4909 C C . MET B 1 309 ? -18.816 85.206 -6.737 1.00 12.00 289 MET B C 1
ATOM 4910 O O . MET B 1 309 ? -17.597 85.102 -6.842 1.00 11.11 289 MET B O 1
ATOM 4915 N N . GLY B 1 310 ? -19.656 85.416 -7.776 1.00 11.34 290 GLY B N 1
ATOM 4916 C CA . GLY B 1 310 ? -19.175 85.518 -9.162 1.00 11.61 290 GLY B CA 1
ATOM 4917 C C . GLY B 1 310 ? -18.170 86.645 -9.371 1.00 11.94 290 GLY B C 1
ATOM 4918 O O . GLY B 1 310 ? -17.489 86.615 -10.376 1.00 11.57 290 GLY B O 1
ATOM 4919 N N . ILE B 1 311 ? -18.084 87.613 -8.465 1.00 12.61 291 ILE B N 1
ATOM 4920 C CA . ILE B 1 311 ? -17.153 88.780 -8.539 1.00 14.29 291 ILE B CA 1
ATOM 4921 C C . ILE B 1 311 ? -15.788 88.443 -7.914 1.00 13.65 291 ILE B C 1
ATOM 4922 O O . ILE B 1 311 ? -14.850 89.238 -8.056 1.00 12.96 291 ILE B O 1
ATOM 4927 N N . GLY B 1 312 ? -15.639 87.253 -7.306 1.00 13.66 292 GLY B N 1
ATOM 4928 C CA . GLY B 1 312 ? -14.369 86.821 -6.699 1.00 12.43 292 GLY B CA 1
ATOM 4929 C C . GLY B 1 312 ? -13.161 87.089 -7.593 1.00 11.93 292 GLY B C 1
ATOM 4930 O O . GLY B 1 312 ? -12.097 87.422 -7.088 1.00 12.56 292 GLY B O 1
ATOM 4931 N N . PRO B 1 313 ? -13.206 86.851 -8.925 1.00 11.61 293 PRO B N 1
ATOM 4932 C CA . PRO B 1 313 ? -12.033 87.081 -9.784 1.00 11.57 293 PRO B CA 1
ATOM 4933 C C . PRO B 1 313 ? -11.420 88.495 -9.797 1.00 11.89 293 PRO B C 1
ATOM 4934 O O . PRO B 1 313 ? -10.276 88.612 -10.146 1.00 13.15 293 PRO B O 1
ATOM 4938 N N . VAL B 1 314 ? -12.214 89.508 -9.481 1.00 13.11 294 VAL B N 1
ATOM 4939 C CA . VAL B 1 314 ? -11.781 90.932 -9.531 1.00 12.58 294 VAL B CA 1
ATOM 4940 C C . VAL B 1 314 ? -10.628 91.085 -8.508 1.00 12.59 294 VAL B C 1
ATOM 4941 O O . VAL B 1 314 ? -9.497 91.375 -8.930 1.00 14.64 294 VAL B O 1
ATOM 4945 N N . SER B 1 315 ? -10.863 90.897 -7.221 1.00 13.29 295 SER B N 1
ATOM 4946 C CA . SER B 1 315 ? -9.797 91.072 -6.208 1.00 14.74 295 SER B CA 1
ATOM 4947 C C . SER B 1 315 ? -8.714 90.013 -6.402 1.00 13.38 295 SER B C 1
ATOM 4948 O O . SER B 1 315 ? -7.549 90.356 -6.283 1.00 13.45 295 SER B O 1
ATOM 4951 N N . ALA B 1 316 ? -9.054 88.771 -6.753 1.00 12.38 296 ALA B N 1
ATOM 4952 C CA . ALA B 1 316 ? -8.023 87.738 -6.957 1.00 12.23 296 ALA B CA 1
ATOM 4953 C C . ALA B 1 316 ? -7.086 88.153 -8.096 1.00 13.05 296 ALA B C 1
ATOM 4954 O O . ALA B 1 316 ? -5.842 88.019 -7.943 1.00 13.00 296 ALA B O 1
ATOM 4956 N N . THR B 1 317 ? -7.626 88.671 -9.180 1.00 13.40 297 THR B N 1
ATOM 4957 C CA . THR B 1 317 ? -6.834 89.150 -10.337 1.00 13.53 297 THR B CA 1
ATOM 4958 C C . THR B 1 317 ? -5.969 90.334 -9.901 1.00 14.58 297 THR B C 1
ATOM 4959 O O . THR B 1 317 ? -4.760 90.364 -10.236 1.00 13.22 297 THR B O 1
ATOM 4963 N N . ARG B 1 318 ? -6.544 91.285 -9.187 1.00 15.27 298 ARG B N 1
ATOM 4964 C CA . ARG B 1 318 ? -5.752 92.481 -8.816 1.00 16.10 298 ARG B CA 1
ATOM 4965 C C . ARG B 1 318 ? -4.590 92.077 -7.908 1.00 16.67 298 ARG B C 1
ATOM 4966 O O . ARG B 1 318 ? -3.470 92.665 -8.108 1.00 16.99 298 ARG B O 1
ATOM 4974 N N . ARG B 1 319 ? -4.807 91.115 -6.997 1.00 15.43 299 ARG B N 1
ATOM 4975 C CA . ARG B 1 319 ? -3.745 90.659 -6.086 1.00 18.42 299 ARG B CA 1
ATOM 4976 C C . ARG B 1 319 ? -2.678 89.931 -6.895 1.00 16.94 299 ARG B C 1
ATOM 4977 O O . ARG B 1 319 ? -1.478 90.140 -6.642 1.00 15.68 299 ARG B O 1
ATOM 4985 N N . ALA B 1 320 ? -3.064 89.059 -7.818 1.00 16.24 300 ALA B N 1
ATOM 4986 C CA . ALA B 1 320 ? -2.075 88.332 -8.632 1.00 14.53 300 ALA B CA 1
ATOM 4987 C C . ALA B 1 320 ? -1.298 89.325 -9.497 1.00 14.40 300 ALA B C 1
ATOM 4988 O O . ALA B 1 320 ? -0.068 89.153 -9.627 1.00 13.41 300 ALA B O 1
ATOM 4990 N N . LEU B 1 321 ? -1.965 90.311 -10.111 1.00 15.27 301 LEU B N 1
ATOM 4991 C CA . LEU B 1 321 ? -1.235 91.308 -10.959 1.00 17.83 301 LEU B CA 1
ATOM 4992 C C . LEU B 1 321 ? -0.253 92.113 -10.076 1.00 18.22 301 LEU B C 1
ATOM 4993 O O . LEU B 1 321 ? 0.905 92.325 -10.494 1.00 17.94 301 LEU B O 1
ATOM 4998 N N . ASP B 1 322 ? -0.699 92.490 -8.898 1.00 18.44 302 ASP B N 1
ATOM 4999 C CA . ASP B 1 322 ? 0.133 93.254 -7.930 1.00 24.23 302 ASP B CA 1
ATOM 5000 C C . ASP B 1 322 ? 1.357 92.398 -7.560 1.00 23.19 302 ASP B C 1
ATOM 5001 O O . ASP B 1 322 ? 2.461 92.922 -7.654 1.00 25.64 302 ASP B O 1
ATOM 5006 N N . LYS B 1 323 ? 1.180 91.117 -7.239 1.00 20.17 303 LYS B N 1
ATOM 5007 C CA . LYS B 1 323 ? 2.278 90.213 -6.853 1.00 21.89 303 LYS B CA 1
ATOM 5008 C C . LYS B 1 323 ? 3.235 90.072 -8.043 1.00 25.24 303 LYS B C 1
ATOM 5009 O O . LYS B 1 323 ? 4.424 90.021 -7.796 1.00 25.29 303 LYS B O 1
ATOM 5015 N N . ALA B 1 324 ? 2.781 90.081 -9.298 1.00 19.81 304 ALA B N 1
ATOM 5016 C CA . ALA B 1 324 ? 3.670 89.929 -10.471 1.00 20.75 304 ALA B CA 1
ATOM 5017 C C . ALA B 1 324 ? 4.295 91.289 -10.869 1.00 21.22 304 ALA B C 1
ATOM 5018 O O . ALA B 1 324 ? 5.212 91.323 -11.687 1.00 20.07 304 ALA B O 1
ATOM 5020 N N . GLY B 1 325 ? 3.769 92.383 -10.357 1.00 21.29 305 GLY B N 1
ATOM 5021 C CA . GLY B 1 325 ? 4.152 93.738 -10.793 1.00 22.38 305 GLY B CA 1
ATOM 5022 C C . GLY B 1 325 ? 3.628 94.049 -12.180 1.00 25.11 305 GLY B C 1
ATOM 5023 O O . GLY B 1 325 ? 4.297 94.817 -12.900 1.00 26.88 305 GLY B O 1
ATOM 5024 N N . TRP B 1 326 ? 2.462 93.508 -12.568 1.00 21.90 306 TRP B N 1
ATOM 5025 C CA . TRP B 1 326 ? 1.865 93.743 -13.907 1.00 23.36 306 TRP B CA 1
ATOM 5026 C C . TRP B 1 326 ? 0.653 94.664 -13.808 1.00 22.28 306 TRP B C 1
ATOM 5027 O O . TRP B 1 326 ? 0.005 94.708 -12.774 1.00 22.51 306 TRP B O 1
ATOM 5038 N N . SER B 1 327 ? 0.310 95.307 -14.909 1.00 24.64 307 SER B N 1
ATOM 5039 C CA . SER B 1 327 ? -1.002 95.979 -15.054 1.00 28.95 307 SER B CA 1
ATOM 5040 C C . SER B 1 327 ? -1.884 95.110 -15.951 1.00 25.50 307 SER B C 1
ATOM 5041 O O . SER B 1 327 ? -1.359 94.366 -16.764 1.00 22.45 307 SER B O 1
ATOM 5044 N N . LEU B 1 328 ? -3.195 95.229 -15.819 1.00 27.84 308 LEU B N 1
ATOM 5045 C CA . LEU B 1 328 ? -4.144 94.395 -16.603 1.00 27.63 308 LEU B CA 1
ATOM 5046 C C . LEU B 1 328 ? -3.852 94.514 -18.099 1.00 27.38 308 LEU B C 1
ATOM 5047 O O . LEU B 1 328 ? -3.845 93.494 -18.820 1.00 24.52 308 LEU B O 1
ATOM 5052 N N . GLU B 1 329 ? -3.578 95.713 -18.603 1.00 28.40 309 GLU B N 1
ATOM 5053 C CA . GLU B 1 329 ? -3.387 95.919 -20.063 1.00 28.56 309 GLU B CA 1
ATOM 5054 C C . GLU B 1 329 ? -2.156 95.170 -20.605 1.00 23.97 309 GLU B C 1
ATOM 5055 O O . GLU B 1 329 ? -2.083 94.949 -21.831 1.00 26.83 309 GLU B O 1
ATOM 5061 N N . GLN B 1 330 ? -1.224 94.744 -19.762 1.00 23.40 310 GLN B N 1
ATOM 5062 C CA . GLN B 1 330 ? -0.085 93.916 -20.225 1.00 24.38 310 GLN B CA 1
ATOM 5063 C C . GLN B 1 330 ? -0.481 92.459 -20.532 1.00 22.09 310 GLN B C 1
ATOM 5064 O O . GLN B 1 330 ? 0.341 91.750 -21.139 1.00 20.47 310 GLN B O 1
ATOM 5070 N N . LEU B 1 331 ? -1.638 91.996 -20.065 1.00 19.72 311 LEU B N 1
ATOM 5071 C CA . LEU B 1 331 ? -2.088 90.606 -20.329 1.00 18.28 311 LEU B CA 1
ATOM 5072 C C . LEU B 1 331 ? -2.410 90.481 -21.811 1.00 18.05 311 LEU B C 1
ATOM 5073 O O . LEU B 1 331 ? -3.289 91.205 -22.243 1.00 20.22 311 LEU B O 1
ATOM 5078 N N . ASP B 1 332 ? -1.770 89.543 -22.515 1.00 15.99 312 ASP B N 1
ATOM 5079 C CA . ASP B 1 332 ? -2.094 89.175 -23.914 1.00 18.14 312 ASP B CA 1
ATOM 5080 C C . ASP B 1 332 ? -3.367 88.321 -23.973 1.00 17.30 312 ASP B C 1
ATOM 5081 O O . ASP B 1 332 ? -4.143 88.452 -24.919 1.00 15.17 312 ASP B O 1
ATOM 5086 N N . LEU B 1 333 ? -3.575 87.480 -22.963 1.00 16.10 313 LEU B N 1
ATOM 5087 C CA . LEU B 1 333 ? -4.657 86.473 -22.960 1.00 15.50 313 LEU B CA 1
ATOM 5088 C C . LEU B 1 333 ? -5.185 86.287 -21.550 1.00 14.10 313 LEU B C 1
ATOM 5089 O O . LEU B 1 333 ? -4.384 86.264 -20.584 1.00 14.37 313 LEU B O 1
ATOM 5094 N N . ILE B 1 334 ? -6.482 86.100 -21.453 1.00 13.33 314 ILE B N 1
ATOM 5095 C CA . ILE B 1 334 ? -7.174 85.909 -20.162 1.00 13.40 314 ILE B CA 1
ATOM 5096 C C . ILE B 1 334 ? -8.099 84.700 -20.305 1.00 14.08 314 ILE B C 1
ATOM 5097 O O . ILE B 1 334 ? -8.863 84.638 -21.301 1.00 12.77 314 ILE B O 1
ATOM 5102 N N . GLU B 1 335 ? -8.042 83.785 -19.337 1.00 12.19 315 GLU B N 1
ATOM 5103 C CA . GLU B 1 335 ? -9.075 82.735 -19.188 1.00 12.30 315 GLU B CA 1
ATOM 5104 C C . GLU B 1 335 ? -9.817 83.050 -17.905 1.00 12.26 315 GLU B C 1
ATOM 5105 O O . GLU B 1 335 ? -9.182 83.006 -16.833 1.00 11.73 315 GLU B O 1
ATOM 5111 N N . ALA B 1 336 ? -11.057 83.478 -18.017 1.00 11.36 316 ALA B N 1
ATOM 5112 C CA . ALA B 1 336 ? -11.885 83.838 -16.857 1.00 11.32 316 ALA B CA 1
ATOM 5113 C C . ALA B 1 336 ? -13.041 82.858 -16.876 1.00 11.75 316 ALA B C 1
ATOM 5114 O O . ALA B 1 336 ? -13.873 82.919 -17.824 1.00 11.65 316 ALA B O 1
ATOM 5116 N N . ASN B 1 337 ? -13.060 81.893 -15.966 1.00 11.64 317 ASN B N 1
ATOM 5117 C CA . ASN B 1 337 ? -14.022 80.779 -16.080 1.00 11.65 317 ASN B CA 1
ATOM 5118 C C . ASN B 1 337 ? -15.462 81.337 -16.109 1.00 11.80 317 ASN B C 1
ATOM 5119 O O . ASN B 1 337 ? -15.838 82.158 -15.257 1.00 9.85 317 ASN B O 1
ATOM 5124 N N . GLU B 1 338 ? -16.288 80.832 -17.034 1.00 11.74 318 GLU B N 1
ATOM 5125 C CA . GLU B 1 338 ? -17.662 81.337 -17.243 1.00 12.24 318 GLU B CA 1
ATOM 5126 C C . GLU B 1 338 ? -18.630 80.525 -16.389 1.00 13.61 318 GLU B C 1
ATOM 5127 O O . GLU B 1 338 ? -19.302 79.602 -16.895 1.00 14.02 318 GLU B O 1
ATOM 5133 N N . ALA B 1 339 ? -18.769 80.838 -15.116 1.00 12.71 319 ALA B N 1
ATOM 5134 C CA . ALA B 1 339 ? -19.800 80.189 -14.293 1.00 11.96 319 ALA B CA 1
ATOM 5135 C C . ALA B 1 339 ? -21.173 80.534 -14.868 1.00 11.29 319 ALA B C 1
ATOM 5136 O O . ALA B 1 339 ? -22.043 79.628 -14.966 1.00 10.76 319 ALA B O 1
ATOM 5138 N N . PHE B 1 340 ? -21.407 81.803 -15.168 1.00 11.93 320 PHE B N 1
ATOM 5139 C CA . PHE B 1 340 ? -22.695 82.301 -15.718 1.00 1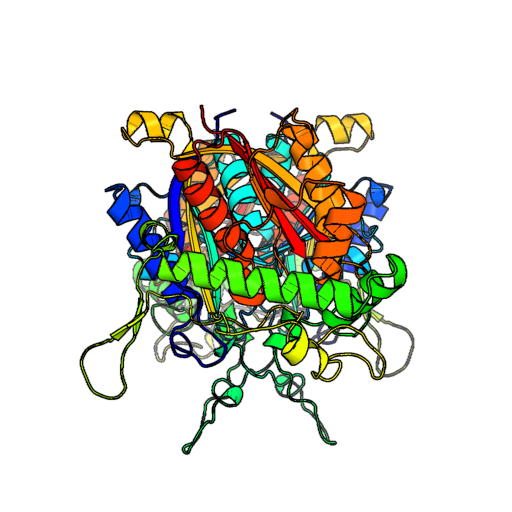2.42 320 PHE B CA 1
ATOM 5140 C C . PHE B 1 340 ? -22.364 83.533 -16.556 1.00 12.52 320 PHE B C 1
ATOM 5141 O O . PHE B 1 340 ? -21.395 84.260 -16.196 1.00 12.35 320 PHE B O 1
ATOM 5149 N N . ALA B 1 341 ? -23.088 83.771 -17.658 1.00 11.94 321 ALA B N 1
ATOM 5150 C CA . ALA B 1 341 ? -22.859 84.986 -18.469 1.00 12.13 321 ALA B CA 1
ATOM 5151 C C . ALA B 1 341 ? -22.934 86.231 -17.554 1.00 12.12 321 ALA B C 1
ATOM 5152 O O . ALA B 1 341 ? -22.087 87.116 -17.658 1.00 13.50 321 ALA B O 1
ATOM 5154 N N . ALA B 1 342 ? -23.907 86.306 -16.648 1.00 12.63 322 ALA B N 1
ATOM 5155 C CA . ALA B 1 342 ? -24.031 87.488 -15.786 1.00 12.50 322 ALA B CA 1
ATOM 5156 C C . ALA B 1 342 ? -22.756 87.685 -14.973 1.00 12.68 322 ALA B C 1
ATOM 5157 O O . ALA B 1 342 ? -22.338 88.846 -14.789 1.00 11.99 322 ALA B O 1
ATOM 5159 N N . GLN B 1 343 ? -22.254 86.600 -14.394 1.00 12.83 323 GLN B N 1
ATOM 5160 C CA . GLN B 1 343 ? -21.035 86.599 -13.557 1.00 13.80 323 GLN B CA 1
ATOM 5161 C C . GLN B 1 343 ? -19.858 87.112 -14.384 1.00 13.54 323 GLN B C 1
ATOM 5162 O O . GLN B 1 343 ? -19.149 88.014 -13.925 1.00 12.61 323 GLN B O 1
ATOM 5168 N N . SER B 1 344 ? -19.663 86.577 -15.582 1.00 13.98 324 SER B N 1
ATOM 5169 C CA . SER B 1 344 ? -18.527 86.937 -16.476 1.00 15.13 324 SER B CA 1
ATOM 5170 C C . SER B 1 344 ? -18.623 88.422 -16.863 1.00 14.42 324 SER B C 1
ATOM 5171 O O . SER B 1 344 ? -17.592 89.105 -16.885 1.00 13.49 324 SER B O 1
ATOM 5174 N N . LEU B 1 345 ? -19.814 88.887 -17.242 1.00 14.08 325 LEU B N 1
ATOM 5175 C CA . LEU B 1 345 ? -20.000 90.284 -17.708 1.00 13.70 325 LEU B CA 1
ATOM 5176 C C . LEU B 1 345 ? -19.773 91.235 -16.529 1.00 14.06 325 LEU B C 1
ATOM 5177 O O . LEU B 1 345 ? -19.157 92.278 -16.750 1.00 14.12 325 LEU B O 1
ATOM 5182 N N . ALA B 1 346 ? -20.161 90.818 -15.315 1.00 12.38 326 ALA B N 1
ATOM 5183 C CA . ALA B 1 346 ? -19.940 91.609 -14.089 1.00 13.41 326 ALA B CA 1
ATOM 5184 C C . ALA B 1 346 ? -18.438 91.741 -13.837 1.00 14.73 326 ALA B C 1
ATOM 5185 O O . ALA B 1 346 ? -17.978 92.845 -13.614 1.00 14.96 326 ALA B O 1
ATOM 5187 N N . VAL B 1 347 ? -17.674 90.645 -13.897 1.00 14.31 327 VAL B N 1
ATOM 5188 C CA . VAL B 1 347 ? -16.203 90.694 -13.733 1.00 13.37 327 VAL B CA 1
ATOM 5189 C C . VAL B 1 347 ? -15.617 91.660 -14.789 1.00 14.31 327 VAL B C 1
ATOM 5190 O O . VAL B 1 347 ? -14.743 92.477 -14.452 1.00 14.37 327 VAL B O 1
ATOM 5194 N N . GLY B 1 348 ? -16.092 91.591 -16.024 1.00 15.00 328 GLY B N 1
ATOM 5195 C CA . GLY B 1 348 ? -15.543 92.424 -17.112 1.00 17.40 328 GLY B CA 1
ATOM 5196 C C . GLY B 1 348 ? -15.873 93.900 -16.890 1.00 17.32 328 GLY B C 1
ATOM 5197 O O . GLY B 1 348 ? -14.985 94.760 -17.157 1.00 19.26 328 GLY B O 1
ATOM 5198 N N . ARG B 1 349 ? -17.044 94.195 -16.339 1.00 17.80 329 ARG B N 1
ATOM 5199 C CA . ARG B 1 349 ? -17.428 95.581 -15.979 1.00 20.24 329 ARG B CA 1
ATOM 5200 C C . ARG B 1 349 ? -16.462 96.126 -14.929 1.00 21.13 329 ARG B C 1
ATOM 5201 O O . ARG B 1 349 ? -16.019 97.263 -15.090 1.00 18.91 329 ARG B O 1
ATOM 5209 N N . GLU B 1 350 ? -16.151 95.337 -13.896 1.00 18.06 330 GLU B N 1
ATOM 5210 C CA . GLU B 1 350 ? -15.306 95.795 -12.786 1.00 19.28 330 GLU B CA 1
ATOM 5211 C C . GLU B 1 350 ? -13.878 95.957 -13.267 1.00 20.32 330 GLU B C 1
ATOM 5212 O O . GLU B 1 350 ? -13.268 96.963 -12.904 1.00 20.90 330 GLU B O 1
ATOM 5218 N N . LEU B 1 351 ? -13.335 94.982 -13.990 1.00 16.53 331 LEU B N 1
ATOM 5219 C CA . LEU B 1 351 ? -11.915 95.038 -14.406 1.00 19.47 331 LEU B CA 1
ATOM 5220 C C . LEU B 1 351 ? -11.716 95.958 -15.636 1.00 18.88 331 LEU B C 1
ATOM 5221 O O . LEU B 1 351 ? -10.572 96.433 -15.788 1.00 21.94 331 LEU B O 1
ATOM 5226 N N . GLY B 1 352 ? -12.720 96.165 -16.503 1.00 19.62 332 GLY B N 1
ATOM 5227 C CA . GLY B 1 352 ? -12.586 96.945 -17.756 1.00 21.32 332 GLY B CA 1
ATOM 5228 C C . GLY B 1 352 ? -11.615 96.282 -18.712 1.00 23.92 332 GLY B C 1
ATOM 5229 O O . GLY B 1 352 ? -10.896 96.976 -19.476 1.00 23.21 332 GLY B O 1
ATOM 5230 N N . TRP B 1 353 ? -11.578 94.950 -18.728 1.00 21.05 333 TRP B N 1
ATOM 5231 C CA . TRP B 1 353 ? -10.648 94.216 -19.608 1.00 21.07 333 TRP B CA 1
ATOM 5232 C C . TRP B 1 353 ? -11.129 94.346 -21.047 1.00 20.17 333 TRP B C 1
ATOM 5233 O O . TRP B 1 353 ? -12.272 94.671 -21.255 1.00 20.29 333 TRP B O 1
ATOM 5244 N N . ASP B 1 354 ? -10.265 94.088 -21.998 1.00 21.02 334 ASP B N 1
ATOM 5245 C CA . ASP B 1 354 ? -10.600 93.959 -23.437 1.00 21.43 334 ASP B CA 1
ATOM 5246 C C . ASP B 1 354 ? -11.197 92.555 -23.640 1.00 21.68 334 ASP B C 1
ATOM 5247 O O . ASP B 1 354 ? -10.460 91.588 -23.558 1.00 18.84 334 ASP B O 1
ATOM 5252 N N . ALA B 1 355 ? -12.500 92.455 -23.853 1.00 18.93 335 ALA B N 1
ATOM 5253 C CA . ALA B 1 355 ? -13.225 91.172 -24.006 1.00 19.97 335 ALA B CA 1
ATOM 5254 C C . ALA B 1 355 ? -12.659 90.353 -25.174 1.00 18.59 335 ALA B C 1
ATOM 5255 O O . ALA B 1 355 ? -12.823 89.135 -25.167 1.00 16.32 335 ALA B O 1
ATOM 5257 N N . ALA B 1 356 ? -11.991 90.971 -26.145 1.00 18.64 336 ALA B N 1
ATOM 5258 C CA . ALA B 1 356 ? -11.429 90.256 -27.309 1.00 19.77 336 ALA B CA 1
ATOM 5259 C C . ALA B 1 356 ? -10.230 89.382 -26.878 1.00 19.14 336 ALA B C 1
ATOM 5260 O O . ALA B 1 356 ? -9.798 88.555 -27.679 1.00 19.47 336 ALA B O 1
ATOM 5262 N N . ARG B 1 357 ? -9.648 89.622 -25.700 1.00 20.45 337 ARG B N 1
ATOM 5263 C CA . ARG B 1 357 ? -8.513 88.829 -25.162 1.00 19.10 337 ARG B CA 1
ATOM 5264 C C . ARG B 1 357 ? -8.977 87.757 -24.169 1.00 17.39 337 ARG B C 1
ATOM 5265 O O . ARG B 1 357 ? -8.120 87.121 -23.616 1.00 14.54 337 ARG B O 1
ATOM 5273 N N . VAL B 1 358 ? -10.277 87.678 -23.885 1.00 17.50 338 VAL B N 1
ATOM 5274 C CA . VAL B 1 358 ? -10.851 86.790 -22.847 1.00 17.06 338 VAL B CA 1
ATOM 5275 C C . VAL B 1 358 ? -11.495 85.563 -23.511 1.00 16.43 338 VAL B C 1
ATOM 5276 O O . VAL B 1 358 ? -12.331 85.713 -24.403 1.00 15.06 338 VAL B O 1
ATOM 5280 N N . ASN B 1 359 ? -11.110 84.384 -23.068 1.00 13.65 339 ASN B N 1
ATOM 5281 C CA . ASN B 1 359 ? -11.717 83.096 -23.463 1.00 13.87 339 ASN B CA 1
ATOM 5282 C C . ASN B 1 359 ? -11.753 83.036 -24.987 1.00 14.70 339 ASN B C 1
ATOM 5283 O O . ASN B 1 359 ? -12.828 82.813 -25.532 1.00 13.69 339 ASN B O 1
ATOM 5288 N N . VAL B 1 360 ? -10.615 83.208 -25.633 1.00 14.61 340 VAL B N 1
ATOM 5289 C CA . VAL B 1 360 ? -10.580 83.396 -27.108 1.00 14.65 340 VAL B CA 1
ATOM 5290 C C . VAL B 1 360 ? -10.995 82.111 -27.825 1.00 15.20 340 VAL B C 1
ATOM 5291 O O . VAL B 1 360 ? -11.450 82.217 -28.982 1.00 15.22 340 VAL B O 1
ATOM 5295 N N . ASN B 1 361 ? -10.817 80.949 -27.179 1.00 14.48 341 ASN B N 1
ATOM 5296 C CA . ASN B 1 361 ? -11.237 79.627 -27.673 1.00 14.10 341 ASN B CA 1
ATOM 5297 C C . ASN B 1 361 ? -12.585 79.187 -27.059 1.00 14.25 341 ASN B C 1
ATOM 5298 O O . ASN B 1 361 ? -12.922 78.007 -27.137 1.00 13.73 341 ASN B O 1
ATOM 5303 N N . GLY B 1 362 ? -13.361 80.111 -26.509 1.00 14.45 342 GLY B N 1
ATOM 5304 C CA . GLY B 1 362 ? -14.644 79.785 -25.871 1.00 14.54 342 GLY B CA 1
ATOM 5305 C C . GLY B 1 362 ? -14.424 79.563 -24.380 1.00 13.77 342 GLY B C 1
ATOM 5306 O O . GLY B 1 362 ? -13.213 79.438 -23.975 1.00 14.98 342 GLY B O 1
ATOM 5307 N N . GLY B 1 363 ? -15.511 79.565 -23.611 1.00 13.66 343 GLY B N 1
ATOM 5308 C CA . GLY B 1 363 ? -15.457 79.347 -22.148 1.00 12.93 343 GLY B CA 1
ATOM 53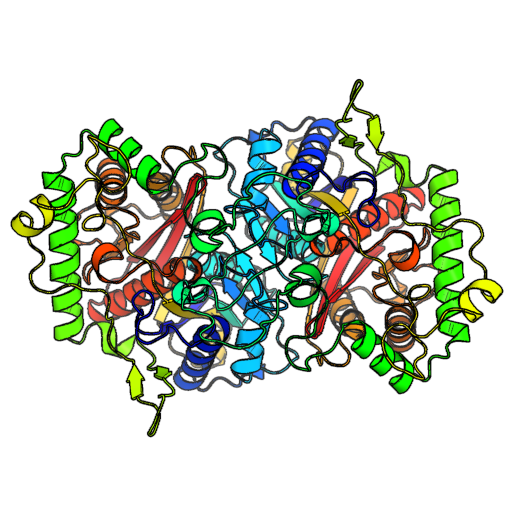09 C C . GLY B 1 363 ? -16.444 78.311 -21.690 1.00 12.37 343 GLY B C 1
ATOM 5310 O O . GLY B 1 363 ? -17.084 77.633 -22.555 1.00 11.61 343 GLY B O 1
ATOM 5311 N N . ALA B 1 364 ? -16.645 78.231 -20.379 1.00 10.96 344 ALA B N 1
ATOM 5312 C CA . ALA B 1 364 ? -17.393 77.133 -19.721 1.00 12.06 344 ALA B CA 1
ATOM 5313 C C . ALA B 1 364 ? -18.851 77.092 -20.166 1.00 11.81 344 ALA B C 1
ATOM 5314 O O . ALA B 1 364 ? -19.451 76.029 -20.009 1.00 13.09 344 ALA B O 1
ATOM 5316 N N . ILE B 1 365 ? -19.464 78.206 -20.592 1.00 13.48 345 ILE B N 1
ATOM 5317 C CA . ILE B 1 365 ? -20.890 78.113 -21.068 1.00 13.93 345 ILE B CA 1
ATOM 5318 C C . ILE B 1 365 ? -20.952 77.081 -22.216 1.00 13.91 345 ILE B C 1
ATOM 5319 O O . ILE B 1 365 ? -21.868 76.251 -22.194 1.00 14.21 345 ILE B O 1
ATOM 5324 N N . ALA B 1 366 ? -19.968 77.092 -23.117 1.00 12.99 346 ALA B N 1
ATOM 5325 C CA . ALA B 1 366 ? -19.869 76.189 -24.276 1.00 13.65 346 ALA B CA 1
ATOM 5326 C C . ALA B 1 366 ? -19.134 74.893 -23.882 1.00 13.53 346 ALA B C 1
ATOM 5327 O O . ALA B 1 366 ? -19.587 73.827 -24.298 1.00 13.27 346 ALA B O 1
ATOM 5329 N N . LEU B 1 367 ? -18.022 74.983 -23.119 1.00 12.63 347 LEU B N 1
ATOM 5330 C CA . LEU B 1 367 ? -17.098 73.832 -22.943 1.00 13.12 347 LEU B CA 1
ATOM 5331 C C . LEU B 1 367 ? -17.429 73.023 -21.694 1.00 13.48 347 LEU B C 1
ATOM 5332 O O . LEU B 1 367 ? -16.956 71.889 -21.636 1.00 13.44 347 LEU B O 1
ATOM 5337 N N . GLY B 1 368 ? -18.132 73.606 -20.716 1.00 13.05 348 GLY B N 1
ATOM 5338 C CA . GLY B 1 368 ? -18.534 72.941 -19.464 1.00 12.24 348 GLY B CA 1
ATOM 5339 C C . GLY B 1 368 ? -17.696 73.387 -18.271 1.00 13.03 348 GLY B C 1
ATOM 5340 O O . GLY B 1 368 ? -16.614 73.977 -18.441 1.00 13.47 348 GLY B O 1
ATOM 5341 N N . HIS B 1 369 ? -18.191 73.070 -17.098 1.00 13.35 349 HIS B N 1
ATOM 5342 C CA . HIS B 1 369 ? -17.604 73.388 -15.775 1.00 12.19 349 HIS B CA 1
ATOM 5343 C C . HIS B 1 369 ? -17.556 72.132 -14.911 1.00 11.31 349 HIS B C 1
ATOM 5344 O O . HIS B 1 369 ? -18.355 71.999 -13.985 1.00 11.92 349 HIS B O 1
ATOM 5351 N N . PRO B 1 370 ? -16.612 71.209 -15.195 1.00 10.87 350 PRO B N 1
ATOM 5352 C CA . PRO B 1 370 ? -16.357 70.061 -14.320 1.00 11.54 350 PRO B CA 1
ATOM 5353 C C . PRO B 1 370 ? -15.625 70.525 -13.034 1.00 10.77 350 PRO B C 1
ATOM 5354 O O . PRO B 1 370 ? -14.417 70.654 -13.047 1.00 11.62 350 PRO B O 1
ATOM 5358 N N . ILE B 1 371 ? -16.417 70.876 -12.025 1.00 10.40 351 ILE B N 1
ATOM 5359 C CA . ILE B 1 371 ? -16.080 71.858 -10.943 1.00 11.75 351 ILE B CA 1
ATOM 5360 C C . ILE B 1 371 ? -14.604 71.792 -10.542 1.00 10.84 351 ILE B C 1
ATOM 5361 O O . ILE B 1 371 ? -13.889 72.781 -10.723 1.00 11.28 351 ILE B O 1
ATOM 5366 N N . GLY B 1 372 ? -14.166 70.665 -9.995 1.00 10.43 352 GLY B N 1
ATOM 5367 C CA . GLY B 1 372 ? -12.861 70.511 -9.353 1.00 9.61 352 GLY B CA 1
ATOM 5368 C C . GLY B 1 372 ? -11.726 70.516 -10.360 1.00 10.59 352 GLY B C 1
ATOM 5369 O O . GLY B 1 372 ? -10.572 70.802 -9.978 1.00 9.72 352 GLY B O 1
ATOM 5370 N N . ALA B 1 373 ? -12.017 70.269 -11.637 1.00 9.52 353 ALA B N 1
ATOM 5371 C CA . ALA B 1 373 ? -11.008 70.285 -12.701 1.00 10.61 353 ALA B CA 1
ATOM 5372 C C . ALA B 1 373 ? -10.929 71.651 -13.395 1.00 10.29 353 ALA B C 1
ATOM 5373 O O . ALA B 1 373 ? -9.915 71.902 -14.047 1.00 9.94 353 ALA B O 1
ATOM 5375 N N . SER B 1 374 ? -12.028 72.420 -13.421 1.00 11.09 354 SER B N 1
ATOM 5376 C CA . SER B 1 374 ? -12.143 73.621 -14.286 1.00 11.60 354 SER B CA 1
ATOM 5377 C C . SER B 1 374 ? -10.950 74.565 -14.084 1.00 11.08 354 SER B C 1
ATOM 5378 O O . SER B 1 374 ? -10.471 75.099 -15.068 1.00 10.88 354 SER B O 1
ATOM 5381 N N . GLY B 1 375 ? -10.480 74.724 -12.844 1.00 10.59 355 GLY B N 1
ATOM 5382 C CA . GLY B 1 375 ? -9.362 75.621 -12.542 1.00 10.70 355 GLY B CA 1
ATOM 5383 C C . GLY B 1 375 ? -8.118 75.242 -13.331 1.00 11.20 355 GLY B C 1
ATOM 5384 O O . GLY B 1 375 ? -7.381 76.132 -13.762 1.00 11.83 355 GLY B O 1
ATOM 5385 N N . CYS B 1 376 ? -7.858 73.956 -13.496 1.00 11.02 356 CYS B N 1
ATOM 5386 C CA . CYS B 1 376 ? -6.700 73.510 -14.288 1.00 10.86 356 CYS B CA 1
ATOM 5387 C C . CYS B 1 376 ? -7.096 73.431 -15.769 1.00 10.87 356 CYS B C 1
ATOM 5388 O O . CYS B 1 376 ? -6.239 73.695 -16.637 1.00 11.08 356 CYS B O 1
ATOM 5391 N N . ARG B 1 377 ? -8.351 73.127 -16.081 1.00 10.95 357 ARG B N 1
ATOM 5392 C CA . ARG B 1 377 ? -8.784 73.044 -17.490 1.00 10.95 357 ARG B CA 1
ATOM 5393 C C . ARG B 1 377 ? -8.529 74.410 -18.171 1.00 12.13 357 ARG B C 1
ATOM 5394 O O . ARG B 1 377 ? -7.941 74.449 -19.284 1.00 11.19 357 ARG B O 1
ATOM 5402 N N . VAL B 1 378 ? -8.950 75.510 -17.544 1.00 11.22 358 VAL B N 1
ATOM 5403 C CA . VAL B 1 378 ? -8.790 76.859 -18.153 1.00 11.97 358 VAL B CA 1
ATOM 5404 C C . VAL B 1 378 ? -7.301 77.241 -18.194 1.00 11.64 358 VAL B C 1
ATOM 5405 O O . VAL B 1 378 ? -6.887 77.955 -19.124 1.00 13.06 358 VAL B O 1
ATOM 5409 N N . LEU B 1 379 ? -6.497 76.780 -17.243 1.00 11.99 359 LEU B N 1
ATOM 5410 C CA . LEU B 1 379 ? -5.043 77.054 -17.232 1.00 11.57 359 LEU B CA 1
ATOM 5411 C C . LEU B 1 379 ? -4.373 76.327 -18.411 1.00 12.24 359 LEU B C 1
ATOM 5412 O O . LEU B 1 379 ? -3.523 76.930 -19.122 1.00 11.95 359 LEU B O 1
ATOM 5417 N N . VAL B 1 380 ? -4.755 75.092 -18.655 1.00 11.33 360 VAL B N 1
ATOM 5418 C CA . VAL B 1 380 ? -4.194 74.301 -19.777 1.00 10.96 360 VAL B CA 1
ATOM 5419 C C . VAL B 1 380 ? -4.595 74.989 -21.084 1.00 11.69 360 VAL B C 1
ATOM 5420 O O . VAL B 1 380 ? -3.724 75.164 -21.923 1.00 13.00 360 VAL B O 1
ATOM 5424 N N . THR B 1 381 ? -5.844 75.438 -21.215 1.00 11.31 361 THR B N 1
ATOM 5425 C CA . THR B 1 381 ? -6.325 76.151 -22.437 1.00 10.62 361 THR B CA 1
ATOM 5426 C C . THR B 1 381 ? -5.505 77.448 -22.599 1.00 11.61 361 THR B C 1
ATOM 5427 O O . THR B 1 381 ? -4.994 77.684 -23.698 1.00 11.46 361 THR B O 1
ATOM 5431 N N . LEU B 1 382 ? -5.297 78.196 -21.515 1.00 11.33 362 LEU B N 1
ATOM 5432 C CA . LEU B 1 382 ? -4.528 79.470 -21.550 1.00 11.51 362 LEU B CA 1
ATOM 5433 C C . LEU B 1 382 ? -3.131 79.176 -22.092 1.00 12.45 362 LEU B C 1
ATOM 5434 O O . LEU B 1 382 ? -2.644 79.885 -23.015 1.00 12.95 362 LEU B O 1
ATOM 5439 N N . LEU B 1 383 ? -2.462 78.202 -21.501 1.00 12.72 363 LEU B N 1
ATOM 5440 C CA . LEU B 1 383 ? -1.049 77.928 -21.831 1.00 12.92 363 LEU B CA 1
ATOM 5441 C C . LEU B 1 383 ? -0.932 77.557 -23.305 1.00 13.88 363 LEU B C 1
ATOM 5442 O O . LEU B 1 383 ? -0.030 78.073 -23.984 1.00 13.42 363 LEU B O 1
ATOM 5447 N N . HIS B 1 384 ? -1.773 76.656 -23.796 1.00 13.61 364 HIS B N 1
ATOM 5448 C CA . HIS B 1 384 ? -1.615 76.210 -25.205 1.00 13.81 364 HIS B CA 1
ATOM 5449 C C . HIS B 1 384 ? -1.881 77.411 -26.136 1.00 12.41 364 HIS B C 1
ATOM 5450 O O . HIS B 1 384 ? -1.167 77.523 -27.164 1.00 13.74 364 HIS B O 1
ATOM 5457 N N . GLU B 1 385 ? -2.869 78.250 -25.847 1.00 12.05 365 GLU B N 1
ATOM 5458 C CA . GLU B 1 385 ? -3.172 79.394 -26.744 1.00 13.68 365 GLU B CA 1
ATOM 5459 C C . GLU B 1 385 ? -2.049 80.438 -26.628 1.00 14.26 365 GLU B C 1
ATOM 5460 O O . GLU B 1 385 ? -1.690 81.044 -27.656 1.00 14.68 365 GLU B O 1
ATOM 5466 N N . MET B 1 386 ? -1.412 80.562 -25.467 1.00 14.63 366 MET B N 1
ATOM 5467 C CA . MET B 1 386 ? -0.248 81.490 -25.311 1.00 14.91 366 MET B CA 1
ATOM 5468 C C . MET B 1 386 ? 0.903 81.003 -26.214 1.00 15.17 366 MET B C 1
ATOM 5469 O O . MET B 1 386 ? 1.539 81.845 -26.899 1.00 17.47 366 MET B O 1
ATOM 5474 N N . ILE B 1 387 ? 1.185 79.701 -26.230 1.00 14.30 367 ILE B N 1
ATOM 5475 C CA . ILE B 1 387 ? 2.249 79.128 -27.096 1.00 16.06 367 ILE B CA 1
ATOM 5476 C C . ILE B 1 387 ? 1.847 79.396 -28.563 1.00 17.77 367 ILE B C 1
ATOM 5477 O O . ILE B 1 387 ? 2.678 79.904 -29.301 1.00 16.45 367 ILE B O 1
ATOM 5482 N N . ARG B 1 388 ? 0.595 79.142 -28.943 1.00 17.11 368 ARG B N 1
ATOM 5483 C CA . ARG B 1 388 ? 0.158 79.291 -30.353 1.00 18.40 368 ARG B CA 1
ATOM 5484 C C . ARG B 1 388 ? 0.376 80.729 -30.848 1.00 18.56 368 ARG B C 1
ATOM 5485 O O . ARG B 1 388 ? 0.846 80.926 -31.998 1.00 19.24 368 ARG B O 1
ATOM 5493 N N . ARG B 1 389 ? 0.016 81.705 -30.037 1.00 18.51 369 ARG B N 1
ATOM 5494 C CA . ARG B 1 389 ? 0.023 83.154 -30.411 1.00 20.73 369 ARG B CA 1
ATOM 5495 C C . ARG B 1 389 ? 1.361 83.811 -30.079 1.00 18.92 369 ARG B C 1
ATOM 5496 O O . ARG B 1 389 ? 1.491 85.009 -30.359 1.00 19.59 369 ARG B O 1
ATOM 5504 N N . ASP B 1 390 ? 2.289 83.080 -29.461 1.00 17.54 370 ASP B N 1
ATOM 5505 C CA . ASP B 1 390 ? 3.541 83.625 -28.862 1.00 18.82 370 ASP B CA 1
ATOM 5506 C C . ASP B 1 390 ? 3.195 84.772 -27.906 1.00 18.24 370 ASP B C 1
ATOM 5507 O O . ASP B 1 390 ? 3.896 85.806 -27.913 1.00 17.78 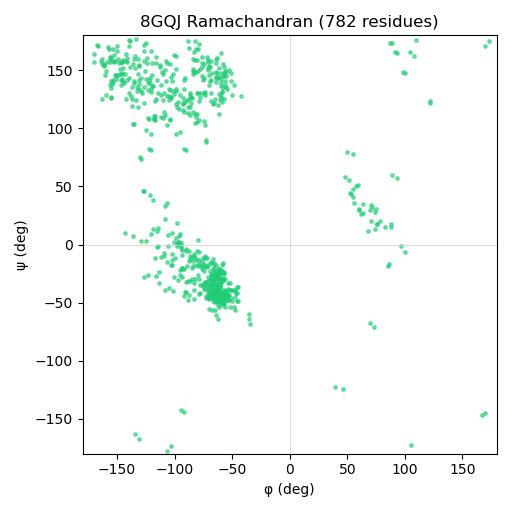370 ASP B O 1
ATOM 5512 N N . ALA B 1 391 ? 2.168 84.598 -27.072 1.00 17.40 371 ALA B N 1
ATOM 5513 C CA . ALA B 1 391 ? 1.809 85.529 -25.987 1.00 17.42 371 ALA B CA 1
ATOM 5514 C C . ALA B 1 391 ? 2.872 85.470 -24.871 1.00 16.75 371 ALA B C 1
ATOM 5515 O O . ALA B 1 391 ? 3.459 84.390 -24.601 1.00 15.74 371 ALA B O 1
ATOM 5517 N N . LYS B 1 392 ? 3.129 86.610 -24.236 1.00 17.52 372 LYS B N 1
ATOM 5518 C CA . LYS B 1 392 ? 4.178 86.724 -23.191 1.00 16.86 372 LYS B CA 1
ATOM 5519 C C . LYS B 1 392 ? 3.576 86.679 -21.790 1.00 14.94 372 LYS B C 1
ATOM 5520 O O . LYS B 1 392 ? 4.300 86.316 -20.867 1.00 15.30 372 LYS B O 1
ATOM 5526 N N . LYS B 1 393 ? 2.334 87.107 -21.606 1.00 15.27 373 LYS B N 1
ATOM 5527 C CA . LYS B 1 393 ? 1.700 87.253 -20.269 1.00 14.40 373 LYS B CA 1
ATOM 5528 C C . LYS B 1 393 ? 0.258 86.778 -20.379 1.00 15.70 373 LYS B C 1
ATOM 5529 O O . LYS B 1 393 ? -0.454 87.242 -21.281 1.00 15.26 373 LYS B O 1
ATOM 5535 N N . GLY B 1 394 ? -0.156 85.912 -19.459 1.00 14.30 374 GLY B N 1
ATOM 5536 C CA . GLY B 1 394 ? -1.536 85.418 -19.401 1.00 13.76 374 GLY B CA 1
ATOM 5537 C C . GLY B 1 394 ? -2.003 85.278 -17.980 1.00 12.39 374 GLY B C 1
ATOM 5538 O O . GLY B 1 394 ? -1.144 85.172 -17.062 1.00 11.75 374 GLY B O 1
ATOM 5539 N N . LEU B 1 395 ? -3.311 85.287 -17.825 1.00 12.19 375 LEU B N 1
ATOM 5540 C CA . LEU B 1 395 ? -4.026 85.186 -16.549 1.00 12.02 375 LEU B CA 1
ATOM 5541 C C . LEU B 1 395 ? -5.114 84.123 -16.661 1.00 12.18 375 LEU B C 1
ATOM 5542 O O . LEU B 1 395 ? -5.857 84.120 -17.661 1.00 11.94 375 LEU B O 1
ATOM 5547 N N . ALA B 1 396 ? -5.185 83.269 -15.645 1.00 12.13 376 ALA B N 1
ATOM 5548 C CA . ALA B 1 396 ? -6.313 82.344 -15.394 1.00 11.69 376 ALA B CA 1
ATOM 5549 C C . ALA B 1 396 ? -6.969 82.771 -14.097 1.00 11.37 376 ALA B C 1
ATOM 5550 O O . ALA B 1 396 ? -6.246 82.976 -13.090 1.00 11.66 376 ALA B O 1
ATOM 5552 N N . THR B 1 397 ? -8.282 82.928 -14.098 1.00 9.89 377 THR B N 1
ATOM 5553 C CA . THR B 1 397 ? -9.022 83.308 -12.881 1.00 10.96 377 THR B CA 1
ATOM 5554 C C . THR B 1 397 ? -10.395 82.638 -12.863 1.00 11.33 377 THR B C 1
ATOM 5555 O O . THR B 1 397 ? -10.994 82.438 -13.941 1.00 10.42 377 THR B O 1
ATOM 5559 N N . LEU B 1 398 ? -10.881 82.325 -11.661 1.00 10.86 378 LEU B N 1
ATOM 5560 C CA . LEU B 1 398 ? -12.201 81.688 -11.462 1.00 10.75 378 LEU B CA 1
ATOM 5561 C C . LEU B 1 398 ? -12.885 82.272 -10.243 1.00 11.37 378 LEU B C 1
ATOM 5562 O O . LEU B 1 398 ? -12.223 82.481 -9.192 1.00 10.82 378 LEU B O 1
ATOM 5567 N N . CYS B 1 399 ? -14.195 82.450 -10.336 1.00 10.99 379 CYS B N 1
ATOM 5568 C CA . CYS B 1 399 ? -15.047 82.629 -9.172 1.00 10.84 379 CYS B CA 1
ATOM 5569 C C . CYS B 1 399 ? -15.266 81.273 -8.496 1.00 11.64 379 CYS B C 1
ATOM 5570 O O . CYS B 1 399 ? -15.116 80.213 -9.135 1.00 12.13 379 CYS B O 1
ATOM 5573 N N . ILE B 1 400 ? -15.683 81.328 -7.239 1.00 10.90 380 ILE B N 1
ATOM 5574 C CA . ILE B 1 400 ? -15.759 80.154 -6.329 1.00 11.14 380 ILE B CA 1
ATOM 5575 C C . ILE B 1 400 ? -17.003 80.285 -5.468 1.00 10.74 380 ILE B C 1
ATOM 5576 O O . ILE B 1 400 ? -17.189 81.333 -4.739 1.00 10.69 380 ILE B O 1
ATOM 5581 N N . GLY B 1 401 ? -17.841 79.252 -5.501 1.00 10.38 381 GLY B N 1
ATOM 5582 C CA . GLY B 1 401 ? -18.999 79.186 -4.632 1.00 10.24 381 GLY B CA 1
ATOM 5583 C C . GLY B 1 401 ? -18.582 79.300 -3.181 1.00 10.18 381 GLY B C 1
ATOM 5584 O O . GLY B 1 401 ? -17.534 78.751 -2.793 1.00 11.58 381 GLY B O 1
ATOM 5585 N N . GLY B 1 402 ? -19.355 80.083 -2.445 1.00 11.35 382 GLY B N 1
ATOM 5586 C CA . GLY B 1 402 ? -19.075 80.485 -1.057 1.00 11.92 382 GLY B CA 1
ATOM 5587 C C . GLY B 1 402 ? -18.407 81.858 -0.986 1.00 12.10 382 GLY B C 1
ATOM 5588 O O . GLY B 1 402 ? -18.079 82.284 0.131 1.00 12.50 382 GLY B O 1
ATOM 5589 N N . GLY B 1 403 ? -18.132 82.495 -2.135 1.00 12.74 383 GLY B N 1
ATOM 5590 C CA . GLY B 1 403 ? -17.565 83.852 -2.184 1.00 11.78 383 GLY B CA 1
ATOM 5591 C C . GLY B 1 403 ? -16.062 83.869 -2.164 1.00 11.81 383 GLY B C 1
ATOM 5592 O O . GLY B 1 403 ? -15.448 84.468 -1.274 1.00 11.37 383 GLY B O 1
ATOM 5593 N N . GLN B 1 404 ? -15.421 83.245 -3.133 1.00 11.62 384 GLN B N 1
ATOM 5594 C CA . GLN B 1 404 ? -13.965 83.374 -3.230 1.00 10.52 384 GLN B CA 1
ATOM 5595 C C . GLN B 1 404 ? -13.547 83.546 -4.678 1.00 11.47 384 GLN B C 1
ATOM 5596 O O . GLN B 1 404 ? -14.402 83.484 -5.592 1.00 10.85 384 GLN B O 1
ATOM 5602 N N . GLY B 1 405 ? -12.253 83.779 -4.871 1.00 12.54 385 GLY B N 1
ATOM 5603 C CA . GLY B 1 405 ? -11.650 83.782 -6.205 1.00 12.41 385 GLY B CA 1
ATOM 5604 C C . GLY B 1 405 ? -10.246 83.263 -6.140 1.00 10.47 385 GLY B C 1
ATOM 5605 O O . GLY B 1 405 ? -9.602 83.386 -5.072 1.00 11.19 385 GLY B O 1
ATOM 5606 N N . VAL B 1 406 ? -9.749 82.774 -7.266 1.00 10.39 386 VAL B N 1
ATOM 5607 C CA . VAL B 1 406 ? -8.310 82.459 -7.457 1.00 10.45 386 VAL B CA 1
ATOM 5608 C C . VAL B 1 406 ? -7.875 83.087 -8.773 1.00 11.26 386 VAL B C 1
ATOM 5609 O O . VAL B 1 406 ? -8.715 83.220 -9.740 1.00 11.91 386 VAL B O 1
ATOM 5613 N N . ALA B 1 407 ? -6.592 83.378 -8.869 1.00 10.64 387 ALA B N 1
ATOM 5614 C CA . ALA B 1 407 ? -5.949 83.897 -10.081 1.00 11.17 387 ALA B CA 1
ATOM 5615 C C . ALA B 1 407 ? -4.500 83.445 -10.104 1.00 11.50 387 ALA B C 1
ATOM 5616 O O . ALA B 1 407 ? -3.910 83.261 -9.046 1.00 12.54 387 ALA B O 1
ATOM 5618 N N . LEU B 1 408 ? -3.999 83.176 -11.290 1.00 10.97 388 LEU B N 1
ATOM 5619 C CA . LEU B 1 408 ? -2.627 82.734 -11.494 1.00 11.91 388 LEU B CA 1
ATOM 5620 C C . LEU B 1 408 ? -2.140 83.330 -12.800 1.00 11.83 388 LEU B C 1
ATOM 5621 O O . LEU B 1 408 ? -2.925 83.348 -13.800 1.00 11.39 388 LEU B O 1
ATOM 5626 N N . THR B 1 409 ? -0.897 83.769 -12.810 1.00 11.42 389 THR B N 1
ATOM 5627 C CA . THR B 1 409 ? -0.328 84.373 -14.018 1.00 11.54 389 THR B CA 1
ATOM 5628 C C . THR B 1 409 ? 0.716 83.466 -14.624 1.00 11.16 389 THR B C 1
ATOM 5629 O O . THR B 1 409 ? 1.495 82.843 -13.899 1.00 12.06 389 THR B O 1
ATOM 5633 N N . LEU B 1 410 ? 0.815 83.492 -15.948 1.00 10.75 390 LEU B N 1
ATOM 5634 C CA . LEU B 1 410 ? 1.867 82.752 -16.676 1.00 12.59 390 LEU B CA 1
ATOM 5635 C C . LEU B 1 410 ? 2.687 83.727 -17.506 1.00 12.95 390 LEU B C 1
ATOM 5636 O O . LEU B 1 410 ? 2.073 84.654 -18.099 1.00 14.08 390 LEU B O 1
ATOM 5641 N N . ALA B 1 411 ? 3.998 83.462 -17.591 1.00 13.55 391 ALA B N 1
ATOM 5642 C CA . ALA B 1 411 ? 4.895 84.250 -18.453 1.00 13.35 391 ALA B CA 1
ATOM 5643 C C . ALA B 1 411 ? 5.650 83.310 -19.391 1.00 13.60 391 ALA B C 1
ATOM 5644 O O . ALA B 1 411 ? 6.016 82.183 -18.991 1.00 13.63 391 ALA B O 1
ATOM 5646 N N . ARG B 1 412 ? 5.960 83.854 -20.571 1.00 14.56 392 ARG B N 1
ATOM 5647 C CA . ARG B 1 412 ? 6.895 83.275 -21.569 1.00 15.88 392 ARG B CA 1
ATOM 5648 C C . ARG B 1 412 ? 7.855 84.394 -21.995 1.00 16.37 392 ARG B C 1
ATOM 5649 O O . ARG B 1 412 ? 7.363 85.574 -22.106 1.00 16.26 392 ARG B O 1
ATOM 5657 N N . ASP B 1 413 ? 9.116 84.073 -22.298 1.00 17.61 393 ASP B N 1
ATOM 5658 C CA . ASP B 1 413 ? 10.146 85.043 -22.799 1.00 19.80 393 ASP B CA 1
ATOM 5659 C C . ASP B 1 413 ? 9.778 85.742 -24.151 1.00 20.36 393 ASP B C 1
ATOM 5660 O O . ASP B 1 413 ? 9.147 84.850 -24.808 1.00 21.83 393 ASP B O 1
#

Sequence (786 aa):
MQDVVIVAATRTAVGSFQGSLAGIPAPELGAAVIRRLLEQTGLDAGQVDEVILGQVLTAGSGQNPARQAAIKAGLPVGVPAMTLNKVCGSGLKALHLGAQAIRCGDAEVIVAGGQENMSLAPYVMPGARTGLRMGHAKLVDSMIEDGLWDAFNDYHMGITAENLAEKYGLTREEQDAFAAASQQKAIAAIEGGRFRDEITPIQVPQRKGEPLGFDTDEQPRAGTTVEALAKLKPAFRKDGSVTAGNASSLNDGAAAVLLMSAAKAKALGLPVLARIASYASAGVDPAIMGIGPVSATRRALDKAGWSLEQLDLIEANEAFAAQSLAVGRELGWDAARVNVNGGAIALGHPIGASGCRVLVTLLHEMIRRDAKKGLATLCIGGGQGVALTLARDMQDVVIVAATRTAVGSFQGSLAGIPAPELGAAVIRRLLEQTGLDAGQVDEVILGQVLTAGSGQNPARQAAIKAGLPVGVPAMTLNKVCGSGLKALHLGAQAIRCGDAEVIVAGGQENMSLAPYVMPGARTGLRMGHAKLVDSMIEDGLWDAFNDYHMGITAENLAEKYGLTREEQDAFAAASQQKAIAAIEGGRFRDEITPIQVPQRKGEPLGFDTDEQPRAGTTVEALAKLKPAFRKDGSVTAGNASSLNDGAAAVLLMSAAKAKALGLPVLARIASYASAGVDPAIMGIGPVSATRRALDKAGWSLEQLDLIEANEAFAAQSLAVGRELGWDAARVNVNGGAIALGHPIGASGCRVLVTLLHEMIRRDAKKGLATLCIGGGQGVALTLARD

InterPro domains:
  IPR002155 Thiolase [PIRSF000429] (1-390)
  IPR002155 Thiolase [TIGR01930] (6-390)
  IPR002155 Thiolase [cd00751] (5-392)
  IPR016039 Thiolase-like [G3DSA:3.40.47.10] (4-276)
  IPR016039 Thiolase-like [G3DSA:3.40.47.10] (126-389)
  IPR016039 Thiolase-like [SSF53901] (3-270)
  IPR016039 Thiolase-like [SSF53901] (272-390)
  IPR020610 Thiolase, active site [PS00099] (374-387)
  IPR020613 Thiolase, conserved site [PS00737] (339-355)
  IPR020615 Thiolase, acyl-enzyme intermediate active site [PS00098] (84-102)
  IPR020616 Thiolase, N-terminal [PF00108] (4-262)
  IPR020617 Thiolase, C-terminal [PF02803] (271-391)

Organism: Pseudomonas aeruginosa (strain ATCC 15692 / DSM 22644 / CIP 104116 / JCM 14847 / LMG 12228 / 1C / PRS 101 / PAO1) (NCBI:txid208964)

Nearest PDB structures (foldseek):
  8gqj-assembly1_A  TM=1.003E+00  e=3.245E-91  Pseudomonas aeruginosa PAO1
  4o9a-assembly1_A  TM=9.956E-01  e=2.536E-71  Cupriavidus necator H16
  4o99-assembly1_D  TM=9.954E-01  e=1.383E-70  Cupriavidus necator H16
  5f38-assembly1_D  TM=9.915E-01  e=4.399E-66  Escherichia coli K-12
  7cw5-assembly1_B  TM=9.882E-01  e=2.585E-56  Bacillus cereus ATCC 14579

Solvent-accessible surface area: 26620 Å² total; per-residue (Å²): 125,83,72,4,4,0,10,4,3,0,1,0,0,1,0,29,70,73,26,40,0,19,65,14,56,5,5,76,0,0,8,24,0,0,111,68,0,18,124,74,22,68,16,103,22,44,65,4,58,14,0,2,0,0,5,5,11,19,8,25,34,5,2,0,0,0,0,16,0,0,39,80,4,43,6,59,57,41,6,13,0,0,3,1,17,0,0,6,0,0,0,0,9,0,0,2,2,0,0,6,4,3,58,11,62,29,12,85,0,0,0,0,0,0,0,0,9,0,3,80,4,12,54,0,24,56,34,39,52,69,30,81,204,174,56,200,58,150,83,15,21,0,8,66,48,9,1,21,74,1,38,60,61,109,50,38,7,0,18,1,0,8,37,0,6,141,133,51,56,7,74,44,124,60,0,3,50,48,0,4,34,4,3,102,87,0,39,52,0,36,143,52,24,80,6,191,102,0,11,8,60,10,109,23,97,68,229,176,65,149,58,112,50,16,75,68,7,60,20,18,97,83,76,17,57,61,122,50,12,64,161,72,165,44,52,60,98,187,130,13,18,0,0,66,3,0,5,24,21,50,0,0,0,2,0,0,0,0,0,0,5,34,52,40,0,175,86,68,62,29,101,78,48,1,85,12,24,7,12,6,16,6,13,21,63,8,20,34,2,0,18,0,2,11,40,0,0,118,114,0,10,115,87,25,65,31,51,29,146,83,3,44,1,2,2,8,5,3,4,12,0,0,3,11,23,0,1,16,118,77,21,58,31,76,73,78,94,16,7,22,3,0,2,0,0,0,1,1,13,1,1,0,0,1,0,0,4,2,0,0,0,0,0,21,13,0,67,108,113,79,6,80,53,0,0,0,0,0,2,0,0,0,0,0,0,0,0,0,0,0,13,55,166,116,75,59,4,5,0,10,3,2,0,1,0,0,1,0,30,70,75,26,41,0,16,66,14,58,6,5,74,0,0,7,25,0,0,114,63,0,18,116,78,21,69,16,101,24,48,60,5,58,15,0,2,0,0,5,6,9,21,7,26,33,6,2,1,1,0,1,15,0,1,41,96,3,48,6,60,61,42,5,13,0,0,3,1,16,0,0,8,0,0,0,0,10,0,0,2,3,0,0,7,3,0,65,8,52,30,10,85,0,0,0,0,0,0,0,0,9,1,2,79,4,12,54,0,24,56,33,39,52,71,29,81,205,174,57,199,58,147,84,16,21,1,7,65,47,9,1,22,76,1,36,57,60,110,48,34,7,0,18,0,0,9,38,0,7,145,129,38,56,8,66,42,122,60,0,2,49,44,0,5,42,1,2,101,64,0,42,49,0,40,135,50,16,72,7,179,112,1,12,10,61,13,108,20,96,72,243,179,57,144,62,113,52,16,76,70,7,60,20,24,92,92,67,15,53,58,120,48,10,65,167,69,163,37,52,59,110,186,134,13,16,0,0,67,3,0,4,23,20,52,0,0,1,2,0,0,0,0,0,0,2,38,59,39,0,176,86,67,62,32,102,72,49,2,92,9,24,8,12,4,17,6,14,22,63,7,25,42,2,0,19,0,2,12,40,0,0,122,113,0,11,117,87,26,65,34,44,35,136,78,2,56,4,4,6,6,6,1,5,11,0,0,3,5,43,0,1,11,128,68,21,62,30,68,72,82,97,7,2,20,2,0,2,0,0,0,0,1,12,0,1,0,0,1,0,0,3,2,0,0,0,2,0,30,6,0,69,138,116,80,7,78,52,0,0,0,0,0,2,0,0,2,0,0,0,0,0,0,0,0,15,57,164